Protein AF-A0A0G1V1X2-F1 (afdb_monomer)

Mean predicted aligned error: 19.27 Å

Secondary structure (DSSP, 8-state):
-------------------------PPPBPPPTTEEEEEE----SSHHHHHHHHHHHHTT-SEEEEES---TTS-HHHHHHHHHHHH-TTS-EEEE--TT--TTTTSHHHHHHHHHHHTTPPPPSSSPPSSEEEEETTEEEEEPPTT--HHHHHHHHTT--BSEEEEE-S---GGGSSS---S-S-HHHHHHHHHTT-EEEE-SSSSEEEE--EEETTTTEE-TTTS-EETTEE--TTEEEEBTTBB-EEEE--SSS------SS--SSSSP--STT-TT-EEEEESGGGT---EEEEEEESGGG-TTEEEEEEEETTS-EEEEEEEEE---PPPPS-----PPPP-PPP----PPPPPPPPPPPPPPPPPPPPPPPPPTT--TT-SS-SSB-SHHHHHHHHHHTTSB-SSGGGGT-SS-SSB-SHHHHHHHHHHTT-BPPP---------PPP-------------PPPPPPPPPPPPPP-PPPPTTPEEEE--SEEPPPPSSSBS-EEEEEEEPPSS-GGG-EEEEEETTS-EEEEETTS-EEEEE-TT--EEEEEEEEEEEEEEE-TTS-EEEEEEEEEEEEGGGTEEEEEEE-TTT--EEEEEEEE-SSSS---EEEEE-TTT--EEEEEE-TTSEEEEEEEEE-SSSSEEEEEEEEEE-SS-EEEEEEETTTTEEEEEETTTEEEEEE-STT--S--EEEEEBSTTSSB-S-EEEEEEEE-TTS-EEEEEEEGGGTEEEEEEE--TTSSP--EEEEEEE--BTTB----S---EEEE-S-BTTTBBTBEEEEEETT-TTSSB-EEEEEEHHHHHHHHTPPP-----GGGTT-

pLDDT: mean 84.96, std 21.95, range [26.56, 98.94]

Solvent-accessible surface area (backbone atoms only — not comparable to full-atom values): 44961 Å² total; per-residue (Å²): 134,86,89,85,79,91,83,86,89,75,90,81,82,82,81,74,79,78,74,76,71,75,76,71,81,71,75,69,36,52,34,44,65,54,44,29,35,32,34,28,7,24,18,32,56,48,74,50,18,54,42,30,52,51,44,46,56,72,73,58,46,67,32,38,46,32,15,13,25,56,23,64,84,62,39,51,64,55,32,55,47,53,47,32,72,69,67,37,85,66,50,47,49,45,68,18,40,23,98,56,47,56,46,67,88,58,39,49,21,55,52,42,36,51,30,35,47,63,67,73,40,89,62,66,87,76,67,45,60,55,55,45,72,51,73,56,68,38,35,38,37,39,26,31,28,65,63,43,41,44,67,58,54,46,67,72,49,66,90,59,46,47,58,43,35,36,37,32,22,7,54,43,41,37,85,74,53,44,48,82,57,56,78,48,21,52,62,59,38,55,45,52,36,20,48,70,18,17,39,37,42,27,9,71,47,30,26,37,34,31,40,33,30,22,61,31,67,83,76,44,33,59,34,49,85,68,16,48,68,55,96,87,39,59,37,59,56,43,52,36,49,31,18,41,43,20,14,38,46,34,32,29,2,22,18,35,41,70,69,36,52,65,74,37,36,38,50,87,50,88,73,27,11,73,29,91,88,30,63,37,30,40,47,44,79,37,19,48,74,62,66,50,66,42,23,41,38,36,38,26,33,8,43,93,67,36,58,46,30,30,41,37,35,31,36,29,67,87,71,48,74,80,44,67,35,41,37,37,46,45,90,67,59,72,78,70,77,84,76,78,82,78,80,80,84,73,95,75,82,87,78,84,91,76,90,81,81,87,82,82,90,77,90,82,81,84,85,79,88,78,84,86,79,79,85,80,84,80,67,95,89,66,63,68,29,29,25,80,69,81,45,44,13,52,76,68,22,50,50,41,25,63,76,28,55,82,36,78,40,94,62,28,35,63,38,22,14,54,79,59,80,42,50,16,49,74,68,21,51,51,44,27,61,78,29,54,76,43,68,67,75,88,82,78,79,87,78,88,77,84,85,89,80,83,89,87,86,90,87,88,89,86,90,89,86,91,80,89,79,81,85,78,83,77,86,73,85,79,78,78,76,87,72,74,84,61,92,87,57,69,32,72,25,52,43,81,37,48,40,59,59,38,96,50,73,39,72,18,36,39,21,32,30,79,48,76,37,95,86,49,36,64,68,18,33,42,34,33,24,20,42,75,14,22,43,37,31,23,40,75,77,16,51,77,78,47,76,46,62,65,84,39,32,30,37,25,36,26,64,47,45,52,40,64,39,56,46,58,45,94,91,68,54,73,38,60,47,34,39,38,36,43,28,23,24,26,87,72,15,23,38,40,32,28,33,54,34,86,87,82,70,43,79,42,83,27,50,60,41,79,50,91,84,46,55,43,36,14,28,25,43,40,50,40,79,86,77,74,47,40,32,37,38,40,24,16,71,74,9,42,33,36,36,28,42,51,40,58,60,85,76,55,30,52,38,65,47,78,64,39,74,54,71,76,79,39,37,26,38,18,29,35,50,39,48,85,56,42,30,30,38,38,16,26,22,79,58,22,34,38,37,32,53,52,51,70,87,47,69,88,67,67,45,75,57,46,27,31,50,91,94,38,81,30,38,47,39,25,25,14,29,28,58,37,51,29,75,88,69,39,41,30,35,40,34,25,15,21,62,68,36,33,34,32,34,23,42,34,73,56,79,93,57,78,72,47,48,79,66,51,37,33,28,50,34,60,43,91,90,46,66,45,48,34,55,23,42,18,31,28,47,43,22,38,50,40,35,86,84,17,63,51,1,38,34,39,35,24,16,41,64,36,82,95,54,69,16,3,25,38,38,34,23,36,32,59,44,49,27,63,60,64,68,48,88,84,40,52,81,36,60,74,72,58,49,74,110

Sequence (837 aa):
MNKTVFAVLITLTLIASCLFSAQGTSAATSTDPNFKVAFIGDSGAGSNFQSVLNLIKSEGAQLVMHQGDFDYSDGPQKWMDMINATLGPNFPYLGSDGNHDNWDSDGYAAFFKDRLVKMGLPPPAGNLPASYTATYKGLKMVFSKERGDPAFITSALAGDNHVWKVCSWHENQNYMQLGSKGNEQGWPDYETCRQYGSIIATGHEHTYERTKTLLSTQNLTVDTVQHPVVGGVPGNPDSLLVAPGKTFVFVSGNGGNGIRNQDRCLPTTYPYGGGVGCNYIWAKAYTTDQGAKYGSLFITFNVDGNPNKARGYFKNISGETIDQFEVTASSTPISPPPTTPTRTPTPGSSPTPTPIRTPTPTPIRTPTPTPLRTPTPTPAGELPGDANRDGRVDGVDYVVWFNHYGTNVNNGPAGGDFDRSGFVDGVDYVIWFNHYGQTIGPTSTPTISPTPGPSATPTRTPTPPAVTPTRTPTPGPQSPTPTSVPPGQVVPVLPTVETGPAHNSGDTADDSAIWIHPTNLGLSTVIGDDKNGGMMVWNLDGTELQYLDPTKRLNNVDLRYNFPLVGQYTGGTPHSSVTLVGVGYENAGSIAFYKVNPTTRRLEPVGNITLSAGSPYGGCMYHSPVSGKYYYFINWKSGLWQQIEVRDNGSGGVTGSMVRSHDAGGQTEGCVTDDIHKLYYIGEEAAGVWRYGAEPGDGTARVQVDRTGSGGHLTADVEGISLYYKSDGNGYLIVSSQGNSTFSVYERRPAGSTPNTFLGQFRVVANGSIDATSGTDGLDVTNFPLGSAFPQGLLVVHDASNTGASASNHKLVPWQNLATGLRLSTDTSWDPRQIGR

Radius of gyration: 34.58 Å; Cα contacts (8 Å, |Δi|>4): 2080; chains: 1; bounding box: 122×84×87 Å

Structure (mmCIF, N/CA/C/O backbone):
data_AF-A0A0G1V1X2-F1
#
_entry.id   AF-A0A0G1V1X2-F1
#
loop_
_atom_site.group_PDB
_atom_site.id
_atom_site.type_symbol
_atom_site.label_atom_id
_atom_site.label_alt_id
_atom_site.label_comp_id
_atom_site.label_asym_id
_atom_site.label_entity_id
_atom_site.label_seq_id
_atom_site.pdbx_PDB_ins_code
_atom_site.Cartn_x
_atom_site.Cartn_y
_atom_site.Cartn_z
_atom_site.occupancy
_atom_site.B_iso_or_equiv
_atom_site.auth_seq_id
_atom_site.auth_comp_id
_atom_site.auth_asym_id
_atom_site.auth_atom_id
_atom_site.pdbx_PDB_model_num
ATOM 1 N N . MET A 1 1 ? 60.435 3.833 53.673 1.00 35.84 1 MET A N 1
ATOM 2 C CA . MET A 1 1 ? 60.561 3.525 52.235 1.00 35.84 1 MET A CA 1
ATOM 3 C C . MET A 1 1 ? 59.837 2.210 51.976 1.00 35.84 1 MET A C 1
ATOM 5 O O . MET A 1 1 ? 60.110 1.251 52.677 1.00 35.84 1 MET A O 1
ATOM 9 N N . ASN A 1 2 ? 58.851 2.260 51.076 1.00 32.91 2 ASN A N 1
ATOM 10 C CA . ASN A 1 2 ? 58.045 1.206 50.437 1.00 32.91 2 ASN A CA 1
ATOM 11 C C . ASN A 1 2 ? 57.501 0.021 51.261 1.00 32.91 2 ASN A C 1
ATOM 13 O O . ASN A 1 2 ? 58.192 -0.947 51.556 1.00 32.91 2 ASN A O 1
ATOM 17 N N . LYS A 1 3 ? 56.183 0.089 51.508 1.00 35.88 3 LYS A N 1
ATOM 18 C CA . LYS A 1 3 ? 55.286 -1.037 51.793 1.00 35.88 3 LYS A CA 1
ATOM 19 C C . LYS A 1 3 ? 54.781 -1.606 50.461 1.00 35.88 3 LYS A C 1
ATOM 21 O O . LYS A 1 3 ? 54.217 -0.838 49.688 1.00 35.88 3 LYS A O 1
ATOM 26 N N . THR A 1 4 ? 54.867 -2.919 50.256 1.00 39.75 4 THR A N 1
ATOM 27 C CA . THR A 1 4 ? 54.046 -3.617 49.253 1.00 39.75 4 THR A CA 1
ATOM 28 C C . THR A 1 4 ? 53.607 -4.963 49.819 1.00 39.75 4 THR A C 1
ATOM 30 O O . THR A 1 4 ? 54.419 -5.736 50.319 1.00 39.75 4 THR A O 1
ATOM 33 N N . VAL A 1 5 ? 52.293 -5.169 49.808 1.00 36.09 5 VAL A N 1
ATOM 34 C CA . VAL A 1 5 ? 51.549 -6.278 50.409 1.00 36.09 5 VAL A CA 1
ATOM 35 C C . VAL A 1 5 ? 51.304 -7.372 49.364 1.00 36.09 5 VAL A C 1
ATOM 37 O O . VAL A 1 5 ? 51.161 -7.087 48.179 1.00 36.09 5 VAL A O 1
ATOM 40 N N . PHE A 1 6 ? 51.268 -8.613 49.852 1.00 35.62 6 PHE A N 1
ATOM 41 C CA . PHE A 1 6 ? 50.903 -9.864 49.186 1.00 35.62 6 PHE A CA 1
ATOM 42 C C . PHE A 1 6 ? 49.667 -9.780 48.270 1.00 35.62 6 PHE A C 1
ATOM 44 O O . PHE A 1 6 ? 48.628 -9.267 48.679 1.00 35.62 6 PHE A O 1
ATOM 51 N N . ALA A 1 7 ? 49.735 -10.433 47.106 1.00 30.77 7 ALA A N 1
ATOM 52 C CA . ALA A 1 7 ? 48.561 -10.924 46.386 1.00 30.77 7 ALA A CA 1
ATOM 53 C C . ALA A 1 7 ? 48.862 -12.304 45.777 1.00 30.77 7 ALA A C 1
ATOM 55 O O . ALA A 1 7 ? 49.830 -12.491 45.043 1.00 30.77 7 ALA A O 1
ATOM 56 N N . VAL A 1 8 ? 48.036 -13.269 46.170 1.00 31.33 8 VAL A N 1
ATOM 57 C CA . VAL A 1 8 ? 48.068 -14.692 45.826 1.00 31.33 8 VAL A CA 1
ATOM 58 C C . VAL A 1 8 ? 47.491 -14.895 44.421 1.00 31.33 8 VAL A C 1
ATOM 60 O O . VAL A 1 8 ? 46.408 -14.397 44.122 1.00 31.33 8 VAL A O 1
ATOM 63 N N . LEU A 1 9 ? 48.197 -15.647 43.571 1.00 31.17 9 LEU A N 1
ATOM 64 C CA . LEU A 1 9 ? 47.709 -16.111 42.270 1.00 31.17 9 LEU A CA 1
ATOM 65 C C . LEU A 1 9 ? 46.863 -17.383 42.472 1.00 31.17 9 LEU A C 1
ATOM 67 O O . LEU A 1 9 ? 47.404 -18.433 42.815 1.00 31.17 9 LEU A O 1
ATOM 71 N N . ILE A 1 10 ? 45.552 -17.299 42.239 1.00 33.19 10 ILE A N 1
ATOM 72 C CA . ILE A 1 10 ? 44.675 -18.457 42.010 1.00 33.19 10 ILE A CA 1
ATOM 73 C C . ILE A 1 10 ? 44.094 -18.308 40.605 1.00 33.19 10 ILE A C 1
ATOM 75 O O . ILE A 1 10 ? 43.366 -17.364 40.305 1.00 33.19 10 ILE A O 1
ATOM 79 N N . THR A 1 11 ? 44.451 -19.251 39.740 1.00 34.53 11 THR A N 1
ATOM 80 C CA . THR A 1 11 ? 43.848 -19.498 38.431 1.00 34.53 11 THR A CA 1
ATOM 81 C C . THR A 1 11 ? 42.386 -19.905 38.602 1.00 34.53 11 THR A C 1
ATOM 83 O O . THR A 1 11 ? 42.106 -20.958 39.174 1.00 34.53 11 THR A O 1
ATOM 86 N N . LEU A 1 12 ? 41.455 -19.093 38.093 1.00 30.17 12 LEU A N 1
ATOM 87 C CA . LEU A 1 12 ? 40.032 -19.421 38.049 1.00 30.17 12 LEU A CA 1
ATOM 88 C C . LEU A 1 12 ? 39.682 -20.026 36.680 1.00 30.17 12 LEU A C 1
ATOM 90 O O . LEU A 1 12 ? 39.612 -19.326 35.671 1.00 30.17 12 LEU A O 1
ATOM 94 N N . THR A 1 13 ? 39.455 -21.336 36.653 1.00 33.41 13 THR A N 1
ATOM 95 C CA . THR A 1 13 ? 38.749 -22.034 35.573 1.00 33.41 13 THR A CA 1
ATOM 96 C C . THR A 1 13 ? 37.255 -21.948 35.893 1.00 33.41 13 THR A C 1
ATOM 98 O O . THR A 1 13 ? 36.762 -22.668 36.757 1.00 33.41 13 THR A O 1
ATOM 101 N N . LEU A 1 14 ? 36.525 -21.032 35.254 1.00 30.56 14 LEU A N 1
ATOM 102 C CA . LEU A 1 14 ? 35.065 -20.954 35.370 1.00 30.56 14 LEU A CA 1
ATOM 103 C C . LEU A 1 14 ? 34.433 -21.932 34.370 1.00 30.56 14 LEU A C 1
ATOM 105 O O . LEU A 1 14 ? 34.172 -21.591 33.220 1.00 30.56 14 LEU A O 1
ATOM 109 N N . ILE A 1 15 ? 34.192 -23.161 34.828 1.00 36.44 15 ILE A N 1
ATOM 110 C CA . ILE A 1 15 ? 33.158 -24.033 34.264 1.00 36.44 15 ILE A CA 1
ATOM 111 C C . ILE A 1 15 ? 31.843 -23.574 34.899 1.00 36.44 15 ILE A C 1
ATOM 113 O O . ILE A 1 15 ? 31.505 -23.978 36.008 1.00 36.44 15 ILE A O 1
ATOM 117 N N . ALA A 1 16 ? 31.122 -22.685 34.220 1.00 32.53 16 ALA A N 1
ATOM 118 C CA . ALA A 1 16 ? 29.716 -22.448 34.512 1.00 32.53 16 ALA A CA 1
ATOM 119 C C . ALA A 1 16 ? 28.899 -23.405 33.643 1.00 32.53 16 ALA A C 1
ATOM 121 O O . ALA A 1 16 ? 28.637 -23.154 32.467 1.00 32.53 16 ALA A O 1
ATOM 122 N N . SER A 1 17 ? 28.534 -24.535 34.237 1.00 33.06 17 SER A N 1
ATO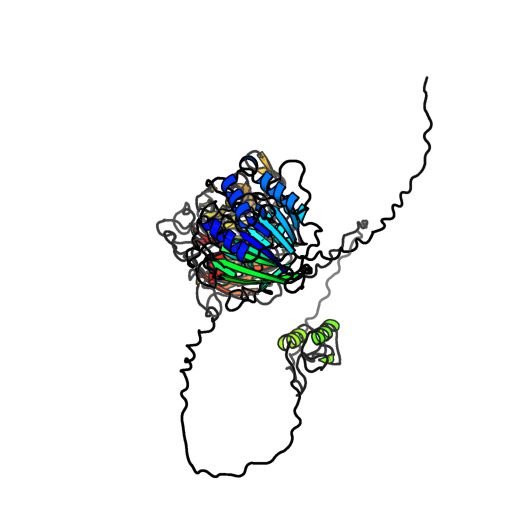M 123 C CA . SER A 1 17 ? 27.504 -25.433 33.739 1.00 33.06 17 SER A CA 1
ATOM 124 C C . SER A 1 17 ? 26.209 -24.634 33.577 1.00 33.06 17 SER A C 1
ATOM 126 O O . SER A 1 17 ? 25.526 -24.351 34.561 1.00 33.06 17 SER A O 1
ATOM 128 N N . CYS A 1 18 ? 25.860 -24.252 32.348 1.00 29.69 18 CYS A N 1
ATOM 129 C CA . CYS A 1 18 ? 24.497 -23.845 32.029 1.00 29.69 18 CYS A CA 1
ATOM 130 C C . CYS A 1 18 ? 23.615 -25.091 32.134 1.00 29.69 18 CYS A C 1
ATOM 132 O O . CYS A 1 18 ? 23.404 -25.817 31.165 1.00 29.69 18 CYS A O 1
ATOM 134 N N . LEU A 1 19 ? 23.125 -25.358 33.345 1.00 32.94 19 LEU A N 1
ATOM 135 C CA . LEU A 1 19 ? 21.875 -26.074 33.530 1.00 32.94 19 LEU A CA 1
ATOM 136 C C . LEU A 1 19 ? 20.810 -25.231 32.828 1.00 32.94 19 LEU A C 1
ATOM 138 O O . LEU A 1 19 ? 20.322 -24.243 33.374 1.00 32.94 19 LEU A O 1
ATOM 142 N N . PHE A 1 20 ? 20.484 -25.602 31.592 1.00 32.88 20 PHE A N 1
ATOM 143 C CA . PHE A 1 20 ? 19.195 -25.261 31.019 1.00 32.88 20 PHE A CA 1
ATOM 144 C C . PHE A 1 20 ? 18.148 -25.918 31.915 1.00 32.88 20 PHE A C 1
ATOM 146 O O . PHE A 1 20 ? 17.804 -27.088 31.752 1.00 32.88 20 PHE A O 1
ATOM 153 N N . SER A 1 21 ? 17.665 -25.170 32.902 1.00 33.06 21 SER A N 1
ATOM 154 C CA . SER A 1 21 ? 16.340 -25.407 33.445 1.00 33.06 21 SER A CA 1
ATOM 155 C C . SER A 1 21 ? 15.407 -25.336 32.247 1.00 33.06 21 SER A C 1
ATOM 157 O O . SER A 1 21 ? 15.230 -24.263 31.670 1.00 33.06 21 SER A O 1
ATOM 159 N N . ALA A 1 22 ? 14.866 -26.478 31.826 1.00 34.62 22 ALA A N 1
ATOM 160 C CA . ALA A 1 22 ? 13.697 -26.490 30.972 1.00 34.62 22 ALA A CA 1
ATOM 161 C C . ALA A 1 22 ? 12.668 -25.590 31.664 1.00 34.62 22 ALA A C 1
ATOM 163 O O . ALA A 1 22 ? 12.159 -25.939 32.731 1.00 34.62 22 ALA A O 1
ATOM 164 N N . GLN A 1 23 ? 12.441 -24.387 31.128 1.00 38.00 23 GLN A N 1
ATOM 165 C CA . GLN A 1 23 ? 11.278 -23.600 31.500 1.00 38.00 23 GLN A CA 1
ATOM 166 C C . GLN A 1 23 ? 10.094 -24.490 31.151 1.00 38.00 23 GLN A C 1
ATOM 168 O O . GLN A 1 23 ? 9.796 -24.708 29.978 1.00 38.00 23 GLN A O 1
ATOM 173 N N . GLY A 1 24 ? 9.494 -25.096 32.177 1.00 34.34 24 GLY A N 1
ATOM 174 C CA . GLY A 1 24 ? 8.249 -25.818 32.019 1.00 34.34 24 GLY A CA 1
ATOM 175 C C . GLY A 1 24 ? 7.281 -24.875 31.326 1.00 34.34 24 GLY A C 1
ATOM 176 O O . GLY A 1 24 ? 7.068 -23.759 31.796 1.00 34.34 24 GLY A O 1
ATOM 177 N N . THR A 1 25 ? 6.751 -25.296 30.182 1.00 44.25 25 THR A N 1
ATOM 178 C CA . THR A 1 25 ? 5.657 -24.600 29.514 1.00 44.25 25 THR A CA 1
ATOM 179 C C . THR A 1 25 ? 4.537 -24.460 30.536 1.00 44.25 25 THR A C 1
ATOM 181 O O . THR A 1 25 ? 3.934 -25.461 30.931 1.00 44.25 25 THR A O 1
ATOM 184 N N . SER A 1 26 ? 4.315 -23.249 31.044 1.00 59.06 26 SER A N 1
ATOM 185 C CA . SER A 1 26 ? 3.234 -22.989 31.984 1.00 59.06 26 SER A CA 1
ATOM 186 C C . SER A 1 26 ? 1.916 -23.328 31.290 1.00 59.06 26 SER A C 1
ATOM 188 O O . SER A 1 26 ? 1.651 -22.862 30.182 1.00 59.06 26 SER A O 1
ATOM 190 N N . ALA A 1 27 ? 1.104 -24.186 31.914 1.00 73.00 27 ALA A N 1
ATOM 191 C CA . ALA A 1 27 ? -0.191 -24.579 31.367 1.00 73.00 27 ALA A CA 1
ATOM 192 C C . ALA A 1 27 ? -1.039 -23.333 31.067 1.00 73.00 27 ALA A C 1
ATOM 194 O O . ALA A 1 27 ? -1.012 -22.378 31.844 1.00 73.00 27 ALA A O 1
ATOM 195 N N . ALA A 1 28 ? -1.761 -23.335 29.942 1.00 81.62 28 ALA A N 1
ATOM 196 C CA . ALA A 1 28 ? -2.563 -22.188 29.527 1.00 81.62 28 ALA A CA 1
ATOM 197 C C . ALA A 1 28 ? -3.580 -21.795 30.612 1.00 81.62 28 ALA A C 1
ATOM 199 O O . ALA A 1 28 ? -4.265 -22.653 31.175 1.00 81.62 28 ALA A O 1
ATOM 200 N N . THR A 1 29 ? -3.690 -20.497 30.891 1.00 92.12 29 THR A N 1
ATOM 201 C CA . THR A 1 29 ? -4.620 -19.974 31.897 1.00 92.12 29 THR A CA 1
ATOM 202 C C . THR A 1 29 ? -5.987 -19.758 31.250 1.00 92.12 29 THR A C 1
ATOM 204 O O . THR A 1 29 ? -6.151 -18.885 30.398 1.00 92.12 29 THR A O 1
ATOM 207 N N . SER A 1 30 ? -6.970 -20.578 31.627 1.00 92.75 30 SER A N 1
ATOM 208 C CA . SER A 1 30 ? -8.345 -20.469 31.126 1.00 92.75 30 SER A CA 1
ATOM 209 C C . SER A 1 30 ? -9.120 -19.365 31.840 1.00 92.75 30 SER A C 1
ATOM 211 O O . SER A 1 30 ? -8.950 -19.147 33.037 1.00 92.75 30 SER A O 1
ATOM 213 N N . THR A 1 31 ? -10.045 -18.743 31.116 1.00 96.94 31 THR A N 1
ATOM 214 C CA . THR A 1 31 ? -11.089 -17.881 31.681 1.00 96.94 31 THR A CA 1
ATOM 215 C C . THR A 1 31 ? -12.138 -18.720 32.421 1.00 96.94 31 THR A C 1
ATOM 217 O O . THR A 1 31 ? -12.315 -19.894 32.082 1.00 96.94 31 THR A O 1
ATOM 220 N N . ASP A 1 32 ? -12.836 -18.161 33.411 1.00 97.75 32 ASP A N 1
ATOM 221 C CA . ASP A 1 32 ? -13.945 -18.836 34.102 1.00 97.75 32 ASP A CA 1
ATOM 222 C C . ASP A 1 32 ? -15.053 -19.236 33.104 1.00 97.75 32 ASP A C 1
ATOM 224 O O . ASP A 1 32 ? -15.333 -18.474 32.172 1.00 97.75 32 ASP A O 1
ATOM 228 N N . PRO A 1 33 ? -15.724 -20.392 33.290 1.00 97.62 33 PRO A N 1
ATOM 229 C CA . PRO A 1 33 ? -16.818 -20.819 32.423 1.00 97.62 33 PRO A CA 1
ATOM 230 C C . PRO A 1 33 ? -17.935 -19.782 32.305 1.00 97.62 33 PRO A C 1
ATOM 232 O O . PRO A 1 33 ? -18.435 -19.268 33.308 1.00 97.62 33 PRO A O 1
ATOM 235 N N . ASN A 1 34 ? -18.370 -19.540 31.069 1.00 97.88 34 ASN A N 1
ATOM 236 C CA . ASN A 1 34 ? -19.443 -18.614 30.711 1.00 97.88 34 ASN A CA 1
ATOM 237 C C . ASN A 1 34 ? -19.232 -17.178 31.223 1.00 97.88 34 ASN A C 1
ATOM 239 O O . ASN A 1 34 ? -20.200 -16.494 31.565 1.00 97.88 34 ASN A O 1
ATOM 243 N N . PHE A 1 35 ? -17.981 -16.710 31.276 1.00 98.75 35 PHE A N 1
ATOM 244 C CA . PHE A 1 35 ? -17.678 -15.346 31.698 1.00 98.75 35 PHE A CA 1
ATOM 245 C C . PHE A 1 35 ? -18.119 -14.332 30.632 1.00 98.75 35 PHE A C 1
ATOM 247 O O . PHE A 1 35 ? -17.511 -14.246 29.565 1.00 98.75 35 PHE A O 1
ATOM 254 N N . LYS A 1 36 ? -19.189 -13.575 30.905 1.00 98.88 36 LYS A N 1
ATOM 255 C CA . LYS A 1 36 ? -19.783 -12.611 29.964 1.00 98.88 36 LYS A CA 1
ATOM 256 C C . LYS A 1 36 ? -19.261 -11.193 30.188 1.00 98.88 36 LYS A C 1
ATOM 258 O O . LYS A 1 36 ? -19.458 -10.622 31.261 1.00 98.88 36 LYS A O 1
ATOM 263 N N . VAL A 1 37 ? -18.687 -10.602 29.146 1.00 98.94 37 VAL A N 1
ATOM 264 C CA . VAL A 1 37 ? -18.163 -9.230 29.128 1.00 98.94 37 VAL A CA 1
ATOM 265 C C . VAL A 1 37 ? -18.979 -8.377 28.162 1.00 98.94 37 VAL A C 1
ATOM 267 O O . VAL A 1 37 ? -19.279 -8.825 27.056 1.00 98.94 37 VAL A O 1
ATOM 270 N N . ALA A 1 38 ? -19.336 -7.168 28.585 1.00 98.94 38 ALA A N 1
ATOM 271 C CA . ALA A 1 38 ? -19.923 -6.135 27.739 1.00 98.94 38 ALA A CA 1
ATOM 272 C C . ALA A 1 38 ? -18.846 -5.134 27.289 1.00 98.94 38 ALA A C 1
ATOM 274 O O . ALA A 1 38 ? -18.013 -4.713 28.093 1.00 98.94 38 ALA A O 1
ATOM 275 N N . PHE A 1 39 ? -18.896 -4.742 26.022 1.00 98.94 39 PHE A N 1
ATOM 276 C CA . PHE A 1 39 ? -18.027 -3.750 25.392 1.00 98.94 39 PHE A CA 1
ATOM 277 C C . PHE A 1 39 ? -18.880 -2.583 24.903 1.00 98.94 39 PHE A C 1
ATOM 279 O O . PHE A 1 39 ? -19.953 -2.799 24.323 1.00 98.94 39 PHE A O 1
ATOM 286 N N . ILE A 1 40 ? -18.427 -1.369 25.201 1.00 98.62 40 ILE A N 1
ATOM 287 C CA . ILE A 1 40 ? -19.069 -0.099 24.852 1.00 98.62 40 ILE A CA 1
ATOM 288 C C . ILE A 1 40 ? -18.007 1.001 24.772 1.00 98.62 40 ILE A C 1
ATOM 290 O O . ILE A 1 40 ? -17.004 0.928 25.465 1.00 98.62 40 ILE A O 1
ATOM 294 N N . GLY A 1 41 ? -18.249 2.047 24.000 1.00 98.25 41 GLY A N 1
ATOM 295 C CA . GLY A 1 41 ? -17.513 3.311 24.033 1.00 98.25 41 GLY A CA 1
ATOM 296 C C . GLY A 1 41 ? -18.467 4.457 23.717 1.00 98.25 41 GLY A C 1
ATOM 297 O O . GLY A 1 41 ? -19.625 4.202 23.362 1.00 98.25 41 GLY A O 1
ATOM 298 N N . ASP A 1 42 ? -17.997 5.696 23.842 1.00 98.62 42 ASP A N 1
ATOM 299 C CA . ASP A 1 42 ? -18.715 6.868 23.326 1.00 98.62 42 ASP A CA 1
ATOM 300 C C . ASP A 1 42 ? -20.106 7.022 23.982 1.00 98.62 42 ASP A C 1
ATOM 302 O O . ASP A 1 42 ? -21.162 7.069 23.333 1.00 98.62 42 ASP A O 1
ATOM 306 N N . SER A 1 43 ? -20.136 7.023 25.319 1.00 98.31 43 SER A N 1
ATOM 307 C CA . SER A 1 43 ? -21.388 6.914 26.076 1.00 98.31 43 SER A CA 1
ATOM 308 C C . SER A 1 43 ? -22.118 8.238 26.287 1.00 98.31 43 SER A C 1
ATOM 310 O O . SER A 1 43 ? -23.344 8.295 26.144 1.00 98.31 43 SER A O 1
ATOM 312 N N . GLY A 1 44 ? -21.397 9.294 26.666 1.00 97.38 44 GLY A N 1
ATOM 313 C CA . GLY A 1 44 ? -22.000 10.444 27.350 1.00 97.38 44 GLY A CA 1
ATOM 314 C C . GLY A 1 44 ? -22.669 10.050 28.675 1.00 97.38 44 GLY A C 1
ATOM 315 O O . GLY A 1 44 ? -22.587 8.907 29.125 1.00 97.38 44 GLY A O 1
ATOM 316 N N . ALA A 1 45 ? -23.394 10.974 29.308 1.00 97.19 45 ALA A N 1
ATOM 317 C CA . ALA A 1 45 ? -24.153 10.707 30.540 1.00 97.19 45 ALA A CA 1
ATOM 318 C C . ALA A 1 45 ? -25.644 11.063 30.387 1.00 97.19 45 ALA A C 1
ATOM 320 O O . ALA A 1 45 ? -26.268 11.671 31.266 1.00 97.19 45 ALA A O 1
ATOM 321 N N . GLY A 1 46 ? -26.222 10.705 29.236 1.00 96.56 46 GLY A N 1
ATOM 322 C CA . GLY A 1 46 ? -27.622 10.940 28.871 1.00 96.56 46 GLY A CA 1
ATOM 323 C C . GLY A 1 46 ? -28.552 9.726 29.033 1.00 96.56 46 GLY A C 1
ATOM 324 O O . GLY A 1 46 ? -28.163 8.642 29.466 1.00 96.56 46 GLY A O 1
ATOM 325 N N . SER A 1 47 ? -29.817 9.885 28.631 1.00 97.94 47 SER A N 1
ATOM 326 C CA . SER A 1 47 ? -30.837 8.818 28.681 1.00 97.94 47 SER A CA 1
ATOM 327 C C . SER A 1 47 ? -30.527 7.620 27.770 1.00 97.94 47 SER A C 1
ATOM 329 O O . SER A 1 47 ? -30.924 6.492 28.077 1.00 97.94 47 SER A O 1
ATOM 331 N N . ASN A 1 48 ? -29.799 7.840 26.673 1.00 98.25 48 ASN A N 1
ATOM 332 C CA . ASN A 1 48 ? -29.333 6.769 25.791 1.00 98.25 48 ASN A CA 1
ATOM 333 C C . ASN A 1 48 ? -28.335 5.861 26.518 1.00 98.25 48 ASN A C 1
ATOM 335 O O . ASN A 1 48 ? -28.549 4.651 26.569 1.00 98.25 48 ASN A O 1
ATOM 339 N N . PHE A 1 49 ? -27.327 6.444 27.178 1.00 98.69 49 PHE A N 1
ATOM 340 C CA . PHE A 1 49 ? -26.390 5.691 28.011 1.00 98.69 49 PHE A CA 1
ATOM 341 C C . PHE A 1 49 ? -27.098 4.960 29.154 1.00 98.69 49 PHE A C 1
ATOM 343 O O . PHE A 1 49 ? -26.849 3.779 29.383 1.00 98.69 49 PHE A O 1
ATOM 350 N N . GLN A 1 50 ? -28.067 5.602 29.817 1.00 98.75 50 GLN A N 1
ATOM 351 C CA . GLN A 1 50 ? -28.889 4.933 30.833 1.00 98.75 50 GLN A CA 1
ATOM 352 C C . GLN A 1 50 ? -29.592 3.681 30.279 1.00 98.75 50 GLN A C 1
ATOM 354 O O . GLN A 1 50 ? -29.691 2.661 30.966 1.00 98.75 50 GLN A O 1
ATOM 359 N N . SER A 1 51 ? -30.075 3.746 29.037 1.00 98.81 51 SER A N 1
ATOM 360 C CA . SER A 1 51 ? -30.718 2.618 28.355 1.00 98.81 51 SER A CA 1
ATOM 361 C C . SER A 1 51 ? -29.714 1.511 28.018 1.00 98.81 51 SER A C 1
ATOM 363 O O . SER A 1 51 ? -30.029 0.336 28.202 1.00 98.81 51 SER A O 1
ATOM 365 N N . VAL A 1 52 ? -28.490 1.866 27.612 1.00 98.88 52 VAL A N 1
ATOM 366 C CA . VAL A 1 52 ? -27.393 0.909 27.391 1.00 98.88 52 VAL A CA 1
ATOM 367 C C . VAL A 1 52 ? -26.956 0.244 28.704 1.00 98.88 52 VAL A C 1
ATOM 369 O O . VAL A 1 52 ? -26.820 -0.976 28.744 1.00 98.88 52 VAL A O 1
ATOM 372 N N . LEU A 1 53 ? -26.843 0.980 29.815 1.00 98.94 53 LEU A N 1
ATOM 373 C CA . LEU A 1 53 ? -26.563 0.398 31.137 1.00 98.94 53 LEU A CA 1
ATOM 374 C C . LEU A 1 53 ? -27.661 -0.580 31.582 1.00 98.94 53 LEU A C 1
ATOM 376 O O . LEU A 1 53 ? -27.365 -1.656 32.107 1.00 98.94 53 LEU A O 1
ATOM 380 N N . ASN A 1 54 ? -28.931 -0.236 31.351 1.00 98.88 54 ASN A N 1
ATOM 381 C CA . ASN A 1 54 ? -30.056 -1.129 31.633 1.00 98.88 54 ASN A CA 1
ATOM 382 C C . ASN A 1 54 ? -29.995 -2.400 30.775 1.00 98.88 54 ASN A C 1
ATOM 384 O O . ASN A 1 54 ? -30.231 -3.493 31.293 1.00 98.88 54 ASN A O 1
ATOM 388 N N . LEU A 1 55 ? -29.628 -2.270 29.495 1.00 98.88 55 LEU A N 1
ATOM 389 C CA . LEU A 1 55 ? -29.399 -3.404 28.604 1.00 98.88 55 LEU A CA 1
ATOM 390 C C . LEU A 1 55 ? -28.282 -4.307 29.148 1.00 98.88 55 LEU A C 1
ATOM 392 O O . LEU A 1 55 ? -28.519 -5.496 29.348 1.00 98.88 55 LEU A O 1
ATOM 396 N N . ILE A 1 56 ? -27.115 -3.746 29.479 1.00 98.88 56 ILE A N 1
ATOM 397 C CA . ILE A 1 56 ? -25.969 -4.477 30.051 1.00 98.88 56 ILE A CA 1
ATOM 398 C C . ILE A 1 56 ? -26.373 -5.250 31.312 1.00 98.88 56 ILE A C 1
ATOM 400 O O . ILE A 1 56 ? -26.053 -6.435 31.446 1.00 98.88 56 ILE A O 1
ATOM 404 N N . LYS A 1 57 ? -27.125 -4.603 32.212 1.00 98.75 57 LYS A N 1
ATOM 405 C CA . LYS A 1 57 ? -27.666 -5.237 33.420 1.00 98.75 57 LYS A CA 1
ATOM 406 C C . LYS A 1 57 ? -28.593 -6.403 33.080 1.00 98.75 57 LYS A C 1
ATOM 408 O O . LYS A 1 57 ? -28.474 -7.470 33.676 1.00 98.75 57 LYS A O 1
ATOM 413 N N . SER A 1 58 ? -29.515 -6.199 32.138 1.00 98.56 58 SER A N 1
ATOM 414 C CA . SER A 1 58 ? -30.517 -7.200 31.753 1.00 98.56 58 SER A CA 1
ATOM 415 C C . SER A 1 58 ? -29.912 -8.418 31.051 1.00 98.56 58 SER A C 1
ATOM 417 O O . SER A 1 58 ? -30.373 -9.536 31.261 1.00 98.56 58 SER A O 1
ATOM 419 N N . GLU A 1 59 ? -28.835 -8.225 30.286 1.00 98.62 59 GLU A N 1
ATOM 420 C CA . GLU A 1 59 ? -28.106 -9.304 29.613 1.00 98.62 59 GLU A CA 1
ATOM 421 C C . GLU A 1 59 ? -27.169 -10.063 30.569 1.00 98.62 59 GLU A C 1
ATOM 423 O O . GLU A 1 59 ? -26.575 -11.075 30.180 1.00 98.62 59 GLU A O 1
ATOM 428 N N . GLY A 1 60 ? -27.045 -9.613 31.824 1.00 98.44 60 GLY A N 1
ATOM 429 C CA . GLY A 1 60 ? -26.277 -10.289 32.866 1.00 98.44 60 GLY A CA 1
ATOM 430 C C . GLY A 1 60 ? -24.771 -10.278 32.612 1.00 98.44 60 GLY A C 1
ATOM 431 O O . GLY A 1 60 ? -24.097 -11.266 32.906 1.00 98.44 60 GLY A O 1
ATOM 432 N N . ALA A 1 61 ? -24.240 -9.197 32.030 1.00 98.69 61 ALA A N 1
ATOM 433 C CA . ALA A 1 61 ? -22.795 -9.025 31.919 1.00 98.69 61 ALA A CA 1
ATOM 434 C C . ALA A 1 61 ? -22.149 -9.039 33.313 1.00 98.69 61 ALA A C 1
ATOM 436 O O . ALA A 1 61 ? -22.724 -8.561 34.289 1.00 98.69 61 ALA A O 1
ATOM 437 N N . GLN A 1 62 ? -20.946 -9.594 33.405 1.00 98.75 62 GLN A N 1
ATOM 438 C CA . GLN A 1 62 ? -20.188 -9.726 34.653 1.00 98.75 62 GLN A CA 1
ATOM 439 C C . GLN A 1 62 ? -19.013 -8.745 34.728 1.00 98.75 62 GLN A C 1
ATOM 441 O O . GLN A 1 62 ? -18.390 -8.618 35.780 1.00 98.75 62 GLN A O 1
ATOM 446 N N . LEU A 1 63 ? -18.705 -8.087 33.611 1.00 98.88 63 LEU A N 1
ATOM 447 C CA . LEU A 1 63 ? -17.688 -7.057 33.460 1.00 98.88 63 LEU A CA 1
ATOM 448 C C . LEU A 1 63 ? -18.092 -6.136 32.308 1.00 98.88 63 LEU A C 1
ATOM 450 O O . LEU A 1 63 ? -18.633 -6.609 31.307 1.00 98.88 63 LEU A O 1
ATOM 454 N N . VAL A 1 64 ? -17.787 -4.848 32.438 1.00 98.94 64 VAL A N 1
ATOM 455 C CA . VAL A 1 64 ? -17.780 -3.897 31.320 1.00 98.94 64 VAL A CA 1
ATOM 456 C C . VAL A 1 64 ? -16.346 -3.470 31.018 1.00 98.94 64 VAL A C 1
ATOM 458 O O . VAL A 1 64 ? -15.599 -3.123 31.937 1.00 98.94 64 VAL A O 1
ATOM 461 N N . MET A 1 65 ? -15.986 -3.471 29.735 1.00 98.88 65 MET A N 1
ATOM 462 C CA . MET A 1 65 ? -14.804 -2.797 29.199 1.00 98.88 65 MET A CA 1
ATOM 463 C C . MET A 1 65 ? -15.257 -1.603 28.353 1.00 98.88 65 MET A C 1
ATOM 465 O O . MET A 1 65 ? -15.893 -1.806 27.321 1.00 98.88 65 MET A O 1
ATOM 469 N N . HIS A 1 66 ? -14.927 -0.384 28.783 1.00 98.88 66 HIS A N 1
ATOM 470 C CA . HIS A 1 66 ? -15.313 0.863 28.121 1.00 98.88 66 HIS A CA 1
ATOM 471 C C . HIS A 1 66 ? -14.177 1.437 27.254 1.00 98.88 66 HIS A C 1
ATOM 473 O O . HIS A 1 66 ? -13.107 1.758 27.770 1.00 98.88 66 HIS A O 1
ATOM 479 N N . GLN A 1 67 ? -14.371 1.586 25.948 1.00 98.50 67 GLN A N 1
ATOM 480 C CA . GLN A 1 67 ? -13.359 2.049 24.990 1.00 98.50 67 GLN A CA 1
ATOM 481 C C . GLN A 1 67 ? -13.319 3.590 24.887 1.00 98.50 67 GLN A C 1
ATOM 483 O O . GLN A 1 67 ? -13.452 4.120 23.793 1.00 98.50 67 GLN A O 1
ATOM 488 N N . GLY A 1 68 ? -13.145 4.299 26.011 1.00 97.81 68 GLY A N 1
ATOM 489 C CA . GLY A 1 68 ? -12.987 5.768 26.055 1.00 97.81 68 GLY A CA 1
ATOM 490 C C . GLY A 1 68 ? -14.239 6.585 25.734 1.00 97.81 68 GLY A C 1
ATOM 491 O O . GLY A 1 68 ? -15.294 6.020 25.428 1.00 97.81 68 GLY A O 1
ATOM 492 N N . ASP A 1 69 ? -14.108 7.904 25.860 1.00 98.38 69 ASP A N 1
ATOM 493 C CA . ASP A 1 69 ? -15.162 8.909 25.693 1.00 98.38 69 ASP A CA 1
ATOM 494 C C . ASP A 1 69 ? -16.355 8.662 26.628 1.00 98.38 69 ASP A C 1
ATOM 496 O O . ASP A 1 69 ? -17.442 8.203 26.244 1.00 98.38 69 ASP A O 1
ATOM 500 N N . PHE A 1 70 ? -16.127 8.942 27.911 1.00 98.44 70 PHE A N 1
ATOM 501 C CA . PHE A 1 70 ? -17.051 8.607 28.989 1.00 98.44 70 PHE A CA 1
ATOM 502 C C . PHE A 1 70 ? -18.250 9.556 29.037 1.00 98.44 70 PHE A C 1
ATOM 504 O O . PHE A 1 70 ? -19.363 9.179 28.663 1.00 98.44 70 PHE A O 1
ATOM 511 N N . ASP A 1 71 ? -18.057 10.787 29.507 1.00 97.62 71 ASP A N 1
ATOM 512 C CA . ASP A 1 71 ? -19.146 11.740 29.740 1.00 97.62 71 ASP A CA 1
ATOM 513 C C . ASP A 1 71 ? -19.252 12.825 28.661 1.00 97.62 71 ASP A C 1
ATOM 515 O O . ASP A 1 71 ? -20.288 13.488 28.580 1.00 97.62 71 ASP A O 1
ATOM 519 N N . TYR A 1 72 ? -18.207 13.000 27.846 1.00 94.19 72 TYR A N 1
ATOM 520 C CA . TYR A 1 72 ? -17.983 14.149 26.963 1.00 94.19 72 TYR A CA 1
ATOM 521 C C . TYR A 1 72 ? -17.946 15.491 27.706 1.00 94.19 72 TYR A C 1
ATOM 523 O O . TYR A 1 72 ? -16.900 16.100 27.897 1.00 94.19 72 TYR A O 1
ATOM 531 N N . SER A 1 73 ? -19.112 16.032 28.037 1.00 89.69 73 SER A N 1
ATOM 532 C CA . SER A 1 73 ? -19.263 17.282 28.794 1.00 89.69 73 SER A CA 1
ATOM 533 C C . SER A 1 73 ? -20.503 17.245 29.692 1.00 89.69 73 SER A C 1
ATOM 535 O O . SER A 1 73 ? -20.965 18.284 30.168 1.00 89.69 73 SER A O 1
ATOM 537 N N . ASP A 1 74 ? -21.068 16.053 29.914 1.00 89.69 74 ASP A N 1
ATOM 538 C CA . ASP A 1 74 ? -22.286 15.853 30.699 1.00 89.69 74 ASP A CA 1
ATOM 539 C C . ASP A 1 74 ? -22.023 15.773 32.216 1.00 89.69 74 ASP A C 1
ATOM 541 O O . ASP A 1 74 ? -22.978 15.764 33.006 1.00 89.69 74 ASP A O 1
ATOM 545 N N . GLY A 1 75 ? -20.756 15.722 32.633 1.00 95.44 75 GLY A N 1
ATOM 546 C CA . GLY A 1 75 ? -20.299 15.696 34.016 1.00 95.44 75 GLY A CA 1
ATOM 547 C C . GLY A 1 75 ? -19.712 14.332 34.412 1.00 95.44 75 GLY A C 1
ATOM 548 O O . GLY A 1 75 ? -20.484 13.387 34.608 1.00 95.44 75 GLY A O 1
ATOM 549 N N . PRO A 1 76 ? -18.395 14.227 34.682 1.00 97.50 76 PRO A N 1
ATOM 550 C CA . PRO A 1 76 ? -17.742 12.962 35.039 1.00 97.50 76 PRO A CA 1
ATOM 551 C C . PRO A 1 76 ? -18.376 12.255 36.243 1.00 97.50 76 PRO A C 1
ATOM 553 O O . PRO A 1 76 ? -18.653 11.055 36.210 1.00 97.50 76 PRO A O 1
ATOM 556 N N . GLN A 1 77 ? -18.711 13.006 37.299 1.00 98.06 77 GLN A N 1
ATOM 557 C CA . GLN A 1 77 ? -19.355 12.435 38.487 1.00 98.06 77 GLN A CA 1
ATOM 558 C C . GLN A 1 77 ? -20.748 11.871 38.175 1.00 98.06 77 GLN A C 1
ATOM 560 O O . GLN A 1 77 ? -21.104 10.799 38.660 1.00 98.06 77 GLN A O 1
ATOM 565 N N . LYS A 1 78 ? -21.525 12.555 37.325 1.00 98.31 78 LYS A N 1
ATOM 566 C CA . LYS A 1 78 ? -22.849 12.087 36.894 1.00 98.31 78 LYS A CA 1
ATOM 567 C C . LYS A 1 78 ? -22.727 10.755 36.153 1.00 98.31 78 LYS A C 1
ATOM 569 O O . LYS A 1 78 ? -23.495 9.837 36.434 1.00 98.31 78 LYS A O 1
ATOM 574 N N . TRP A 1 79 ? -21.749 10.632 35.255 1.00 98.62 79 TRP A N 1
ATOM 575 C CA . TRP A 1 79 ? -21.463 9.387 34.541 1.00 98.62 79 TRP A CA 1
ATOM 576 C C . TRP A 1 79 ? -21.129 8.232 35.504 1.00 98.62 79 TRP A C 1
ATOM 578 O O . TRP A 1 79 ? -21.744 7.162 35.437 1.00 98.62 79 TRP A O 1
ATOM 588 N N . MET A 1 80 ? -20.237 8.467 36.474 1.00 98.50 80 MET A N 1
ATOM 589 C CA . MET A 1 80 ? -19.869 7.473 37.496 1.00 98.50 80 MET A CA 1
ATOM 590 C C . MET A 1 80 ? -21.066 7.066 38.373 1.00 98.50 80 MET A C 1
ATOM 592 O O . MET A 1 80 ? -21.248 5.882 38.681 1.00 98.50 80 MET A O 1
ATOM 596 N N . ASP A 1 81 ? -21.906 8.029 38.757 1.00 98.56 81 ASP A N 1
ATOM 597 C CA . ASP A 1 81 ? -23.104 7.801 39.567 1.00 98.56 81 ASP A CA 1
ATOM 598 C C . ASP A 1 81 ? -24.149 6.971 38.817 1.00 98.56 81 ASP A C 1
ATOM 600 O O . ASP A 1 81 ? -24.744 6.068 39.409 1.00 98.56 81 ASP A O 1
ATOM 604 N N . MET A 1 82 ? -24.330 7.194 37.511 1.00 98.69 82 MET A N 1
ATOM 605 C CA . MET A 1 82 ? -25.226 6.384 36.674 1.00 98.69 82 MET A CA 1
ATOM 606 C C . MET A 1 82 ? -24.801 4.912 36.638 1.00 98.69 82 MET A C 1
ATOM 608 O O . MET A 1 82 ? -25.644 4.017 36.779 1.00 98.69 82 MET A O 1
ATOM 612 N N . ILE A 1 83 ? -23.497 4.643 36.522 1.00 98.81 83 ILE A N 1
ATOM 613 C CA . ILE A 1 83 ? -22.946 3.281 36.581 1.00 98.81 83 ILE A CA 1
ATOM 614 C C . ILE A 1 83 ? -23.207 2.666 37.957 1.00 98.81 83 ILE A C 1
ATOM 616 O O . ILE A 1 83 ? -23.747 1.560 38.048 1.00 98.81 83 ILE A O 1
ATOM 620 N N . ASN A 1 84 ? -22.858 3.382 39.031 1.00 98.50 84 ASN A N 1
ATOM 621 C CA . ASN A 1 84 ? -23.043 2.916 40.407 1.00 98.50 84 ASN A CA 1
ATOM 622 C C . ASN A 1 84 ? -24.513 2.614 40.721 1.00 98.50 84 ASN A C 1
ATOM 624 O O . ASN A 1 84 ? -24.807 1.584 41.327 1.00 98.50 84 ASN A O 1
ATOM 628 N N . ALA A 1 85 ? -25.430 3.485 40.300 1.00 98.69 85 ALA A N 1
ATOM 629 C CA . ALA A 1 85 ? -26.861 3.331 40.526 1.00 98.69 85 ALA A CA 1
ATOM 630 C C . ALA A 1 85 ? -27.449 2.156 39.729 1.00 98.69 85 ALA A C 1
ATOM 632 O O . ALA A 1 85 ? -28.316 1.437 40.229 1.00 98.69 85 ALA A O 1
ATOM 633 N N . THR A 1 86 ? -26.972 1.935 38.500 1.00 98.75 86 THR A N 1
ATOM 634 C CA . THR A 1 86 ? -27.549 0.923 37.606 1.00 98.75 86 THR A CA 1
ATOM 635 C C . THR A 1 86 ? -26.947 -0.459 37.834 1.00 98.75 86 THR A C 1
ATOM 637 O O . THR A 1 86 ? -27.684 -1.415 38.095 1.00 98.75 86 THR A O 1
ATOM 640 N N . LEU A 1 87 ? -25.621 -0.575 37.748 1.00 98.69 87 LEU A N 1
ATOM 641 C CA . LEU A 1 87 ? -24.892 -1.847 37.812 1.00 98.69 87 LEU A CA 1
ATOM 642 C C . LEU A 1 87 ? -24.462 -2.205 39.240 1.00 98.69 87 LEU A C 1
ATOM 644 O O . LEU A 1 87 ? -24.287 -3.379 39.559 1.00 98.69 87 LEU A O 1
ATOM 648 N N . GLY A 1 88 ? -24.359 -1.205 40.115 1.00 98.25 88 GLY A N 1
ATOM 649 C CA . GLY A 1 88 ? -23.939 -1.354 41.503 1.00 98.25 88 GLY A CA 1
ATOM 650 C C . GLY A 1 88 ? -22.514 -0.836 41.739 1.00 98.25 88 GLY A C 1
ATOM 651 O O . GLY A 1 88 ? -21.653 -0.932 40.862 1.00 98.25 88 GLY A O 1
ATOM 652 N N . PRO A 1 89 ? -22.209 -0.336 42.949 1.00 96.75 89 PRO A N 1
ATOM 653 C CA . PRO A 1 89 ? -20.936 0.320 43.251 1.00 96.75 89 PRO A CA 1
ATOM 654 C C . PRO A 1 89 ? -19.720 -0.611 43.307 1.00 96.75 89 PRO A C 1
ATOM 656 O O . PRO A 1 89 ? -18.603 -0.110 43.439 1.00 96.75 89 PRO A O 1
ATOM 659 N N . ASN A 1 90 ? -19.932 -1.927 43.215 1.00 96.50 90 ASN A N 1
ATOM 660 C CA . ASN A 1 90 ? -18.896 -2.965 43.202 1.00 96.50 90 ASN A CA 1
ATOM 661 C C . ASN A 1 90 ? -18.867 -3.751 41.882 1.00 96.50 90 ASN A C 1
ATOM 663 O O . ASN A 1 90 ? -18.155 -4.748 41.782 1.00 96.50 90 ASN A O 1
ATOM 667 N N . PHE A 1 91 ? -19.667 -3.355 40.889 1.00 98.50 91 PHE A N 1
ATOM 668 C CA . PHE A 1 91 ? -19.694 -4.040 39.604 1.00 98.50 91 PHE A CA 1
ATOM 669 C C . PHE A 1 91 ? -18.347 -3.861 38.875 1.00 98.50 91 PHE A C 1
ATOM 671 O O . PHE A 1 91 ? -17.867 -2.725 38.792 1.00 98.50 91 PHE A O 1
ATOM 678 N N . PRO A 1 92 ? -17.728 -4.935 38.343 1.00 98.50 92 PRO A N 1
ATOM 679 C CA . PRO A 1 92 ? -16.495 -4.832 37.566 1.00 98.50 92 PRO A CA 1
ATOM 680 C C . PRO A 1 92 ? -16.678 -3.954 36.321 1.00 98.50 92 PRO A C 1
ATOM 682 O O . PRO A 1 92 ? -17.443 -4.285 35.416 1.00 98.50 92 PRO A O 1
ATOM 685 N N . TYR A 1 93 ? -15.977 -2.824 36.273 1.00 98.75 93 TYR A N 1
ATOM 686 C CA . TYR A 1 93 ? -16.087 -1.843 35.193 1.00 98.75 93 TYR A CA 1
ATOM 687 C C . TYR A 1 93 ? -14.718 -1.196 34.979 1.00 98.75 93 TYR A C 1
ATOM 689 O O . TYR A 1 93 ? -14.206 -0.544 35.888 1.00 98.75 93 TYR A O 1
ATOM 697 N N . LEU A 1 94 ? -14.126 -1.394 33.804 1.00 98.62 94 LEU A N 1
ATOM 698 C CA . LEU A 1 94 ? -12.796 -0.901 33.433 1.00 98.62 94 LEU A CA 1
ATOM 699 C C . LEU A 1 94 ? -12.880 -0.111 32.124 1.00 98.62 94 LEU A C 1
ATOM 701 O O . LEU A 1 94 ? -13.817 -0.320 31.355 1.00 98.62 94 LEU A O 1
ATOM 705 N N . GLY A 1 95 ? -11.928 0.785 31.862 1.00 98.00 95 GLY A N 1
ATOM 706 C CA . GLY A 1 95 ? -11.976 1.650 30.681 1.00 98.00 95 GLY A CA 1
ATOM 707 C C . GLY A 1 95 ? -10.615 2.090 30.146 1.00 98.00 95 GLY A C 1
ATOM 708 O O . GLY A 1 95 ? -9.622 2.035 30.867 1.00 98.00 95 GLY A O 1
ATOM 709 N N . SER A 1 96 ? -10.599 2.491 28.877 1.00 98.31 96 SER A N 1
ATOM 710 C CA . SER A 1 96 ? -9.471 3.140 28.182 1.00 98.31 96 SER A CA 1
ATOM 711 C C . SER A 1 96 ? -9.702 4.651 28.181 1.00 98.31 96 SER A C 1
ATOM 713 O O . SER A 1 96 ? -10.862 5.051 28.198 1.00 98.31 96 SER A O 1
ATOM 715 N N . ASP A 1 97 ? -8.657 5.467 28.163 1.00 95.94 97 ASP A N 1
ATOM 716 C CA . ASP A 1 97 ? -8.773 6.909 27.920 1.00 95.94 97 ASP A CA 1
ATOM 717 C C . ASP A 1 97 ? -9.177 7.191 26.466 1.00 95.94 97 ASP A C 1
ATOM 719 O O . ASP A 1 97 ? -8.739 6.491 25.550 1.00 95.94 97 ASP A O 1
ATOM 723 N N . GLY A 1 98 ? -10.051 8.179 26.277 1.00 97.00 98 GLY A N 1
ATOM 724 C CA . GLY A 1 98 ? -10.454 8.719 24.982 1.00 97.00 98 GLY A CA 1
ATOM 725 C C . GLY A 1 98 ? -10.283 10.232 24.897 1.00 97.00 98 GLY A C 1
ATOM 726 O O . GLY A 1 98 ? -9.947 10.902 25.879 1.00 97.00 98 GLY A O 1
ATOM 727 N N . ASN A 1 99 ? -10.516 10.787 23.707 1.00 96.19 99 ASN A N 1
ATOM 728 C CA . ASN A 1 99 ? -9.995 12.111 23.365 1.00 96.19 99 ASN A CA 1
ATOM 729 C C . ASN A 1 99 ? -10.854 13.230 23.963 1.00 96.19 99 ASN A C 1
ATOM 731 O O . ASN A 1 99 ? -10.521 14.414 23.844 1.00 96.19 99 ASN A O 1
ATOM 735 N N . HIS A 1 100 ? -11.986 12.864 24.563 1.00 96.56 100 HIS A N 1
ATOM 736 C CA . HIS A 1 100 ? -12.822 13.729 25.382 1.00 96.56 100 HIS A CA 1
ATOM 737 C C . HIS A 1 100 ? -12.572 13.582 26.888 1.00 96.56 100 HIS A C 1
ATOM 739 O O . HIS A 1 100 ? -13.190 14.311 27.663 1.00 96.56 100 HIS A O 1
ATOM 745 N N . ASP A 1 101 ? -11.670 12.699 27.317 1.00 96.38 101 ASP A N 1
ATOM 746 C CA . ASP A 1 101 ? -11.460 12.388 28.726 1.00 96.38 101 ASP A CA 1
ATOM 747 C C . ASP A 1 101 ? -10.211 13.093 29.268 1.00 96.38 101 ASP A C 1
ATOM 749 O O . ASP A 1 101 ? -9.080 12.808 28.868 1.00 96.38 101 ASP A O 1
ATOM 753 N N . ASN A 1 102 ? -10.361 13.948 30.283 1.00 95.25 102 ASN A N 1
ATOM 754 C CA . ASN A 1 102 ? -9.199 14.394 31.050 1.00 95.25 102 ASN A CA 1
ATOM 755 C C . ASN A 1 102 ? -8.922 13.378 32.166 1.00 95.25 102 ASN A C 1
ATOM 757 O O . ASN A 1 102 ? -9.307 13.574 33.320 1.00 95.25 102 ASN A O 1
ATOM 761 N N . TRP A 1 103 ? -8.251 12.281 31.802 1.00 95.56 103 TRP A N 1
ATOM 762 C CA . TRP A 1 103 ? -8.065 11.060 32.603 1.00 95.56 103 TRP A CA 1
ATOM 763 C C . TRP A 1 103 ? -7.872 11.267 34.119 1.00 95.56 103 TRP A C 1
ATOM 765 O O . TRP A 1 103 ? -8.551 10.631 34.931 1.00 95.56 103 TRP A O 1
ATOM 775 N N . ASP A 1 104 ? -6.970 12.166 34.522 1.00 94.56 104 ASP A N 1
ATOM 776 C CA . ASP A 1 104 ? -6.719 12.471 35.934 1.00 94.56 104 ASP A CA 1
ATOM 777 C C . ASP A 1 104 ? -7.660 13.542 36.505 1.00 94.56 104 ASP A C 1
ATOM 779 O O . ASP A 1 104 ? -8.215 13.347 37.589 1.00 94.56 104 ASP A O 1
ATOM 783 N N . SER A 1 105 ? -7.837 14.680 35.821 1.00 95.19 105 SER A N 1
ATOM 784 C CA . SER A 1 105 ? -8.571 15.827 36.382 1.00 95.19 105 SER A CA 1
ATOM 785 C C . SER A 1 105 ? -10.076 15.597 36.477 1.00 95.19 105 SER A C 1
ATOM 787 O O . SER A 1 105 ? -10.707 16.147 37.378 1.00 95.19 105 SER A O 1
ATOM 789 N N . ASP A 1 106 ? -10.627 14.747 35.613 1.00 95.75 106 ASP A N 1
ATOM 790 C CA . ASP A 1 106 ? -12.037 14.349 35.639 1.00 95.75 106 ASP A CA 1
ATOM 791 C C . ASP A 1 106 ? -12.293 13.193 36.628 1.00 95.75 106 ASP A C 1
ATOM 793 O O . ASP A 1 106 ? -13.436 12.820 36.891 1.00 95.75 106 ASP A O 1
ATOM 797 N N . GLY A 1 107 ? -11.232 12.639 37.232 1.00 96.75 107 GLY A N 1
ATOM 798 C CA . GLY A 1 107 ? -11.309 11.597 38.257 1.00 96.75 107 GLY A CA 1
ATOM 799 C C . GLY A 1 107 ? -11.421 10.166 37.719 1.00 96.75 107 GLY A C 1
ATOM 800 O O . GLY A 1 107 ? -11.559 9.233 38.516 1.00 96.75 107 GLY A O 1
ATOM 801 N N . TYR A 1 108 ? -11.321 9.955 36.404 1.00 97.81 108 TYR A N 1
ATOM 802 C CA . TYR A 1 108 ? -11.412 8.629 35.781 1.00 97.81 108 TYR A CA 1
ATOM 803 C C . TYR A 1 108 ? -10.312 7.678 36.257 1.00 97.81 108 TYR A C 1
ATOM 805 O O . TYR A 1 108 ? -10.608 6.550 36.661 1.00 97.81 108 TYR A O 1
ATOM 813 N N . ALA A 1 109 ? -9.067 8.152 36.343 1.00 97.50 109 ALA A N 1
ATOM 814 C CA . ALA A 1 109 ? -7.947 7.386 36.885 1.00 97.50 109 ALA A CA 1
ATOM 815 C C . ALA A 1 109 ? -8.238 6.855 38.303 1.00 97.50 109 ALA A C 1
ATOM 817 O O . ALA A 1 109 ? -7.934 5.704 38.631 1.00 97.50 109 ALA A O 1
ATOM 818 N N . ALA A 1 110 ? -8.855 7.684 39.152 1.00 96.69 110 ALA A N 1
ATOM 819 C CA . ALA A 1 110 ? -9.225 7.314 40.516 1.00 96.69 110 ALA A CA 1
ATOM 820 C C . ALA A 1 110 ? -10.403 6.328 40.543 1.00 96.69 110 ALA A C 1
ATOM 822 O O . ALA A 1 110 ? -10.365 5.351 41.295 1.00 96.69 110 ALA A O 1
ATOM 823 N N . PHE A 1 111 ? -11.414 6.541 39.698 1.00 97.25 111 PHE A N 1
ATOM 824 C CA . PHE A 1 111 ? -12.567 5.652 39.564 1.00 97.25 111 PHE A CA 1
ATOM 825 C C . PHE A 1 111 ? -12.155 4.243 39.119 1.00 97.25 111 PHE A C 1
ATOM 827 O O . PHE A 1 111 ? -12.515 3.259 39.768 1.00 97.25 111 PHE A O 1
ATOM 834 N N . PHE A 1 112 ? -11.347 4.116 38.065 1.00 97.75 112 PHE A N 1
ATOM 835 C CA . PHE A 1 112 ? -10.900 2.807 37.583 1.00 97.75 112 PHE A CA 1
ATOM 836 C C . PHE A 1 112 ? -9.916 2.133 38.541 1.00 97.75 112 PHE A C 1
ATOM 838 O O . PHE A 1 112 ? -9.968 0.915 38.718 1.00 97.75 112 PHE A O 1
ATOM 845 N N . LYS A 1 113 ? -9.083 2.902 39.251 1.00 97.06 113 LYS A N 1
ATOM 846 C CA . LYS A 1 113 ? -8.273 2.365 40.351 1.00 97.06 113 LYS A CA 1
ATOM 847 C C . LYS A 1 113 ? -9.147 1.764 41.457 1.00 97.06 113 LYS A C 1
ATOM 849 O O . LYS A 1 113 ? -8.872 0.654 41.910 1.00 97.06 113 LYS A O 1
ATOM 854 N N . ASP A 1 114 ? -10.192 2.471 41.887 1.00 96.31 114 ASP A N 1
ATOM 855 C CA . ASP A 1 114 ? -11.153 1.973 42.880 1.00 96.31 114 ASP A CA 1
ATOM 856 C C . ASP A 1 114 ? -11.871 0.706 42.386 1.00 96.31 114 ASP A C 1
ATOM 858 O O . ASP A 1 114 ? -12.032 -0.256 43.140 1.00 96.31 114 ASP A O 1
ATOM 862 N N . ARG A 1 115 ? -12.214 0.641 41.094 1.00 97.38 115 ARG A N 1
ATOM 863 C CA . ARG A 1 115 ? -12.777 -0.564 40.467 1.00 97.38 115 ARG A CA 1
ATOM 864 C C . ARG A 1 115 ? -11.830 -1.756 40.533 1.00 97.38 115 ARG A C 1
ATOM 866 O O . ARG A 1 115 ? -12.270 -2.826 40.948 1.00 97.38 115 ARG A O 1
ATOM 873 N N . LEU A 1 116 ? -10.546 -1.579 40.216 1.00 97.25 116 LEU A N 1
ATOM 874 C CA . LEU A 1 116 ? -9.544 -2.643 40.357 1.00 97.25 116 LEU A CA 1
ATOM 875 C C . LEU A 1 116 ? -9.485 -3.167 41.799 1.00 97.25 116 LEU A C 1
ATOM 877 O O . LEU A 1 116 ? -9.547 -4.378 42.011 1.00 97.25 116 LEU A O 1
ATOM 881 N N . VAL A 1 117 ? -9.467 -2.272 42.793 1.00 96.06 117 VAL A N 1
ATOM 882 C CA . VAL A 1 117 ? -9.469 -2.653 44.218 1.00 96.06 117 VAL A CA 1
ATOM 883 C C . VAL A 1 117 ? -10.722 -3.451 44.580 1.00 96.06 117 VAL A C 1
ATOM 885 O O . VAL A 1 117 ? -10.621 -4.504 45.209 1.00 96.06 117 VAL A O 1
ATOM 888 N N . LYS A 1 118 ? -11.904 -2.997 44.155 1.00 94.94 118 LYS A N 1
ATOM 889 C CA . LYS A 1 118 ? -13.183 -3.684 44.409 1.00 94.94 118 LYS A CA 1
ATOM 890 C C . LYS A 1 118 ? -13.295 -5.032 43.700 1.00 94.94 118 LYS A C 1
ATOM 892 O O . LYS A 1 118 ? -13.984 -5.921 44.191 1.00 94.94 118 LYS A O 1
ATOM 897 N N . MET A 1 119 ? -12.589 -5.203 42.586 1.00 95.81 119 MET A N 1
ATOM 898 C CA . MET A 1 119 ? -12.427 -6.487 41.899 1.00 95.81 119 MET A CA 1
ATOM 899 C C . MET A 1 119 ? -11.416 -7.416 42.595 1.00 95.81 119 MET A C 1
ATOM 901 O O . MET A 1 119 ? -11.263 -8.560 42.170 1.00 95.81 119 MET A O 1
ATOM 905 N N . GLY A 1 120 ? -10.738 -6.953 43.653 1.00 95.31 120 GLY A N 1
ATOM 906 C CA . GLY A 1 120 ? -9.691 -7.695 44.359 1.00 95.31 120 GLY A CA 1
ATOM 907 C C . GLY A 1 120 ? -8.345 -7.703 43.630 1.00 95.31 120 GLY A C 1
ATOM 908 O O . GLY A 1 120 ? -7.514 -8.568 43.900 1.00 95.31 120 GLY A O 1
ATOM 909 N N . LEU A 1 121 ? -8.130 -6.775 42.694 1.00 95.00 121 LEU A N 1
ATOM 910 C CA . LEU A 1 121 ? -6.908 -6.665 41.902 1.00 95.00 121 LEU A CA 1
ATOM 911 C C . LEU A 1 121 ? -5.944 -5.642 42.523 1.00 95.00 121 LEU A C 1
ATOM 913 O O . LEU A 1 121 ? -6.389 -4.630 43.072 1.00 95.00 121 LEU A O 1
ATOM 917 N N . PRO A 1 122 ? -4.622 -5.881 42.447 1.00 89.50 122 PRO A N 1
ATOM 918 C CA . PRO A 1 122 ? -3.636 -4.982 43.033 1.00 89.50 122 PRO A CA 1
ATOM 919 C C . PRO A 1 122 ? -3.606 -3.650 42.263 1.00 89.50 122 PRO A C 1
ATOM 921 O O . PRO A 1 122 ? -3.318 -3.653 41.064 1.00 89.50 122 PRO A O 1
ATOM 924 N N . PRO A 1 123 ? -3.879 -2.504 42.912 1.00 88.31 123 PRO A N 1
ATOM 925 C CA . PRO A 1 123 ? -3.775 -1.210 42.252 1.00 88.31 123 PRO A CA 1
ATOM 926 C C . PRO A 1 123 ? -2.303 -0.774 42.126 1.00 88.31 123 PRO A C 1
ATOM 928 O O . PRO A 1 123 ? -1.475 -1.155 42.961 1.00 88.31 123 PRO A O 1
ATOM 931 N N . PRO A 1 124 ? -1.956 0.080 41.147 1.00 86.69 124 PRO A N 1
ATOM 932 C CA . PRO A 1 124 ? -0.630 0.688 41.081 1.00 86.69 124 PRO A CA 1
ATOM 933 C C . PRO A 1 124 ? -0.389 1.668 42.241 1.00 86.69 124 PRO A C 1
ATOM 935 O O . PRO A 1 124 ? -1.322 2.173 42.881 1.00 86.69 124 PRO A O 1
ATOM 938 N N . ALA A 1 125 ? 0.885 1.978 42.492 1.00 80.94 125 ALA A N 1
ATOM 939 C CA . ALA A 1 125 ? 1.262 3.099 43.347 1.00 80.94 125 ALA A CA 1
ATOM 940 C C . ALA A 1 125 ? 0.919 4.424 42.635 1.00 80.94 125 ALA A C 1
ATOM 942 O O . ALA A 1 125 ? 1.338 4.630 41.501 1.00 80.94 125 ALA A O 1
ATOM 943 N N . GLY A 1 126 ? 0.170 5.319 43.291 1.00 85.88 126 GLY A N 1
ATOM 944 C CA . GLY A 1 126 ? -0.322 6.565 42.675 1.00 85.88 126 GLY A CA 1
ATOM 945 C C . GLY A 1 126 ? -1.642 6.404 41.907 1.00 85.88 126 GLY A C 1
ATOM 946 O O . GLY A 1 126 ? -2.412 5.487 42.201 1.00 85.88 126 GLY A O 1
ATOM 947 N N . ASN A 1 127 ? -1.945 7.321 40.986 1.00 88.44 127 ASN A N 1
ATOM 948 C CA . ASN A 1 127 ? -3.113 7.215 40.100 1.00 88.44 127 ASN A CA 1
ATOM 949 C C . ASN A 1 127 ? -2.929 6.078 39.082 1.00 88.44 127 ASN A C 1
ATOM 951 O O . ASN A 1 127 ? -1.805 5.645 38.824 1.00 88.44 127 ASN A O 1
ATOM 955 N N . LEU A 1 128 ? -4.034 5.565 38.532 1.00 96.56 128 LEU A N 1
ATOM 956 C CA . LEU A 1 128 ? -3.970 4.567 37.464 1.00 96.56 128 LEU A CA 1
ATOM 957 C C . LEU A 1 128 ? -3.433 5.240 36.189 1.00 96.56 128 LEU A C 1
ATOM 959 O O . LEU A 1 128 ? -4.043 6.213 35.752 1.00 96.56 128 LEU A O 1
ATOM 963 N N . PRO A 1 129 ? -2.326 4.774 35.588 1.00 96.56 129 PRO A N 1
ATOM 964 C CA . PRO A 1 129 ? -1.895 5.276 34.285 1.00 96.56 129 PRO A CA 1
ATOM 965 C C . PRO A 1 129 ? -2.917 4.932 33.194 1.00 96.56 129 PRO A C 1
ATOM 967 O O . PRO A 1 129 ? -3.620 3.930 33.308 1.00 96.56 129 PRO A O 1
ATOM 970 N N . ALA A 1 130 ? -2.952 5.731 32.126 1.00 95.31 130 ALA A N 1
ATOM 971 C CA . ALA A 1 130 ? -3.783 5.472 30.947 1.00 95.31 130 ALA A CA 1
ATOM 972 C C . ALA A 1 130 ? -3.470 4.109 30.291 1.00 95.31 130 ALA A C 1
ATOM 974 O O . ALA A 1 130 ? -4.375 3.339 29.985 1.00 95.31 130 ALA A O 1
ATOM 975 N N . SER A 1 131 ? -2.182 3.749 30.198 1.00 97.88 131 SER A N 1
ATOM 976 C CA . SER A 1 131 ? -1.754 2.389 29.843 1.00 97.88 131 SER A CA 1
ATOM 977 C C . SER A 1 131 ? -1.692 1.497 31.089 1.00 97.88 131 SER A C 1
ATOM 979 O O . SER A 1 131 ? -0.835 1.701 31.954 1.00 97.88 131 SER A O 1
ATOM 981 N N . TYR A 1 132 ? -2.552 0.481 31.196 1.00 98.00 132 TYR A N 1
ATOM 982 C CA . TYR A 1 132 ? -2.555 -0.466 32.321 1.00 98.00 132 TYR A CA 1
ATOM 983 C C . TYR A 1 132 ? -3.054 -1.862 31.921 1.00 98.00 132 TYR A C 1
ATOM 985 O O . TYR A 1 132 ? -3.574 -2.086 30.831 1.00 98.00 132 TYR A O 1
ATOM 993 N N . THR A 1 133 ? -2.853 -2.852 32.796 1.00 97.69 133 THR A N 1
ATOM 994 C CA . THR A 1 133 ? -3.367 -4.214 32.581 1.00 97.69 133 THR A CA 1
ATOM 995 C C . THR A 1 133 ? -4.233 -4.655 33.744 1.00 97.69 133 THR A C 1
ATOM 997 O O . THR A 1 133 ? -4.031 -4.228 34.881 1.00 97.69 133 THR A O 1
ATOM 1000 N N . ALA A 1 134 ? -5.167 -5.554 33.461 1.00 97.56 134 ALA A N 1
ATOM 1001 C CA . ALA A 1 134 ? -5.941 -6.253 34.470 1.00 97.56 134 ALA A CA 1
ATOM 1002 C C . ALA A 1 134 ? -6.130 -7.707 34.040 1.00 97.56 134 ALA A C 1
ATOM 1004 O O . ALA A 1 134 ? -6.363 -7.992 32.867 1.00 97.56 134 ALA A O 1
ATOM 1005 N N . THR A 1 135 ? -6.063 -8.629 34.995 1.00 97.44 135 THR A N 1
ATOM 1006 C CA . THR A 1 135 ? -6.462 -10.019 34.775 1.00 97.44 135 THR A CA 1
ATOM 1007 C C . THR A 1 135 ? -7.594 -10.330 35.731 1.00 97.44 135 THR A C 1
ATOM 1009 O O . THR A 1 135 ? -7.415 -10.248 36.942 1.00 97.44 135 THR A O 1
ATOM 1012 N N . TYR A 1 136 ? -8.758 -10.687 35.201 1.00 97.94 136 TYR A N 1
ATOM 1013 C CA . TYR A 1 136 ? -9.931 -10.992 36.014 1.00 97.94 136 TYR A CA 1
ATOM 1014 C C . TYR A 1 136 ? -10.601 -12.254 35.496 1.00 97.94 136 TYR A C 1
ATOM 1016 O O . TYR A 1 136 ? -10.854 -12.368 34.298 1.00 97.94 136 TYR A O 1
ATOM 1024 N N . LYS A 1 137 ? -10.849 -13.216 36.396 1.00 97.56 137 LYS A N 1
ATOM 1025 C CA . LYS A 1 137 ? -11.454 -14.516 36.060 1.00 97.56 137 LYS A CA 1
ATOM 1026 C C . LYS A 1 137 ? -10.775 -15.215 34.876 1.00 97.56 137 LYS A C 1
ATOM 1028 O O . LYS A 1 137 ? -11.444 -15.781 34.023 1.00 97.56 137 LYS A O 1
ATOM 1033 N N . GLY A 1 138 ? -9.447 -15.108 34.787 1.00 96.81 138 GLY A N 1
ATOM 1034 C CA . GLY A 1 138 ? -8.638 -15.701 33.716 1.00 96.81 138 GLY A CA 1
ATOM 1035 C C . GLY A 1 138 ? -8.753 -15.032 32.337 1.00 96.81 138 GLY A C 1
ATOM 1036 O O . GLY A 1 138 ? -8.290 -15.607 31.356 1.00 96.81 138 GLY A O 1
ATOM 1037 N N . LEU A 1 139 ? -9.355 -13.841 32.228 1.00 98.44 139 LEU A N 1
ATOM 1038 C CA . LEU A 1 139 ? -9.273 -12.986 31.038 1.00 98.44 139 LEU A CA 1
ATOM 1039 C C . LEU A 1 139 ? -8.142 -11.969 31.222 1.00 98.44 139 LEU A C 1
ATOM 1041 O O . LEU A 1 139 ? -8.168 -11.207 32.192 1.00 98.44 139 LEU A O 1
ATOM 1045 N N . LYS A 1 140 ? -7.180 -11.928 30.294 1.00 98.44 140 LYS A N 1
ATOM 1046 C CA . LYS A 1 140 ? -6.129 -10.901 30.260 1.00 98.44 140 LYS A CA 1
ATOM 1047 C C . LYS A 1 140 ? -6.623 -9.679 29.487 1.00 98.44 140 LYS A C 1
ATOM 1049 O O . LYS A 1 140 ? -7.013 -9.794 28.329 1.00 98.44 140 LYS A O 1
ATOM 1054 N N . MET A 1 141 ? -6.569 -8.508 30.107 1.00 98.62 141 MET A N 1
ATOM 1055 C CA . MET A 1 141 ? -6.952 -7.233 29.500 1.00 98.62 141 MET A CA 1
ATOM 1056 C C . MET A 1 141 ? -5.760 -6.280 29.496 1.00 98.62 141 MET A C 1
ATOM 1058 O O . MET A 1 141 ? -5.065 -6.136 30.509 1.00 98.62 141 MET A O 1
ATOM 1062 N N . VAL A 1 142 ? -5.531 -5.639 28.355 1.00 98.75 142 VAL A N 1
ATOM 1063 C CA . VAL A 1 142 ? -4.464 -4.661 28.130 1.00 98.75 142 VAL A CA 1
ATOM 1064 C C . VAL A 1 142 ? -5.107 -3.385 27.606 1.00 98.75 142 VAL A C 1
ATOM 1066 O O . VAL A 1 142 ? -5.669 -3.386 26.516 1.00 98.75 142 VAL A O 1
ATOM 1069 N N . PHE A 1 143 ? -5.042 -2.320 28.395 1.00 98.62 143 PHE A N 1
ATOM 1070 C CA . PHE A 1 143 ? -5.541 -0.998 28.037 1.00 98.62 143 PHE A CA 1
ATOM 1071 C C . PHE A 1 143 ? -4.348 -0.170 27.571 1.00 98.62 143 PHE A C 1
ATOM 1073 O O . PHE A 1 143 ? -3.402 0.008 28.339 1.00 98.62 143 PHE A O 1
ATOM 1080 N N . SER A 1 144 ? -4.353 0.238 26.304 1.00 98.12 144 SER A N 1
ATOM 1081 C CA . SER A 1 144 ? -3.327 1.102 25.714 1.00 98.12 144 SER A CA 1
ATOM 1082 C C . SER A 1 144 ? -3.846 2.531 25.692 1.00 98.12 144 SER A C 1
ATOM 1084 O O . SER A 1 144 ? -5.014 2.742 25.365 1.00 98.12 144 SER A O 1
ATOM 1086 N N . LYS A 1 145 ? -2.979 3.484 26.034 1.00 96.69 145 LYS A N 1
ATOM 1087 C CA . LYS A 1 145 ? -3.310 4.907 25.977 1.00 96.69 145 LYS A CA 1
ATOM 1088 C C . LYS A 1 145 ? -3.560 5.391 24.547 1.00 96.69 145 LYS A C 1
ATOM 1090 O O . LYS A 1 145 ? -3.130 4.746 23.582 1.00 96.69 145 LYS A O 1
ATOM 1095 N N . GLU A 1 146 ? -4.147 6.574 24.426 1.00 94.06 146 GLU A N 1
ATOM 1096 C CA . GLU A 1 146 ? -4.247 7.293 23.152 1.00 94.06 146 GLU A CA 1
ATOM 1097 C C . GLU A 1 146 ? -2.892 7.463 22.457 1.00 94.06 146 GLU A C 1
ATOM 1099 O O . GLU A 1 146 ? -1.844 7.611 23.100 1.00 94.06 146 GLU A O 1
ATOM 1104 N N . ARG A 1 147 ? -2.905 7.499 21.121 1.00 90.44 147 ARG A N 1
ATOM 1105 C CA . ARG A 1 147 ? -1.707 7.637 20.273 1.00 90.44 147 ARG A CA 1
ATOM 1106 C C . ARG A 1 147 ? -0.679 6.509 20.384 1.00 90.44 147 ARG A C 1
ATOM 1108 O O . ARG A 1 147 ? 0.449 6.658 19.902 1.00 90.44 147 ARG A O 1
ATOM 1115 N N . GLY A 1 148 ? -1.063 5.386 20.979 1.00 90.19 148 GLY A N 1
ATOM 1116 C CA . GLY A 1 148 ? -0.305 4.144 20.925 1.00 90.19 148 GLY A CA 1
ATOM 1117 C C . GLY A 1 148 ? 0.692 3.930 22.059 1.00 90.19 148 GLY A C 1
ATOM 1118 O O . GLY A 1 148 ? 1.345 4.850 22.565 1.00 90.19 148 GLY A O 1
ATOM 1119 N N . ASP A 1 149 ? 0.866 2.661 22.425 1.00 96.69 149 ASP A N 1
ATOM 1120 C CA . ASP A 1 149 ? 1.890 2.206 23.368 1.00 96.69 149 ASP A CA 1
ATOM 1121 C C . ASP A 1 149 ? 2.344 0.761 23.061 1.00 96.69 149 ASP A C 1
ATOM 1123 O O . ASP A 1 149 ? 2.178 -0.162 23.869 1.00 96.69 149 ASP A O 1
ATOM 1127 N N . PRO A 1 150 ? 2.956 0.516 21.887 1.00 87.38 150 PRO A N 1
ATOM 1128 C CA . PRO A 1 150 ? 3.242 -0.846 21.428 1.00 87.38 150 PRO A CA 1
ATOM 1129 C C . PRO A 1 150 ? 4.300 -1.539 22.299 1.00 87.38 150 PRO A C 1
ATOM 1131 O O . PRO A 1 150 ? 4.300 -2.765 22.457 1.00 87.38 150 PRO A O 1
ATOM 1134 N N . ALA A 1 151 ? 5.193 -0.755 22.913 1.00 92.31 151 ALA A N 1
ATOM 1135 C CA . ALA A 1 151 ? 6.178 -1.247 23.870 1.00 92.31 151 ALA A CA 1
ATOM 1136 C C . ALA A 1 151 ? 5.505 -1.747 25.157 1.00 92.31 151 ALA A C 1
ATOM 1138 O O . ALA A 1 151 ? 5.847 -2.826 25.650 1.00 92.31 151 ALA A O 1
ATOM 1139 N N . PHE A 1 152 ? 4.514 -1.010 25.669 1.00 98.12 152 PHE A N 1
ATOM 1140 C CA . PHE A 1 152 ? 3.709 -1.453 26.800 1.00 98.12 152 PHE A CA 1
ATOM 1141 C C . PHE A 1 152 ? 2.928 -2.729 26.472 1.00 98.12 152 PHE A C 1
ATOM 1143 O O . PHE A 1 152 ? 3.023 -3.696 27.230 1.00 98.12 152 PHE A O 1
ATOM 1150 N N . ILE A 1 153 ? 2.243 -2.786 25.325 1.00 97.94 153 ILE A N 1
ATOM 1151 C CA . ILE A 1 153 ? 1.508 -3.984 24.881 1.00 97.94 153 ILE A CA 1
ATOM 1152 C C . ILE A 1 153 ? 2.443 -5.196 24.813 1.00 97.94 153 ILE A C 1
ATOM 1154 O O . ILE A 1 153 ? 2.121 -6.263 25.341 1.00 97.94 153 ILE A O 1
ATOM 1158 N N . THR A 1 154 ? 3.627 -5.025 24.222 1.00 95.50 154 THR A N 1
ATOM 1159 C CA . THR A 1 154 ? 4.651 -6.075 24.164 1.00 95.50 154 THR A CA 1
ATOM 1160 C C . THR A 1 154 ? 5.022 -6.546 25.567 1.00 95.50 154 THR A C 1
ATOM 1162 O O . THR A 1 154 ? 4.992 -7.744 25.838 1.00 95.50 154 THR A O 1
ATOM 1165 N N . SER A 1 155 ? 5.309 -5.620 26.487 1.00 96.56 155 SER A N 1
ATOM 1166 C CA . SER A 1 155 ? 5.653 -5.960 27.873 1.00 96.56 155 SER A CA 1
ATOM 1167 C C . SER A 1 155 ? 4.521 -6.684 28.613 1.00 96.56 155 SER A C 1
ATOM 1169 O O . SER A 1 155 ? 4.780 -7.549 29.445 1.00 96.56 155 SER A O 1
ATOM 1171 N N . ALA A 1 156 ? 3.266 -6.366 28.286 1.00 97.19 156 ALA A N 1
ATOM 1172 C CA . ALA A 1 156 ? 2.081 -6.924 28.922 1.00 97.19 156 ALA A CA 1
ATOM 1173 C C . ALA A 1 156 ? 1.735 -8.343 28.447 1.00 97.19 156 ALA A C 1
ATOM 1175 O O . ALA A 1 156 ? 1.077 -9.077 29.194 1.00 97.19 156 ALA A O 1
ATOM 1176 N N . LEU A 1 157 ? 2.124 -8.700 27.217 1.00 96.62 157 LEU A N 1
ATOM 1177 C CA . LEU A 1 157 ? 1.726 -9.939 26.539 1.00 96.62 157 LEU A CA 1
ATOM 1178 C C . LEU A 1 157 ? 2.881 -10.915 26.283 1.00 96.62 157 LEU A C 1
ATOM 1180 O O . LEU A 1 157 ? 2.627 -12.108 26.086 1.00 96.62 157 LEU A O 1
ATOM 1184 N N . ALA A 1 158 ? 4.133 -10.454 26.302 1.00 92.88 158 ALA A N 1
ATOM 1185 C CA . ALA A 1 158 ? 5.299 -11.315 26.150 1.00 92.88 158 ALA A CA 1
ATOM 1186 C C . ALA A 1 158 ? 5.341 -12.371 27.268 1.00 92.88 158 ALA A C 1
ATOM 1188 O O . ALA A 1 158 ? 5.409 -12.051 28.453 1.00 92.88 158 ALA A O 1
ATOM 1189 N N . GLY A 1 159 ? 5.288 -13.648 26.881 1.00 88.25 159 GLY A N 1
ATOM 1190 C CA . GLY A 1 159 ? 5.253 -14.774 27.821 1.00 88.25 159 GLY A CA 1
ATOM 1191 C C . GLY A 1 159 ? 3.910 -14.987 28.534 1.00 88.25 159 GLY A C 1
ATOM 1192 O O . GLY A 1 159 ? 3.815 -15.890 29.363 1.00 88.25 159 GLY A O 1
ATOM 1193 N N . ASP A 1 160 ? 2.869 -14.207 28.220 1.00 92.94 160 ASP A N 1
ATOM 1194 C CA . ASP A 1 160 ? 1.534 -14.393 28.793 1.00 92.94 160 ASP A CA 1
ATOM 1195 C C . ASP A 1 160 ? 0.845 -15.624 28.181 1.00 92.94 160 ASP A C 1
ATOM 1197 O O . ASP A 1 160 ? 0.750 -15.772 26.955 1.00 92.94 160 ASP A O 1
ATOM 1201 N N . ASN A 1 161 ? 0.345 -16.503 29.048 1.00 92.75 161 ASN A N 1
ATOM 1202 C CA . ASN A 1 161 ? -0.218 -17.800 28.688 1.00 92.75 161 ASN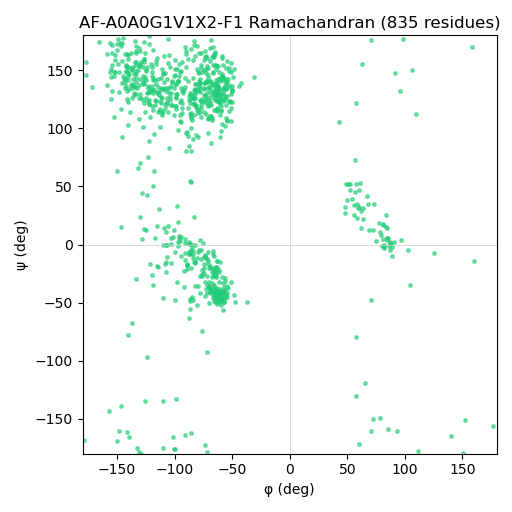 A CA 1
ATOM 1203 C C . ASN A 1 161 ? -1.749 -17.877 28.846 1.00 92.75 161 ASN A C 1
ATOM 1205 O O . ASN A 1 161 ? -2.296 -18.982 28.859 1.00 92.75 161 ASN A O 1
ATOM 1209 N N . HIS A 1 162 ? -2.452 -16.749 28.998 1.00 96.56 162 HIS A N 1
ATOM 1210 C CA . HIS A 1 162 ? -3.915 -16.750 29.032 1.00 96.56 162 HIS A CA 1
ATOM 1211 C C . HIS A 1 162 ? -4.484 -17.144 27.670 1.00 96.56 162 HIS A C 1
ATOM 1213 O O . HIS A 1 162 ? -3.989 -16.701 26.633 1.00 96.56 162 HIS A O 1
ATOM 1219 N N . VAL A 1 163 ? -5.540 -17.962 27.671 1.00 95.88 163 VAL A N 1
ATOM 1220 C CA . VAL A 1 163 ? -6.227 -18.370 26.433 1.00 95.88 163 VAL A CA 1
ATOM 1221 C C . VAL A 1 163 ? -6.870 -17.163 25.753 1.00 95.88 163 VAL A C 1
ATOM 1223 O O . VAL A 1 163 ? -6.759 -17.001 24.541 1.00 95.88 163 VAL A O 1
ATOM 1226 N N . TRP A 1 164 ? -7.511 -16.302 26.545 1.00 98.19 164 TRP A N 1
ATOM 1227 C CA . TRP A 1 164 ? -8.194 -15.112 26.058 1.00 98.19 164 TRP A CA 1
ATOM 1228 C C . TRP A 1 164 ? -7.479 -13.849 26.516 1.00 98.19 164 TRP A C 1
ATOM 1230 O O . TRP A 1 164 ? -7.233 -13.638 27.709 1.00 98.19 164 TRP A O 1
ATOM 1240 N N . LYS A 1 165 ? -7.181 -13.000 25.535 1.00 98.44 165 LYS A N 1
ATOM 1241 C CA . LYS A 1 165 ? -6.530 -11.704 25.695 1.00 98.44 165 LYS A CA 1
ATOM 1242 C C . LYS A 1 165 ? -7.340 -10.663 24.932 1.00 98.44 165 LYS A C 1
ATOM 1244 O O . LYS A 1 165 ? -7.758 -10.924 23.803 1.00 98.44 165 LYS A O 1
ATOM 1249 N N . VAL A 1 166 ? -7.548 -9.498 25.531 1.00 98.88 166 VAL A N 1
ATOM 1250 C CA . VAL A 1 166 ? -8.197 -8.356 24.880 1.00 98.88 166 VAL A CA 1
ATOM 1251 C C . VAL A 1 166 ? -7.296 -7.140 25.012 1.00 98.88 166 VAL A C 1
ATOM 1253 O O . VAL A 1 166 ? -6.964 -6.732 26.126 1.00 98.88 166 VAL A O 1
ATOM 1256 N N . CYS A 1 167 ? -6.915 -6.567 23.879 1.00 98.88 167 CYS A N 1
ATOM 1257 C CA . CYS A 1 167 ? -6.360 -5.228 23.819 1.00 98.88 167 CYS A CA 1
ATOM 1258 C C . CYS A 1 167 ? -7.488 -4.216 23.610 1.00 98.88 167 CYS A C 1
ATOM 1260 O O . CYS A 1 167 ? -8.373 -4.450 22.787 1.00 98.88 167 CYS A O 1
ATOM 1262 N N . SER A 1 168 ? -7.451 -3.112 24.348 1.00 98.75 168 SER A N 1
ATOM 1263 C CA . SER A 1 168 ? -8.470 -2.065 24.333 1.00 98.75 168 SER A CA 1
ATOM 1264 C C . SER A 1 168 ? -7.809 -0.693 24.271 1.00 98.75 168 SER A C 1
ATOM 1266 O O . SER A 1 168 ? -6.857 -0.443 25.008 1.00 98.75 168 SER A O 1
ATOM 1268 N N . TRP A 1 169 ? -8.330 0.180 23.418 1.00 98.56 169 TRP A N 1
ATOM 1269 C CA . TRP A 1 169 ? -7.999 1.607 23.342 1.00 98.56 169 TRP A CA 1
ATOM 1270 C C . TRP A 1 169 ? -9.172 2.360 22.704 1.00 98.56 169 TRP A C 1
ATOM 1272 O O . TRP A 1 169 ? -10.135 1.735 22.255 1.00 98.56 169 TRP A O 1
ATOM 1282 N N . HIS A 1 170 ? -9.119 3.688 22.678 1.00 98.50 170 HIS A N 1
ATOM 1283 C CA . HIS A 1 170 ? -10.188 4.503 22.105 1.00 98.50 170 HIS A CA 1
ATOM 1284 C C . HIS A 1 170 ? -10.014 4.727 20.592 1.00 98.50 170 HIS A C 1
ATOM 1286 O O . HIS A 1 170 ? -10.822 4.236 19.800 1.00 98.50 170 HIS A O 1
ATOM 1292 N N . GLU A 1 171 ? -8.932 5.403 20.191 1.00 97.56 171 GLU A N 1
ATOM 1293 C CA . GLU A 1 171 ? -8.713 5.952 18.844 1.00 97.56 171 GLU A CA 1
ATOM 1294 C C . GLU A 1 171 ? -8.613 4.897 17.717 1.00 97.56 171 GLU A C 1
ATOM 1296 O O . GLU A 1 171 ? -8.224 3.737 17.904 1.00 97.56 171 GLU A O 1
ATOM 1301 N N . ASN A 1 172 ? -8.950 5.289 16.483 1.00 95.94 172 ASN A N 1
ATOM 1302 C CA . ASN A 1 172 ? -8.955 4.377 15.333 1.00 95.94 172 ASN A CA 1
ATOM 1303 C C . ASN A 1 172 ? -7.771 4.598 14.374 1.00 95.94 172 ASN A C 1
ATOM 1305 O O . ASN A 1 172 ? -6.917 5.467 14.554 1.00 95.94 172 ASN A O 1
ATOM 1309 N N . GLN A 1 173 ? -7.705 3.746 13.349 1.00 89.31 173 GLN A N 1
ATOM 1310 C CA . GLN A 1 173 ? -6.959 3.997 12.120 1.00 89.31 173 GLN A CA 1
ATOM 1311 C C . GLN A 1 173 ? -7.957 4.288 11.014 1.00 89.31 173 GLN A C 1
ATOM 1313 O O . GLN A 1 173 ? -8.763 3.409 10.718 1.00 89.31 173 GLN A O 1
ATOM 1318 N N . ASN A 1 174 ? -7.877 5.450 10.355 1.00 85.12 174 ASN A N 1
ATOM 1319 C CA . ASN A 1 174 ? -8.800 5.830 9.283 1.00 85.12 174 ASN A CA 1
ATOM 1320 C C . ASN A 1 174 ? -8.960 4.699 8.269 1.00 85.12 174 ASN A C 1
ATOM 1322 O O . ASN A 1 174 ? -10.072 4.385 7.854 1.00 85.12 174 ASN A O 1
ATOM 1326 N N . TYR A 1 175 ? -7.855 4.059 7.878 1.00 80.75 175 TYR A N 1
ATOM 1327 C CA . TYR A 1 175 ? -7.858 2.983 6.888 1.00 80.75 175 TYR A CA 1
ATOM 1328 C C . TYR A 1 175 ? -8.622 1.719 7.335 1.00 80.75 175 TYR A C 1
ATOM 1330 O O . TYR A 1 175 ? -9.117 1.000 6.473 1.00 80.75 175 TYR A O 1
ATOM 1338 N N . MET A 1 176 ? -8.776 1.485 8.643 1.00 86.19 176 MET A N 1
ATOM 1339 C CA . MET A 1 176 ? -9.428 0.318 9.255 1.00 86.19 176 MET A CA 1
ATOM 1340 C C . MET A 1 176 ? -10.645 0.708 10.101 1.00 86.19 176 MET A C 1
ATOM 1342 O O . MET A 1 176 ? -10.773 0.298 11.249 1.00 86.19 176 MET A O 1
ATOM 1346 N N . GLN A 1 177 ? -11.539 1.510 9.535 1.00 90.25 177 GLN A N 1
ATOM 1347 C CA . GLN A 1 177 ? -12.854 1.792 10.115 1.00 90.25 177 GLN A CA 1
ATOM 1348 C C . GLN A 1 177 ? -13.846 2.180 9.007 1.00 90.25 177 GLN A C 1
ATOM 1350 O O . GLN A 1 177 ? -13.427 2.436 7.869 1.00 90.25 177 GLN A O 1
ATOM 1355 N N . LEU A 1 178 ? -15.148 2.169 9.294 1.00 93.00 178 LEU A N 1
ATOM 1356 C CA . LEU A 1 178 ? -16.187 2.461 8.294 1.00 93.00 178 LEU A CA 1
ATOM 1357 C C . LEU A 1 178 ? -16.518 3.945 8.111 1.00 93.00 178 LEU A C 1
ATOM 1359 O O . LEU A 1 178 ? -17.103 4.288 7.085 1.00 93.00 178 LEU A O 1
ATOM 1363 N N . GLY A 1 179 ? -16.199 4.806 9.069 1.00 89.62 179 GLY A N 1
ATOM 1364 C CA . GLY A 1 179 ? -16.481 6.240 9.030 1.00 89.62 179 GLY A CA 1
ATOM 1365 C C . GLY A 1 179 ? -15.279 7.084 8.595 1.00 89.62 179 GLY A C 1
ATOM 1366 O O . GLY A 1 179 ? -14.595 6.776 7.606 1.00 89.62 179 GLY A O 1
ATOM 1367 N N . SER A 1 180 ? -15.002 8.160 9.333 1.00 85.19 180 SER A N 1
ATOM 1368 C CA . SER A 1 180 ? -14.093 9.232 8.906 1.00 85.19 180 SER A CA 1
ATOM 1369 C C . SER A 1 180 ? -12.999 9.599 9.913 1.00 85.19 180 SER A C 1
ATOM 1371 O O . SER A 1 180 ? -12.280 10.572 9.668 1.00 85.19 180 SER A O 1
ATOM 1373 N N . LYS A 1 181 ? -12.872 8.892 11.045 1.00 88.44 181 LYS A N 1
ATOM 1374 C CA . LYS A 1 181 ? -11.864 9.214 12.078 1.00 88.44 181 LYS A CA 1
ATOM 1375 C C . LYS A 1 181 ? -10.426 9.061 11.584 1.00 88.44 181 LYS A C 1
ATOM 1377 O O . LYS A 1 181 ? -10.183 8.348 10.612 1.00 88.44 181 LYS A O 1
ATOM 1382 N N . GLY A 1 182 ? -9.490 9.790 12.194 1.00 80.44 182 GLY A N 1
ATOM 1383 C CA . GLY A 1 182 ? -8.112 9.928 11.723 1.00 80.44 182 GLY A CA 1
ATOM 1384 C C . GLY A 1 182 ? -7.252 8.674 11.913 1.00 80.44 182 GLY A C 1
ATOM 1385 O O . GLY A 1 182 ? -7.703 7.629 12.371 1.00 80.44 182 GLY A O 1
ATOM 1386 N N . ASN A 1 183 ? -5.979 8.763 11.522 1.00 82.94 183 ASN A N 1
ATOM 1387 C CA . ASN A 1 183 ? -4.969 7.755 11.863 1.00 82.94 183 ASN A CA 1
ATOM 1388 C C . ASN A 1 183 ? -4.346 8.122 13.215 1.00 82.94 183 ASN A C 1
ATOM 1390 O O . ASN A 1 183 ? -3.316 8.795 13.244 1.00 82.94 183 ASN A O 1
ATOM 1394 N N . GLU A 1 184 ? -4.981 7.723 14.313 1.00 89.81 184 GLU A N 1
ATOM 1395 C CA . GLU A 1 184 ? -4.715 8.329 15.625 1.00 89.81 184 GLU A CA 1
ATOM 1396 C C . GLU A 1 184 ? -3.988 7.370 16.585 1.00 89.81 184 GLU A C 1
ATOM 1398 O O . GLU A 1 184 ? -2.921 7.729 17.075 1.00 89.81 184 GLU A O 1
ATOM 1403 N N . GLN A 1 185 ? -4.411 6.104 16.715 1.00 93.31 185 GLN A N 1
ATOM 1404 C CA . GLN A 1 185 ? -3.759 5.164 17.653 1.00 93.31 185 GLN A CA 1
ATOM 1405 C C . GLN A 1 185 ? -2.358 4.677 17.215 1.00 93.31 185 GLN A C 1
ATOM 1407 O O . GLN A 1 185 ? -1.486 4.408 18.031 1.00 93.31 185 GLN A O 1
ATOM 1412 N N . GLY A 1 186 ? -2.131 4.500 15.913 1.00 81.81 186 GLY A N 1
ATOM 1413 C CA . GLY A 1 186 ? -0.930 3.847 15.343 1.00 81.81 186 GLY A CA 1
ATOM 1414 C C . GLY A 1 186 ? -1.082 2.344 15.015 1.00 81.81 186 GLY A C 1
ATOM 1415 O O . GLY A 1 186 ? -1.538 1.554 15.833 1.00 81.81 186 GLY A O 1
ATOM 1416 N N . TRP A 1 187 ? -0.663 1.920 13.814 1.00 87.25 187 TRP A N 1
ATOM 1417 C CA . TRP A 1 187 ? -0.642 0.501 13.404 1.00 87.25 187 TRP A CA 1
ATOM 1418 C C . TRP A 1 187 ? 0.183 -0.447 14.286 1.00 87.25 187 TRP A C 1
ATOM 1420 O O . TRP A 1 187 ? -0.219 -1.607 14.410 1.00 87.25 187 TRP A O 1
ATOM 1430 N N . PRO A 1 188 ? 1.306 -0.018 14.904 1.00 87.50 188 PRO A N 1
ATOM 1431 C CA . PRO A 1 188 ? 2.074 -0.893 15.780 1.00 87.50 188 PRO A CA 1
ATOM 1432 C C . PRO A 1 188 ? 1.256 -1.530 16.911 1.00 87.50 188 PRO A C 1
ATOM 1434 O O . PRO A 1 188 ? 1.493 -2.697 17.210 1.00 87.50 188 PRO A O 1
ATOM 1437 N N . ASP A 1 189 ? 0.273 -0.838 17.497 1.00 96.62 189 ASP A N 1
ATOM 1438 C CA . ASP A 1 189 ? -0.589 -1.401 18.550 1.00 96.62 189 ASP A CA 1
ATOM 1439 C C . ASP A 1 189 ? -1.468 -2.538 18.010 1.00 96.62 189 ASP A C 1
ATOM 1441 O O . ASP A 1 189 ? -1.473 -3.642 18.565 1.00 96.62 189 ASP A O 1
ATOM 1445 N N . TYR A 1 190 ? -2.142 -2.300 16.877 1.00 97.69 190 TYR A N 1
ATOM 1446 C CA . TYR A 1 190 ? -2.974 -3.300 16.198 1.00 97.69 190 TYR A CA 1
ATOM 1447 C C . TYR A 1 190 ? -2.163 -4.554 15.849 1.00 97.69 190 TYR A C 1
ATOM 1449 O O . TYR A 1 190 ? -2.550 -5.676 16.187 1.00 97.69 190 TYR A O 1
ATOM 1457 N N . GLU A 1 191 ? -1.000 -4.370 15.220 1.00 94.31 191 GLU A N 1
ATOM 1458 C CA . GLU A 1 191 ? -0.151 -5.481 14.794 1.00 94.31 191 GLU A CA 1
ATOM 1459 C C . GLU A 1 191 ? 0.470 -6.225 15.980 1.00 94.31 191 GLU A C 1
ATOM 1461 O O . GLU A 1 191 ? 0.509 -7.457 15.967 1.00 94.31 191 GLU A O 1
ATOM 1466 N N . THR A 1 192 ? 0.891 -5.520 17.034 1.00 89.56 192 THR A N 1
ATOM 1467 C CA . THR A 1 192 ? 1.441 -6.154 18.243 1.00 89.56 192 THR A CA 1
ATOM 1468 C C . THR A 1 192 ? 0.378 -7.021 18.921 1.00 89.56 192 THR A C 1
ATOM 1470 O O . THR A 1 192 ? 0.628 -8.188 19.225 1.00 89.56 192 THR A O 1
ATOM 1473 N N . CYS A 1 193 ? -0.843 -6.513 19.096 1.00 98.06 193 CYS A N 1
ATOM 1474 C CA . CYS A 1 193 ? -1.941 -7.293 19.673 1.00 98.06 193 CYS A CA 1
ATOM 1475 C C . CYS A 1 193 ? -2.310 -8.513 18.820 1.00 98.06 193 CYS A C 1
ATOM 1477 O O . CYS A 1 193 ? -2.493 -9.605 19.367 1.00 98.06 193 CYS A O 1
ATOM 1479 N N . ARG A 1 194 ? -2.340 -8.375 17.487 1.00 97.69 194 ARG A N 1
ATOM 1480 C CA . ARG A 1 194 ? -2.538 -9.512 16.576 1.00 97.69 194 ARG A CA 1
ATOM 1481 C C . ARG A 1 194 ? -1.444 -10.566 16.734 1.00 97.69 194 ARG A C 1
ATOM 1483 O O . ARG A 1 194 ? -1.753 -11.756 16.799 1.00 97.69 194 ARG A O 1
ATOM 1490 N N . GLN A 1 195 ? -0.174 -10.162 16.789 1.00 93.56 195 GLN A N 1
ATOM 1491 C CA . GLN A 1 195 ? 0.957 -11.088 16.928 1.00 93.56 195 GLN A CA 1
ATOM 1492 C C . GLN A 1 195 ? 0.833 -11.963 18.183 1.00 93.56 195 GLN A C 1
ATOM 1494 O O . GLN A 1 195 ? 1.136 -13.153 18.124 1.00 93.56 195 GLN A O 1
ATOM 1499 N N . TYR A 1 196 ? 0.308 -11.412 19.280 1.00 95.69 196 TYR A N 1
ATOM 1500 C CA . TYR A 1 196 ? 0.081 -12.147 20.528 1.00 95.69 196 TYR A CA 1
ATOM 1501 C C . TYR A 1 196 ? -1.271 -12.872 20.618 1.00 95.69 196 TYR A C 1
ATOM 1503 O O . TYR A 1 196 ? -1.538 -13.510 21.642 1.00 95.69 196 TYR A O 1
ATOM 1511 N N . GLY A 1 197 ? -2.099 -12.816 19.569 1.00 95.56 197 GLY A N 1
ATOM 1512 C CA . GLY A 1 197 ? -3.412 -13.460 19.538 1.00 95.56 197 GLY A CA 1
ATOM 1513 C C . GLY A 1 197 ? -4.404 -12.827 20.510 1.00 95.56 197 GLY A C 1
ATOM 1514 O O . GLY A 1 197 ? -5.117 -13.539 21.211 1.00 95.56 197 GLY A O 1
ATOM 1515 N N . SER A 1 198 ? -4.424 -11.498 20.594 1.00 98.06 198 SER A N 1
ATOM 1516 C CA . SER A 1 198 ? -5.409 -10.749 21.381 1.00 98.06 198 SER A CA 1
ATOM 1517 C C . SER A 1 198 ? -6.553 -10.268 20.500 1.00 98.06 198 SER A C 1
ATOM 1519 O O . SER A 1 198 ? -6.302 -9.785 19.399 1.00 98.06 198 SER A O 1
ATOM 1521 N N . ILE A 1 199 ? -7.787 -10.325 21.005 1.00 98.88 199 ILE A N 1
ATOM 1522 C CA . ILE A 1 199 ? -8.933 -9.598 20.434 1.00 98.88 199 ILE A CA 1
ATOM 1523 C C . ILE A 1 199 ? -8.659 -8.098 20.563 1.00 98.88 199 ILE A C 1
ATOM 1525 O O . ILE A 1 199 ? -8.119 -7.668 21.584 1.00 98.88 199 ILE A O 1
ATOM 1529 N N . ILE A 1 200 ? -9.028 -7.306 19.560 1.00 98.88 200 ILE A N 1
ATOM 1530 C CA . ILE A 1 200 ? -8.815 -5.855 19.567 1.00 98.88 200 ILE A CA 1
ATOM 1531 C C . ILE A 1 200 ? -10.168 -5.140 19.652 1.00 98.88 200 ILE A C 1
ATOM 1533 O O . ILE A 1 200 ? -11.029 -5.339 18.793 1.00 98.88 200 ILE A O 1
ATOM 1537 N N . ALA A 1 201 ? -10.331 -4.318 20.687 1.00 98.81 201 ALA A N 1
ATOM 1538 C CA . ALA A 1 201 ? -11.544 -3.571 21.006 1.00 98.81 201 ALA A CA 1
ATOM 1539 C C . ALA A 1 201 ? -11.291 -2.061 20.910 1.00 98.81 201 ALA A C 1
ATOM 1541 O O . ALA A 1 201 ? -10.415 -1.551 21.612 1.00 98.81 201 ALA A O 1
ATOM 1542 N N . THR A 1 202 ? -12.068 -1.351 20.089 1.00 98.56 202 THR A N 1
ATOM 1543 C CA . THR A 1 202 ? -11.945 0.108 19.921 1.00 98.56 202 THR A CA 1
ATOM 1544 C C . THR A 1 202 ? -13.287 0.841 20.047 1.00 98.56 202 THR A C 1
ATOM 1546 O O . THR A 1 202 ? -14.354 0.216 20.051 1.00 98.56 202 THR A O 1
ATOM 1549 N N . GLY A 1 203 ? -13.232 2.168 20.193 1.00 97.00 203 GLY A N 1
ATOM 1550 C CA . GLY A 1 203 ? -14.383 3.084 20.203 1.00 97.00 203 GLY A CA 1
ATOM 1551 C C . GLY A 1 203 ? -14.175 4.185 19.164 1.00 97.00 203 GLY A C 1
ATOM 1552 O O . GLY A 1 203 ? -13.705 3.882 18.066 1.00 97.00 203 GLY A O 1
ATOM 1553 N N . HIS A 1 204 ? -14.435 5.439 19.535 1.00 97.94 204 HIS A N 1
ATOM 1554 C CA . HIS A 1 204 ? -14.094 6.670 18.811 1.00 97.94 204 HIS A CA 1
ATOM 1555 C C . HIS A 1 204 ? -14.883 6.922 17.525 1.00 97.94 204 HIS A C 1
ATOM 1557 O O . HIS A 1 204 ? -15.374 8.033 17.308 1.00 97.94 204 HIS A O 1
ATOM 1563 N N . GLU A 1 205 ? -15.012 5.937 16.641 1.00 97.69 205 GLU A N 1
ATOM 1564 C CA . GLU A 1 205 ? -15.998 5.969 15.566 1.00 97.69 205 GLU A CA 1
ATOM 1565 C C . GLU A 1 205 ? -17.351 5.512 16.127 1.00 97.69 205 GLU A C 1
ATOM 1567 O O . GLU A 1 205 ? -17.456 4.489 16.805 1.00 97.69 205 GLU A O 1
ATOM 1572 N N . HIS A 1 206 ? -18.403 6.296 15.875 1.00 97.94 206 HIS A N 1
ATOM 1573 C CA . HIS A 1 206 ? -19.708 6.122 16.529 1.00 97.94 206 HIS A CA 1
ATOM 1574 C C . HIS A 1 206 ? -20.553 5.091 15.770 1.00 97.94 206 HIS A C 1
ATOM 1576 O O . HIS A 1 206 ? -21.686 5.352 15.336 1.00 97.94 206 HIS A O 1
ATOM 1582 N N . THR A 1 207 ? -19.965 3.920 15.566 1.00 97.44 207 THR A N 1
ATOM 1583 C CA . THR A 1 207 ? -20.500 2.790 14.815 1.00 97.44 207 THR A CA 1
ATOM 1584 C C . THR A 1 207 ? -20.305 1.498 15.596 1.00 97.44 207 THR A C 1
ATOM 1586 O O . THR A 1 207 ? -19.527 1.409 16.553 1.00 97.44 207 THR A O 1
ATOM 1589 N N . TYR A 1 208 ? -21.032 0.474 15.160 1.00 98.62 208 TYR A N 1
ATOM 1590 C CA . TYR A 1 208 ? -20.721 -0.892 15.503 1.00 98.62 208 TYR A CA 1
ATOM 1591 C C . TYR A 1 208 ? -20.283 -1.595 14.235 1.00 98.62 208 TYR A C 1
ATOM 1593 O O . TYR A 1 208 ? -21.008 -1.658 13.239 1.00 98.62 208 TYR A O 1
ATOM 1601 N N . GLU A 1 209 ? -19.089 -2.152 14.283 1.00 97.94 209 GLU A N 1
ATOM 1602 C CA . GLU A 1 209 ? -18.507 -2.879 13.173 1.00 97.94 209 GLU A CA 1
ATOM 1603 C C . GLU A 1 209 ? -17.539 -3.923 13.691 1.00 97.94 209 GLU A C 1
ATOM 1605 O O . GLU A 1 209 ? -16.901 -3.773 14.734 1.00 97.94 209 GLU A O 1
ATOM 1610 N N . ARG A 1 210 ? -17.449 -5.020 12.951 1.00 98.19 210 ARG A N 1
ATOM 1611 C CA . ARG A 1 210 ? -16.596 -6.143 13.310 1.00 98.19 210 ARG A CA 1
ATOM 1612 C C . ARG A 1 210 ? -15.990 -6.735 12.063 1.00 98.19 210 ARG A C 1
ATOM 1614 O O . ARG A 1 210 ? -16.679 -6.983 11.071 1.00 98.19 210 ARG A O 1
ATOM 1621 N N . THR A 1 211 ? -14.699 -7.005 12.133 1.00 98.62 211 THR A N 1
ATOM 1622 C CA . THR A 1 211 ? -13.962 -7.680 11.068 1.00 98.62 211 THR A CA 1
ATOM 1623 C C . THR A 1 211 ? -14.116 -9.203 11.132 1.00 98.62 211 THR A C 1
ATOM 1625 O O . THR A 1 211 ? -14.529 -9.799 12.130 1.00 98.62 211 THR A O 1
ATOM 1628 N N . LYS A 1 212 ? -13.793 -9.846 10.017 1.00 98.25 212 LYS A N 1
ATOM 1629 C CA . LYS A 1 212 ? -13.433 -11.258 9.929 1.00 98.25 212 LYS A CA 1
ATOM 1630 C C . LYS A 1 212 ? -12.081 -11.483 10.615 1.00 98.25 212 LYS A C 1
ATOM 1632 O O . LYS A 1 212 ? -11.421 -10.538 11.032 1.00 98.25 212 LYS A O 1
ATOM 1637 N N . THR A 1 213 ? -11.645 -12.731 10.703 1.00 98.62 213 THR A N 1
ATOM 1638 C CA . THR A 1 213 ? -10.290 -13.066 11.151 1.00 98.62 213 THR A CA 1
ATOM 1639 C C . THR A 1 213 ? -9.270 -12.501 10.172 1.00 98.62 213 THR A C 1
ATOM 1641 O O . THR A 1 213 ? -9.368 -12.729 8.966 1.00 98.62 213 THR A O 1
ATOM 1644 N N . LEU A 1 214 ? -8.278 -11.789 10.693 1.00 96.62 214 LEU A N 1
ATOM 1645 C CA . LEU A 1 214 ? -7.235 -11.106 9.949 1.00 96.62 214 LEU A CA 1
ATOM 1646 C C . LEU A 1 214 ? -5.858 -11.692 10.252 1.00 96.62 214 LEU A C 1
ATOM 1648 O O . LEU A 1 214 ? -5.502 -11.932 11.408 1.00 96.62 214 LEU A O 1
ATOM 1652 N N . LEU A 1 215 ? -5.065 -11.840 9.191 1.00 85.88 215 LEU A N 1
ATOM 1653 C CA . LEU A 1 215 ? -3.633 -12.143 9.226 1.00 85.88 215 LEU A CA 1
ATOM 1654 C C . LEU A 1 215 ? -2.775 -10.875 9.293 1.00 85.88 215 LEU A C 1
ATOM 1656 O O . LEU A 1 215 ? -1.631 -10.937 9.727 1.00 85.88 215 LEU A O 1
ATOM 1660 N N . SER A 1 216 ? -3.326 -9.728 8.894 1.00 86.69 216 SER A N 1
ATOM 1661 C CA . SER A 1 216 ? -2.747 -8.403 9.123 1.00 86.69 216 SER A CA 1
ATOM 1662 C C . SER A 1 216 ? -3.867 -7.385 9.275 1.00 86.69 216 SER A C 1
ATOM 1664 O O . SER A 1 216 ? -4.793 -7.332 8.464 1.00 86.69 216 SER A O 1
ATOM 1666 N N . THR A 1 217 ? -3.756 -6.578 10.320 1.00 86.38 217 THR A N 1
ATOM 1667 C CA . THR A 1 217 ? -4.616 -5.423 10.571 1.00 86.38 217 THR A CA 1
ATOM 1668 C C . THR A 1 217 ? -4.208 -4.235 9.698 1.00 86.38 217 THR A C 1
ATOM 1670 O O . THR A 1 217 ? -5.066 -3.629 9.077 1.00 86.38 217 THR A O 1
ATOM 1673 N N . GLN A 1 218 ? -2.908 -3.967 9.541 1.00 85.94 218 GLN A N 1
ATOM 1674 C CA . GLN A 1 218 ? -2.380 -2.856 8.743 1.00 85.94 218 GLN A CA 1
ATOM 1675 C C . GLN A 1 218 ? -2.669 -3.010 7.249 1.00 85.94 218 GLN A C 1
ATOM 1677 O O . GLN A 1 218 ? -3.058 -2.052 6.584 1.00 85.94 218 GLN A O 1
ATOM 1682 N N . ASN A 1 219 ? -2.526 -4.230 6.733 1.00 72.19 219 ASN A N 1
ATOM 1683 C CA . ASN A 1 219 ? -2.756 -4.537 5.323 1.00 72.19 219 ASN A CA 1
ATOM 1684 C C . ASN A 1 219 ? -4.173 -5.062 5.050 1.00 72.19 219 ASN A C 1
ATOM 1686 O O . ASN A 1 219 ? -4.479 -5.432 3.916 1.00 72.19 219 ASN A O 1
ATOM 1690 N N . LEU A 1 220 ? -5.038 -5.119 6.074 1.00 82.38 220 LEU A N 1
ATOM 1691 C CA . LEU A 1 220 ? -6.428 -5.574 5.963 1.00 82.38 220 LEU A CA 1
ATOM 1692 C C . LEU A 1 220 ? -6.536 -6.950 5.281 1.00 82.38 220 LEU A C 1
ATOM 1694 O O . LEU A 1 220 ? -7.312 -7.152 4.347 1.00 82.38 220 LEU A O 1
ATOM 1698 N N . THR A 1 221 ? -5.696 -7.892 5.710 1.00 82.31 221 THR A N 1
ATOM 1699 C CA . THR A 1 221 ? -5.586 -9.226 5.106 1.00 82.31 221 THR A CA 1
ATOM 1700 C C . THR A 1 221 ? -6.479 -10.209 5.845 1.00 82.31 221 THR A C 1
ATOM 1702 O O . THR A 1 221 ? -6.201 -10.534 6.998 1.00 82.31 221 THR A O 1
ATOM 1705 N N . VAL A 1 222 ? -7.520 -10.716 5.183 1.00 87.06 222 VAL A N 1
ATOM 1706 C CA . VAL A 1 222 ? -8.409 -11.748 5.740 1.00 87.06 222 VAL A CA 1
ATOM 1707 C C . VAL A 1 222 ? -7.713 -13.110 5.753 1.00 87.06 222 VAL A C 1
ATOM 1709 O O . VAL A 1 222 ? -7.051 -13.490 4.791 1.00 87.06 222 VAL A O 1
ATOM 1712 N N . ASP A 1 223 ? -7.890 -13.870 6.831 1.00 92.69 223 ASP A N 1
ATOM 1713 C CA . ASP A 1 223 ? -7.523 -15.283 6.886 1.00 92.69 223 ASP A CA 1
ATOM 1714 C C . ASP A 1 223 ? -8.481 -16.098 6.010 1.00 92.69 223 ASP A C 1
ATOM 1716 O O . ASP A 1 223 ? -9.573 -16.474 6.435 1.00 92.69 223 ASP A O 1
ATOM 1720 N N . THR A 1 224 ? -8.078 -16.365 4.770 1.00 88.50 224 THR A N 1
ATOM 1721 C CA . THR A 1 224 ? -8.898 -17.089 3.788 1.00 88.50 224 THR A CA 1
ATOM 1722 C C . THR A 1 224 ? -9.027 -18.581 4.082 1.00 88.50 224 THR A C 1
ATOM 1724 O O . THR A 1 224 ? -9.885 -19.237 3.494 1.00 88.50 224 THR A O 1
ATOM 1727 N N . VAL A 1 225 ? -8.233 -19.122 5.013 1.00 88.81 225 VAL A N 1
ATOM 1728 C CA . VAL A 1 225 ? -8.434 -20.484 5.527 1.00 88.81 225 VAL A CA 1
ATOM 1729 C C . VAL A 1 225 ? -9.643 -20.500 6.459 1.00 88.81 225 VAL A C 1
ATOM 1731 O O . VAL A 1 225 ? -10.502 -21.371 6.343 1.00 88.81 225 VAL A O 1
ATOM 1734 N N . GLN A 1 226 ? -9.743 -19.510 7.349 1.00 93.81 226 GLN A N 1
ATOM 1735 C CA . GLN A 1 226 ? -10.890 -19.347 8.249 1.00 93.81 226 GLN A CA 1
ATOM 1736 C C . GLN A 1 226 ? -12.141 -18.825 7.517 1.00 93.81 226 GLN A C 1
ATOM 1738 O O . GLN A 1 226 ? -13.274 -19.189 7.849 1.00 93.81 226 GLN A O 1
ATOM 1743 N N . HIS A 1 227 ? -11.931 -17.999 6.491 1.00 93.12 227 HIS A N 1
ATOM 1744 C CA . HIS A 1 227 ? -12.962 -17.363 5.675 1.00 93.12 227 HIS A CA 1
ATOM 1745 C C . HIS A 1 227 ? -12.778 -17.714 4.191 1.00 93.12 227 HIS A C 1
ATOM 1747 O O . HIS A 1 227 ? -12.323 -16.863 3.418 1.00 93.12 227 HIS A O 1
ATOM 1753 N N . PRO A 1 228 ? -13.128 -18.947 3.772 1.00 87.50 228 PRO A N 1
ATOM 1754 C CA . PRO A 1 228 ? -12.980 -19.385 2.388 1.00 87.50 228 PRO A CA 1
ATOM 1755 C C . PRO A 1 228 ? -13.582 -18.388 1.401 1.00 87.50 228 PRO A C 1
ATOM 1757 O O . PRO A 1 228 ? -14.704 -17.912 1.586 1.00 87.50 228 PRO A O 1
ATOM 1760 N N . VAL A 1 229 ? -12.826 -18.062 0.355 1.00 78.88 229 VAL A N 1
ATOM 1761 C CA . VAL A 1 229 ? -13.238 -17.070 -0.641 1.00 78.88 229 VAL A CA 1
ATOM 1762 C C . VAL A 1 229 ? -14.177 -17.719 -1.649 1.00 78.88 229 VAL A C 1
ATOM 1764 O O . VAL A 1 229 ? -13.797 -18.651 -2.356 1.00 78.88 229 VAL A O 1
ATOM 1767 N N . VAL A 1 230 ? -15.397 -17.195 -1.745 1.00 76.62 230 VAL A N 1
ATOM 1768 C CA . VAL A 1 230 ? -16.405 -17.628 -2.718 1.00 76.62 230 VAL A CA 1
ATOM 1769 C C . VAL A 1 230 ? -16.810 -16.417 -3.546 1.00 76.62 230 VAL A C 1
ATOM 1771 O O . VAL A 1 230 ? -17.245 -15.403 -3.010 1.00 76.62 230 VAL A O 1
ATOM 1774 N N . GLY A 1 231 ? -16.623 -16.490 -4.866 1.00 68.75 231 GLY A N 1
ATOM 1775 C CA . GLY A 1 231 ? -16.946 -15.370 -5.760 1.00 68.75 231 GLY A CA 1
ATOM 1776 C C . GLY A 1 231 ? -16.139 -14.093 -5.484 1.00 68.75 231 GLY A C 1
ATOM 1777 O O . GLY A 1 231 ? -16.641 -13.000 -5.713 1.00 68.75 231 GLY A O 1
ATOM 1778 N N . GLY A 1 232 ? -14.911 -14.220 -4.964 1.00 69.94 232 GLY A N 1
ATOM 1779 C CA . GLY A 1 232 ? -14.044 -13.082 -4.625 1.00 69.94 232 GLY A CA 1
ATOM 1780 C C . GLY A 1 232 ? -14.333 -12.431 -3.268 1.00 69.94 232 GLY A C 1
ATOM 1781 O O . GLY A 1 232 ? -13.618 -11.513 -2.879 1.00 69.94 232 GLY A O 1
ATOM 1782 N N . VAL A 1 233 ? -15.330 -12.922 -2.526 1.00 78.19 233 VAL A N 1
ATOM 1783 C CA . VAL A 1 233 ? -15.679 -12.426 -1.192 1.00 78.19 233 VAL A CA 1
ATOM 1784 C C . VAL A 1 233 ? -15.322 -13.492 -0.151 1.00 78.19 233 VAL A C 1
ATOM 1786 O O . VAL A 1 233 ? -15.769 -14.637 -0.276 1.00 78.19 233 VAL A O 1
ATOM 1789 N N . PRO A 1 234 ? -14.530 -13.165 0.885 1.00 82.00 234 PRO A N 1
ATOM 1790 C CA . PRO A 1 234 ? -14.314 -14.062 2.014 1.00 82.00 234 PRO A CA 1
ATOM 1791 C C . PRO A 1 234 ? -15.646 -14.392 2.699 1.00 82.00 234 PRO A C 1
ATOM 1793 O O . PRO A 1 234 ? -16.399 -13.493 3.079 1.00 82.00 234 PRO A O 1
ATOM 1796 N N . GLY A 1 235 ? -15.956 -15.678 2.834 1.00 88.62 235 GLY A N 1
ATOM 1797 C CA . GLY A 1 235 ? -17.193 -16.165 3.440 1.00 88.62 235 GLY A CA 1
ATOM 1798 C C . GLY A 1 235 ? -17.120 -16.299 4.964 1.00 88.62 235 GLY A C 1
ATOM 1799 O O . GLY A 1 235 ? -16.238 -15.752 5.625 1.00 88.62 235 GLY A O 1
ATOM 1800 N N . ASN A 1 236 ? -18.060 -17.064 5.526 1.00 92.38 236 ASN A N 1
ATOM 1801 C CA . ASN A 1 236 ? -18.069 -17.472 6.937 1.00 92.38 236 ASN A CA 1
ATOM 1802 C C . ASN A 1 236 ? -17.919 -16.303 7.950 1.00 92.38 236 ASN A C 1
ATOM 1804 O O . ASN A 1 236 ? -17.015 -16.335 8.785 1.00 92.38 236 ASN A O 1
ATOM 1808 N N . PRO A 1 237 ? -18.739 -15.234 7.873 1.00 94.69 237 PRO A N 1
ATOM 1809 C CA . PRO A 1 237 ? -18.539 -14.011 8.669 1.00 94.69 237 PRO A CA 1
ATOM 1810 C C . PRO A 1 237 ? -18.688 -14.208 10.191 1.00 94.69 237 PRO A C 1
ATOM 1812 O O . PRO A 1 237 ? -18.171 -13.399 10.969 1.00 94.69 237 PRO A O 1
ATOM 1815 N N . ASP A 1 238 ? -19.349 -15.288 10.608 1.00 97.62 238 ASP A N 1
ATOM 1816 C CA . ASP A 1 238 ? -19.758 -15.523 11.998 1.00 97.62 238 ASP A CA 1
ATOM 1817 C C . ASP A 1 238 ? -18.870 -16.541 12.728 1.00 97.62 238 ASP A C 1
ATOM 1819 O O . ASP A 1 238 ? -19.148 -16.902 13.869 1.00 97.62 238 ASP A O 1
ATOM 1823 N N . SER A 1 239 ? -17.792 -17.011 12.093 1.00 97.00 239 SER A N 1
ATOM 1824 C CA . SER A 1 239 ? -16.828 -17.935 12.695 1.00 97.00 239 SER A CA 1
ATOM 1825 C C . SER A 1 239 ? -15.436 -17.317 12.685 1.00 97.00 239 SER A C 1
ATOM 1827 O O . SER A 1 239 ? -14.818 -17.169 11.631 1.00 97.00 239 SER A O 1
ATOM 1829 N N . LEU A 1 240 ? -14.940 -16.954 13.863 1.00 98.50 240 LEU A N 1
ATOM 1830 C CA . LEU A 1 240 ? -13.671 -16.255 14.044 1.00 98.50 240 LEU A CA 1
ATOM 1831 C C . LEU A 1 240 ? -12.629 -17.148 14.718 1.00 98.50 240 LEU A C 1
ATOM 1833 O O . LEU A 1 240 ? -12.956 -18.014 15.534 1.00 98.50 240 LEU A O 1
ATOM 1837 N N . LEU A 1 241 ? -11.361 -16.882 14.413 1.00 97.75 241 LEU A N 1
ATOM 1838 C CA . LEU A 1 241 ? -10.208 -17.527 15.027 1.00 97.75 241 LEU A CA 1
ATOM 1839 C C . LEU A 1 241 ? -9.284 -16.468 15.632 1.00 97.75 241 LEU A C 1
ATOM 1841 O O . LEU A 1 241 ? -8.887 -15.514 14.970 1.00 97.75 241 LEU A O 1
ATOM 1845 N N . VAL A 1 242 ? -8.901 -16.673 16.887 1.00 97.44 242 VAL A N 1
ATOM 1846 C CA . VAL A 1 242 ? -7.874 -15.883 17.568 1.00 97.44 242 VAL A CA 1
ATOM 1847 C C . VAL A 1 242 ? -6.713 -16.809 17.918 1.00 97.44 242 VAL A C 1
ATOM 1849 O O . VAL A 1 242 ? -6.896 -17.854 18.543 1.00 97.44 242 VAL A O 1
ATOM 1852 N N . ALA A 1 243 ? -5.517 -16.456 17.464 1.00 96.00 243 ALA A N 1
ATOM 1853 C CA . ALA A 1 243 ? -4.289 -17.222 17.673 1.00 96.00 243 ALA A CA 1
ATOM 1854 C C . ALA A 1 243 ? -3.083 -16.288 17.503 1.00 96.00 243 ALA A C 1
ATOM 1856 O O . ALA A 1 243 ? -3.243 -15.221 16.914 1.00 96.00 243 ALA A O 1
ATOM 1857 N N . PRO A 1 244 ? -1.866 -16.640 17.948 1.00 92.69 244 PRO A N 1
ATOM 1858 C CA . PRO A 1 244 ? -0.683 -15.847 17.624 1.00 92.69 244 PRO A CA 1
ATOM 1859 C C . PRO A 1 244 ? -0.580 -15.574 16.113 1.00 92.69 244 PRO A C 1
ATOM 1861 O O . PRO A 1 244 ? -0.503 -16.498 15.302 1.00 92.69 244 PRO A O 1
ATOM 1864 N N . GLY A 1 245 ? -0.633 -14.295 15.733 1.00 89.62 245 GLY A N 1
ATOM 1865 C CA . GLY A 1 245 ? -0.655 -13.842 14.342 1.00 89.62 245 GLY A CA 1
ATOM 1866 C C . GLY A 1 245 ? -2.044 -13.752 13.688 1.00 89.62 245 GLY A C 1
ATOM 1867 O O . GLY A 1 245 ? -2.130 -13.369 12.520 1.00 89.62 245 GLY A O 1
ATOM 1868 N N . LYS A 1 246 ? -3.127 -14.055 14.408 1.00 97.06 246 LYS A N 1
ATOM 1869 C CA . LYS A 1 246 ? -4.516 -14.010 13.927 1.00 97.06 246 LYS A CA 1
ATOM 1870 C C . LYS A 1 246 ? -5.416 -13.303 14.932 1.00 97.06 246 LYS A C 1
ATOM 1872 O O . LYS A 1 246 ? -5.433 -13.649 16.112 1.00 97.06 246 LYS A O 1
ATOM 1877 N N . THR A 1 247 ? -6.198 -12.336 14.472 1.00 98.56 247 THR A N 1
ATOM 1878 C CA . THR A 1 247 ? -7.153 -11.629 15.338 1.00 98.56 247 THR A CA 1
ATOM 1879 C C . THR A 1 247 ? -8.372 -11.151 14.568 1.00 98.56 247 THR A C 1
ATOM 1881 O O . THR A 1 247 ? -8.390 -11.203 13.346 1.00 98.56 247 THR A O 1
ATOM 1884 N N . PHE A 1 248 ? -9.366 -10.634 15.275 1.00 98.81 248 PHE A N 1
ATOM 1885 C CA . PHE A 1 248 ? -10.365 -9.741 14.714 1.00 98.81 248 PHE A CA 1
ATOM 1886 C C . PHE A 1 248 ? -10.409 -8.448 15.538 1.00 98.81 248 PHE A C 1
ATOM 1888 O O . PHE A 1 248 ? -10.134 -8.429 16.740 1.00 98.81 248 PHE A O 1
ATOM 1895 N N . VAL A 1 249 ? -10.767 -7.371 14.854 1.00 98.75 249 VAL A N 1
ATOM 1896 C CA . VAL A 1 249 ? -11.003 -6.031 15.398 1.00 98.75 249 VAL A CA 1
ATOM 1897 C C . VAL A 1 249 ? -12.500 -5.742 15.399 1.00 98.75 249 VAL A C 1
ATOM 1899 O O . VAL A 1 249 ? -13.196 -6.115 14.442 1.00 98.75 249 VAL A O 1
ATOM 1902 N N . PHE A 1 250 ? -12.985 -5.059 16.434 1.00 98.81 250 PHE A N 1
ATOM 1903 C CA . PHE A 1 250 ? -14.308 -4.439 16.444 1.00 98.81 250 PHE A CA 1
ATOM 1904 C C . PHE A 1 250 ? -14.263 -3.005 16.977 1.00 98.81 250 PHE A C 1
ATOM 1906 O O . PHE A 1 250 ? -13.470 -2.705 17.870 1.00 98.81 250 PHE A O 1
ATOM 1913 N N . VAL A 1 251 ? -15.175 -2.173 16.470 1.00 98.62 251 VAL A N 1
ATOM 1914 C CA . VAL A 1 251 ? -15.514 -0.862 17.038 1.00 98.62 251 VAL A CA 1
ATOM 1915 C C . VAL A 1 251 ? -16.867 -0.986 17.735 1.00 98.62 251 VAL A C 1
ATOM 1917 O O . VAL A 1 251 ? -17.792 -1.598 17.193 1.00 98.62 251 VAL A O 1
ATOM 1920 N N . SER A 1 252 ? -16.985 -0.446 18.948 1.00 97.50 252 SER A N 1
ATOM 1921 C CA . SER A 1 252 ? -18.219 -0.484 19.745 1.00 97.50 252 SER A CA 1
ATOM 1922 C C . SER A 1 252 ? -18.639 0.902 20.260 1.00 97.50 252 SER A C 1
ATOM 1924 O O . SER A 1 252 ? -19.055 1.028 21.414 1.00 97.50 252 SER A O 1
ATOM 1926 N N . GLY A 1 253 ? -18.591 1.928 19.404 1.00 98.06 253 GLY A N 1
ATOM 1927 C CA . GLY A 1 253 ? -18.867 3.333 19.744 1.00 98.06 253 GLY A CA 1
ATOM 1928 C C . GLY A 1 253 ? -20.348 3.739 19.744 1.00 98.06 253 GLY A C 1
ATOM 1929 O O . GLY A 1 253 ? -20.696 4.900 19.560 1.00 98.06 253 GLY A O 1
ATOM 1930 N N . ASN A 1 254 ? -21.273 2.791 19.920 1.00 97.69 254 ASN A N 1
ATOM 1931 C CA . ASN A 1 254 ? -22.713 3.068 20.042 1.00 97.69 254 ASN A CA 1
ATOM 1932 C C . ASN A 1 254 ? -23.196 3.101 21.505 1.00 97.69 254 ASN A C 1
ATOM 1934 O O . ASN A 1 254 ? -24.333 2.703 21.785 1.00 97.69 254 ASN A O 1
ATOM 1938 N N . GLY A 1 255 ? -22.358 3.547 22.444 1.00 97.94 255 GLY A N 1
ATOM 1939 C CA . GLY A 1 255 ? -22.642 3.491 23.883 1.00 97.94 255 GLY A CA 1
ATOM 1940 C C . GLY A 1 255 ? -23.663 4.511 24.387 1.00 97.94 255 GLY A C 1
ATOM 1941 O O . GLY A 1 255 ? -24.270 4.291 25.436 1.00 97.94 255 GLY A O 1
ATOM 1942 N N . GLY A 1 256 ? -23.912 5.599 23.654 1.00 97.50 256 GLY A N 1
ATOM 1943 C CA . GLY A 1 256 ? -24.980 6.539 24.013 1.00 97.50 256 GLY A CA 1
ATOM 1944 C C . GLY A 1 256 ? -24.881 7.944 23.424 1.00 97.50 256 GLY A C 1
ATOM 1945 O O . GLY A 1 256 ? -25.890 8.658 23.430 1.00 97.50 256 GLY A O 1
ATOM 1946 N N . ASN A 1 257 ? -23.731 8.332 22.873 1.00 97.06 257 ASN A N 1
ATOM 1947 C CA . ASN A 1 257 ? -23.516 9.651 22.296 1.00 97.06 257 ASN A CA 1
ATOM 1948 C C . ASN A 1 257 ? -23.306 9.557 20.784 1.00 97.06 257 ASN A C 1
ATOM 1950 O O . ASN A 1 257 ? -22.310 9.011 20.348 1.00 97.06 257 ASN A O 1
ATOM 1954 N N . GLY A 1 258 ? -24.221 10.107 19.976 1.00 95.88 258 GLY A N 1
ATOM 1955 C CA . GLY A 1 258 ? -24.117 10.118 18.505 1.00 95.88 258 GLY A CA 1
ATOM 1956 C C . GLY A 1 258 ? -24.110 8.734 17.825 1.00 95.88 258 GLY A C 1
ATOM 1957 O O . GLY A 1 258 ? -23.783 7.720 18.422 1.00 95.88 258 GLY A O 1
ATOM 1958 N N . ILE A 1 259 ? -24.514 8.678 16.558 1.00 97.62 259 ILE A N 1
ATOM 1959 C CA . ILE A 1 259 ? -24.321 7.510 15.687 1.00 97.62 259 ILE A CA 1
ATOM 1960 C C . ILE A 1 259 ? -23.973 8.062 14.311 1.00 97.62 259 ILE A C 1
ATOM 1962 O O . ILE A 1 259 ? -24.637 8.992 13.844 1.00 97.62 259 ILE A O 1
ATOM 1966 N N . ARG A 1 260 ? -22.927 7.530 13.685 1.00 96.50 260 ARG A N 1
ATOM 1967 C CA . ARG A 1 260 ? -22.428 7.998 12.385 1.00 96.50 260 ARG A CA 1
ATOM 1968 C C . ARG A 1 260 ? -22.805 7.038 11.266 1.00 96.50 260 ARG A C 1
ATOM 1970 O O . ARG A 1 260 ? -23.255 5.922 11.524 1.00 96.50 260 ARG A O 1
ATOM 1977 N N . ASN A 1 261 ? -22.715 7.527 10.036 1.00 95.75 261 ASN A N 1
ATOM 1978 C CA . ASN A 1 261 ? -22.949 6.769 8.812 1.00 95.75 261 ASN A CA 1
ATOM 1979 C C . ASN A 1 261 ? -21.691 5.988 8.402 1.00 95.75 261 ASN A C 1
ATOM 1981 O O . ASN A 1 261 ? -20.623 6.133 8.990 1.00 95.75 261 ASN A O 1
ATOM 1985 N N . GLN A 1 262 ? -21.836 5.122 7.406 1.00 93.81 262 GLN A N 1
ATOM 1986 C CA . GLN A 1 262 ? -20.739 4.403 6.779 1.00 93.81 262 GLN A CA 1
ATOM 1987 C C . GLN A 1 262 ? -20.193 5.247 5.617 1.00 93.81 262 GLN A C 1
ATOM 1989 O O . GLN A 1 262 ? -20.712 5.216 4.501 1.00 93.81 262 GLN A O 1
ATOM 1994 N N . ASP A 1 263 ? -19.122 5.992 5.873 1.00 87.81 263 ASP A N 1
ATOM 1995 C CA . ASP A 1 263 ? -18.466 6.836 4.867 1.00 87.81 263 ASP A CA 1
ATOM 1996 C C . ASP A 1 263 ? -17.603 6.032 3.884 1.00 87.81 263 ASP A C 1
ATOM 1998 O O . ASP A 1 263 ? -17.347 6.456 2.754 1.00 87.81 263 ASP A O 1
ATOM 2002 N N . ARG A 1 264 ? -17.118 4.862 4.309 1.00 86.06 264 ARG A N 1
ATOM 2003 C CA . ARG A 1 264 ? -16.150 4.042 3.578 1.00 86.06 264 ARG A CA 1
ATOM 2004 C C . ARG A 1 264 ? -16.555 2.576 3.546 1.00 86.06 264 ARG A C 1
ATOM 2006 O O . ARG A 1 264 ? -17.494 2.123 4.193 1.00 86.06 264 ARG A O 1
ATOM 2013 N N . CYS A 1 265 ? -15.832 1.799 2.738 1.00 82.19 265 CYS A N 1
ATOM 2014 C CA . CYS A 1 265 ? -16.032 0.353 2.648 1.00 82.19 265 CYS A CA 1
ATOM 2015 C C . CYS A 1 265 ? -17.454 -0.053 2.232 1.00 82.19 265 CYS A C 1
ATOM 2017 O O . CYS A 1 265 ? -17.965 -1.079 2.674 1.00 82.19 265 CYS A O 1
ATOM 2019 N N . LEU A 1 266 ? -18.075 0.746 1.361 1.00 85.69 266 LEU A N 1
ATOM 2020 C CA . LEU A 1 266 ? -19.366 0.451 0.736 1.00 85.69 266 LEU A CA 1
ATOM 2021 C C . LEU A 1 266 ? -19.357 -0.925 0.033 1.00 85.69 266 LEU A C 1
ATOM 2023 O O . LEU A 1 266 ? -18.281 -1.415 -0.321 1.00 85.69 266 LEU A O 1
ATOM 2027 N N . PRO A 1 267 ? -20.516 -1.564 -0.201 1.00 89.25 267 PRO A N 1
ATOM 2028 C CA . PRO A 1 267 ? -21.881 -1.089 0.066 1.00 89.25 267 PRO A CA 1
ATOM 2029 C C . PRO A 1 267 ? -22.277 -1.088 1.553 1.00 89.25 267 PRO A C 1
ATOM 2031 O O . PRO A 1 267 ? -21.625 -1.709 2.390 1.00 89.25 267 PRO A O 1
ATOM 2034 N N . THR A 1 268 ? -23.389 -0.412 1.868 1.00 90.88 268 THR A N 1
ATOM 2035 C CA . THR A 1 268 ? -24.026 -0.399 3.203 1.00 90.88 268 THR A CA 1
ATOM 2036 C C . THR A 1 268 ? -24.841 -1.665 3.492 1.00 90.88 268 THR A C 1
ATOM 2038 O O . THR A 1 268 ? -25.470 -1.794 4.540 1.00 90.88 268 THR A O 1
ATOM 2041 N N . THR A 1 269 ? -24.822 -2.633 2.578 1.00 90.81 269 THR A N 1
ATOM 2042 C CA . THR A 1 269 ? -25.429 -3.957 2.731 1.00 90.81 269 THR A CA 1
ATOM 2043 C C . THR A 1 269 ? -24.348 -5.021 2.622 1.00 90.81 269 THR A C 1
ATOM 2045 O O . THR A 1 269 ? -23.320 -4.808 1.988 1.00 90.81 269 THR A O 1
ATOM 2048 N N . TYR A 1 270 ? -24.553 -6.174 3.258 1.00 90.12 270 TYR A N 1
ATOM 2049 C CA . TYR A 1 270 ? -23.597 -7.270 3.142 1.00 90.12 270 TYR A CA 1
ATOM 2050 C C . TYR A 1 270 ? -23.559 -7.803 1.689 1.00 90.12 270 TYR A C 1
ATOM 2052 O O . TYR A 1 270 ? -24.630 -8.005 1.111 1.00 90.12 270 TYR A O 1
ATOM 2060 N N . PRO A 1 271 ? -22.377 -8.097 1.106 1.00 89.44 271 PRO A N 1
ATOM 2061 C CA . PRO A 1 271 ? -21.049 -8.058 1.722 1.00 89.44 271 PRO A CA 1
ATOM 2062 C C . PRO A 1 271 ? -20.474 -6.641 1.846 1.00 89.44 271 PRO A C 1
ATOM 2064 O O . PRO A 1 271 ? -20.310 -5.926 0.862 1.00 89.44 271 PRO A O 1
ATOM 2067 N N . TYR A 1 272 ? -20.114 -6.273 3.076 1.00 88.38 272 TYR A N 1
ATOM 2068 C CA . TYR A 1 272 ? -19.474 -4.998 3.390 1.00 88.38 272 TYR A CA 1
ATOM 2069 C C . TYR A 1 272 ? -18.013 -4.991 2.915 1.00 88.38 272 TYR A C 1
ATOM 2071 O O . TYR A 1 272 ? -17.348 -6.029 2.914 1.00 88.38 272 TYR A O 1
ATOM 2079 N N . GLY A 1 273 ? -17.475 -3.819 2.580 1.00 70.62 273 GLY A N 1
ATOM 2080 C CA . GLY A 1 273 ? -16.059 -3.657 2.241 1.00 70.62 273 GLY A CA 1
ATOM 2081 C C . GLY A 1 273 ? -15.683 -3.986 0.800 1.00 70.62 273 GLY A C 1
ATOM 2082 O O . GLY A 1 273 ? -14.522 -4.309 0.560 1.00 70.62 273 GLY A O 1
ATOM 2083 N N . GLY A 1 274 ? -16.630 -3.878 -0.138 1.00 60.41 274 GLY A N 1
ATOM 2084 C CA . GLY A 1 274 ? -16.359 -3.961 -1.580 1.00 60.41 274 GLY A CA 1
ATOM 2085 C C . GLY A 1 274 ? -15.738 -2.698 -2.182 1.00 60.41 274 GLY A C 1
ATOM 2086 O O . GLY A 1 274 ? -15.244 -2.727 -3.306 1.00 60.41 274 GLY A O 1
ATOM 2087 N N . GLY A 1 275 ? -15.734 -1.595 -1.432 1.00 53.34 275 GLY A N 1
ATOM 2088 C CA . GLY A 1 275 ? -15.006 -0.377 -1.762 1.00 53.34 275 GLY A CA 1
ATOM 2089 C C . GLY A 1 275 ? -13.490 -0.586 -1.772 1.00 53.34 275 GLY A C 1
ATOM 2090 O O . GLY A 1 275 ? -12.946 -1.427 -1.051 1.00 53.34 275 GLY A O 1
ATOM 2091 N N . VAL A 1 276 ? -12.809 0.215 -2.590 1.00 45.62 276 VAL A N 1
ATOM 2092 C CA . VAL A 1 276 ? -11.356 0.167 -2.792 1.00 45.62 276 VAL A CA 1
ATOM 2093 C C . VAL A 1 276 ? -10.610 0.196 -1.453 1.00 45.62 276 VAL A C 1
ATOM 2095 O O . VAL A 1 276 ? -10.859 1.050 -0.604 1.00 45.62 276 VAL A O 1
ATOM 2098 N N . GLY A 1 277 ? -9.687 -0.751 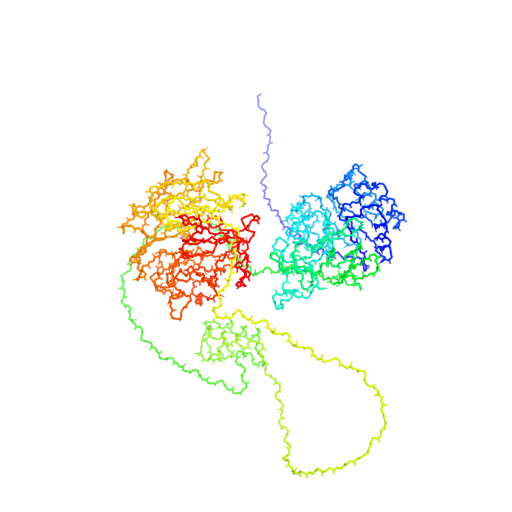-1.274 1.00 52.78 277 GLY A N 1
ATOM 2099 C CA . GLY A 1 277 ? -8.826 -0.838 -0.094 1.00 52.78 277 GLY A CA 1
ATOM 2100 C C . GLY A 1 277 ? -9.460 -1.473 1.144 1.00 52.78 277 GLY A C 1
ATOM 2101 O O . GLY A 1 277 ? -8.758 -1.632 2.128 1.00 52.78 277 GLY A O 1
ATOM 2102 N N . CYS A 1 278 ? -10.734 -1.878 1.119 1.00 72.38 278 CYS A N 1
ATOM 2103 C CA . CYS A 1 278 ? -11.402 -2.456 2.294 1.00 72.38 278 CYS A CA 1
ATOM 2104 C C . CYS A 1 278 ? -11.373 -3.990 2.358 1.00 72.38 278 CYS A C 1
ATOM 2106 O O . CYS A 1 278 ? -11.750 -4.561 3.381 1.00 72.38 278 CYS A O 1
ATOM 2108 N N . ASN A 1 279 ? -10.936 -4.655 1.281 1.00 76.50 279 ASN A N 1
ATOM 2109 C CA . ASN A 1 279 ? -10.642 -6.094 1.201 1.00 76.50 279 ASN A CA 1
ATOM 2110 C C . ASN A 1 279 ? -11.728 -7.024 1.771 1.00 76.50 279 ASN A C 1
ATOM 2112 O O . ASN A 1 279 ? -11.424 -8.121 2.243 1.00 76.50 279 ASN A O 1
ATOM 2116 N N . TYR A 1 280 ? -12.994 -6.591 1.765 1.00 88.44 280 TYR A N 1
ATOM 2117 C CA . TYR A 1 280 ? -14.107 -7.303 2.394 1.00 88.44 280 TYR A CA 1
ATOM 2118 C C . TYR A 1 280 ? -13.812 -7.768 3.833 1.00 88.44 280 TYR A C 1
ATOM 2120 O O . TYR A 1 280 ? -14.313 -8.813 4.265 1.00 88.44 280 TYR A O 1
ATOM 2128 N N . ILE A 1 281 ? -13.007 -7.019 4.597 1.00 93.69 281 ILE A N 1
ATOM 2129 C CA . ILE A 1 281 ? -12.636 -7.417 5.964 1.00 93.69 281 ILE A CA 1
ATOM 2130 C C . ILE A 1 281 ? -13.827 -7.425 6.909 1.00 93.69 281 ILE A C 1
ATOM 2132 O O . ILE A 1 281 ? -13.824 -8.165 7.882 1.00 93.69 281 ILE A O 1
ATOM 2136 N N . TRP A 1 282 ? -14.855 -6.625 6.642 1.00 96.75 282 TRP A N 1
ATOM 2137 C CA . TRP A 1 282 ? -15.973 -6.439 7.555 1.00 96.75 282 TRP A CA 1
ATOM 2138 C C . TRP A 1 282 ? -16.917 -7.641 7.507 1.00 96.75 282 TRP A C 1
ATOM 2140 O O . TRP A 1 282 ? -17.414 -8.047 6.453 1.00 96.75 282 TRP A O 1
ATOM 2150 N N . ALA A 1 283 ? -17.127 -8.264 8.659 1.00 97.12 283 ALA A N 1
ATOM 2151 C CA . ALA A 1 283 ? -18.156 -9.273 8.868 1.00 97.12 283 ALA A CA 1
ATOM 2152 C C . ALA A 1 283 ? -19.509 -8.607 9.150 1.00 97.12 283 ALA A C 1
ATOM 2154 O O . ALA A 1 283 ? -20.533 -9.074 8.651 1.00 97.12 283 ALA A O 1
ATOM 2155 N N . LYS A 1 284 ? -19.498 -7.476 9.868 1.00 98.12 284 LYS A N 1
ATOM 2156 C CA . LYS A 1 284 ? -20.691 -6.695 10.183 1.00 98.12 284 LYS A CA 1
ATOM 2157 C C . LYS A 1 284 ? -20.421 -5.192 10.174 1.00 98.12 284 LYS A C 1
ATOM 2159 O O . LYS A 1 284 ? -19.372 -4.764 10.646 1.00 98.12 284 LYS A O 1
ATOM 2164 N N . ALA A 1 285 ? -21.408 -4.438 9.692 1.00 97.50 285 ALA A N 1
ATOM 2165 C CA . ALA A 1 285 ? -21.546 -2.995 9.851 1.00 97.50 285 ALA A CA 1
ATOM 2166 C C . ALA A 1 285 ? -22.941 -2.664 10.405 1.00 97.50 285 ALA A C 1
ATOM 2168 O O . ALA A 1 285 ? -23.940 -3.259 9.977 1.00 97.50 285 ALA A O 1
ATOM 2169 N N . TYR A 1 286 ? -23.005 -1.731 11.349 1.00 98.31 286 TYR A N 1
ATOM 2170 C CA . TYR A 1 286 ? -24.229 -1.165 11.903 1.00 98.31 286 TYR A CA 1
ATOM 2171 C C . TYR A 1 286 ? -23.997 0.312 12.240 1.00 98.31 286 TYR A C 1
ATOM 2173 O O . TYR A 1 286 ? -23.526 0.685 13.314 1.00 98.31 286 TYR A O 1
ATOM 2181 N N . THR A 1 287 ? -24.326 1.144 11.263 1.00 97.94 287 THR A N 1
ATOM 2182 C CA . THR A 1 287 ? -24.203 2.602 11.232 1.00 97.94 287 THR A CA 1
ATOM 2183 C C . THR A 1 287 ? -25.589 3.207 10.974 1.00 97.94 287 THR A C 1
ATOM 2185 O O . THR A 1 287 ? -26.581 2.478 10.821 1.00 97.94 287 THR A O 1
ATOM 2188 N N . THR A 1 288 ? -25.719 4.535 10.919 1.00 97.56 288 THR A N 1
ATOM 2189 C CA . THR A 1 288 ? -27.006 5.164 10.562 1.00 97.56 288 THR A CA 1
ATOM 2190 C C . THR A 1 288 ? -27.548 4.682 9.212 1.00 97.56 288 THR A C 1
ATOM 2192 O O . THR A 1 288 ? -28.767 4.574 9.071 1.00 97.56 288 THR A O 1
ATOM 2195 N N . ASP A 1 289 ? -26.687 4.278 8.270 1.00 96.50 289 ASP A N 1
ATOM 2196 C CA . ASP A 1 289 ? -27.102 3.737 6.968 1.00 96.50 289 ASP A CA 1
ATOM 2197 C C . ASP A 1 289 ? -27.796 2.372 7.070 1.00 96.50 289 ASP A C 1
ATOM 2199 O O . ASP A 1 289 ? -28.582 2.007 6.195 1.00 96.50 289 ASP A O 1
ATOM 2203 N N . GLN A 1 290 ? -27.542 1.616 8.143 1.00 97.00 290 GLN A N 1
ATOM 2204 C CA . GLN A 1 290 ? -28.252 0.372 8.464 1.00 97.00 290 GLN A CA 1
ATOM 2205 C C . GLN A 1 290 ? -29.339 0.567 9.533 1.00 97.00 290 GLN A C 1
ATOM 2207 O O . GLN A 1 290 ? -29.862 -0.413 10.066 1.00 97.00 290 GLN A O 1
ATOM 2212 N N . GLY A 1 291 ? -29.695 1.816 9.852 1.00 96.81 291 GLY A N 1
ATOM 2213 C CA . GLY A 1 291 ? -30.700 2.138 10.864 1.00 96.81 291 GLY A CA 1
ATOM 2214 C C . GLY A 1 291 ? -30.211 1.909 12.293 1.00 96.81 291 GLY A C 1
ATOM 2215 O O . GLY A 1 291 ? -30.990 1.469 13.143 1.00 96.81 291 GLY A O 1
ATOM 2216 N N . ALA A 1 292 ? -28.925 2.167 12.552 1.00 98.00 292 ALA A N 1
ATOM 2217 C CA . ALA A 1 292 ? -28.328 1.868 13.840 1.00 98.00 292 ALA A CA 1
ATOM 2218 C C . ALA A 1 292 ? -29.002 2.563 15.026 1.00 98.00 292 ALA A C 1
ATOM 2220 O O . ALA A 1 292 ? -29.500 3.686 14.956 1.00 98.00 292 ALA A O 1
ATOM 2221 N N . LYS A 1 293 ? -28.982 1.847 16.151 1.00 98.38 293 LYS A N 1
ATOM 2222 C CA . LYS A 1 293 ? -29.437 2.291 17.470 1.00 98.38 293 LYS A CA 1
ATOM 2223 C C . LYS A 1 293 ? -28.332 1.996 18.475 1.00 98.38 293 LYS A C 1
ATOM 2225 O O . LYS A 1 293 ? -27.553 1.067 18.264 1.00 98.38 293 LYS A O 1
ATOM 2230 N N . TYR A 1 294 ? -28.331 2.724 19.588 1.00 98.81 294 TYR A N 1
ATOM 2231 C CA . TYR A 1 294 ? -27.407 2.483 20.696 1.00 98.81 294 TYR A CA 1
ATOM 2232 C C . TYR A 1 294 ? -27.491 1.045 21.211 1.00 98.81 294 TYR A C 1
ATOM 2234 O O . TYR A 1 294 ? -28.542 0.402 21.119 1.00 98.81 294 TYR A O 1
ATOM 2242 N N . GLY A 1 295 ? -26.396 0.528 21.756 1.00 98.62 295 GLY A N 1
ATOM 2243 C CA . GLY A 1 295 ? -26.308 -0.870 22.158 1.00 98.62 295 GLY A CA 1
ATOM 2244 C C . GLY A 1 295 ? -24.972 -1.231 22.785 1.00 98.62 295 GLY A C 1
ATOM 2245 O O . GLY A 1 295 ? -24.175 -0.363 23.131 1.00 98.62 295 GLY A O 1
ATOM 2246 N N . SER A 1 296 ? -24.746 -2.530 22.943 1.00 98.81 296 SER A N 1
ATOM 2247 C CA . SER A 1 296 ? -23.482 -3.069 23.441 1.00 98.81 296 SER A CA 1
ATOM 2248 C C . SER A 1 296 ? -23.161 -4.394 22.759 1.00 98.81 296 SER A C 1
ATOM 2250 O O . SER A 1 296 ? -24.058 -5.192 22.452 1.00 98.81 296 SER A O 1
ATOM 2252 N N . LEU A 1 297 ? -21.867 -4.622 22.533 1.00 98.94 297 LEU A N 1
ATOM 2253 C CA . LEU A 1 297 ? -21.330 -5.926 22.172 1.00 98.94 297 LEU A CA 1
ATOM 2254 C C . LEU A 1 297 ? -21.127 -6.757 23.442 1.00 98.94 297 LEU A C 1
ATOM 2256 O O . LEU A 1 297 ? -20.490 -6.313 24.391 1.00 98.94 297 LEU A O 1
ATOM 2260 N N . PHE A 1 298 ? -21.600 -7.997 23.437 1.00 98.94 298 PHE A N 1
ATOM 2261 C CA . PHE A 1 298 ? -21.381 -8.965 24.506 1.00 98.94 298 PHE A CA 1
ATOM 2262 C C . PHE A 1 298 ? -20.540 -10.121 23.984 1.00 98.94 298 PHE A C 1
ATOM 2264 O O . PHE A 1 298 ? -20.885 -10.703 22.959 1.00 98.94 298 PHE A O 1
ATOM 2271 N N . ILE A 1 299 ? -19.483 -10.502 24.702 1.00 98.94 299 ILE A N 1
ATOM 2272 C CA . ILE A 1 299 ? -18.724 -11.731 24.434 1.00 98.94 299 ILE A CA 1
ATOM 2273 C C . ILE A 1 299 ? -18.730 -12.587 25.694 1.00 98.94 299 ILE A C 1
ATOM 2275 O O . ILE A 1 299 ? -18.339 -12.145 26.772 1.00 98.94 299 ILE A O 1
ATOM 2279 N N . THR A 1 300 ? -19.204 -13.822 25.560 1.00 98.88 300 THR A N 1
ATOM 2280 C CA . THR A 1 300 ? -19.142 -14.840 26.611 1.00 98.88 300 THR A CA 1
ATOM 2281 C C . THR A 1 300 ? -17.965 -15.755 26.326 1.00 98.88 300 THR A C 1
ATOM 2283 O O . THR A 1 300 ? -17.944 -16.394 25.279 1.00 98.88 300 THR A O 1
ATOM 2286 N N . PHE A 1 301 ? -16.999 -15.812 27.236 1.00 98.69 301 PHE A N 1
ATOM 2287 C CA . PHE A 1 301 ? -15.811 -16.659 27.145 1.00 98.69 301 PHE A CA 1
ATOM 2288 C C . PHE A 1 301 ? -16.019 -17.990 27.862 1.00 98.69 301 PHE A C 1
ATOM 2290 O O . PHE A 1 301 ? -16.851 -18.100 28.765 1.00 98.69 301 PHE A O 1
ATOM 2297 N N . ASN A 1 302 ? -15.235 -18.993 27.463 1.00 97.56 302 ASN A N 1
ATOM 2298 C CA . ASN A 1 302 ? -15.298 -20.348 28.001 1.00 97.56 302 ASN A CA 1
ATOM 2299 C C . ASN A 1 302 ? -16.738 -20.906 27.990 1.00 97.56 302 ASN A C 1
ATOM 2301 O O . ASN A 1 302 ? -17.298 -21.308 29.017 1.00 97.56 302 ASN A O 1
ATOM 2305 N N . VAL A 1 303 ? -17.371 -20.826 26.815 1.00 96.44 303 VAL A N 1
ATOM 2306 C CA . VAL A 1 303 ? -18.776 -21.203 26.611 1.00 96.44 303 VAL A CA 1
ATOM 2307 C C . VAL A 1 303 ? -18.948 -22.693 26.866 1.00 96.44 303 VAL A C 1
ATOM 2309 O O . VAL A 1 303 ? -18.211 -23.512 26.315 1.00 96.44 303 VAL A O 1
ATOM 2312 N N . ASP A 1 304 ? -19.926 -23.036 27.704 1.00 93.50 304 ASP A N 1
ATOM 2313 C CA . ASP A 1 304 ? -20.255 -24.416 28.085 1.00 93.50 304 ASP A CA 1
ATOM 2314 C C . ASP A 1 304 ? -19.056 -25.191 28.676 1.00 93.50 304 ASP A C 1
ATOM 2316 O O . ASP A 1 304 ? -18.995 -26.418 28.611 1.00 93.50 304 ASP A O 1
ATOM 2320 N N . GLY A 1 305 ? -18.085 -24.474 29.260 1.00 93.06 305 GLY A N 1
ATOM 2321 C CA . GLY A 1 305 ? -16.873 -25.060 29.838 1.00 93.06 305 GLY A CA 1
ATOM 2322 C C . GLY A 1 305 ? -15.785 -25.427 28.821 1.00 93.06 305 GLY A C 1
ATOM 2323 O O . GLY A 1 305 ? -14.801 -26.062 29.203 1.00 93.06 305 GLY A O 1
ATOM 2324 N N . ASN A 1 306 ? -15.929 -25.043 27.545 1.00 96.19 306 ASN A N 1
ATOM 2325 C CA . ASN A 1 306 ? -14.854 -25.160 26.564 1.00 96.19 306 ASN A CA 1
ATOM 2326 C C . ASN A 1 306 ? -13.921 -23.934 26.629 1.00 96.19 306 ASN A C 1
ATOM 2328 O O . ASN A 1 306 ? -14.291 -22.874 26.113 1.00 96.19 306 ASN A O 1
ATOM 2332 N N . PRO A 1 307 ? -12.686 -24.070 27.157 1.00 95.69 307 PRO A N 1
ATOM 2333 C CA . PRO A 1 307 ? -11.787 -22.939 27.392 1.00 95.69 307 PRO A CA 1
ATOM 2334 C C . PRO A 1 307 ? -11.405 -22.199 26.107 1.00 95.69 307 PRO A C 1
ATOM 2336 O O . PRO A 1 307 ? -11.096 -21.013 26.161 1.00 95.69 307 PRO A O 1
ATOM 2339 N N . ASN A 1 308 ? -11.482 -22.866 24.953 1.00 96.94 308 ASN A N 1
ATOM 2340 C CA . ASN A 1 308 ? -11.108 -22.323 23.650 1.00 96.94 308 ASN A CA 1
ATOM 2341 C C . ASN A 1 308 ? -12.297 -21.763 22.863 1.00 96.94 308 ASN A C 1
ATOM 2343 O O . ASN A 1 308 ? -12.129 -21.425 21.696 1.00 96.94 308 ASN A O 1
ATOM 2347 N N . LYS A 1 309 ? -13.495 -21.679 23.453 1.00 98.12 309 LYS A N 1
ATOM 2348 C CA . LYS A 1 309 ? -14.698 -21.195 22.766 1.00 98.12 309 LYS A CA 1
ATOM 2349 C C . LYS A 1 309 ? -15.269 -19.948 23.431 1.00 98.12 309 LYS A C 1
ATOM 2351 O O . LYS A 1 309 ? -15.471 -19.920 24.645 1.00 98.12 309 LYS A O 1
ATOM 2356 N N . ALA A 1 310 ? -15.588 -18.949 22.618 1.00 98.75 310 ALA A N 1
ATOM 2357 C CA . ALA A 1 310 ? -16.352 -17.779 23.018 1.00 98.75 310 ALA A CA 1
ATOM 2358 C C . ALA A 1 310 ? -17.494 -17.505 22.030 1.00 98.75 310 ALA A C 1
ATOM 2360 O O . ALA A 1 310 ? -17.413 -17.866 20.859 1.00 98.75 310 ALA A O 1
ATOM 2361 N N . ARG A 1 311 ? -18.558 -16.853 22.499 1.00 98.81 311 ARG A N 1
ATOM 2362 C CA . ARG A 1 311 ? -19.709 -16.444 21.681 1.00 98.81 311 ARG A CA 1
ATOM 2363 C C . ARG A 1 311 ? -19.939 -14.952 21.831 1.00 98.81 311 ARG A C 1
ATOM 2365 O O . ARG A 1 311 ? -20.095 -14.474 22.955 1.00 98.81 311 ARG A O 1
ATOM 2372 N N . GLY A 1 312 ? -19.983 -14.246 20.709 1.00 98.81 312 GLY A N 1
ATOM 2373 C CA . GLY A 1 312 ? -20.239 -12.816 20.636 1.00 98.81 312 GLY A CA 1
ATOM 2374 C C . GLY A 1 312 ? -21.617 -12.492 20.065 1.00 98.81 312 GLY A C 1
ATOM 2375 O O . GLY A 1 312 ? -22.126 -13.226 19.220 1.00 98.81 312 GLY A O 1
ATOM 2376 N N . TYR A 1 313 ? -22.227 -11.399 20.514 1.00 98.88 313 TYR A N 1
ATOM 2377 C CA . TYR A 1 313 ? -23.391 -10.794 19.866 1.00 98.88 313 TYR A CA 1
ATOM 2378 C C . TYR A 1 313 ? -23.501 -9.306 20.197 1.00 98.88 313 TYR A C 1
ATOM 2380 O O . TYR A 1 313 ? -23.227 -8.901 21.326 1.00 98.88 313 TYR A O 1
ATOM 2388 N N . PHE A 1 314 ? -23.944 -8.494 19.240 1.00 98.88 314 PHE A N 1
ATOM 2389 C CA . PHE A 1 314 ? -24.322 -7.104 19.500 1.00 98.88 314 PHE A CA 1
ATOM 2390 C C . PHE A 1 314 ? -25.834 -7.004 19.634 1.00 98.88 314 PHE A C 1
ATOM 2392 O O . PHE A 1 314 ? -26.570 -7.470 18.759 1.00 98.88 314 PHE A O 1
ATOM 2399 N N . LYS A 1 315 ? -26.302 -6.372 20.710 1.00 98.88 315 LYS A N 1
ATOM 2400 C CA . LYS A 1 315 ? -27.725 -6.109 2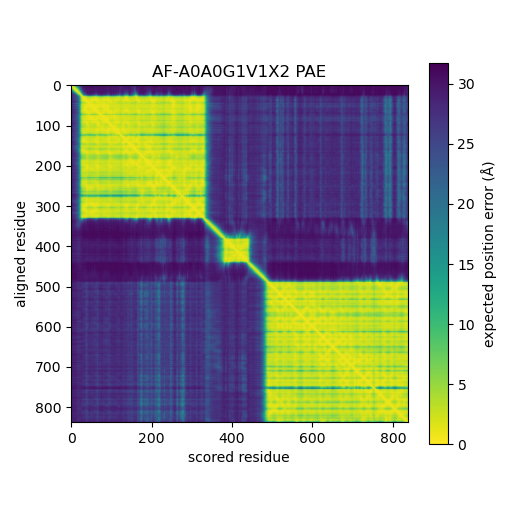0.936 1.00 98.88 315 LYS A CA 1
ATOM 2401 C C . LYS A 1 315 ? -27.956 -4.617 21.117 1.00 98.88 315 LYS A C 1
ATOM 2403 O O . LYS A 1 315 ? -27.205 -3.945 21.823 1.00 98.88 315 LYS A O 1
ATOM 2408 N N . ASN A 1 316 ? -29.003 -4.109 20.477 1.00 98.69 316 ASN A N 1
ATOM 2409 C CA . ASN A 1 316 ? -29.393 -2.711 20.599 1.00 98.69 316 ASN A CA 1
ATOM 2410 C C . ASN A 1 316 ? -30.382 -2.487 21.762 1.00 98.69 316 ASN A C 1
ATOM 2412 O O . ASN A 1 316 ? -30.982 -3.424 22.291 1.00 98.69 316 ASN A O 1
ATOM 2416 N N . ILE A 1 317 ? -30.599 -1.230 22.145 1.00 98.25 317 ILE A N 1
ATOM 2417 C CA . ILE A 1 317 ? -31.510 -0.839 23.237 1.00 98.25 317 ILE A CA 1
ATOM 2418 C C . ILE A 1 317 ? -32.999 -1.106 22.951 1.00 98.25 317 ILE A C 1
ATOM 2420 O O . ILE A 1 317 ? -33.826 -0.964 23.845 1.00 98.25 317 ILE A O 1
ATOM 2424 N N . SER A 1 318 ? -33.366 -1.504 21.727 1.00 97.75 318 SER A N 1
ATOM 2425 C CA . SER A 1 318 ? -34.707 -2.021 21.402 1.00 97.75 318 SER A CA 1
ATOM 2426 C C . SER A 1 318 ? -34.837 -3.534 21.627 1.00 97.75 318 SER A C 1
ATOM 2428 O O . SER A 1 318 ? -35.908 -4.088 21.398 1.00 97.75 318 SER A O 1
ATOM 2430 N N . GLY A 1 319 ? -33.772 -4.203 22.081 1.00 97.00 319 GLY A N 1
ATOM 2431 C CA . GLY A 1 319 ? -33.736 -5.645 22.326 1.00 97.00 319 GLY A CA 1
ATOM 2432 C C . GLY A 1 319 ? -33.407 -6.486 21.090 1.00 97.00 319 GLY A C 1
ATOM 2433 O O . GLY A 1 319 ? -33.441 -7.713 21.173 1.00 97.00 319 GLY A O 1
ATOM 2434 N N . GLU A 1 320 ? -33.072 -5.860 19.960 1.00 98.38 320 GLU A N 1
ATOM 2435 C CA . GLU A 1 320 ? -32.769 -6.554 18.706 1.00 98.38 320 GLU A CA 1
ATOM 2436 C C . GLU A 1 320 ? -31.307 -7.020 18.707 1.00 98.38 320 GLU A C 1
ATOM 2438 O O . GLU A 1 320 ? -30.393 -6.216 18.911 1.00 98.38 320 GLU A O 1
ATOM 2443 N N . THR A 1 321 ? -31.077 -8.313 18.465 1.00 98.62 321 THR A N 1
ATOM 2444 C CA . THR A 1 321 ? -29.733 -8.851 18.213 1.00 98.62 321 THR A CA 1
ATOM 2445 C C . THR A 1 321 ? -29.350 -8.561 16.766 1.00 98.62 321 THR A C 1
ATOM 2447 O O . THR A 1 321 ? -29.964 -9.087 15.839 1.00 98.62 321 THR A O 1
ATOM 2450 N N . ILE A 1 322 ? -28.345 -7.712 16.578 1.00 98.44 322 ILE A N 1
ATOM 2451 C CA . ILE A 1 322 ? -27.927 -7.195 15.271 1.00 98.44 322 ILE A CA 1
ATOM 2452 C C . ILE A 1 322 ? -26.835 -8.058 14.642 1.00 98.44 322 ILE A C 1
ATOM 2454 O O . ILE A 1 322 ? -26.820 -8.237 13.423 1.00 98.44 322 ILE A O 1
ATOM 2458 N N . ASP A 1 323 ? -25.932 -8.583 15.466 1.00 98.69 323 ASP A N 1
ATOM 2459 C CA . ASP A 1 323 ? -24.837 -9.471 15.070 1.00 98.69 323 ASP A CA 1
ATOM 2460 C C . ASP A 1 323 ? -24.713 -10.617 16.063 1.00 98.69 323 ASP A C 1
ATOM 2462 O O . ASP A 1 323 ? -25.014 -10.435 17.245 1.00 98.69 323 ASP A O 1
ATOM 2466 N N . GLN A 1 324 ? -24.248 -11.772 15.597 1.00 98.62 324 GLN A N 1
ATOM 2467 C CA . GLN A 1 324 ? -23.975 -12.935 16.432 1.00 98.62 324 GLN A CA 1
ATOM 2468 C C . GLN A 1 324 ? -22.905 -13.813 15.779 1.00 98.62 324 GLN A C 1
ATOM 2470 O O . GLN A 1 324 ? -23.012 -14.154 14.608 1.00 98.62 324 GLN A O 1
ATOM 2475 N N . PHE A 1 325 ? -21.897 -14.215 16.551 1.00 98.75 325 PHE A N 1
ATOM 2476 C CA . PHE A 1 325 ? -20.741 -14.955 16.052 1.00 98.75 325 PHE A CA 1
ATOM 2477 C C . PHE A 1 325 ? -20.124 -15.865 17.121 1.00 98.75 325 PHE A C 1
ATOM 2479 O O . PHE A 1 325 ? -20.355 -15.718 18.323 1.00 98.75 325 PHE A O 1
ATOM 2486 N N . GLU A 1 326 ? -19.312 -16.815 16.678 1.00 98.62 326 GLU A N 1
ATOM 2487 C CA . GLU A 1 326 ? -18.520 -17.721 17.508 1.00 98.62 326 GLU A CA 1
ATOM 2488 C C . GLU A 1 326 ? -17.030 -17.433 17.290 1.00 98.62 326 GLU A C 1
ATOM 2490 O O . GLU A 1 326 ? -16.591 -17.158 16.172 1.00 98.62 326 GLU A O 1
ATOM 2495 N N . VAL A 1 327 ? -16.239 -17.520 18.356 1.00 98.69 327 VAL A N 1
ATOM 2496 C CA . VAL A 1 327 ? -14.787 -17.328 18.335 1.00 98.69 327 VAL A CA 1
ATOM 2497 C C . VAL A 1 327 ? -14.122 -18.572 18.899 1.00 98.69 327 VAL A C 1
ATOM 2499 O O . VAL A 1 327 ? -14.480 -19.042 19.981 1.00 98.69 327 VAL A O 1
ATOM 2502 N N . THR A 1 328 ? -13.128 -19.088 18.185 1.00 98.12 328 THR A N 1
ATOM 2503 C CA . THR A 1 328 ? -12.255 -20.158 18.674 1.00 98.12 328 THR A CA 1
ATOM 2504 C C . THR A 1 328 ? -10.871 -19.595 18.977 1.00 98.12 328 THR A C 1
ATOM 2506 O O . THR A 1 328 ? -10.329 -18.841 18.173 1.00 98.12 328 THR A O 1
ATOM 2509 N N . ALA A 1 329 ? -10.291 -19.960 20.119 1.00 96.50 329 ALA A N 1
ATOM 2510 C CA . ALA A 1 329 ? -8.904 -19.663 20.459 1.00 96.50 329 ALA A CA 1
ATOM 2511 C C . ALA A 1 329 ? -7.995 -20.859 20.133 1.00 96.50 329 ALA A C 1
ATOM 2513 O O . ALA A 1 329 ? -8.365 -22.011 20.367 1.00 96.50 329 ALA A O 1
ATOM 2514 N N . SER A 1 330 ? -6.792 -20.596 19.622 1.00 90.12 330 SER A N 1
ATOM 2515 C CA . SER A 1 330 ? -5.753 -21.614 19.426 1.00 90.12 330 SER A CA 1
ATOM 2516 C C . SER A 1 330 ? -4.404 -21.131 19.945 1.00 90.12 330 SER A C 1
ATOM 2518 O O . SER A 1 330 ? -3.969 -20.019 19.656 1.00 90.12 330 SER A O 1
ATOM 2520 N N . SER A 1 331 ? -3.714 -22.002 20.682 1.00 74.56 331 SER A N 1
ATOM 2521 C CA . SER A 1 331 ? -2.344 -21.782 21.154 1.00 74.56 331 SER A CA 1
ATOM 2522 C C . SER A 1 331 ? -1.281 -22.184 20.131 1.00 74.56 331 SER A C 1
ATOM 2524 O O . SER A 1 331 ? -0.099 -21.976 20.387 1.00 74.56 331 SER A O 1
ATOM 2526 N N . THR A 1 332 ? -1.674 -22.771 18.993 1.00 58.78 332 THR A N 1
ATOM 2527 C CA . THR A 1 332 ? -0.729 -23.214 17.959 1.00 58.78 332 THR A CA 1
ATOM 2528 C C . THR A 1 332 ? -0.215 -21.983 17.211 1.00 58.78 332 THR A C 1
ATOM 2530 O O . THR A 1 332 ? -1.010 -21.333 16.525 1.00 58.78 332 THR A O 1
ATOM 2533 N N . PRO A 1 333 ? 1.082 -21.633 17.313 1.00 47.97 333 PRO A N 1
ATOM 2534 C CA . PRO A 1 333 ? 1.663 -20.612 16.454 1.00 47.97 333 PRO A CA 1
ATOM 2535 C C . PRO A 1 333 ? 1.552 -21.075 15.001 1.00 47.97 333 PRO A C 1
ATOM 2537 O O . PRO A 1 333 ? 1.629 -22.273 14.723 1.00 47.97 333 PRO A O 1
ATOM 2540 N N . ILE A 1 334 ? 1.405 -20.142 14.062 1.00 39.00 334 ILE A N 1
ATOM 2541 C CA . ILE A 1 334 ? 1.564 -20.465 12.643 1.00 39.00 334 ILE A CA 1
ATOM 2542 C C . ILE A 1 334 ? 2.953 -21.097 12.490 1.00 39.00 334 ILE A C 1
ATOM 2544 O O . ILE A 1 334 ? 3.955 -20.468 12.827 1.00 39.00 334 ILE A O 1
ATOM 2548 N N . SER A 1 335 ? 3.018 -22.343 12.015 1.00 28.72 335 SER A N 1
ATOM 2549 C CA . SER A 1 335 ? 4.285 -22.904 11.561 1.00 28.72 335 SER A CA 1
ATOM 2550 C C . SER A 1 335 ? 4.712 -22.047 10.366 1.00 28.72 335 SER A C 1
ATOM 2552 O O . SER A 1 335 ? 3.957 -21.994 9.390 1.00 28.72 335 SER A O 1
ATOM 2554 N N . PRO A 1 336 ? 5.848 -21.328 10.416 1.00 32.28 336 PRO A N 1
ATOM 2555 C CA . PRO A 1 336 ? 6.338 -20.655 9.223 1.00 32.28 336 PRO A CA 1
ATOM 2556 C C . PRO A 1 336 ? 6.539 -21.709 8.119 1.00 32.28 336 PRO A C 1
ATOM 2558 O O . PRO A 1 336 ? 6.760 -22.887 8.441 1.00 32.28 336 PRO A O 1
ATOM 2561 N N . PRO A 1 337 ? 6.478 -21.337 6.826 1.00 29.81 337 PRO A N 1
ATOM 2562 C CA . PRO A 1 337 ? 7.008 -22.213 5.785 1.00 29.81 337 PRO A CA 1
ATOM 2563 C C . PRO A 1 337 ? 8.430 -22.648 6.191 1.00 29.81 337 PRO A C 1
ATOM 2565 O O . PRO A 1 337 ? 9.125 -21.855 6.836 1.00 29.81 337 PRO A O 1
ATOM 2568 N N . PRO A 1 338 ? 8.859 -23.891 5.891 1.00 26.56 338 PRO A N 1
ATOM 2569 C CA . PRO A 1 338 ? 10.099 -24.439 6.426 1.00 26.56 338 PRO A CA 1
ATOM 2570 C C . PRO A 1 338 ? 11.254 -23.482 6.142 1.00 26.56 338 PRO A C 1
ATOM 2572 O O . PRO A 1 338 ? 11.602 -23.235 4.988 1.00 26.56 338 PRO A O 1
ATOM 2575 N N . THR A 1 339 ? 11.842 -22.922 7.195 1.00 28.52 339 THR A N 1
ATOM 2576 C CA . THR A 1 339 ? 13.083 -22.173 7.072 1.00 28.52 339 THR A CA 1
ATOM 2577 C C . THR A 1 339 ? 14.194 -23.182 6.820 1.00 28.52 339 THR A C 1
ATOM 2579 O O . THR A 1 339 ? 14.531 -24.003 7.672 1.00 28.52 339 THR A O 1
ATOM 2582 N N . THR A 1 340 ? 14.761 -23.154 5.617 1.00 30.16 340 THR A N 1
ATOM 2583 C CA . THR A 1 340 ? 16.010 -23.857 5.318 1.00 30.16 340 THR A CA 1
ATOM 2584 C C . THR A 1 340 ? 17.077 -23.374 6.309 1.00 30.16 340 THR A C 1
ATOM 2586 O O . THR A 1 340 ? 17.297 -22.165 6.402 1.00 30.16 340 THR A O 1
ATOM 2589 N N . PRO A 1 341 ? 17.746 -24.256 7.075 1.00 27.33 341 PRO A N 1
ATOM 2590 C CA . PRO A 1 341 ? 18.726 -23.818 8.057 1.00 27.33 341 PRO A CA 1
ATOM 2591 C C . PRO A 1 341 ? 19.971 -23.288 7.343 1.00 27.33 341 PRO A C 1
ATOM 2593 O O . PRO A 1 341 ? 20.758 -24.046 6.769 1.00 27.33 341 PRO A O 1
ATOM 2596 N N . THR A 1 342 ? 20.166 -21.973 7.395 1.00 28.17 342 THR A N 1
ATOM 2597 C CA . THR A 1 342 ? 21.414 -21.326 6.990 1.00 28.17 342 THR A CA 1
ATOM 2598 C C . THR A 1 342 ? 22.519 -21.758 7.951 1.00 28.17 342 THR A C 1
ATOM 2600 O O . THR A 1 342 ? 22.470 -21.480 9.149 1.00 28.17 342 THR A O 1
ATOM 2603 N N . ARG A 1 343 ? 23.524 -22.474 7.434 1.00 30.89 343 ARG A N 1
ATOM 2604 C CA . ARG A 1 343 ? 24.725 -22.839 8.195 1.00 30.89 343 ARG A CA 1
ATOM 2605 C C . ARG A 1 343 ? 25.522 -21.581 8.538 1.00 30.89 343 ARG A C 1
ATOM 2607 O O . ARG A 1 343 ? 25.929 -20.846 7.644 1.00 30.89 343 ARG A O 1
ATOM 2614 N N . THR A 1 344 ? 25.813 -21.392 9.818 1.00 28.36 344 THR A N 1
ATOM 2615 C CA . THR A 1 344 ? 26.827 -20.451 10.305 1.00 28.36 344 THR A CA 1
ATOM 2616 C C . THR A 1 344 ? 28.210 -20.850 9.767 1.00 28.36 344 THR A C 1
ATOM 2618 O O . THR A 1 344 ? 28.642 -21.978 10.028 1.00 28.36 344 THR A O 1
ATOM 2621 N N . PRO A 1 345 ? 28.950 -19.981 9.052 1.00 31.27 345 PRO A N 1
ATOM 2622 C CA . PRO A 1 345 ? 30.331 -20.270 8.688 1.00 31.27 345 PRO A CA 1
ATOM 2623 C C . PRO A 1 345 ? 31.224 -20.161 9.928 1.00 31.27 345 PRO A C 1
ATOM 2625 O O . PRO A 1 345 ? 31.296 -19.120 10.577 1.00 31.27 345 PRO A O 1
ATOM 2628 N N . THR A 1 346 ? 31.914 -21.248 10.265 1.00 32.03 346 THR A N 1
ATOM 2629 C CA . THR A 1 346 ? 33.046 -21.224 11.203 1.00 32.03 346 THR A CA 1
ATOM 2630 C C . THR A 1 346 ? 34.289 -20.689 10.467 1.00 32.03 346 THR A C 1
ATOM 2632 O O . THR A 1 346 ? 34.462 -21.034 9.296 1.00 32.03 346 THR A O 1
ATOM 2635 N N . PRO A 1 347 ? 35.173 -19.884 11.091 1.00 33.62 347 PRO A N 1
ATOM 2636 C CA . PRO A 1 347 ? 36.364 -19.359 10.421 1.00 33.62 347 PRO A CA 1
ATOM 2637 C C . PRO A 1 347 ? 37.359 -20.488 10.109 1.00 33.62 347 PRO A C 1
ATOM 2639 O O . PRO A 1 347 ? 37.978 -21.047 11.013 1.00 33.62 347 PRO A O 1
ATOM 2642 N N . GLY A 1 348 ? 37.496 -20.841 8.830 1.00 31.11 348 GLY A N 1
ATOM 2643 C CA . GLY A 1 348 ? 38.481 -21.802 8.333 1.00 31.11 348 GLY A CA 1
ATOM 2644 C C . GLY A 1 348 ? 39.714 -21.091 7.777 1.00 31.11 348 GLY A C 1
ATOM 2645 O O . GLY A 1 348 ? 39.597 -20.166 6.977 1.00 31.11 348 GLY A O 1
ATOM 2646 N N . SER A 1 349 ? 40.894 -21.516 8.217 1.00 31.58 349 SER A N 1
ATOM 2647 C CA . SER A 1 349 ? 42.202 -20.987 7.833 1.00 31.58 349 SER A CA 1
ATOM 2648 C C . SER A 1 349 ? 42.510 -21.116 6.335 1.00 31.58 349 SER A C 1
ATOM 2650 O O . SER A 1 349 ? 42.253 -22.138 5.704 1.00 31.58 349 SER A O 1
ATOM 2652 N N . SER A 1 350 ? 43.133 -20.058 5.817 1.00 36.91 350 SER A N 1
ATOM 2653 C CA . SER A 1 350 ? 43.712 -19.904 4.477 1.00 36.91 350 SER A CA 1
ATOM 2654 C C . SER A 1 350 ? 44.655 -21.050 4.069 1.00 36.91 350 SER A C 1
ATOM 2656 O O . SER A 1 350 ? 45.539 -21.405 4.855 1.00 36.91 350 SER A O 1
ATOM 2658 N N . PRO A 1 351 ? 44.557 -21.557 2.823 1.00 31.81 351 PRO A N 1
ATOM 2659 C CA . PRO A 1 351 ? 45.677 -22.186 2.140 1.00 31.81 351 PRO A CA 1
ATOM 2660 C C . PRO A 1 351 ? 46.171 -21.357 0.938 1.00 31.81 351 PRO A C 1
ATOM 2662 O O . PRO A 1 351 ? 45.411 -20.876 0.099 1.00 31.81 351 PRO A O 1
ATOM 2665 N N . THR A 1 352 ? 47.494 -21.239 0.868 1.00 31.41 352 THR A N 1
ATOM 2666 C CA . THR A 1 352 ? 48.324 -20.646 -0.192 1.00 31.41 352 THR A CA 1
ATOM 2667 C C . THR A 1 352 ? 48.043 -21.237 -1.589 1.00 31.41 352 THR A C 1
ATOM 2669 O O . THR A 1 352 ? 47.870 -22.452 -1.707 1.00 31.41 352 THR A O 1
ATOM 2672 N N . PRO A 1 353 ? 48.057 -20.433 -2.675 1.00 33.25 353 PRO A N 1
ATOM 2673 C CA . PRO A 1 353 ? 47.761 -20.915 -4.024 1.00 33.25 353 PRO A CA 1
ATOM 2674 C C . PRO A 1 353 ? 48.911 -21.736 -4.632 1.00 33.25 353 PRO A C 1
ATOM 2676 O O . PRO A 1 353 ? 50.080 -21.366 -4.540 1.00 33.25 353 PRO A O 1
ATOM 2679 N N . THR A 1 354 ? 48.559 -22.827 -5.319 1.00 32.53 354 THR A N 1
ATOM 2680 C CA . THR A 1 354 ? 49.450 -23.605 -6.206 1.00 32.53 354 THR A CA 1
ATOM 2681 C C . THR A 1 354 ? 49.018 -23.368 -7.665 1.00 32.53 354 THR A C 1
ATOM 2683 O O . THR A 1 354 ? 47.813 -23.297 -7.915 1.00 32.53 354 THR A O 1
ATOM 2686 N N . PRO A 1 355 ? 49.936 -23.223 -8.643 1.00 33.84 355 PRO A N 1
ATOM 2687 C CA . PRO A 1 355 ? 49.580 -22.816 -10.005 1.00 33.84 355 PRO A CA 1
ATOM 2688 C C . PRO A 1 355 ? 48.900 -23.941 -10.803 1.00 33.84 355 PRO A C 1
ATOM 2690 O O . PRO A 1 355 ? 49.425 -25.049 -10.915 1.00 33.84 355 PRO A O 1
ATOM 2693 N N . ILE A 1 356 ? 47.747 -23.633 -11.405 1.00 31.12 356 ILE A N 1
ATOM 2694 C CA . ILE A 1 356 ? 46.992 -24.531 -12.290 1.00 31.12 356 ILE A CA 1
ATOM 2695 C C . ILE A 1 356 ? 47.542 -24.436 -13.721 1.00 31.12 356 ILE A C 1
ATOM 2697 O O . ILE A 1 356 ? 47.670 -23.349 -14.283 1.00 31.12 356 ILE A O 1
ATOM 2701 N N . ARG A 1 357 ? 47.852 -25.595 -14.317 1.00 33.38 357 ARG A N 1
ATOM 2702 C CA . ARG A 1 357 ? 48.166 -25.752 -15.745 1.00 33.38 357 ARG A CA 1
ATOM 2703 C C . ARG A 1 357 ? 46.887 -25.729 -16.585 1.00 33.38 357 ARG A C 1
ATOM 2705 O O . ARG A 1 357 ? 45.899 -26.366 -16.237 1.00 33.38 357 ARG A O 1
ATOM 2712 N N . THR A 1 358 ? 46.958 -25.047 -17.721 1.00 36.97 358 THR A N 1
ATOM 2713 C CA . THR A 1 358 ? 45.946 -24.988 -18.785 1.00 36.97 358 THR A CA 1
ATOM 2714 C C . THR A 1 358 ? 45.702 -26.365 -19.424 1.00 36.97 358 THR A C 1
ATOM 2716 O O . THR A 1 358 ? 46.676 -26.983 -19.863 1.00 36.97 358 THR A O 1
ATOM 2719 N N . PRO A 1 359 ? 44.449 -26.847 -19.556 1.00 33.91 359 PRO A N 1
ATOM 2720 C CA . PRO A 1 359 ? 44.136 -27.975 -20.425 1.00 33.91 359 PRO A CA 1
ATOM 2721 C C . PRO A 1 359 ? 43.732 -27.517 -21.838 1.00 33.91 359 PRO A C 1
ATOM 2723 O O . PRO A 1 359 ? 42.924 -26.609 -22.026 1.00 33.91 359 PRO A O 1
ATOM 2726 N N . THR A 1 360 ? 44.320 -28.179 -22.834 1.00 33.00 360 THR A N 1
ATOM 2727 C CA . THR A 1 360 ? 44.013 -28.095 -24.270 1.00 33.00 360 THR A CA 1
ATOM 2728 C C . THR A 1 360 ? 42.675 -28.792 -24.585 1.00 33.00 360 THR A C 1
ATOM 2730 O O . THR A 1 360 ? 42.409 -29.854 -24.018 1.00 33.00 360 THR A O 1
ATOM 2733 N N . PRO A 1 361 ? 41.827 -28.254 -25.485 1.00 34.22 361 PRO A N 1
ATOM 2734 C CA . PRO A 1 361 ? 40.511 -28.825 -25.776 1.00 34.22 361 PRO A CA 1
ATOM 2735 C C . PRO A 1 361 ? 40.584 -30.130 -26.588 1.00 34.22 361 PRO A C 1
ATOM 2737 O O . PRO A 1 361 ? 41.360 -30.252 -27.534 1.00 34.22 361 PRO A O 1
ATOM 2740 N N . THR A 1 362 ? 39.723 -31.090 -26.234 1.00 34.28 362 THR A N 1
ATOM 2741 C CA . THR A 1 362 ? 39.456 -32.333 -26.988 1.00 34.28 362 THR A CA 1
ATOM 2742 C C . THR A 1 362 ? 38.124 -32.183 -27.742 1.00 34.28 362 THR A C 1
ATOM 2744 O O . THR A 1 362 ? 37.191 -31.617 -27.169 1.00 34.28 362 THR A O 1
ATOM 2747 N N . PRO A 1 363 ? 37.979 -32.658 -28.996 1.00 33.16 363 PRO A N 1
ATOM 2748 C CA . PRO A 1 363 ? 36.748 -32.473 -29.765 1.00 33.16 363 PRO A CA 1
ATOM 2749 C C . PRO A 1 363 ? 35.629 -33.416 -29.290 1.00 33.16 363 PRO A C 1
ATOM 2751 O O . PRO A 1 363 ? 35.792 -34.636 -29.277 1.00 33.16 363 PRO A O 1
ATOM 2754 N N . ILE A 1 364 ? 34.475 -32.845 -28.935 1.00 33.62 364 ILE A N 1
ATOM 2755 C CA . ILE A 1 364 ? 33.251 -33.572 -28.567 1.00 33.62 364 ILE A CA 1
ATOM 2756 C C . ILE A 1 364 ? 32.435 -33.859 -29.836 1.00 33.62 364 ILE A C 1
ATOM 2758 O O . ILE A 1 364 ? 32.154 -32.958 -30.625 1.00 33.62 364 ILE A O 1
ATOM 2762 N N . ARG A 1 365 ? 32.057 -35.129 -30.032 1.00 33.19 365 ARG A N 1
ATOM 2763 C CA . ARG A 1 365 ? 31.131 -35.571 -31.086 1.00 33.19 365 ARG A CA 1
ATOM 2764 C C . ARG A 1 365 ? 29.682 -35.270 -30.693 1.00 33.19 365 ARG A C 1
ATOM 2766 O O . ARG A 1 365 ? 29.280 -35.503 -29.559 1.00 33.19 365 ARG A O 1
ATOM 2773 N N . THR A 1 366 ? 28.913 -34.807 -31.670 1.00 31.03 366 THR A N 1
ATOM 2774 C CA . THR A 1 366 ? 27.470 -34.540 -31.619 1.00 31.03 366 THR A CA 1
ATOM 2775 C C . THR A 1 366 ? 26.653 -35.822 -31.377 1.00 31.03 366 THR A C 1
ATOM 2777 O O . THR A 1 366 ? 26.876 -36.797 -32.099 1.00 31.03 366 THR A O 1
ATOM 2780 N N . PRO A 1 367 ? 25.687 -35.852 -30.436 1.00 33.53 367 PRO A N 1
ATOM 2781 C CA . PRO A 1 367 ? 24.716 -36.937 -30.348 1.00 33.53 367 PRO A CA 1
ATOM 2782 C C . PRO A 1 367 ? 23.552 -36.723 -31.331 1.00 33.53 367 PRO A C 1
ATOM 2784 O O . PRO A 1 367 ? 22.986 -35.637 -31.436 1.00 33.53 367 PRO A O 1
ATOM 2787 N N . THR A 1 368 ? 23.201 -37.782 -32.060 1.00 30.16 368 THR A N 1
ATOM 2788 C CA . THR A 1 368 ? 22.019 -37.867 -32.932 1.00 30.16 368 THR A CA 1
ATOM 2789 C C . THR A 1 368 ? 20.762 -38.128 -32.083 1.00 30.16 368 THR A C 1
ATOM 2791 O O . THR A 1 368 ? 20.810 -39.001 -31.215 1.00 30.16 368 THR A O 1
ATOM 2794 N N . PRO A 1 369 ? 19.634 -37.424 -32.303 1.00 32.72 369 PRO A N 1
ATOM 2795 C CA . PRO A 1 369 ? 18.411 -37.632 -31.528 1.00 32.72 369 PRO A CA 1
ATOM 2796 C C . PRO A 1 369 ? 17.760 -38.993 -31.825 1.00 32.72 369 PRO A C 1
ATOM 2798 O O . PRO A 1 369 ? 17.635 -39.408 -32.977 1.00 32.72 369 PRO A O 1
ATOM 2801 N N . THR A 1 370 ? 17.337 -39.677 -30.759 1.00 31.70 370 THR A N 1
ATOM 2802 C CA . THR A 1 370 ? 16.573 -40.939 -30.784 1.00 31.70 370 THR A CA 1
ATOM 2803 C C . THR A 1 370 ? 15.069 -40.617 -30.840 1.00 31.70 370 THR A C 1
ATOM 2805 O O . THR A 1 370 ? 14.652 -39.662 -30.184 1.00 31.70 370 THR A O 1
ATOM 2808 N N . PRO A 1 371 ? 14.237 -41.352 -31.604 1.00 31.91 371 PRO A N 1
ATOM 2809 C CA . PRO A 1 371 ? 12.819 -41.026 -31.762 1.00 31.91 371 PRO A CA 1
ATOM 2810 C C . PRO A 1 371 ? 11.997 -41.296 -30.491 1.00 31.91 371 PRO A C 1
ATOM 2812 O O . PRO A 1 371 ? 12.169 -42.314 -29.820 1.00 31.91 371 PRO A O 1
ATOM 2815 N N . LEU A 1 372 ? 11.070 -40.375 -30.217 1.00 33.53 372 LEU A N 1
ATOM 2816 C CA . LEU A 1 372 ? 10.094 -40.390 -29.127 1.00 33.53 372 LEU A CA 1
ATOM 2817 C C . LEU A 1 372 ? 9.167 -41.618 -29.241 1.00 33.53 372 LEU A C 1
ATOM 2819 O O . LEU A 1 372 ? 8.482 -41.786 -30.253 1.00 33.53 372 LEU A O 1
ATOM 2823 N N . ARG A 1 373 ? 9.141 -42.483 -28.217 1.00 34.66 373 ARG A N 1
ATOM 2824 C CA . ARG A 1 373 ? 8.178 -43.593 -28.124 1.00 34.66 373 ARG A CA 1
ATOM 2825 C C . ARG A 1 373 ? 6.832 -43.078 -27.617 1.00 34.66 373 ARG A C 1
ATOM 2827 O O . ARG A 1 373 ? 6.764 -42.338 -26.646 1.00 34.66 373 ARG A O 1
ATOM 2834 N N . THR A 1 374 ? 5.767 -43.495 -28.291 1.00 34.62 374 THR A N 1
ATOM 2835 C CA . THR A 1 374 ? 4.368 -43.253 -27.917 1.00 34.62 374 THR A CA 1
ATOM 2836 C C . THR A 1 374 ? 4.016 -44.006 -26.621 1.00 34.62 374 THR A C 1
ATOM 2838 O O . THR A 1 374 ? 4.419 -45.168 -26.498 1.00 34.62 374 THR A O 1
ATOM 2841 N N . PRO A 1 375 ? 3.273 -43.401 -25.669 1.00 36.62 375 PRO A N 1
ATOM 2842 C CA . PRO A 1 375 ? 2.925 -44.048 -24.404 1.00 36.62 375 PRO A CA 1
ATOM 2843 C C . PRO A 1 375 ? 2.035 -45.281 -24.615 1.00 36.62 375 PRO A C 1
ATOM 2845 O O . PRO A 1 375 ? 1.124 -45.290 -25.446 1.00 36.62 375 PRO A O 1
ATOM 2848 N N . THR A 1 376 ? 2.330 -46.335 -23.854 1.00 42.09 376 THR A N 1
ATOM 2849 C CA . THR A 1 376 ? 1.573 -47.596 -23.843 1.00 42.09 376 THR A CA 1
ATOM 2850 C C . THR A 1 376 ? 0.356 -47.441 -22.919 1.00 42.09 376 THR A C 1
ATOM 2852 O O . THR A 1 376 ? 0.525 -46.950 -21.807 1.00 42.09 376 THR A O 1
ATOM 2855 N N . PRO A 1 377 ? -0.863 -47.841 -23.328 1.00 41.53 377 PRO A N 1
ATOM 2856 C CA . PRO A 1 377 ? -2.070 -47.665 -22.517 1.00 41.53 377 PRO A CA 1
ATOM 2857 C C . PRO A 1 377 ? -2.047 -48.487 -21.214 1.00 41.53 377 PRO A C 1
ATOM 2859 O O . PRO A 1 377 ? -1.683 -49.665 -21.217 1.00 41.53 377 PRO A O 1
ATOM 2862 N N . THR A 1 378 ? -2.475 -47.866 -20.111 1.00 51.91 378 THR A N 1
ATOM 2863 C CA . THR A 1 378 ? -2.587 -48.4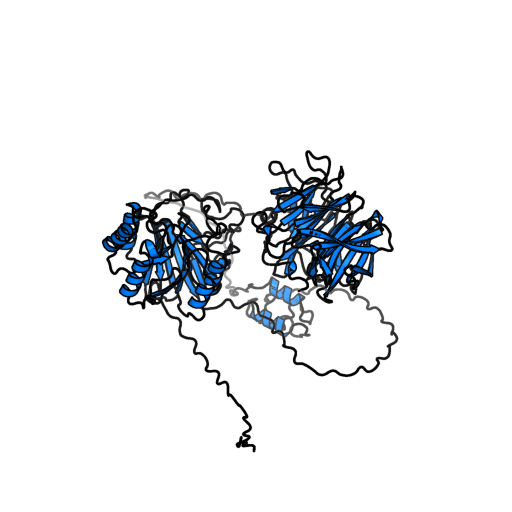61 -18.767 1.00 51.91 378 THR A CA 1
ATOM 2864 C C . THR A 1 378 ? -3.629 -49.598 -18.732 1.00 51.91 378 THR A C 1
ATOM 2866 O O . THR A 1 378 ? -4.731 -49.419 -19.258 1.00 51.91 378 THR A O 1
ATOM 2869 N N . PRO A 1 379 ? -3.336 -50.769 -18.126 1.00 48.81 379 PRO A N 1
ATOM 2870 C CA . PRO A 1 379 ? -4.303 -51.860 -17.971 1.00 48.81 379 PRO A CA 1
ATOM 2871 C C . PRO A 1 379 ? -5.537 -51.458 -17.144 1.00 48.81 379 PRO A C 1
ATOM 2873 O O . PRO A 1 379 ? -5.429 -50.732 -16.157 1.00 48.81 379 PRO A O 1
ATOM 2876 N N . ALA A 1 380 ? -6.714 -51.973 -17.513 1.00 47.53 380 ALA A N 1
ATOM 2877 C CA . ALA A 1 380 ? -7.965 -51.714 -16.802 1.00 47.53 380 ALA A CA 1
ATOM 2878 C C . ALA A 1 380 ? -7.915 -52.259 -15.359 1.00 47.53 380 ALA A C 1
ATOM 2880 O O . ALA A 1 380 ? -7.839 -53.471 -15.159 1.00 47.53 380 ALA A O 1
ATOM 2881 N N . GLY A 1 381 ? -7.972 -51.356 -14.374 1.00 58.56 381 GLY A N 1
ATOM 2882 C CA . GLY A 1 381 ? -7.953 -51.672 -12.940 1.00 58.56 381 GLY A CA 1
ATOM 2883 C C . GLY A 1 381 ? -6.868 -50.956 -12.126 1.00 58.56 381 GLY A C 1
ATOM 2884 O O . GLY A 1 381 ? -6.906 -51.045 -10.905 1.00 58.56 381 GLY A O 1
ATOM 2885 N N . GLU A 1 382 ? -5.938 -50.238 -12.766 1.00 68.88 382 GLU A N 1
ATOM 2886 C CA . GLU A 1 382 ? -4.945 -49.386 -12.090 1.00 68.88 382 GLU A CA 1
ATOM 2887 C C . GLU A 1 382 ? -5.323 -47.902 -12.231 1.00 68.88 382 GLU A C 1
ATOM 2889 O O . GLU A 1 382 ? -5.603 -47.436 -13.339 1.00 68.88 382 GLU A O 1
ATOM 2894 N N . LEU A 1 383 ? -5.327 -47.158 -11.121 1.00 83.31 383 LEU A N 1
ATOM 2895 C CA . LEU A 1 383 ? -5.386 -45.694 -11.137 1.00 83.31 383 LEU A CA 1
ATOM 2896 C C . LEU A 1 383 ? -3.996 -45.147 -11.490 1.00 83.31 383 LEU A C 1
ATOM 2898 O O . LEU A 1 383 ? -3.032 -45.463 -10.792 1.00 83.31 383 LEU A O 1
ATOM 2902 N N . PRO A 1 384 ? -3.848 -44.321 -12.540 1.00 87.50 384 PRO A N 1
ATOM 2903 C CA . PRO A 1 384 ? -2.610 -43.578 -12.750 1.00 87.50 384 PRO A CA 1
ATOM 2904 C C . PRO A 1 384 ? -2.299 -42.724 -11.514 1.00 87.50 384 PRO A C 1
ATOM 2906 O O . PRO A 1 384 ? -3.192 -42.064 -10.993 1.00 87.50 384 PRO A O 1
ATOM 2909 N N . GLY A 1 385 ? -1.055 -42.758 -11.035 1.00 87.19 385 GLY A N 1
ATOM 2910 C CA . GLY A 1 385 ? -0.647 -42.063 -9.809 1.00 87.19 385 GLY A CA 1
ATOM 2911 C C . GLY A 1 385 ? -0.804 -42.863 -8.508 1.00 87.19 385 GLY A C 1
ATOM 2912 O O . GLY A 1 385 ? -0.270 -42.423 -7.500 1.00 87.19 385 GLY A O 1
ATOM 2913 N N . ASP A 1 386 ? -1.467 -44.025 -8.508 1.00 93.25 386 ASP A N 1
ATOM 2914 C CA . ASP A 1 386 ? -1.623 -44.890 -7.321 1.00 93.25 386 ASP A CA 1
ATOM 2915 C C . ASP A 1 386 ? -0.432 -45.866 -7.224 1.00 93.25 386 ASP A C 1
ATOM 2917 O O . ASP A 1 386 ? -0.389 -46.917 -7.877 1.00 93.25 386 ASP A O 1
ATOM 2921 N N . ALA A 1 387 ? 0.595 -45.470 -6.471 1.00 92.88 387 ALA A N 1
ATOM 2922 C CA . ALA A 1 387 ? 1.842 -46.216 -6.337 1.00 92.88 387 ALA A CA 1
ATOM 2923 C C . ALA A 1 387 ? 1.710 -47.374 -5.344 1.00 92.88 387 ALA A C 1
ATOM 2925 O O . ALA A 1 387 ? 2.319 -48.431 -5.539 1.00 92.88 387 ALA A O 1
ATOM 2926 N N . ASN A 1 388 ? 0.941 -47.194 -4.270 1.00 89.19 388 ASN A N 1
ATOM 2927 C CA . ASN A 1 388 ? 0.779 -48.212 -3.233 1.00 89.19 388 ASN A CA 1
ATOM 2928 C C . ASN A 1 388 ? -0.355 -49.219 -3.550 1.00 89.19 388 ASN A C 1
ATOM 2930 O O . ASN A 1 388 ? -0.444 -50.262 -2.893 1.00 89.19 388 ASN A O 1
ATOM 2934 N N . ARG A 1 389 ? -1.146 -48.953 -4.600 1.00 88.44 389 ARG A N 1
ATOM 2935 C CA . ARG A 1 389 ? -2.293 -49.730 -5.096 1.00 88.44 389 ARG A CA 1
ATOM 2936 C C . ARG A 1 389 ? -3.416 -49.893 -4.078 1.00 88.44 389 ARG A C 1
ATOM 2938 O O . ARG A 1 389 ? -4.098 -50.924 -4.072 1.00 88.44 389 ARG A O 1
ATOM 2945 N N . ASP A 1 390 ? -3.614 -48.907 -3.214 1.00 84.81 390 ASP A N 1
ATOM 2946 C CA . ASP A 1 390 ? -4.710 -48.903 -2.244 1.00 84.81 390 ASP A CA 1
ATOM 2947 C C . ASP A 1 390 ? -6.044 -48.414 -2.841 1.00 84.81 390 ASP A C 1
ATOM 2949 O O . ASP A 1 390 ? -7.084 -48.438 -2.170 1.00 84.81 390 ASP A O 1
ATOM 2953 N N . GLY A 1 391 ? -6.039 -48.057 -4.129 1.00 83.44 391 GLY A N 1
ATOM 2954 C CA . GLY A 1 391 ? -7.200 -47.580 -4.863 1.00 83.44 391 GLY A CA 1
ATOM 2955 C C . GLY A 1 391 ? -7.459 -46.090 -4.664 1.00 83.44 391 GLY A C 1
ATOM 2956 O O . GLY A 1 391 ? -8.566 -45.641 -4.984 1.00 83.44 391 GLY A O 1
ATOM 2957 N N . ARG A 1 392 ? -6.493 -45.335 -4.131 1.00 86.00 392 ARG A N 1
ATOM 2958 C CA . ARG A 1 392 ? -6.504 -43.877 -3.978 1.00 86.00 392 ARG A CA 1
ATOM 2959 C C . ARG A 1 392 ? -5.207 -43.300 -4.535 1.00 86.00 392 ARG A C 1
ATOM 2961 O O . ARG A 1 392 ? -4.195 -43.971 -4.588 1.00 86.00 392 ARG A O 1
ATOM 2968 N N . VAL A 1 393 ? -5.264 -42.046 -4.970 1.00 92.25 393 VAL A N 1
ATOM 2969 C CA . VAL A 1 393 ? -4.066 -41.279 -5.330 1.00 92.25 393 VAL A CA 1
ATOM 2970 C C . VAL A 1 393 ? -3.918 -40.166 -4.306 1.00 92.25 393 VAL A C 1
ATOM 2972 O O . VAL A 1 393 ? -4.648 -39.171 -4.359 1.00 92.25 393 VAL A O 1
ATOM 2975 N N . ASP A 1 394 ? -3.032 -40.343 -3.334 1.00 87.44 394 ASP A N 1
ATOM 2976 C CA . ASP A 1 394 ? -2.889 -39.423 -2.210 1.00 87.44 394 ASP A CA 1
ATOM 2977 C C . ASP A 1 394 ? -1.424 -39.165 -1.809 1.00 87.44 394 ASP A C 1
ATOM 2979 O O . ASP A 1 394 ? -0.479 -39.374 -2.576 1.00 87.44 394 ASP A O 1
ATOM 2983 N N . GLY A 1 395 ? -1.229 -38.578 -0.625 1.00 76.19 395 GLY A N 1
ATOM 2984 C CA . GLY A 1 395 ? 0.096 -38.220 -0.127 1.00 76.19 395 GLY A CA 1
ATOM 2985 C C . GLY A 1 395 ? 1.016 -39.422 0.105 1.00 76.19 395 GLY A C 1
ATOM 2986 O O . GLY A 1 395 ? 2.231 -39.239 0.152 1.00 76.19 395 GLY A O 1
ATOM 2987 N N . VAL A 1 396 ? 0.482 -40.639 0.233 1.00 85.69 396 VAL A N 1
ATOM 2988 C CA . VAL A 1 396 ? 1.279 -41.861 0.385 1.00 85.69 396 VAL A CA 1
ATOM 2989 C C . VAL A 1 396 ? 1.942 -42.235 -0.942 1.00 85.69 396 VAL A C 1
ATOM 2991 O O . VAL A 1 396 ? 3.120 -42.595 -0.943 1.00 85.69 396 VAL A O 1
ATOM 2994 N N . ASP A 1 397 ? 1.260 -42.052 -2.072 1.00 88.38 397 ASP A N 1
ATOM 2995 C CA . ASP A 1 397 ? 1.823 -42.310 -3.406 1.00 88.38 397 ASP A CA 1
ATOM 2996 C C . ASP A 1 397 ? 2.895 -41.292 -3.794 1.00 88.38 397 ASP A C 1
ATOM 2998 O O . ASP A 1 397 ? 3.928 -41.647 -4.368 1.00 88.38 397 ASP A O 1
ATOM 3002 N N . TYR A 1 398 ? 2.705 -40.035 -3.382 1.00 87.12 398 TYR A N 1
ATOM 3003 C CA . TYR A 1 398 ? 3.728 -38.996 -3.503 1.00 87.12 398 TYR A CA 1
ATOM 3004 C C . TYR A 1 398 ? 5.020 -39.383 -2.789 1.00 87.12 398 TYR A C 1
ATOM 3006 O O . TYR A 1 398 ? 6.106 -39.151 -3.311 1.00 87.12 398 TYR A O 1
ATOM 3014 N N . VAL A 1 399 ? 4.922 -39.987 -1.601 1.00 85.62 399 VAL A N 1
ATOM 3015 C CA . VAL A 1 399 ? 6.100 -40.432 -0.845 1.00 85.62 399 VAL A CA 1
ATOM 3016 C C . VAL A 1 399 ? 6.832 -41.554 -1.587 1.00 85.62 399 VAL A C 1
ATOM 3018 O O . VAL A 1 399 ? 8.063 -41.593 -1.557 1.00 85.62 399 VAL A O 1
ATOM 3021 N N . VAL A 1 400 ? 6.116 -42.436 -2.293 1.00 86.19 400 VAL A N 1
ATOM 3022 C CA . VAL A 1 400 ? 6.740 -43.478 -3.126 1.00 86.19 400 VAL A CA 1
ATOM 3023 C C . VAL A 1 400 ? 7.498 -42.862 -4.304 1.00 86.19 400 VAL A C 1
ATOM 3025 O O . VAL A 1 400 ? 8.649 -43.239 -4.523 1.00 86.19 400 VAL A O 1
ATOM 3028 N N . TRP A 1 401 ? 6.912 -41.887 -5.005 1.00 93.44 401 TRP A N 1
ATOM 3029 C CA . TRP A 1 401 ? 7.595 -41.136 -6.066 1.00 93.44 401 TRP A CA 1
ATOM 3030 C C . TRP A 1 401 ? 8.802 -40.348 -5.538 1.00 93.44 401 TRP A C 1
ATOM 3032 O O . TRP A 1 401 ? 9.914 -40.492 -6.044 1.00 93.44 401 TRP A O 1
ATOM 3042 N N . PHE A 1 402 ? 8.621 -39.580 -4.463 1.00 85.38 402 PHE A N 1
ATOM 3043 C CA . PHE A 1 402 ? 9.661 -38.736 -3.874 1.00 85.38 402 PHE A CA 1
ATOM 3044 C C . PHE A 1 402 ? 10.894 -39.545 -3.450 1.00 85.38 402 PHE A C 1
ATOM 3046 O O . PHE A 1 402 ? 12.025 -39.118 -3.675 1.00 85.38 402 PHE A O 1
ATOM 3053 N N . ASN A 1 403 ? 10.689 -40.734 -2.877 1.00 87.12 403 ASN A N 1
ATOM 3054 C CA . ASN A 1 403 ? 11.785 -41.595 -2.432 1.00 87.12 403 ASN A CA 1
ATOM 3055 C C . ASN A 1 403 ? 12.593 -42.214 -3.581 1.00 87.12 403 ASN A C 1
ATOM 3057 O O . ASN A 1 403 ? 13.730 -42.629 -3.356 1.00 87.12 403 ASN A O 1
ATOM 3061 N N . HIS A 1 404 ? 12.030 -42.281 -4.788 1.00 88.94 404 HIS A N 1
ATOM 3062 C CA . HIS A 1 404 ? 12.695 -42.854 -5.957 1.00 88.94 404 HIS A CA 1
ATOM 3063 C C . HIS A 1 404 ? 13.076 -41.806 -7.011 1.00 88.94 404 HIS A C 1
ATOM 3065 O O . HIS A 1 404 ? 13.712 -42.167 -8.000 1.00 88.94 404 HIS A O 1
ATOM 3071 N N . TYR A 1 405 ? 12.771 -40.522 -6.794 1.00 84.88 405 TYR A N 1
ATOM 3072 C CA . TYR A 1 405 ? 13.075 -39.440 -7.732 1.00 84.88 405 TYR A CA 1
ATOM 3073 C C . TYR A 1 405 ? 14.561 -39.395 -8.121 1.00 84.88 405 TYR A C 1
ATOM 3075 O O . TYR A 1 405 ? 15.457 -39.361 -7.272 1.00 84.88 405 TYR A O 1
ATOM 3083 N N . GLY A 1 406 ? 14.824 -39.379 -9.428 1.00 78.19 406 GLY A N 1
ATOM 3084 C CA . GLY A 1 406 ? 16.162 -39.402 -10.013 1.00 78.19 406 GLY A CA 1
ATOM 3085 C C . GLY A 1 406 ? 16.821 -40.785 -10.043 1.00 78.19 406 GLY A C 1
ATOM 3086 O O . GLY A 1 406 ? 18.024 -40.874 -10.305 1.00 78.19 406 GLY A O 1
ATOM 3087 N N . THR A 1 407 ? 16.079 -41.862 -9.765 1.00 90.50 407 THR A N 1
ATOM 3088 C CA . THR A 1 407 ? 16.588 -43.242 -9.789 1.00 90.50 407 THR A CA 1
ATOM 3089 C C . THR A 1 407 ? 15.909 -44.086 -10.867 1.00 90.50 407 THR A C 1
ATOM 3091 O O . THR A 1 407 ? 14.789 -43.808 -11.290 1.00 90.50 407 THR A O 1
ATOM 3094 N N . ASN A 1 408 ? 16.604 -45.134 -11.325 1.00 93.31 408 ASN A N 1
ATOM 3095 C CA . ASN A 1 408 ? 16.005 -46.137 -12.204 1.00 93.31 408 ASN A CA 1
ATOM 3096 C C . ASN A 1 408 ? 15.240 -47.158 -11.358 1.00 93.31 408 ASN A C 1
ATOM 3098 O O . ASN A 1 408 ? 15.794 -47.688 -10.389 1.00 93.31 408 ASN A O 1
ATOM 3102 N N . VAL A 1 409 ? 14.017 -47.488 -11.762 1.00 90.56 409 VAL A N 1
ATOM 3103 C CA . VAL A 1 409 ? 13.162 -48.465 -11.078 1.00 90.56 409 VAL A CA 1
ATOM 3104 C C . VAL A 1 409 ? 12.664 -49.520 -12.064 1.00 90.56 409 VAL A C 1
ATOM 3106 O O . VAL A 1 409 ? 12.407 -49.239 -13.228 1.00 90.56 409 VAL A O 1
ATOM 3109 N N . ASN A 1 410 ? 12.520 -50.766 -11.602 1.00 90.44 410 ASN A N 1
ATOM 3110 C CA . ASN A 1 410 ? 12.082 -51.893 -12.444 1.00 90.44 410 ASN A CA 1
ATOM 3111 C C . ASN A 1 410 ? 10.637 -52.334 -12.150 1.00 90.44 410 ASN A C 1
ATOM 3113 O O . ASN A 1 410 ? 10.144 -53.290 -12.748 1.00 90.44 410 ASN A O 1
ATOM 3117 N N . ASN A 1 411 ? 9.970 -51.682 -11.195 1.00 87.00 411 ASN A N 1
ATOM 3118 C CA . ASN A 1 411 ? 8.614 -51.993 -10.737 1.00 87.00 411 ASN A CA 1
ATOM 3119 C C . ASN A 1 411 ? 7.562 -50.957 -11.186 1.00 87.00 411 ASN A C 1
ATOM 3121 O O . ASN A 1 411 ? 6.419 -51.037 -10.732 1.00 87.00 411 ASN A O 1
ATOM 3125 N N . GLY A 1 412 ? 7.915 -50.039 -12.098 1.00 88.94 412 GLY A N 1
ATOM 3126 C CA . GLY A 1 412 ? 6.985 -49.095 -12.731 1.00 88.94 412 GLY A CA 1
ATOM 3127 C C . GLY A 1 412 ? 6.242 -48.224 -11.706 1.00 88.94 412 GLY A C 1
ATOM 3128 O O . GLY A 1 412 ? 6.886 -47.719 -10.784 1.00 88.94 412 GLY A O 1
ATOM 3129 N N . PRO A 1 413 ? 4.897 -48.109 -11.777 1.00 89.69 413 PRO A N 1
ATOM 3130 C CA . PRO A 1 413 ? 4.125 -47.225 -10.898 1.00 89.69 413 PRO A CA 1
ATOM 3131 C C . PRO A 1 413 ? 4.338 -47.493 -9.404 1.00 89.69 413 PRO A C 1
ATOM 3133 O O . PRO A 1 413 ? 4.348 -46.564 -8.607 1.00 89.69 413 PRO A O 1
ATOM 3136 N N . ALA A 1 414 ? 4.600 -48.750 -9.020 1.00 91.12 414 ALA A N 1
ATOM 3137 C CA . ALA A 1 414 ? 4.875 -49.117 -7.628 1.00 91.12 414 ALA A CA 1
ATOM 3138 C C . ALA A 1 414 ? 6.238 -48.619 -7.108 1.00 91.12 414 ALA A C 1
ATOM 3140 O O . ALA A 1 414 ? 6.508 -48.673 -5.910 1.00 91.12 414 ALA A O 1
ATOM 3141 N N . GLY A 1 415 ? 7.121 -48.181 -8.005 1.00 90.69 415 GLY A N 1
ATOM 3142 C CA . GLY A 1 415 ? 8.359 -47.467 -7.700 1.00 90.69 415 GLY A CA 1
ATOM 3143 C C . GLY A 1 415 ? 8.246 -45.960 -7.919 1.00 90.69 415 GLY A C 1
ATOM 3144 O O . GLY A 1 415 ? 9.258 -45.282 -7.830 1.00 90.69 415 GLY A O 1
ATOM 3145 N N . GLY A 1 416 ? 7.053 -45.436 -8.216 1.00 89.44 416 GLY A N 1
ATOM 3146 C CA . GLY A 1 416 ? 6.849 -44.034 -8.573 1.00 89.44 416 GLY A CA 1
ATOM 3147 C C . GLY A 1 416 ? 7.090 -43.704 -10.048 1.00 89.44 416 GLY A C 1
ATOM 3148 O O . GLY A 1 416 ? 6.995 -42.539 -10.393 1.00 89.44 416 GLY A O 1
ATOM 3149 N N . ASP A 1 417 ? 7.377 -44.690 -10.906 1.00 95.44 417 ASP A N 1
ATOM 3150 C CA . ASP A 1 417 ? 7.503 -44.534 -12.368 1.00 95.44 417 ASP A CA 1
ATOM 3151 C C . ASP A 1 417 ? 6.129 -44.765 -13.024 1.00 95.44 417 ASP A C 1
ATOM 3153 O O . ASP A 1 417 ? 5.767 -45.872 -13.445 1.00 95.44 417 ASP A O 1
ATOM 3157 N N . PHE A 1 418 ? 5.300 -43.727 -12.991 1.00 92.62 418 PHE A N 1
ATOM 3158 C CA . PHE A 1 418 ? 3.915 -43.749 -13.443 1.00 92.62 418 PHE A CA 1
ATOM 3159 C C . PHE A 1 418 ? 3.781 -43.729 -14.970 1.00 92.62 418 PHE A C 1
ATOM 3161 O O . PHE A 1 418 ? 2.752 -44.189 -15.477 1.00 92.62 418 PHE A O 1
ATOM 3168 N N . ASP A 1 419 ? 4.791 -43.253 -15.703 1.00 89.81 419 ASP A N 1
ATOM 3169 C CA . ASP A 1 419 ? 4.820 -43.281 -17.172 1.00 89.81 419 ASP A CA 1
ATOM 3170 C C . ASP A 1 419 ? 5.479 -44.548 -17.760 1.00 89.81 419 ASP A C 1
ATOM 3172 O O . ASP A 1 419 ? 5.340 -44.825 -18.959 1.00 89.81 419 ASP A O 1
ATOM 3176 N N . ARG A 1 420 ? 6.079 -45.380 -16.896 1.00 91.19 420 ARG A N 1
ATOM 3177 C CA . ARG A 1 420 ? 6.748 -46.655 -17.205 1.00 91.19 420 ARG A CA 1
ATOM 3178 C C . ARG A 1 420 ? 7.977 -46.488 -18.096 1.00 91.19 420 ARG A C 1
ATOM 3180 O O . ARG A 1 420 ? 8.286 -47.381 -18.897 1.00 91.19 420 ARG A O 1
ATOM 3187 N N . SER A 1 421 ? 8.674 -45.367 -17.976 1.00 87.50 421 SER A N 1
ATOM 3188 C CA . SER A 1 421 ? 9.930 -45.094 -18.678 1.00 87.50 421 SER A CA 1
ATOM 3189 C C . SER A 1 421 ? 11.123 -45.868 -18.099 1.00 87.50 421 SER A C 1
ATOM 3191 O O . SER A 1 421 ? 12.140 -46.026 -18.783 1.00 87.50 421 SER A O 1
ATOM 3193 N N . GLY A 1 422 ? 10.997 -46.401 -16.879 1.00 87.69 422 GLY A N 1
ATOM 3194 C CA . GLY A 1 422 ? 12.066 -47.033 -16.108 1.00 87.69 422 GLY A CA 1
ATOM 3195 C C . GLY A 1 422 ? 12.885 -46.049 -15.265 1.00 87.69 422 GLY A C 1
ATOM 3196 O O . GLY A 1 422 ? 13.834 -46.477 -14.601 1.00 87.69 422 GLY A O 1
ATOM 3197 N N . PHE A 1 423 ? 12.544 -44.756 -15.276 1.00 84.12 423 PHE A N 1
ATOM 3198 C CA . PHE A 1 423 ? 13.242 -43.695 -14.552 1.00 84.12 423 PHE A CA 1
ATOM 3199 C C . PHE A 1 423 ? 12.239 -42.748 -13.893 1.00 84.12 423 PHE A C 1
ATOM 3201 O O . PHE A 1 423 ? 11.376 -42.218 -14.572 1.00 84.12 423 PHE A O 1
ATOM 3208 N N . VAL A 1 424 ? 12.372 -42.523 -12.584 1.00 91.81 424 VAL A N 1
ATOM 3209 C CA . VAL A 1 424 ? 11.412 -41.701 -11.832 1.00 91.81 424 VAL A CA 1
ATOM 3210 C C . VAL A 1 424 ? 11.803 -40.230 -11.912 1.00 91.81 424 VAL A C 1
ATOM 3212 O O . VAL A 1 424 ? 12.821 -39.830 -11.335 1.00 91.81 424 VAL A O 1
ATOM 3215 N N . ASP A 1 425 ? 11.008 -39.405 -12.586 1.00 80.00 425 ASP A N 1
ATOM 3216 C CA . ASP A 1 425 ? 11.304 -37.986 -12.785 1.00 80.00 425 ASP A CA 1
ATOM 3217 C C . ASP A 1 425 ? 10.072 -37.062 -12.688 1.00 80.00 425 ASP A C 1
ATOM 3219 O O . ASP A 1 425 ? 9.074 -37.360 -12.027 1.00 80.00 425 ASP A O 1
ATOM 3223 N N . GLY A 1 426 ? 10.184 -35.848 -13.230 1.00 67.25 426 GLY A N 1
ATOM 3224 C CA . GLY A 1 426 ? 9.121 -34.847 -13.170 1.00 67.25 426 GLY A CA 1
ATOM 3225 C C . GLY A 1 426 ? 7.879 -35.208 -13.990 1.00 67.25 426 GLY A C 1
ATOM 3226 O O . GLY A 1 426 ? 6.808 -34.671 -13.710 1.00 67.25 426 GLY A O 1
ATOM 3227 N N . VAL A 1 427 ? 7.983 -36.105 -14.974 1.00 78.56 427 VAL A N 1
ATOM 3228 C CA . VAL A 1 427 ? 6.839 -36.588 -15.761 1.00 78.56 427 VAL A CA 1
ATOM 3229 C C . VAL A 1 427 ? 5.931 -37.448 -14.886 1.00 78.56 427 VAL A C 1
ATOM 3231 O O . VAL A 1 427 ? 4.711 -37.266 -14.894 1.00 78.56 427 VAL A O 1
ATOM 3234 N N . ASP A 1 428 ? 6.518 -38.288 -14.040 1.00 89.62 428 ASP A N 1
ATOM 3235 C CA . ASP A 1 428 ? 5.785 -39.107 -13.079 1.00 89.62 428 ASP A CA 1
ATOM 3236 C C . ASP A 1 428 ? 5.049 -38.258 -12.039 1.00 89.62 428 ASP A C 1
ATOM 3238 O O . ASP A 1 428 ? 3.877 -38.500 -11.742 1.00 89.62 428 ASP A O 1
ATOM 3242 N N . TYR A 1 429 ? 5.687 -37.191 -11.547 1.00 80.94 429 TYR A N 1
ATOM 3243 C CA . TYR A 1 429 ? 5.042 -36.241 -10.636 1.00 80.94 429 TYR A CA 1
ATOM 3244 C C . TYR A 1 429 ? 3.770 -35.646 -11.234 1.00 80.94 429 TYR A C 1
ATOM 3246 O O . TYR A 1 429 ? 2.758 -35.520 -10.547 1.00 80.94 429 TYR A O 1
ATOM 3254 N N . VAL A 1 430 ? 3.809 -35.291 -12.519 1.00 77.56 430 VAL A N 1
ATOM 3255 C CA . VAL A 1 430 ? 2.658 -34.724 -13.227 1.00 77.56 430 VAL A CA 1
ATOM 3256 C C . VAL A 1 430 ? 1.533 -35.753 -13.344 1.00 77.56 430 VAL A C 1
ATOM 3258 O O . VAL A 1 430 ? 0.364 -35.386 -13.213 1.00 77.56 430 VAL A O 1
ATOM 3261 N N . ILE A 1 431 ? 1.855 -37.035 -13.533 1.00 79.81 431 ILE A N 1
ATOM 3262 C CA . ILE A 1 431 ? 0.852 -38.107 -13.549 1.00 79.81 431 ILE A CA 1
ATOM 3263 C C . ILE A 1 431 ? 0.222 -38.274 -12.162 1.00 79.81 431 ILE A C 1
ATOM 3265 O O . ILE A 1 431 ? -1.000 -38.298 -12.065 1.00 79.81 431 ILE A O 1
ATOM 3269 N N . TRP A 1 432 ? 1.001 -38.299 -11.081 1.00 92.88 432 TRP A N 1
ATOM 3270 C CA . TRP A 1 432 ? 0.431 -38.316 -9.730 1.00 92.88 432 TRP A CA 1
ATOM 3271 C C . TRP A 1 432 ? -0.423 -37.068 -9.443 1.00 92.88 432 TRP A C 1
ATOM 3273 O O . TRP A 1 432 ? -1.568 -37.184 -9.009 1.00 92.88 432 TRP A O 1
ATOM 3283 N N . PHE A 1 433 ? 0.084 -35.871 -9.753 1.00 83.69 433 PHE A N 1
ATOM 3284 C CA . PHE A 1 433 ? -0.583 -34.595 -9.477 1.00 83.69 433 PHE A CA 1
ATOM 3285 C C . PHE A 1 433 ? -1.934 -34.474 -10.189 1.00 83.69 433 PHE A C 1
ATOM 3287 O O . PHE A 1 433 ? -2.926 -34.078 -9.579 1.00 83.69 433 PHE A O 1
ATOM 3294 N N . ASN A 1 434 ? -2.000 -34.863 -11.465 1.00 81.94 434 ASN A N 1
ATOM 3295 C CA . ASN A 1 434 ? -3.238 -34.814 -12.246 1.00 81.94 434 ASN A CA 1
ATOM 3296 C C . ASN A 1 434 ? -4.307 -35.792 -11.743 1.00 81.94 434 ASN A C 1
ATOM 3298 O O . ASN A 1 434 ? -5.493 -35.619 -12.039 1.00 81.94 434 ASN A O 1
ATOM 3302 N N . HIS A 1 435 ? -3.896 -36.818 -11.002 1.00 86.19 435 HIS A N 1
ATOM 3303 C CA . HIS A 1 435 ? -4.784 -37.837 -10.467 1.00 86.19 435 HIS A CA 1
ATOM 3304 C C . HIS A 1 435 ? -5.000 -37.722 -8.949 1.00 86.19 435 HIS A C 1
ATOM 3306 O O . HIS A 1 435 ? -5.817 -38.463 -8.408 1.00 86.19 435 HIS A O 1
ATOM 3312 N N . TYR A 1 436 ? -4.372 -36.751 -8.271 1.00 85.31 436 TYR A N 1
ATOM 3313 C CA . TYR A 1 436 ? -4.487 -36.542 -6.826 1.00 85.31 436 TYR A CA 1
ATOM 3314 C C . TYR A 1 436 ? -5.942 -36.360 -6.369 1.00 85.31 436 TYR A C 1
ATOM 3316 O O . TYR A 1 436 ? -6.690 -35.525 -6.884 1.00 85.31 436 TYR A O 1
ATOM 3324 N N . GLY A 1 437 ? -6.342 -37.152 -5.374 1.00 79.56 437 GLY A N 1
ATOM 3325 C CA . GLY A 1 437 ? -7.699 -37.197 -4.829 1.00 79.56 437 GLY A CA 1
ATOM 3326 C C . GLY A 1 437 ? -8.663 -38.137 -5.564 1.00 79.56 437 GLY A C 1
ATOM 3327 O O . GLY A 1 437 ? -9.817 -38.255 -5.145 1.00 79.56 437 GLY A O 1
ATOM 3328 N N . GLN A 1 438 ? -8.236 -38.821 -6.632 1.00 89.75 438 GLN A N 1
ATOM 3329 C CA . GLN A 1 438 ? -9.052 -39.841 -7.302 1.00 89.75 438 GLN A CA 1
AT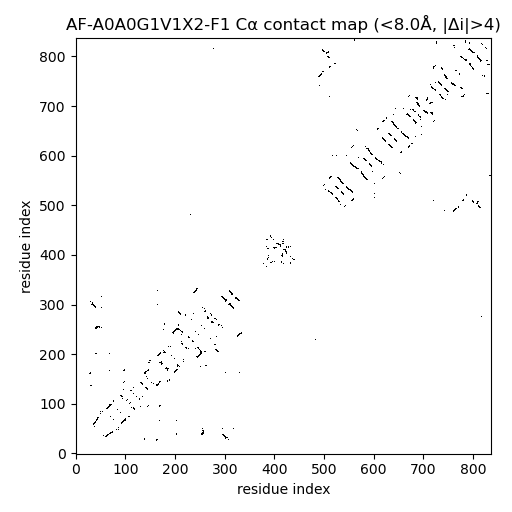OM 3330 C C . GLN A 1 438 ? -9.088 -41.150 -6.498 1.00 89.75 438 GLN A C 1
ATOM 3332 O O . GLN A 1 438 ? -8.131 -41.498 -5.810 1.00 89.75 438 GLN A O 1
ATOM 3337 N N . THR A 1 439 ? -10.206 -41.884 -6.584 1.00 86.19 439 THR A N 1
ATOM 3338 C CA . THR A 1 439 ? -10.395 -43.188 -5.919 1.00 86.19 439 THR A CA 1
ATOM 3339 C C . THR A 1 439 ? -11.159 -44.171 -6.819 1.00 86.19 439 THR A C 1
ATOM 3341 O O . THR A 1 439 ? -12.053 -43.753 -7.559 1.00 86.19 439 THR A O 1
ATOM 3344 N N . ILE A 1 440 ? -10.845 -45.475 -6.770 1.00 78.06 440 ILE A N 1
ATOM 3345 C CA . ILE A 1 440 ? -11.651 -46.531 -7.416 1.00 78.06 440 ILE A CA 1
ATOM 3346 C C . ILE A 1 440 ? -12.730 -46.980 -6.420 1.00 78.06 440 ILE A C 1
ATOM 3348 O O . ILE A 1 440 ? -12.432 -47.498 -5.346 1.00 78.06 440 ILE A O 1
ATOM 3352 N N . GLY A 1 441 ? -14.006 -46.785 -6.773 1.00 61.25 441 GLY A N 1
ATOM 3353 C CA . GLY A 1 441 ? -15.138 -47.277 -5.978 1.00 61.25 441 GLY A CA 1
ATOM 3354 C C . GLY A 1 441 ? -15.227 -48.814 -5.961 1.00 61.25 441 GLY A C 1
ATOM 3355 O O . GLY A 1 441 ? -14.763 -49.461 -6.902 1.00 61.25 441 GLY A O 1
ATOM 3356 N N . PRO A 1 442 ? -15.836 -49.433 -4.929 1.00 46.50 442 PRO A N 1
ATOM 3357 C CA . PRO A 1 442 ? -15.891 -50.887 -4.820 1.00 46.50 442 PRO A CA 1
ATOM 3358 C C . PRO A 1 442 ? -16.683 -51.508 -5.979 1.00 46.50 442 PRO A C 1
ATOM 3360 O O . PRO A 1 442 ? -17.844 -51.175 -6.226 1.00 46.50 442 PRO A O 1
ATOM 3363 N N . THR A 1 443 ? -16.044 -52.447 -6.673 1.00 36.97 443 THR A N 1
ATOM 3364 C CA . THR A 1 443 ? -16.643 -53.308 -7.691 1.00 36.97 443 THR A CA 1
ATOM 3365 C C . THR A 1 443 ? -17.760 -54.149 -7.074 1.00 36.97 443 THR A C 1
ATOM 3367 O O . THR A 1 443 ? -17.523 -55.050 -6.271 1.00 36.97 443 THR A O 1
ATOM 3370 N N . SER A 1 444 ? -19.006 -53.873 -7.466 1.00 30.95 444 SER A N 1
ATOM 3371 C CA . SER A 1 444 ? -20.122 -54.786 -7.221 1.00 30.95 444 SER A CA 1
ATOM 3372 C C . SER A 1 444 ? -19.994 -55.993 -8.152 1.00 30.95 444 SER A C 1
ATOM 3374 O O . SER A 1 444 ? -19.852 -55.871 -9.368 1.00 30.95 444 SER A O 1
ATOM 3376 N N . THR A 1 445 ? -19.995 -57.185 -7.564 1.00 29.50 445 THR A N 1
ATOM 3377 C CA . THR A 1 445 ? -20.015 -58.462 -8.281 1.00 29.50 445 THR A CA 1
ATOM 3378 C C . THR A 1 445 ? -21.347 -58.591 -9.040 1.00 29.50 445 THR A C 1
ATOM 3380 O O . THR A 1 445 ? -22.396 -58.337 -8.444 1.00 29.50 445 THR A O 1
ATOM 3383 N N . PRO A 1 446 ? -21.364 -58.970 -10.333 1.00 30.88 446 PRO A N 1
ATOM 3384 C CA . PRO A 1 446 ? -22.598 -59.004 -11.108 1.00 30.88 446 PRO A CA 1
ATOM 3385 C C . PRO A 1 446 ? -23.427 -60.242 -10.747 1.00 30.88 446 PRO A C 1
ATOM 3387 O O . PRO A 1 446 ? -23.082 -61.368 -11.107 1.00 30.88 446 PRO A O 1
ATOM 3390 N N . THR A 1 447 ? -24.555 -60.036 -10.069 1.00 27.20 447 THR A N 1
ATOM 3391 C CA . THR A 1 447 ? -25.615 -61.047 -9.978 1.00 27.20 447 THR A CA 1
ATOM 3392 C C . THR A 1 447 ? -26.439 -60.996 -11.262 1.00 27.20 447 THR A C 1
ATOM 3394 O O . THR A 1 447 ? -27.086 -59.997 -11.568 1.00 27.20 447 THR A O 1
ATOM 3397 N N . ILE A 1 448 ? -26.395 -62.084 -12.027 1.00 34.38 448 ILE A N 1
ATOM 3398 C CA . ILE A 1 448 ? -27.174 -62.292 -13.250 1.00 34.38 448 ILE A CA 1
ATOM 3399 C C . ILE A 1 448 ? -28.669 -62.343 -12.890 1.00 34.38 448 ILE A C 1
ATOM 3401 O O . ILE A 1 448 ? -29.071 -63.127 -12.030 1.00 34.38 448 ILE A O 1
ATOM 3405 N N . SER A 1 449 ? -29.507 -61.559 -13.574 1.00 28.02 449 SER A N 1
ATOM 3406 C CA . SER A 1 449 ? -30.964 -61.762 -13.597 1.00 28.02 449 SER A CA 1
ATOM 3407 C C . SER A 1 449 ? -31.535 -61.425 -14.986 1.00 28.02 449 SER A C 1
ATOM 3409 O O . SER A 1 449 ? -30.998 -60.533 -15.645 1.00 28.02 449 SER A O 1
ATOM 3411 N N . PRO A 1 450 ? -32.543 -62.168 -15.488 1.00 32.03 450 PRO A N 1
ATOM 3412 C CA . PRO A 1 450 ? -32.784 -62.313 -16.921 1.00 32.03 450 PRO A CA 1
ATOM 3413 C C . PRO A 1 450 ? -33.726 -61.263 -17.539 1.00 32.03 450 PRO A C 1
ATOM 3415 O O . PRO A 1 450 ? -34.483 -60.568 -16.871 1.00 32.03 450 PRO A O 1
ATOM 3418 N N . THR A 1 451 ? -33.638 -61.225 -18.868 1.00 30.58 451 THR A N 1
ATOM 3419 C CA . THR A 1 451 ? -34.362 -60.499 -19.926 1.00 30.58 451 THR A CA 1
ATOM 3420 C C . THR A 1 451 ? -35.852 -60.170 -19.673 1.00 30.58 451 THR A C 1
ATOM 3422 O O . THR A 1 451 ? -36.582 -61.015 -19.154 1.00 30.58 451 THR A O 1
ATOM 3425 N N . PRO A 1 452 ? -36.358 -59.004 -20.136 1.00 31.22 452 PRO A N 1
ATOM 3426 C CA . PRO A 1 452 ? -37.766 -58.618 -20.007 1.00 31.22 452 PRO A CA 1
ATOM 3427 C C . PRO A 1 452 ? -38.679 -59.248 -21.076 1.00 31.22 452 PRO A C 1
ATOM 3429 O O . PRO A 1 452 ? -38.354 -59.264 -22.264 1.00 31.22 452 PRO A O 1
ATOM 3432 N N . GLY A 1 453 ? -39.860 -59.708 -20.647 1.00 29.36 453 GLY A N 1
ATOM 3433 C CA . GLY A 1 453 ? -41.021 -60.008 -21.499 1.00 29.36 453 GLY A CA 1
ATOM 3434 C C . GLY A 1 453 ? -42.064 -58.870 -21.474 1.00 29.36 453 GLY A C 1
ATOM 3435 O O . GLY A 1 453 ? -42.046 -58.061 -20.544 1.00 29.36 453 GLY A O 1
ATOM 3436 N N . PRO A 1 454 ? -42.951 -58.758 -22.483 1.00 39.97 454 PRO A N 1
ATOM 3437 C CA . PRO A 1 454 ? -43.631 -57.503 -22.807 1.00 39.97 454 PRO A CA 1
ATOM 3438 C C . PRO A 1 454 ? -45.038 -57.331 -22.195 1.00 39.97 454 PRO A C 1
ATOM 3440 O O . PRO A 1 454 ? -45.764 -58.297 -22.005 1.00 39.97 454 PRO A O 1
ATOM 3443 N N . SER A 1 455 ? -45.417 -56.052 -22.043 1.00 31.52 455 SER A N 1
ATOM 3444 C CA . SER A 1 455 ? -46.753 -55.434 -22.205 1.00 31.52 455 SER A CA 1
ATOM 3445 C C . SER A 1 455 ? -47.966 -55.926 -21.389 1.00 31.52 455 SER A C 1
ATOM 3447 O O . SER A 1 455 ? -48.440 -57.038 -21.586 1.00 31.52 455 SER A O 1
ATOM 3449 N N . ALA A 1 456 ? -48.582 -55.011 -20.618 1.00 29.33 456 ALA A N 1
ATOM 3450 C CA . ALA A 1 456 ? -50.024 -54.705 -20.690 1.00 29.33 456 ALA A CA 1
ATOM 3451 C C . ALA A 1 456 ? -50.408 -53.476 -19.829 1.00 29.33 456 ALA A C 1
ATOM 3453 O O . ALA A 1 456 ? -50.002 -53.328 -18.681 1.00 29.33 456 ALA A O 1
ATOM 3454 N N . THR A 1 457 ? -51.233 -52.604 -20.406 1.00 29.94 457 THR A N 1
ATOM 3455 C CA . THR A 1 457 ? -51.981 -51.479 -19.798 1.00 29.94 457 THR A CA 1
ATOM 3456 C C . THR A 1 457 ? -53.446 -51.933 -19.564 1.00 29.94 457 THR A C 1
ATOM 3458 O O . THR A 1 457 ? -53.802 -52.993 -20.080 1.00 29.94 457 THR A O 1
ATOM 3461 N N . PRO A 1 458 ? -54.397 -51.096 -19.089 1.00 58.00 458 PRO A N 1
ATOM 3462 C CA . PRO A 1 458 ? -54.622 -50.378 -17.812 1.00 58.00 458 PRO A CA 1
ATOM 3463 C C . PRO A 1 458 ? -55.832 -50.962 -17.017 1.00 58.00 458 PRO A C 1
ATOM 3465 O O . PRO A 1 458 ? -56.441 -51.911 -17.490 1.00 58.00 458 PRO A O 1
ATOM 3468 N N . THR A 1 459 ? -56.256 -50.369 -15.876 1.00 28.03 459 THR A N 1
ATOM 3469 C CA . THR A 1 459 ? -57.667 -49.956 -15.561 1.00 28.03 459 THR A CA 1
ATOM 3470 C C . THR A 1 459 ? -57.775 -49.227 -14.192 1.00 28.03 459 THR A C 1
ATOM 3472 O O . THR A 1 459 ? -57.028 -49.510 -13.263 1.00 28.03 459 THR A O 1
ATOM 3475 N N . ARG A 1 460 ? -58.697 -48.247 -14.123 1.00 34.81 460 ARG A N 1
ATOM 3476 C CA . ARG A 1 460 ? -59.043 -47.254 -13.066 1.00 34.81 460 ARG A CA 1
ATOM 3477 C C . ARG A 1 460 ? -59.785 -47.853 -11.845 1.00 34.81 460 ARG A C 1
ATOM 3479 O O . ARG A 1 460 ? -60.402 -48.903 -11.994 1.00 34.81 460 ARG A O 1
ATOM 3486 N N . THR A 1 461 ? -59.862 -47.196 -10.667 1.00 28.22 461 THR A N 1
ATOM 3487 C CA . THR A 1 461 ? -60.940 -46.265 -10.152 1.00 28.22 461 THR A CA 1
ATOM 3488 C C . THR A 1 461 ? -60.837 -46.215 -8.584 1.00 28.22 461 THR A C 1
ATOM 3490 O O . THR A 1 461 ? -60.244 -47.163 -8.072 1.00 28.22 461 THR A O 1
ATOM 3493 N N . PRO A 1 462 ? -61.494 -45.352 -7.750 1.00 38.47 462 PRO A N 1
ATOM 3494 C CA . PRO A 1 462 ? -61.721 -43.884 -7.674 1.00 38.47 462 PRO A CA 1
ATOM 3495 C C . PRO A 1 462 ? -61.234 -43.183 -6.347 1.00 38.47 462 PRO A C 1
ATOM 3497 O O . PRO A 1 462 ? -60.873 -43.826 -5.369 1.00 38.47 462 PRO A O 1
ATOM 3500 N N . THR A 1 463 ? -61.299 -41.839 -6.326 1.00 35.66 463 THR A N 1
ATOM 3501 C CA . THR A 1 463 ? -61.177 -40.808 -5.231 1.00 35.66 463 THR A CA 1
ATOM 3502 C C . THR A 1 463 ? -62.397 -40.842 -4.250 1.00 35.66 463 THR A C 1
ATOM 3504 O O . THR A 1 463 ? -63.366 -41.469 -4.687 1.00 35.66 463 THR A O 1
ATOM 3507 N N . PRO A 1 464 ? -62.510 -40.195 -3.033 1.00 40.50 464 PRO A N 1
ATOM 3508 C CA . PRO A 1 464 ? -61.927 -38.918 -2.499 1.00 40.50 464 PRO A CA 1
ATOM 3509 C C . PRO A 1 464 ? -61.650 -38.901 -0.941 1.00 40.50 464 PRO A C 1
ATOM 3511 O O . PRO A 1 464 ? -61.617 -39.992 -0.378 1.00 40.50 464 PRO A O 1
ATOM 3514 N N . PRO A 1 465 ? -61.490 -37.770 -0.179 1.00 41.38 465 PRO A N 1
ATOM 3515 C CA . PRO A 1 465 ? -61.458 -36.331 -0.502 1.00 41.38 465 PRO A CA 1
ATOM 3516 C C . PRO A 1 465 ? -60.273 -35.511 0.087 1.00 41.38 465 PRO A C 1
ATOM 3518 O O . PRO A 1 465 ? -59.365 -36.017 0.735 1.00 41.38 465 PRO A O 1
ATOM 3521 N N . ALA A 1 466 ? -60.313 -34.210 -0.218 1.00 35.44 466 ALA A N 1
ATOM 3522 C CA . ALA A 1 466 ? -59.274 -33.190 -0.119 1.00 35.44 466 ALA A CA 1
ATOM 3523 C C . ALA A 1 466 ? -58.902 -32.696 1.293 1.00 35.44 466 ALA A C 1
ATOM 3525 O O . ALA A 1 466 ? -59.772 -32.481 2.134 1.00 35.44 466 ALA A O 1
ATOM 3526 N N . VAL A 1 467 ? -57.619 -32.344 1.457 1.00 33.03 467 VAL A N 1
ATOM 3527 C CA . VAL A 1 467 ? -57.148 -31.284 2.362 1.00 33.03 467 VAL A CA 1
ATOM 3528 C C . VAL A 1 467 ? -56.115 -30.431 1.613 1.00 33.03 467 VAL A C 1
ATOM 3530 O O . VAL A 1 467 ? -55.215 -30.939 0.948 1.00 33.03 467 VAL A O 1
ATOM 3533 N N . THR A 1 468 ? -56.322 -29.124 1.686 1.00 38.09 468 THR A N 1
ATOM 3534 C CA . THR A 1 468 ? -55.593 -28.008 1.074 1.00 38.09 468 THR A CA 1
ATOM 3535 C C . THR A 1 468 ? -54.069 -28.055 1.278 1.00 38.09 468 THR A C 1
ATOM 3537 O O . THR A 1 468 ? -53.639 -28.147 2.427 1.00 38.09 468 THR A O 1
ATOM 3540 N N . PRO A 1 469 ? -53.237 -27.857 0.232 1.00 33.62 469 PRO A N 1
ATOM 3541 C CA . PRO A 1 469 ? -51.844 -27.481 0.415 1.00 33.62 469 PRO A CA 1
ATOM 3542 C C . PRO A 1 469 ? -51.615 -25.993 0.118 1.00 33.62 469 PRO A C 1
ATOM 3544 O O . PRO A 1 469 ? -51.959 -25.454 -0.936 1.00 33.62 469 PRO A O 1
ATOM 3547 N N . THR A 1 470 ? -51.001 -25.345 1.097 1.00 31.41 470 THR A N 1
ATOM 3548 C CA . THR A 1 470 ? -50.384 -24.022 1.050 1.00 31.41 470 THR A CA 1
ATOM 3549 C C . THR A 1 470 ? -49.351 -23.947 -0.081 1.00 31.41 470 THR A C 1
ATOM 3551 O O . THR A 1 470 ? -48.573 -24.875 -0.288 1.00 31.41 470 THR A O 1
ATOM 3554 N N . ARG A 1 471 ? -49.348 -22.825 -0.812 1.00 32.38 471 ARG A N 1
ATOM 3555 C CA . ARG A 1 471 ? -48.422 -22.506 -1.912 1.00 32.38 471 ARG A CA 1
ATOM 3556 C C . ARG A 1 471 ? -46.953 -22.720 -1.523 1.00 32.38 471 ARG A C 1
ATOM 3558 O O . ARG A 1 471 ? -46.446 -22.049 -0.630 1.00 32.38 471 ARG A O 1
ATOM 3565 N N . THR A 1 472 ? -46.262 -23.565 -2.279 1.00 29.91 472 THR A N 1
ATOM 3566 C CA . THR A 1 472 ? -44.796 -23.601 -2.374 1.00 29.91 472 THR A CA 1
ATOM 3567 C C . THR A 1 472 ? -44.328 -22.470 -3.307 1.00 29.91 472 THR A C 1
ATOM 3569 O O . THR A 1 472 ? -44.905 -22.327 -4.389 1.00 29.91 472 THR A O 1
ATOM 3572 N N . PRO A 1 473 ? -43.325 -21.650 -2.944 1.00 31.77 473 PRO A N 1
ATOM 3573 C CA . PRO A 1 473 ? -42.747 -20.667 -3.856 1.00 31.77 473 PRO A CA 1
ATOM 3574 C C . PRO A 1 473 ? -41.898 -21.354 -4.932 1.00 31.77 473 PRO A C 1
ATOM 3576 O O . PRO A 1 473 ? -41.094 -22.236 -4.639 1.00 31.77 473 PRO A O 1
ATOM 3579 N N . THR A 1 474 ? -42.079 -20.925 -6.177 1.00 31.61 474 THR A N 1
ATOM 3580 C CA . THR A 1 474 ? -41.254 -21.266 -7.342 1.00 31.61 474 THR A CA 1
ATOM 3581 C C . THR A 1 474 ? -39.775 -20.919 -7.091 1.00 31.61 474 THR A C 1
ATOM 3583 O O . THR A 1 474 ? -39.514 -19.849 -6.536 1.00 31.61 474 THR A O 1
ATOM 3586 N N . PRO A 1 475 ? -38.795 -21.741 -7.522 1.00 31.89 475 PRO A N 1
ATOM 3587 C CA . PRO A 1 475 ? -37.388 -21.349 -7.503 1.00 31.89 475 PRO A CA 1
ATOM 3588 C C . PRO A 1 475 ? -37.182 -20.106 -8.378 1.00 31.89 475 PRO A C 1
ATOM 3590 O O . PRO A 1 475 ? -37.559 -20.100 -9.551 1.00 31.89 475 PRO A O 1
ATOM 3593 N N . GLY A 1 476 ? -36.616 -19.048 -7.797 1.00 35.00 476 GLY A N 1
ATOM 3594 C CA . GLY A 1 476 ? -36.193 -17.859 -8.534 1.00 35.00 476 GLY A CA 1
ATOM 3595 C C . GLY A 1 476 ? -35.046 -18.168 -9.508 1.00 35.00 476 GLY A C 1
ATOM 3596 O O . GLY A 1 476 ? -34.384 -19.201 -9.369 1.00 35.00 476 GLY A O 1
ATOM 3597 N N . PRO A 1 477 ? -34.812 -17.297 -10.506 1.00 29.72 477 PRO A N 1
ATOM 3598 C CA . PRO A 1 477 ? -33.787 -17.507 -11.521 1.00 29.72 477 PRO A CA 1
ATOM 3599 C C . PRO A 1 477 ? -32.410 -17.613 -10.857 1.00 29.72 477 PRO A C 1
ATOM 3601 O O . PRO A 1 477 ? -32.039 -16.769 -10.043 1.00 29.72 477 PRO A O 1
ATOM 3604 N N . GLN A 1 478 ? -31.665 -18.668 -11.191 1.00 27.50 478 GLN A N 1
ATOM 3605 C CA . GLN A 1 478 ? -30.276 -18.824 -10.771 1.00 27.50 478 GLN A CA 1
ATOM 3606 C C . GLN A 1 478 ? -29.466 -17.619 -11.266 1.00 27.50 478 GLN A C 1
ATOM 3608 O O . GLN A 1 478 ? -29.440 -17.340 -12.465 1.00 27.50 478 GLN A O 1
ATOM 3613 N N . SER A 1 479 ? -28.813 -16.910 -10.340 1.00 29.58 479 SER A N 1
ATOM 3614 C CA . SER A 1 479 ? -27.790 -15.922 -10.685 1.00 29.58 479 SER A CA 1
ATOM 3615 C C . SER A 1 479 ? -26.695 -16.596 -11.514 1.00 29.58 479 SER A C 1
ATOM 3617 O O . SER A 1 479 ? -26.241 -17.680 -11.136 1.00 29.58 479 SER A O 1
ATOM 3619 N N . PRO A 1 480 ? -26.247 -15.980 -12.620 1.00 28.25 480 PRO A N 1
ATOM 3620 C CA . PRO A 1 480 ? -25.165 -16.533 -13.412 1.00 28.25 480 PRO A CA 1
ATOM 3621 C C . PRO A 1 480 ? -23.882 -16.573 -12.578 1.00 28.25 480 PRO A C 1
ATOM 3623 O O . PRO A 1 480 ? -23.544 -15.636 -11.854 1.00 28.25 480 PRO A O 1
ATOM 3626 N N . THR A 1 481 ? -23.180 -17.693 -12.680 1.00 28.28 481 THR A N 1
ATOM 3627 C CA . THR A 1 481 ? -21.828 -17.905 -12.162 1.00 28.28 481 THR A CA 1
ATOM 3628 C C . THR A 1 481 ? -20.907 -16.776 -12.654 1.00 28.28 481 THR A C 1
ATOM 3630 O O . THR A 1 481 ? -20.988 -16.429 -13.834 1.00 28.28 481 THR A O 1
ATOM 3633 N N . PRO A 1 482 ? -20.033 -16.185 -11.815 1.00 34.66 482 PRO A N 1
ATOM 3634 C CA . PRO A 1 482 ? -19.132 -15.134 -12.271 1.00 34.66 482 PRO A CA 1
ATOM 3635 C C . PRO A 1 482 ? -18.121 -15.732 -13.252 1.00 34.66 482 PRO A C 1
ATOM 3637 O O . PRO A 1 482 ? -17.217 -16.474 -12.872 1.00 34.66 482 PRO A O 1
ATOM 3640 N N . THR A 1 483 ? -18.293 -15.424 -14.533 1.00 32.88 483 THR A N 1
ATOM 3641 C CA . THR A 1 483 ? -17.344 -15.776 -15.585 1.00 32.88 483 THR A CA 1
ATOM 3642 C C . THR A 1 483 ? -16.024 -15.022 -15.393 1.00 32.88 483 THR A C 1
ATOM 3644 O O . THR A 1 483 ? -15.979 -13.889 -14.895 1.00 32.88 483 THR A O 1
ATOM 3647 N N . SER A 1 484 ? -14.927 -15.671 -15.787 1.00 41.03 484 SER A N 1
ATOM 3648 C CA . SER A 1 484 ? -13.634 -15.035 -16.051 1.00 41.03 484 SER A CA 1
ATOM 3649 C C . SER A 1 484 ? -13.814 -13.802 -16.945 1.00 41.03 484 SER A C 1
ATOM 3651 O O . SER A 1 484 ? -14.745 -13.765 -17.753 1.00 41.03 484 SER A O 1
ATOM 3653 N N . VAL A 1 485 ? -12.928 -12.806 -16.822 1.00 43.22 485 VAL A N 1
ATOM 3654 C CA . VAL A 1 485 ? -12.837 -11.735 -17.828 1.00 43.22 485 VAL A CA 1
ATOM 3655 C C . VAL A 1 485 ? -12.684 -12.419 -19.195 1.00 43.22 485 VAL A C 1
ATOM 3657 O O . VAL A 1 485 ? -11.814 -13.285 -19.326 1.00 43.22 485 VAL A O 1
ATOM 3660 N N . PRO A 1 486 ? -13.559 -12.149 -20.179 1.00 40.44 486 PRO A N 1
ATOM 3661 C CA . PRO A 1 486 ? -13.447 -12.756 -21.496 1.00 40.44 486 PRO A CA 1
ATOM 3662 C C . PRO A 1 486 ? -12.061 -12.470 -22.096 1.00 40.44 486 PRO A C 1
ATOM 3664 O O . PRO A 1 486 ? -11.591 -11.332 -21.995 1.00 40.44 486 PRO A O 1
ATOM 3667 N N . PRO A 1 487 ? -11.405 -13.456 -22.734 1.00 46.28 487 PRO A N 1
ATOM 3668 C CA . PRO A 1 487 ? -10.162 -13.218 -23.459 1.00 46.28 487 PRO A CA 1
ATOM 3669 C C . PRO A 1 487 ? -10.335 -12.056 -24.450 1.00 46.28 487 PRO A C 1
ATOM 3671 O O . PRO A 1 487 ? -11.239 -12.089 -25.285 1.00 46.28 487 PRO A O 1
ATOM 3674 N N . GLY A 1 488 ? -9.496 -11.022 -24.333 1.00 58.28 488 GLY A N 1
ATOM 3675 C CA . GLY A 1 488 ? -9.506 -9.846 -25.215 1.00 58.28 488 GLY A CA 1
ATOM 3676 C C . GLY A 1 488 ? -10.269 -8.613 -24.710 1.00 58.28 488 GLY A C 1
ATOM 3677 O O . GLY A 1 488 ? -10.352 -7.627 -25.439 1.00 58.28 488 GLY A O 1
ATOM 3678 N N . GLN A 1 489 ? -10.817 -8.615 -23.488 1.00 76.69 489 GLN A N 1
ATOM 3679 C CA . GLN A 1 489 ? -11.383 -7.394 -22.900 1.00 76.69 489 GLN A CA 1
ATOM 3680 C C . GLN A 1 489 ? -10.270 -6.460 -22.388 1.00 76.69 489 GLN A C 1
ATOM 3682 O O . GLN A 1 489 ? -9.518 -6.827 -21.487 1.00 76.69 489 GLN A O 1
ATOM 3687 N N . VAL A 1 490 ? -10.210 -5.236 -22.925 1.00 92.00 490 VAL A N 1
ATOM 3688 C CA . VAL A 1 490 ? -9.341 -4.158 -22.422 1.00 92.00 490 VAL A CA 1
ATOM 3689 C C . VAL A 1 490 ? -10.039 -3.454 -21.261 1.00 92.00 490 VAL A C 1
ATOM 3691 O O . VAL A 1 490 ? -11.144 -2.927 -21.414 1.00 92.00 490 VAL A O 1
ATOM 3694 N N . VAL A 1 491 ? -9.404 -3.447 -20.094 1.00 92.12 491 VAL A N 1
ATOM 3695 C CA . VAL A 1 491 ? -9.958 -2.862 -18.871 1.00 92.12 491 VAL A CA 1
ATOM 3696 C C . VAL A 1 491 ? -9.665 -1.358 -18.793 1.00 92.12 491 VAL A C 1
ATOM 3698 O O . VAL A 1 491 ? -8.509 -0.965 -18.919 1.00 92.12 491 VAL A O 1
ATOM 3701 N N . PRO A 1 492 ? -10.664 -0.488 -18.562 1.00 89.00 492 PRO A N 1
ATOM 3702 C CA . PRO A 1 492 ? -10.409 0.924 -18.303 1.00 89.00 492 PRO A CA 1
ATOM 3703 C C . PRO A 1 492 ? -9.849 1.122 -16.888 1.00 89.00 492 PRO A C 1
ATOM 3705 O O . PRO A 1 492 ? -10.389 0.586 -15.920 1.00 89.00 492 PRO A O 1
ATOM 3708 N N . VAL A 1 493 ? -8.794 1.922 -16.764 1.00 93.12 493 VAL A N 1
ATOM 3709 C CA . VAL A 1 493 ? -8.141 2.262 -15.494 1.00 93.12 493 VAL A CA 1
ATOM 3710 C C . VAL A 1 493 ? -8.058 3.778 -15.365 1.00 93.12 493 VAL A C 1
ATOM 3712 O O . VAL A 1 493 ? -7.781 4.475 -16.336 1.00 93.12 493 VAL A O 1
ATOM 3715 N N . LEU A 1 494 ? -8.335 4.293 -14.167 1.00 89.88 494 LEU A N 1
ATOM 3716 C CA . LEU A 1 494 ? -8.425 5.731 -13.922 1.00 89.88 494 LEU A CA 1
ATOM 3717 C C . LEU A 1 494 ? -7.121 6.266 -13.310 1.00 89.88 494 LEU A C 1
ATOM 3719 O O . LEU A 1 494 ? -6.705 5.746 -12.264 1.00 89.88 494 LEU A O 1
ATOM 3723 N N . PRO A 1 495 ? -6.506 7.309 -13.896 1.00 96.12 495 PRO A N 1
ATOM 3724 C CA . PRO A 1 495 ? -5.464 8.078 -13.235 1.00 96.12 495 PRO A CA 1
ATOM 3725 C C . PRO A 1 495 ? -6.087 8.981 -12.167 1.00 96.12 495 PRO A C 1
ATOM 3727 O O . PRO A 1 495 ? -7.282 9.289 -12.204 1.00 96.12 495 PRO A O 1
ATOM 3730 N N . THR A 1 496 ? -5.287 9.407 -11.195 1.00 94.38 496 THR A N 1
ATOM 3731 C CA . THR A 1 496 ? -5.730 10.361 -10.158 1.00 94.38 496 THR A CA 1
ATOM 3732 C C . THR A 1 496 ? -4.906 11.633 -10.121 1.00 94.38 496 THR A C 1
ATOM 3734 O O . THR A 1 496 ? -5.339 12.608 -9.517 1.00 94.38 496 THR A O 1
ATOM 3737 N N . VAL A 1 497 ? -3.728 11.616 -10.738 1.00 98.00 497 VAL A N 1
ATOM 3738 C CA . VAL A 1 497 ? -2.831 12.762 -10.873 1.00 98.00 497 VAL A CA 1
ATOM 3739 C C . VAL A 1 497 ? -2.231 12.725 -12.278 1.00 98.00 497 VAL A C 1
ATOM 3741 O O . VAL A 1 497 ? -2.095 11.655 -12.871 1.00 98.00 497 VAL A O 1
ATOM 3744 N N . GLU A 1 498 ? -1.859 13.882 -12.802 1.00 97.94 498 GLU A N 1
ATOM 3745 C CA . GLU A 1 498 ? -0.998 14.010 -13.972 1.00 97.94 498 GLU A CA 1
ATOM 3746 C C . GLU A 1 498 ? 0.113 15.015 -13.680 1.00 97.94 498 GLU A C 1
ATOM 3748 O O . GLU A 1 498 ? -0.068 15.922 -12.864 1.00 97.94 498 GLU A O 1
ATOM 3753 N N . THR A 1 499 ? 1.276 14.846 -14.300 1.00 98.31 499 THR A N 1
ATOM 3754 C CA . THR A 1 499 ? 2.370 15.808 -14.161 1.00 98.31 499 THR A CA 1
ATOM 3755 C C . THR A 1 499 ? 2.074 17.077 -14.951 1.00 98.31 499 THR A C 1
ATOM 3757 O O . THR A 1 499 ? 1.283 17.079 -15.899 1.00 98.31 499 THR A O 1
ATOM 3760 N N . GLY A 1 500 ? 2.782 18.158 -14.618 1.00 94.00 500 GLY A N 1
ATOM 3761 C CA . GLY A 1 500 ? 2.928 19.270 -15.555 1.00 94.00 500 GLY A CA 1
ATOM 3762 C C . GLY A 1 500 ? 3.442 18.790 -16.927 1.00 94.00 500 GLY A C 1
ATOM 3763 O O . GLY A 1 500 ? 4.123 17.758 -16.990 1.00 94.00 500 GLY A O 1
ATOM 3764 N N . PRO A 1 501 ? 3.103 19.503 -18.017 1.00 95.88 501 PRO A N 1
ATOM 3765 C CA . PRO A 1 501 ? 3.609 19.189 -19.350 1.00 95.88 501 PRO A CA 1
ATOM 3766 C C . PRO A 1 501 ? 5.132 19.324 -19.419 1.00 95.88 501 PRO A C 1
ATOM 3768 O O . PRO A 1 501 ? 5.715 20.123 -18.681 1.00 95.88 501 PRO A O 1
ATOM 3771 N N . ALA A 1 502 ? 5.757 18.581 -20.333 1.00 96.81 502 ALA A N 1
ATOM 3772 C CA . ALA A 1 502 ? 7.167 18.759 -20.659 1.00 96.81 502 ALA A CA 1
ATOM 3773 C C . ALA A 1 502 ? 7.463 20.187 -21.154 1.00 96.81 502 ALA A C 1
ATOM 3775 O O . ALA A 1 502 ? 6.573 20.938 -21.571 1.00 96.81 502 ALA A O 1
ATOM 3776 N N . HIS A 1 503 ? 8.740 20.575 -21.100 1.00 96.50 503 HIS A N 1
ATOM 3777 C CA . HIS A 1 503 ? 9.172 21.933 -21.450 1.00 96.50 503 HIS A CA 1
ATOM 3778 C C . HIS A 1 503 ? 9.204 22.168 -22.959 1.00 96.50 503 HIS A C 1
ATOM 3780 O O . HIS A 1 503 ? 9.034 23.307 -23.403 1.00 96.50 503 HIS A O 1
ATOM 3786 N N . ASN A 1 504 ? 9.409 21.118 -23.753 1.00 96.12 504 ASN A N 1
ATOM 3787 C CA . ASN A 1 504 ? 9.394 21.194 -25.207 1.00 96.12 504 ASN A CA 1
ATOM 3788 C C . ASN A 1 504 ? 8.057 20.724 -25.789 1.00 96.12 504 ASN A C 1
ATOM 3790 O O . ASN A 1 504 ? 7.398 19.837 -25.266 1.00 96.12 504 ASN A O 1
ATOM 3794 N N . SER A 1 505 ? 7.636 21.349 -26.889 1.00 94.44 505 SER A N 1
ATOM 3795 C CA . SER A 1 505 ? 6.367 21.023 -27.539 1.00 94.44 505 SER A CA 1
ATOM 3796 C C . SER A 1 505 ? 6.419 19.705 -28.306 1.00 94.44 505 SER A C 1
ATOM 3798 O O . SER A 1 505 ? 7.423 19.406 -28.953 1.00 94.44 505 SER A O 1
ATOM 3800 N N . GLY A 1 506 ? 5.272 19.043 -28.386 1.00 95.38 506 GLY A N 1
ATOM 3801 C CA . GLY A 1 506 ? 5.088 17.763 -29.045 1.00 95.38 506 GLY A CA 1
ATOM 3802 C C . GLY A 1 506 ? 5.241 16.607 -28.070 1.00 95.38 506 GLY A C 1
ATOM 3803 O O . GLY A 1 506 ? 5.128 16.773 -26.858 1.00 95.38 506 GLY A O 1
ATOM 3804 N N . ASP A 1 507 ? 5.485 15.444 -28.647 1.00 95.06 507 ASP A N 1
ATOM 3805 C CA . ASP A 1 507 ? 5.775 14.222 -27.922 1.00 95.06 507 ASP A CA 1
ATOM 3806 C C . ASP A 1 507 ? 7.245 14.229 -27.479 1.00 95.06 507 ASP A C 1
ATOM 3808 O O . ASP A 1 507 ? 8.151 13.960 -28.277 1.00 95.06 507 ASP A O 1
ATOM 3812 N N . THR A 1 508 ? 7.493 14.719 -26.262 1.00 94.38 508 THR A N 1
ATOM 3813 C CA . THR A 1 508 ? 8.853 14.887 -25.740 1.00 94.38 508 THR A CA 1
ATOM 3814 C C . THR A 1 508 ? 9.062 14.385 -24.320 1.00 94.38 508 THR A C 1
ATOM 3816 O O . THR A 1 508 ? 10.168 13.944 -24.045 1.00 94.38 508 THR A O 1
ATOM 3819 N N . ALA A 1 509 ? 8.065 14.391 -23.427 1.00 96.44 509 ALA A N 1
ATOM 3820 C CA . ALA A 1 509 ? 8.105 13.460 -22.298 1.00 96.44 509 ALA A CA 1
ATOM 3821 C C . ALA A 1 509 ? 8.193 12.032 -22.854 1.00 96.44 509 ALA A C 1
ATOM 3823 O O . ALA A 1 509 ? 7.588 11.763 -23.885 1.00 96.44 509 ALA A O 1
ATOM 3824 N N . ASP A 1 510 ? 8.943 11.148 -22.205 1.00 95.19 510 ASP A N 1
ATOM 3825 C CA . ASP A 1 510 ? 9.160 9.801 -22.735 1.00 95.19 510 ASP A CA 1
ATOM 3826 C C . ASP A 1 510 ? 9.054 8.732 -21.663 1.00 95.19 510 ASP A C 1
ATOM 3828 O O . ASP A 1 510 ? 8.106 7.947 -21.660 1.00 95.19 510 ASP A O 1
ATOM 3832 N N . ASP A 1 511 ? 10.003 8.725 -20.732 1.00 97.88 511 ASP A N 1
ATOM 3833 C CA . ASP A 1 511 ? 10.120 7.685 -19.731 1.00 97.88 511 ASP A CA 1
ATOM 3834 C C . ASP A 1 511 ? 10.137 8.242 -18.315 1.00 97.88 511 ASP A C 1
ATOM 3836 O O . ASP A 1 511 ? 10.300 9.443 -18.057 1.00 97.88 511 ASP A O 1
ATOM 3840 N N . SER A 1 512 ? 9.927 7.340 -17.362 1.00 98.12 512 SER A N 1
ATOM 3841 C CA . SER A 1 512 ? 9.837 7.696 -15.958 1.00 98.12 512 SER A CA 1
ATOM 3842 C C . SER A 1 512 ? 10.478 6.657 -15.051 1.00 98.12 512 SER A C 1
ATOM 3844 O O . SER A 1 512 ? 10.530 5.479 -15.362 1.00 98.12 512 SER A O 1
ATOM 3846 N N . ALA A 1 513 ? 10.925 7.107 -13.883 1.00 98.75 513 ALA A N 1
ATOM 3847 C CA . ALA A 1 513 ? 11.421 6.279 -12.798 1.00 98.75 513 ALA A CA 1
ATOM 3848 C C . ALA A 1 513 ? 10.883 6.798 -11.457 1.00 98.75 513 ALA A C 1
ATOM 3850 O O . ALA A 1 513 ? 10.877 8.005 -11.179 1.00 98.75 513 ALA A O 1
ATOM 3851 N N . ILE A 1 514 ? 10.448 5.888 -10.588 1.00 98.88 514 ILE A N 1
ATOM 3852 C CA . ILE A 1 514 ? 9.855 6.227 -9.290 1.00 98.88 514 ILE A CA 1
ATOM 3853 C C . ILE A 1 514 ? 10.919 6.177 -8.187 1.00 98.88 514 ILE A C 1
ATOM 3855 O O . ILE A 1 514 ? 11.378 5.110 -7.766 1.00 98.88 514 ILE A O 1
ATOM 3859 N N . TRP A 1 515 ? 11.274 7.342 -7.636 1.00 98.81 515 TRP A N 1
ATOM 3860 C CA . TRP A 1 515 ? 12.169 7.424 -6.481 1.00 98.81 515 TRP A CA 1
ATOM 3861 C C . TRP A 1 515 ? 11.396 7.469 -5.165 1.00 98.81 515 TRP A C 1
ATOM 3863 O O . TRP A 1 515 ? 10.623 8.394 -4.907 1.00 98.81 515 TRP A O 1
ATOM 3873 N N . ILE A 1 516 ? 11.672 6.505 -4.287 1.00 98.62 516 ILE A N 1
ATOM 3874 C CA . ILE A 1 516 ? 11.037 6.388 -2.975 1.00 98.62 516 ILE A CA 1
ATOM 3875 C C . ILE A 1 516 ? 11.886 7.088 -1.924 1.00 98.62 516 ILE A C 1
ATOM 3877 O O . ILE A 1 516 ? 13.003 6.667 -1.599 1.00 98.62 516 ILE A O 1
ATOM 3881 N N . HIS A 1 517 ? 11.315 8.120 -1.314 1.00 97.62 517 HIS A N 1
ATOM 3882 C CA . HIS A 1 517 ? 11.999 8.875 -0.278 1.00 97.62 517 HIS A CA 1
ATOM 3883 C C . HIS A 1 517 ? 12.323 7.974 0.936 1.00 97.62 517 HIS A C 1
ATOM 3885 O O . HIS A 1 517 ? 11.473 7.202 1.389 1.00 97.62 517 HIS A O 1
ATOM 3891 N N . PRO A 1 518 ? 13.534 8.055 1.526 1.00 87.94 518 PRO A N 1
ATOM 3892 C CA . PRO A 1 518 ? 14.000 7.089 2.527 1.00 87.94 518 PRO A CA 1
ATOM 3893 C C . PRO A 1 518 ? 13.165 7.062 3.817 1.00 87.94 518 PRO A C 1
ATOM 3895 O O . PRO A 1 518 ? 12.943 5.988 4.371 1.00 87.94 518 PRO A O 1
ATOM 3898 N N . THR A 1 519 ? 12.693 8.220 4.290 1.00 86.00 519 THR A N 1
ATOM 3899 C CA . THR A 1 519 ? 12.010 8.341 5.594 1.00 86.00 519 THR A CA 1
ATOM 3900 C C . THR A 1 519 ? 10.565 8.848 5.545 1.00 86.00 519 THR A C 1
ATOM 3902 O O . THR A 1 519 ? 9.792 8.517 6.436 1.00 86.00 519 THR A O 1
ATOM 3905 N N . ASN A 1 520 ? 10.171 9.625 4.531 1.00 88.81 520 ASN A N 1
ATOM 3906 C CA . ASN A 1 520 ? 8.818 10.155 4.376 1.00 88.81 520 ASN A CA 1
ATOM 3907 C C . ASN A 1 520 ? 8.261 9.816 2.988 1.00 88.81 520 ASN A C 1
ATOM 3909 O O . ASN A 1 520 ? 8.578 10.486 2.012 1.00 88.81 520 ASN A O 1
ATOM 3913 N N . LEU A 1 521 ? 7.408 8.795 2.908 1.00 90.62 521 LEU A N 1
ATOM 3914 C CA . LEU A 1 521 ? 6.935 8.225 1.639 1.00 90.62 521 LEU A CA 1
ATOM 3915 C C . LEU A 1 521 ? 6.109 9.202 0.790 1.00 90.62 521 LEU A C 1
ATOM 3917 O O . LEU A 1 521 ? 6.127 9.093 -0.433 1.00 90.62 521 LEU A O 1
ATOM 3921 N N . GLY A 1 522 ? 5.442 10.181 1.414 1.00 90.75 522 GLY A N 1
ATOM 3922 C CA . GLY A 1 522 ? 4.709 11.232 0.698 1.00 90.75 522 GLY A CA 1
ATOM 3923 C C . GLY A 1 522 ? 5.616 12.258 0.011 1.00 90.75 522 GLY A C 1
ATOM 3924 O O . GLY A 1 522 ? 5.145 13.031 -0.815 1.00 90.75 522 GLY A O 1
ATOM 3925 N N . LEU A 1 523 ? 6.915 12.260 0.328 1.00 95.12 523 LEU A N 1
ATOM 3926 C CA . LEU A 1 523 ? 7.924 13.091 -0.327 1.00 95.12 523 LEU A CA 1
ATOM 3927 C C . LEU A 1 523 ? 8.647 12.372 -1.474 1.00 95.12 523 LEU A C 1
ATOM 3929 O O . LEU A 1 523 ? 9.609 12.924 -2.004 1.00 95.12 523 LEU A O 1
ATOM 3933 N N . SER A 1 524 ? 8.217 11.165 -1.848 1.00 98.56 524 SER A N 1
ATOM 3934 C CA . SER A 1 524 ? 8.721 10.462 -3.036 1.00 98.56 524 SER A CA 1
ATOM 3935 C C . SER A 1 524 ? 8.490 11.294 -4.305 1.00 98.56 524 SER A C 1
ATOM 3937 O O . SER A 1 524 ? 7.700 12.243 -4.302 1.00 98.56 524 SER A O 1
ATOM 3939 N N . THR A 1 525 ? 9.201 10.975 -5.380 1.00 98.75 525 THR A N 1
ATOM 3940 C CA . THR A 1 525 ? 9.154 11.755 -6.624 1.00 98.75 525 THR A CA 1
ATOM 3941 C C . THR A 1 525 ? 9.080 10.850 -7.839 1.00 98.75 525 THR A C 1
ATOM 3943 O O . THR A 1 525 ? 9.623 9.746 -7.830 1.00 98.75 525 THR A O 1
ATOM 3946 N N . VAL A 1 526 ? 8.463 11.362 -8.898 1.00 98.81 526 VAL A N 1
ATOM 3947 C CA . VAL A 1 526 ? 8.600 10.813 -10.249 1.00 98.81 526 VAL A CA 1
ATOM 3948 C C . VAL A 1 526 ? 9.733 11.572 -10.929 1.00 98.81 526 VAL A C 1
ATOM 3950 O O . VAL A 1 526 ? 9.775 12.801 -10.869 1.00 98.81 526 VAL A O 1
ATOM 3953 N N . ILE A 1 527 ? 10.671 10.848 -11.521 1.00 98.88 527 ILE A N 1
ATOM 3954 C CA . ILE A 1 527 ? 11.769 11.389 -12.323 1.00 98.88 527 ILE A CA 1
ATOM 3955 C C . ILE A 1 527 ? 11.477 10.996 -13.765 1.00 98.88 527 ILE A C 1
ATOM 3957 O O . ILE A 1 527 ? 11.145 9.843 -13.989 1.00 98.88 527 ILE A O 1
ATOM 3961 N N . GLY A 1 528 ? 11.597 11.906 -14.719 1.00 97.88 528 GLY A N 1
ATOM 3962 C CA . GLY A 1 528 ? 11.430 11.590 -16.138 1.00 97.88 528 GLY A CA 1
ATOM 3963 C C . GLY A 1 528 ? 12.364 12.406 -17.010 1.00 97.88 528 GLY A C 1
ATOM 3964 O O . GLY A 1 528 ? 13.106 13.260 -16.508 1.00 97.88 528 GLY A O 1
ATOM 3965 N N . ASP A 1 529 ? 12.326 12.156 -18.306 1.00 96.12 529 ASP A N 1
ATOM 3966 C CA . ASP A 1 529 ? 13.119 12.865 -19.302 1.00 96.12 529 ASP A CA 1
ATOM 3967 C C . ASP A 1 529 ? 12.245 13.656 -20.290 1.00 96.12 529 ASP A C 1
ATOM 3969 O O . ASP A 1 529 ? 11.044 13.429 -20.434 1.00 96.12 529 ASP A O 1
ATOM 3973 N N . ASP A 1 530 ? 12.867 14.659 -20.909 1.00 95.81 530 ASP A N 1
ATOM 3974 C CA . ASP A 1 530 ? 12.382 15.360 -22.092 1.00 95.81 530 ASP A CA 1
ATOM 3975 C C . ASP A 1 530 ? 13.326 14.984 -23.248 1.00 95.81 530 ASP A C 1
ATOM 3977 O O . ASP A 1 530 ? 14.486 15.406 -23.254 1.00 95.81 530 ASP A O 1
ATOM 3981 N N . LYS A 1 531 ? 12.858 14.222 -24.242 1.00 91.69 531 LYS A N 1
ATOM 3982 C CA . LYS A 1 531 ? 13.617 13.768 -25.425 1.00 91.69 531 LYS A CA 1
ATOM 3983 C C . LYS A 1 531 ? 14.335 14.899 -26.159 1.00 91.69 531 LYS A C 1
ATOM 3985 O O . LYS A 1 531 ? 15.407 14.722 -26.746 1.00 91.69 531 LYS A O 1
ATOM 3990 N N . ASN A 1 532 ? 13.746 16.093 -26.131 1.00 92.38 532 ASN A N 1
ATOM 3991 C CA . ASN A 1 532 ? 14.299 17.302 -26.740 1.00 92.38 532 ASN A CA 1
ATOM 3992 C C . ASN A 1 532 ? 14.856 18.283 -25.698 1.00 92.38 532 ASN A C 1
ATOM 3994 O O . ASN A 1 532 ? 15.103 19.451 -26.010 1.00 92.38 532 ASN A O 1
ATOM 3998 N N . GLY A 1 533 ? 15.064 17.810 -24.474 1.00 91.44 533 GLY A N 1
ATOM 3999 C CA . GLY A 1 533 ? 15.528 18.591 -23.349 1.00 91.44 533 GLY A CA 1
ATOM 4000 C C . GLY A 1 533 ? 16.190 17.757 -22.253 1.00 91.44 533 GLY A C 1
ATOM 4001 O O . GLY A 1 533 ? 17.014 16.867 -22.475 1.00 91.44 533 GLY A O 1
ATOM 4002 N N . GLY A 1 534 ? 15.927 18.183 -21.027 1.00 95.19 534 GLY A N 1
ATOM 4003 C CA . GLY A 1 534 ? 16.619 17.720 -19.838 1.00 95.19 534 GLY A CA 1
ATOM 4004 C C . GLY A 1 534 ? 15.865 16.686 -19.010 1.00 95.19 534 GLY A C 1
ATOM 4005 O O . GLY A 1 534 ? 14.865 16.117 -19.424 1.00 95.19 534 GLY A O 1
ATOM 4006 N N . MET A 1 535 ? 16.348 16.482 -17.788 1.00 98.19 535 MET A N 1
ATOM 4007 C CA . MET A 1 535 ? 15.665 15.677 -16.777 1.00 98.19 535 MET A CA 1
ATOM 4008 C C . MET A 1 535 ? 14.623 16.526 -16.047 1.00 98.19 535 MET A C 1
ATOM 4010 O O . MET A 1 535 ? 14.880 17.690 -15.722 1.00 98.19 535 MET A O 1
ATOM 4014 N N . MET A 1 536 ? 13.491 15.922 -15.709 1.00 98.50 536 MET A N 1
ATOM 4015 C CA . MET A 1 536 ? 12.409 16.513 -14.927 1.00 98.50 536 MET A CA 1
ATOM 4016 C C . MET A 1 536 ? 12.181 15.706 -13.645 1.00 98.50 536 MET A C 1
ATOM 4018 O O . MET A 1 536 ? 12.337 14.486 -13.614 1.00 98.50 536 MET A O 1
ATOM 4022 N N . VAL A 1 537 ? 11.831 16.393 -12.560 1.00 98.81 537 VAL A N 1
ATOM 4023 C CA . VAL A 1 537 ? 11.474 15.772 -11.278 1.00 98.81 537 VAL A CA 1
ATOM 4024 C C . VAL A 1 537 ? 10.167 16.375 -10.799 1.00 98.81 537 VAL A C 1
ATOM 4026 O O . VAL A 1 537 ? 10.088 17.591 -10.629 1.00 98.81 537 VAL A O 1
ATOM 4029 N N . TRP A 1 538 ? 9.177 15.539 -10.504 1.00 98.69 538 TRP A N 1
ATOM 4030 C CA . TRP A 1 538 ? 7.871 15.956 -10.001 1.00 98.69 538 TRP A CA 1
ATOM 4031 C C . TRP A 1 538 ? 7.573 15.373 -8.622 1.00 98.69 538 TRP A C 1
ATOM 4033 O O . TRP A 1 538 ? 7.978 14.261 -8.273 1.00 98.69 538 TRP A O 1
ATOM 4043 N N . ASN A 1 539 ? 6.821 16.134 -7.832 1.00 98.12 539 ASN A N 1
ATOM 4044 C CA . ASN A 1 539 ? 6.118 15.615 -6.666 1.00 98.12 539 ASN A CA 1
ATOM 4045 C C . ASN A 1 539 ? 5.030 14.612 -7.092 1.00 98.12 539 ASN A C 1
ATOM 4047 O O . ASN A 1 539 ? 4.564 14.606 -8.230 1.00 98.12 539 ASN A O 1
ATOM 4051 N N . LEU A 1 540 ? 4.552 13.822 -6.129 1.00 97.62 540 LEU A N 1
ATOM 4052 C CA . LEU A 1 540 ? 3.427 12.894 -6.308 1.00 97.62 540 LEU A CA 1
ATOM 4053 C C . LEU A 1 540 ? 2.087 13.573 -6.644 1.00 97.62 540 LEU A C 1
ATOM 4055 O O . LEU A 1 540 ? 1.153 12.887 -7.045 1.00 97.62 540 LEU A O 1
ATOM 4059 N N . ASP A 1 541 ? 1.978 14.891 -6.470 1.00 95.38 541 ASP A N 1
ATOM 4060 C CA . ASP A 1 541 ? 0.822 15.695 -6.890 1.00 95.38 541 ASP A CA 1
ATOM 4061 C C . ASP A 1 541 ? 0.966 16.268 -8.314 1.00 95.38 541 ASP A C 1
ATOM 4063 O O . ASP A 1 541 ? 0.112 17.033 -8.755 1.00 95.38 541 ASP A O 1
ATOM 4067 N N . GLY A 1 542 ? 2.040 15.907 -9.026 1.00 95.94 542 GLY A N 1
ATOM 4068 C CA . GLY A 1 542 ? 2.308 16.326 -10.401 1.00 95.94 542 GLY A CA 1
ATOM 4069 C C . GLY A 1 542 ? 3.055 17.655 -10.536 1.00 95.94 542 GLY A C 1
ATOM 4070 O O . GLY A 1 542 ? 3.436 18.032 -11.646 1.00 95.94 542 GLY A O 1
ATOM 4071 N N . THR A 1 543 ? 3.313 18.369 -9.435 1.00 96.94 543 THR A N 1
ATOM 4072 C CA . THR A 1 543 ? 4.034 19.651 -9.480 1.00 96.94 543 THR A CA 1
ATOM 4073 C C . THR A 1 543 ? 5.536 19.457 -9.695 1.00 96.94 543 THR A C 1
ATOM 4075 O O . THR A 1 543 ? 6.173 18.626 -9.046 1.00 96.94 543 THR A O 1
ATOM 4078 N N . GLU A 1 544 ? 6.128 20.240 -10.601 1.00 98.19 544 GLU A N 1
ATOM 4079 C CA . GLU A 1 544 ? 7.558 20.155 -10.914 1.00 98.19 544 GLU A CA 1
ATOM 4080 C C . GLU A 1 544 ? 8.430 20.719 -9.778 1.00 98.19 544 GLU A C 1
ATOM 4082 O O . GLU A 1 544 ? 8.228 21.829 -9.282 1.00 98.19 544 GLU A O 1
ATOM 4087 N N . LEU A 1 545 ? 9.436 19.944 -9.380 1.00 98.06 545 LEU A N 1
ATOM 4088 C CA . LEU A 1 545 ? 10.465 20.297 -8.401 1.00 98.06 545 LEU A CA 1
ATOM 4089 C C . LEU A 1 545 ? 11.766 20.777 -9.040 1.00 98.06 545 LEU A C 1
ATOM 4091 O O . LEU A 1 545 ? 12.514 21.554 -8.420 1.00 98.06 545 LEU A O 1
ATOM 4095 N N . GLN A 1 546 ? 12.082 20.245 -10.218 1.00 98.50 546 GLN A N 1
ATOM 4096 C CA . GLN A 1 546 ? 13.329 20.498 -10.916 1.00 98.50 546 GLN A CA 1
ATOM 4097 C C . GLN A 1 546 ? 13.186 20.188 -12.403 1.00 98.50 546 GLN A C 1
ATOM 4099 O O . GLN A 1 546 ? 12.697 19.125 -12.767 1.00 98.50 546 GLN A O 1
ATOM 4104 N N . TYR A 1 547 ? 13.748 21.076 -13.213 1.00 98.31 547 TYR A N 1
ATOM 4105 C CA . TYR A 1 547 ? 14.154 20.809 -14.582 1.00 98.31 547 TYR A CA 1
ATOM 4106 C C . TYR A 1 547 ? 15.655 21.099 -14.690 1.00 98.31 547 TYR A C 1
ATOM 4108 O O . TYR A 1 547 ? 16.126 22.124 -14.180 1.00 98.31 547 TYR A O 1
ATOM 4116 N N . LEU A 1 548 ? 16.437 20.183 -15.260 1.00 96.75 548 LEU A N 1
ATOM 4117 C CA . LEU A 1 548 ? 17.891 20.329 -15.370 1.00 96.75 548 LEU A CA 1
ATOM 4118 C C . LEU A 1 548 ? 18.423 19.812 -16.700 1.00 96.75 548 LEU A C 1
ATOM 4120 O O . LEU A 1 548 ? 17.878 18.882 -17.270 1.00 96.75 548 LEU A O 1
ATOM 4124 N N . ASP A 1 549 ? 19.549 20.376 -17.134 1.00 93.75 549 ASP A N 1
ATOM 4125 C CA . ASP A 1 549 ? 20.218 20.043 -18.394 1.00 93.75 549 ASP A CA 1
ATOM 4126 C C . ASP A 1 549 ? 19.343 20.222 -19.658 1.00 93.75 549 ASP A C 1
ATOM 4128 O O . ASP A 1 549 ? 19.289 19.332 -20.504 1.00 93.75 549 ASP A O 1
ATOM 4132 N N . PRO A 1 550 ? 18.716 21.400 -19.852 1.00 94.56 550 PRO A N 1
ATOM 4133 C CA . PRO A 1 550 ? 17.678 21.630 -20.867 1.00 94.56 550 PRO A CA 1
ATOM 4134 C C . PRO A 1 550 ? 18.154 21.549 -22.326 1.00 94.56 550 PRO A C 1
ATOM 4136 O O . PRO A 1 550 ? 17.357 21.696 -23.243 1.00 94.56 550 PRO A O 1
ATOM 4139 N N . THR A 1 551 ? 19.460 21.398 -22.555 1.00 91.81 551 THR A N 1
ATOM 4140 C CA . THR A 1 551 ? 20.064 21.295 -23.892 1.00 91.81 551 THR A CA 1
ATOM 4141 C C . THR A 1 551 ? 20.450 19.864 -24.257 1.00 91.81 551 THR A C 1
ATOM 4143 O O . THR A 1 551 ? 21.088 19.652 -25.293 1.00 91.81 551 THR A O 1
ATOM 4146 N N . LYS A 1 552 ? 20.197 18.896 -23.370 1.00 93.62 552 LYS A N 1
ATOM 4147 C CA . LYS A 1 552 ? 20.465 17.489 -23.655 1.00 93.62 552 LYS A CA 1
ATOM 4148 C C . LYS A 1 552 ? 19.381 16.924 -24.577 1.00 93.62 552 LYS A C 1
ATOM 4150 O O . LYS A 1 552 ? 18.364 17.561 -24.816 1.00 93.62 552 LYS A O 1
ATOM 4155 N N . ARG A 1 553 ? 19.668 15.767 -25.170 1.00 94.75 553 ARG A N 1
ATOM 4156 C CA . ARG A 1 553 ? 18.660 14.894 -25.770 1.00 94.75 553 ARG A CA 1
ATOM 4157 C C . ARG A 1 553 ? 18.710 13.591 -25.013 1.00 94.75 553 ARG A C 1
ATOM 4159 O O . ARG A 1 553 ? 19.636 12.798 -25.216 1.00 94.75 553 ARG A O 1
ATOM 4166 N N . LEU A 1 554 ? 17.831 13.496 -24.034 1.00 95.38 554 LEU A N 1
ATOM 4167 C CA . LEU A 1 554 ? 17.715 12.332 -23.180 1.00 95.38 554 LEU A CA 1
ATOM 4168 C C . LEU A 1 554 ? 16.702 11.358 -23.790 1.00 95.38 554 LEU A C 1
ATOM 4170 O O . LEU A 1 554 ? 16.102 11.666 -24.811 1.00 95.38 554 LEU A O 1
ATOM 4174 N N . ASN A 1 555 ? 16.632 10.155 -23.249 1.00 94.81 555 ASN A N 1
ATOM 4175 C CA . ASN A 1 555 ? 15.649 9.143 -23.627 1.00 94.81 555 ASN A CA 1
ATOM 4176 C C . ASN A 1 555 ? 15.344 8.373 -22.328 1.00 94.81 555 ASN A C 1
ATOM 4178 O O . ASN A 1 555 ? 15.379 8.974 -21.260 1.00 94.81 555 ASN A O 1
ATOM 4182 N N . ASN A 1 556 ? 15.205 7.051 -22.341 1.00 97.38 556 ASN A N 1
ATOM 4183 C CA . ASN A 1 556 ? 14.836 6.301 -21.132 1.00 97.38 556 ASN A CA 1
ATOM 4184 C C . ASN A 1 556 ? 15.721 6.494 -19.881 1.00 97.38 556 ASN A C 1
ATOM 4186 O O . ASN A 1 556 ? 16.964 6.544 -19.944 1.00 97.38 556 ASN A O 1
ATOM 4190 N N . VAL A 1 557 ? 15.056 6.516 -18.723 1.00 98.50 557 VAL A N 1
ATOM 4191 C CA . VAL A 1 557 ? 15.623 6.739 -17.391 1.00 98.50 557 VAL A CA 1
ATOM 4192 C C . VAL A 1 557 ? 15.291 5.573 -16.461 1.00 98.50 557 VAL A C 1
ATOM 4194 O O . VAL A 1 557 ? 14.154 5.153 -16.334 1.00 98.50 557 VAL A O 1
ATOM 4197 N N . ASP A 1 558 ? 16.283 5.097 -15.711 1.00 98.81 558 ASP A N 1
ATOM 4198 C CA . ASP A 1 558 ? 16.061 4.121 -14.637 1.00 98.81 558 ASP A CA 1
ATOM 4199 C C . ASP A 1 558 ? 16.954 4.453 -13.432 1.00 98.81 558 ASP A C 1
ATOM 4201 O O . ASP A 1 558 ? 17.920 5.223 -13.524 1.00 98.81 558 ASP A O 1
ATOM 4205 N N . LEU A 1 559 ? 16.635 3.884 -12.272 1.00 98.75 559 LEU A N 1
ATOM 4206 C CA . LEU A 1 559 ? 17.370 4.079 -11.033 1.00 98.75 559 LEU A CA 1
ATOM 4207 C C . LEU A 1 559 ? 17.655 2.774 -10.298 1.00 98.75 559 LEU A C 1
ATOM 4209 O O . LEU A 1 559 ? 16.924 1.788 -10.379 1.00 98.75 559 LEU A O 1
ATOM 4213 N N . ARG A 1 560 ? 18.717 2.788 -9.491 1.00 98.56 560 ARG A N 1
ATOM 4214 C CA . ARG A 1 560 ? 18.965 1.768 -8.467 1.00 98.56 560 ARG A CA 1
ATOM 4215 C C . ARG A 1 560 ? 19.424 2.392 -7.160 1.00 98.56 560 ARG A C 1
ATOM 4217 O O . ARG A 1 560 ? 20.169 3.374 -7.121 1.00 98.56 560 ARG A O 1
ATOM 4224 N N . TYR A 1 561 ? 18.957 1.800 -6.067 1.00 98.25 561 TYR A N 1
ATOM 4225 C CA . TYR A 1 561 ? 19.314 2.200 -4.711 1.00 98.25 561 TYR A CA 1
ATOM 4226 C C . TYR A 1 561 ? 20.685 1.656 -4.312 1.00 98.25 561 TYR A C 1
ATOM 4228 O O . TYR A 1 561 ? 21.201 0.736 -4.931 1.00 98.25 561 TYR A O 1
ATOM 4236 N N . ASN A 1 562 ? 21.241 2.213 -3.234 1.00 96.88 562 ASN A N 1
ATOM 4237 C CA . ASN A 1 562 ? 22.427 1.706 -2.537 1.00 96.88 562 ASN A CA 1
ATOM 4238 C C . ASN A 1 562 ? 23.698 1.577 -3.399 1.00 96.88 562 ASN A C 1
ATOM 4240 O O . ASN A 1 562 ? 24.623 0.858 -3.021 1.00 96.88 562 ASN A O 1
ATOM 4244 N N . PHE A 1 563 ? 23.797 2.322 -4.504 1.00 98.44 563 PHE A N 1
ATOM 4245 C CA . PHE A 1 563 ? 25.002 2.353 -5.324 1.00 98.44 563 PHE A CA 1
ATOM 4246 C C . PHE A 1 563 ? 26.178 2.911 -4.505 1.00 98.44 563 PHE A C 1
ATOM 4248 O O . PHE A 1 563 ? 26.062 4.031 -3.990 1.00 98.44 563 PHE A O 1
ATOM 4255 N N . PRO A 1 564 ? 27.300 2.180 -4.364 1.00 96.69 564 PRO A N 1
ATOM 4256 C CA . PRO A 1 564 ? 28.466 2.664 -3.636 1.00 96.69 564 PRO A CA 1
ATOM 4257 C C . PRO A 1 564 ? 29.066 3.883 -4.338 1.00 96.69 564 PRO A C 1
ATOM 4259 O O . PRO A 1 564 ? 29.544 3.783 -5.464 1.00 96.69 564 PRO A O 1
ATOM 4262 N N . LEU A 1 565 ? 29.039 5.032 -3.669 1.00 96.81 565 LEU A N 1
ATOM 4263 C CA . LEU A 1 565 ? 29.621 6.274 -4.164 1.00 96.81 565 LEU A CA 1
ATOM 4264 C C . LEU A 1 565 ? 30.009 7.128 -2.967 1.00 96.81 565 LEU A C 1
ATOM 4266 O O . LEU A 1 565 ? 29.141 7.644 -2.252 1.00 96.81 565 LEU A O 1
ATOM 4270 N N . VAL A 1 566 ? 31.310 7.278 -2.741 1.00 93.44 566 VAL A N 1
ATOM 4271 C CA . VAL A 1 566 ? 31.813 8.106 -1.642 1.00 93.44 566 VAL A CA 1
ATOM 4272 C C . VAL A 1 566 ? 31.856 9.561 -2.090 1.00 93.44 566 VAL A C 1
ATOM 4274 O O . VAL A 1 566 ? 32.461 9.904 -3.102 1.00 93.44 566 VAL A O 1
ATOM 4277 N N . GLY A 1 567 ? 31.217 10.440 -1.326 1.00 94.38 567 GLY A N 1
ATOM 4278 C CA . GLY A 1 567 ? 31.197 11.861 -1.641 1.00 94.38 567 GLY A CA 1
ATOM 4279 C C . GLY A 1 567 ? 30.336 12.666 -0.682 1.00 94.38 567 GLY A C 1
ATOM 4280 O O . GLY A 1 567 ? 30.115 12.279 0.466 1.00 94.38 567 GLY A O 1
ATOM 4281 N N . GLN A 1 568 ? 29.869 13.817 -1.156 1.00 95.31 568 GLN A N 1
ATOM 4282 C CA . GLN A 1 568 ? 28.932 14.672 -0.436 1.00 95.31 568 GLN A CA 1
ATOM 4283 C C . GLN A 1 568 ? 27.834 15.147 -1.384 1.00 95.31 568 GLN A C 1
ATOM 4285 O O . GLN A 1 568 ? 28.081 15.369 -2.572 1.00 95.31 568 GLN A O 1
ATOM 4290 N N . TYR A 1 569 ? 26.625 15.310 -0.858 1.00 96.94 569 TYR A N 1
ATOM 4291 C CA . TYR A 1 569 ? 25.546 16.005 -1.550 1.00 96.94 569 TYR A CA 1
ATOM 4292 C C . TYR A 1 569 ? 25.815 17.512 -1.588 1.00 96.94 569 TYR A C 1
ATOM 4294 O O . TYR A 1 569 ? 26.558 18.050 -0.756 1.00 96.94 569 TYR A O 1
ATOM 4302 N N . THR A 1 570 ? 25.150 18.218 -2.500 1.00 93.94 570 THR A N 1
ATOM 4303 C CA . THR A 1 570 ? 25.074 19.682 -2.438 1.00 93.94 570 THR A CA 1
ATOM 4304 C C . THR A 1 570 ? 24.495 20.091 -1.082 1.00 93.94 570 THR A C 1
ATOM 4306 O O . THR A 1 570 ? 23.445 19.602 -0.666 1.00 93.94 570 THR A O 1
ATOM 4309 N N . GLY A 1 571 ? 25.208 20.962 -0.363 1.00 92.88 571 GLY A N 1
ATOM 4310 C CA . GLY A 1 571 ? 24.923 21.293 1.041 1.00 92.88 571 GLY A CA 1
ATOM 4311 C C . GLY A 1 571 ? 25.864 20.628 2.056 1.00 92.88 571 GLY A C 1
ATOM 4312 O O . GLY A 1 571 ? 25.796 20.950 3.238 1.00 92.88 571 GLY A O 1
ATOM 4313 N N . GLY A 1 572 ? 26.777 19.756 1.611 1.00 94.12 572 GLY A N 1
ATOM 4314 C CA . GLY A 1 572 ? 27.907 19.255 2.407 1.00 94.12 572 GLY A CA 1
ATOM 4315 C C . GLY A 1 572 ? 27.638 17.981 3.213 1.00 94.12 572 GLY A C 1
ATOM 4316 O O . GLY A 1 572 ? 28.524 17.514 3.925 1.00 94.12 572 GLY A O 1
ATOM 4317 N N . THR A 1 573 ? 26.444 17.388 3.113 1.00 95.00 573 THR A N 1
ATOM 4318 C CA . THR A 1 573 ? 26.134 16.116 3.785 1.00 95.00 573 THR A CA 1
ATOM 4319 C C . THR A 1 573 ? 26.905 14.965 3.127 1.00 95.00 573 THR A C 1
ATOM 4321 O O . THR A 1 573 ? 26.695 14.717 1.938 1.00 95.00 573 THR A O 1
ATOM 4324 N N . PRO A 1 574 ? 27.773 14.240 3.857 1.00 95.56 574 PRO A N 1
ATOM 4325 C CA . PRO A 1 574 ? 28.512 13.113 3.301 1.00 95.56 574 PRO A CA 1
ATOM 4326 C C . PRO A 1 574 ? 27.617 11.904 3.029 1.00 95.56 574 PRO A C 1
ATOM 4328 O O . PRO A 1 574 ? 26.625 11.677 3.720 1.00 95.56 574 PRO A O 1
ATOM 4331 N N . HIS A 1 575 ? 28.007 11.103 2.042 1.00 94.50 575 HIS A N 1
ATOM 4332 C CA . HIS A 1 575 ? 27.383 9.831 1.707 1.00 94.50 575 HIS A CA 1
ATOM 4333 C C . HIS A 1 575 ? 28.442 8.800 1.299 1.00 94.50 575 HIS A C 1
ATOM 4335 O O . HIS A 1 575 ? 29.478 9.140 0.726 1.00 94.50 575 HIS A O 1
ATOM 4341 N N . SER A 1 576 ? 28.170 7.530 1.591 1.00 94.19 576 SER A N 1
ATOM 4342 C CA . SER A 1 576 ? 28.946 6.376 1.114 1.00 94.19 576 SER A CA 1
ATOM 4343 C C . SER A 1 576 ? 28.195 5.557 0.062 1.00 94.19 576 SER A C 1
ATOM 4345 O O . SER A 1 576 ? 28.801 4.763 -0.652 1.00 94.19 576 SER A O 1
ATOM 4347 N N . SER A 1 577 ? 26.881 5.752 -0.041 1.00 96.25 577 SER A N 1
ATOM 4348 C CA . SER A 1 577 ? 26.036 5.206 -1.094 1.00 96.25 577 SER A CA 1
ATOM 4349 C C . SER A 1 577 ? 24.920 6.184 -1.445 1.00 96.25 577 SER A C 1
ATOM 4351 O O . SER A 1 577 ? 24.574 7.070 -0.655 1.00 96.25 577 SER A O 1
ATOM 4353 N N . VAL A 1 578 ? 24.377 6.040 -2.650 1.00 98.25 578 VAL A N 1
ATOM 4354 C CA . VAL A 1 578 ? 23.352 6.927 -3.208 1.00 98.25 578 VAL A CA 1
ATOM 4355 C C . VAL A 1 578 ? 22.274 6.123 -3.932 1.00 98.25 578 VAL A C 1
ATOM 4357 O O . VAL A 1 578 ? 22.470 4.956 -4.267 1.00 98.25 578 VAL A O 1
ATOM 4360 N N . THR A 1 579 ? 21.132 6.756 -4.208 1.00 98.75 579 THR A N 1
ATOM 4361 C CA . THR A 1 579 ? 20.310 6.321 -5.348 1.00 98.75 579 THR A CA 1
ATOM 4362 C C . THR A 1 579 ? 20.979 6.857 -6.605 1.00 98.75 579 THR A C 1
ATOM 4364 O O . THR A 1 579 ? 21.118 8.077 -6.729 1.00 98.75 579 THR A O 1
ATOM 4367 N N . LEU A 1 580 ? 21.421 5.966 -7.488 1.00 98.81 580 LEU A N 1
ATOM 4368 C CA . LEU A 1 580 ? 21.989 6.321 -8.783 1.00 98.81 580 LEU A CA 1
ATOM 4369 C C . LEU A 1 580 ? 20.875 6.281 -9.830 1.00 98.81 580 LEU A C 1
ATOM 4371 O O . LEU A 1 580 ? 20.120 5.314 -9.879 1.00 98.81 580 LEU A O 1
ATOM 4375 N N . VAL A 1 581 ? 20.793 7.326 -10.644 1.00 98.88 581 VAL A N 1
ATOM 4376 C CA . VAL A 1 581 ? 19.873 7.465 -11.776 1.00 98.88 581 VAL A CA 1
ATOM 4377 C C . VAL A 1 581 ? 20.718 7.480 -13.041 1.00 98.88 581 VAL A C 1
ATOM 4379 O O . VAL A 1 581 ? 21.690 8.238 -13.108 1.00 98.88 581 VAL A O 1
ATOM 4382 N N . GLY A 1 582 ? 20.383 6.644 -14.017 1.00 98.62 582 GLY A N 1
ATOM 4383 C CA . GLY A 1 582 ? 21.037 6.595 -15.321 1.00 98.62 582 GLY A CA 1
ATOM 4384 C C . GLY A 1 582 ? 20.044 6.900 -16.435 1.00 98.62 582 GLY A C 1
ATOM 4385 O O . GLY A 1 582 ? 18.902 6.456 -16.373 1.00 98.62 582 GLY A O 1
ATOM 4386 N N . VAL A 1 583 ? 20.489 7.630 -17.453 1.00 98.50 583 VAL A N 1
ATOM 4387 C CA . VAL A 1 583 ? 19.658 8.024 -18.597 1.00 98.50 583 VAL A CA 1
ATOM 4388 C C . VAL A 1 583 ? 20.476 8.008 -19.888 1.00 98.50 583 VAL A C 1
ATOM 4390 O O . VAL A 1 583 ? 21.647 8.418 -19.900 1.00 98.50 583 VAL A O 1
ATOM 4393 N N . GLY A 1 584 ? 19.882 7.526 -20.979 1.00 97.50 584 GLY A N 1
ATOM 4394 C CA . GLY A 1 584 ? 20.489 7.598 -22.310 1.00 97.50 584 GLY A CA 1
ATOM 4395 C C . GLY A 1 584 ? 20.694 9.054 -22.738 1.00 97.50 584 GLY A C 1
ATOM 4396 O O . GLY A 1 584 ? 19.812 9.881 -22.565 1.00 97.50 584 GLY A O 1
ATOM 4397 N N . TYR A 1 585 ? 21.870 9.401 -23.269 1.00 96.94 585 TYR A N 1
ATOM 4398 C CA . TYR A 1 585 ? 22.181 10.756 -23.738 1.00 96.94 585 TYR A CA 1
ATOM 4399 C C . TYR A 1 585 ? 22.575 10.716 -25.221 1.00 96.94 585 TYR A C 1
ATOM 4401 O O . TYR A 1 585 ? 23.753 10.561 -25.576 1.00 96.94 585 TYR A O 1
ATOM 4409 N N . GLU A 1 586 ? 21.562 10.839 -26.084 1.00 95.50 586 GLU A N 1
ATOM 4410 C CA . GLU A 1 586 ? 21.606 10.523 -27.516 1.00 95.50 586 GLU A CA 1
ATOM 4411 C C . GLU A 1 586 ? 22.679 11.321 -28.270 1.00 95.50 586 GLU A C 1
ATOM 4413 O O . GLU A 1 586 ? 23.567 10.761 -28.920 1.00 95.50 586 GLU A O 1
ATOM 4418 N N . ASN A 1 587 ? 22.620 12.652 -28.184 1.00 93.88 587 ASN A N 1
ATOM 4419 C CA . ASN A 1 587 ? 23.482 13.556 -28.953 1.00 93.88 587 ASN A CA 1
ATOM 4420 C C . ASN A 1 587 ? 24.922 13.615 -28.427 1.00 93.88 587 ASN A C 1
ATOM 4422 O O . ASN A 1 587 ? 25.793 14.152 -29.111 1.00 93.88 587 ASN A O 1
ATOM 4426 N N . ALA A 1 588 ? 25.193 13.050 -27.249 1.00 95.25 588 ALA A N 1
ATOM 4427 C CA . ALA A 1 588 ? 26.550 12.866 -26.741 1.00 95.25 588 ALA A CA 1
ATOM 4428 C C . ALA A 1 588 ? 27.090 11.442 -26.942 1.00 95.25 588 ALA A C 1
ATOM 4430 O O . ALA A 1 588 ? 28.259 11.203 -26.638 1.00 95.25 588 ALA A O 1
ATOM 4431 N N . GLY A 1 589 ? 26.269 10.496 -27.418 1.00 96.94 589 GLY A N 1
ATOM 4432 C CA . GLY A 1 589 ? 26.659 9.090 -27.544 1.00 96.94 589 GLY A CA 1
ATOM 4433 C C . GLY A 1 589 ? 27.123 8.509 -26.206 1.00 96.94 589 GLY A C 1
ATOM 4434 O O . GLY A 1 589 ? 28.198 7.917 -26.118 1.00 96.94 589 GLY A O 1
ATOM 4435 N N . SER A 1 590 ? 26.384 8.775 -25.127 1.00 97.88 590 SER A N 1
ATOM 4436 C CA . SER A 1 590 ? 26.794 8.417 -23.764 1.00 97.88 590 SER A CA 1
ATOM 4437 C C . SER A 1 590 ? 25.602 8.048 -22.885 1.00 97.88 590 SER A C 1
ATOM 4439 O O . SER A 1 590 ? 24.459 8.257 -23.274 1.00 97.88 590 SER A O 1
ATOM 4441 N N . ILE A 1 591 ? 25.874 7.526 -21.693 1.00 98.44 591 ILE A N 1
ATOM 4442 C CA . ILE A 1 591 ? 24.902 7.413 -20.598 1.00 98.44 591 ILE A CA 1
ATOM 4443 C C . ILE A 1 591 ? 25.236 8.517 -19.598 1.00 98.44 591 ILE A C 1
ATOM 4445 O O . ILE A 1 591 ? 26.386 8.597 -19.151 1.00 98.44 591 ILE A O 1
ATOM 4449 N N . ALA A 1 592 ? 24.277 9.376 -19.261 1.00 98.19 592 ALA A N 1
ATOM 4450 C CA . ALA A 1 592 ? 24.435 10.374 -18.207 1.00 98.19 592 ALA A CA 1
ATOM 4451 C C . ALA A 1 592 ? 23.961 9.803 -16.866 1.00 98.19 592 ALA A C 1
ATOM 4453 O O . ALA A 1 592 ? 22.987 9.055 -16.814 1.00 98.19 592 ALA A O 1
ATOM 4454 N N . PHE A 1 593 ? 24.647 10.165 -15.781 1.00 98.69 593 PHE A N 1
ATOM 4455 C CA . PHE A 1 593 ? 24.308 9.703 -14.440 1.00 98.69 593 PHE A CA 1
ATOM 4456 C C . PHE A 1 593 ? 24.120 10.852 -13.460 1.00 98.69 593 PHE A C 1
ATOM 4458 O O . PHE A 1 593 ? 24.860 11.844 -13.457 1.00 98.69 593 PHE A O 1
ATOM 4465 N N . TYR A 1 594 ? 23.165 10.652 -12.559 1.00 98.81 594 TYR A N 1
ATOM 4466 C CA . TYR A 1 594 ? 22.823 11.560 -11.475 1.00 98.81 594 TYR A CA 1
ATOM 4467 C C . TYR A 1 594 ? 22.686 10.783 -10.167 1.00 98.81 594 TYR A C 1
ATOM 4469 O O . TYR A 1 594 ? 22.396 9.588 -10.162 1.00 98.81 594 TYR A O 1
ATOM 4477 N N . LYS A 1 595 ? 22.852 11.468 -9.040 1.00 98.56 595 LYS A N 1
ATOM 4478 C CA . LYS A 1 595 ? 22.428 10.976 -7.726 1.00 98.56 595 LYS A CA 1
ATOM 4479 C C . LYS A 1 595 ? 21.237 11.783 -7.227 1.00 98.56 595 LYS A C 1
ATOM 4481 O O . LYS A 1 595 ? 21.165 12.988 -7.469 1.00 98.56 595 LYS A O 1
ATOM 4486 N N . VAL A 1 596 ? 20.338 11.137 -6.490 1.00 98.81 596 VAL A N 1
ATOM 4487 C CA . VAL A 1 596 ? 19.225 11.830 -5.826 1.00 98.81 596 VAL A CA 1
ATOM 4488 C C . VAL A 1 596 ? 19.682 12.341 -4.463 1.00 98.81 596 VAL A C 1
ATOM 4490 O O . VAL A 1 596 ? 20.100 11.555 -3.613 1.00 98.81 596 VAL A O 1
ATOM 4493 N N . ASN A 1 597 ? 19.587 13.649 -4.228 1.00 98.44 597 ASN A N 1
ATOM 4494 C CA . ASN A 1 597 ? 19.790 14.233 -2.905 1.00 98.44 597 ASN A CA 1
ATOM 4495 C C . ASN A 1 597 ? 18.531 14.000 -2.051 1.00 98.44 597 ASN A C 1
ATOM 4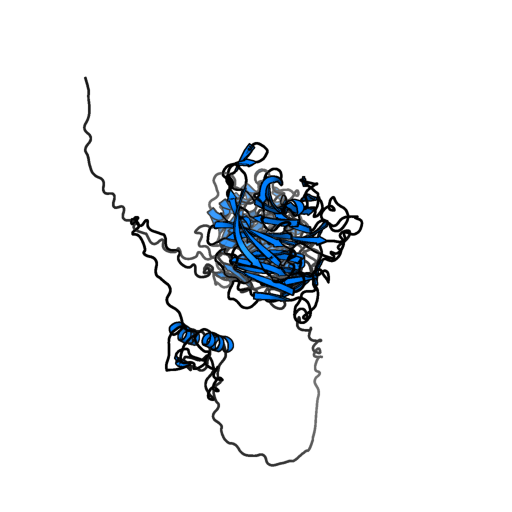497 O O . ASN A 1 597 ? 17.492 14.581 -2.355 1.00 98.44 597 ASN A O 1
ATOM 4501 N N . PRO A 1 598 ? 18.581 13.197 -0.973 1.00 95.81 598 PRO A N 1
ATOM 4502 C CA . PRO A 1 598 ? 17.381 12.815 -0.231 1.00 95.81 598 PRO A CA 1
ATOM 4503 C C . PRO A 1 598 ? 16.749 13.975 0.549 1.00 95.81 598 PRO A C 1
ATOM 4505 O O . PRO A 1 598 ? 15.584 13.886 0.913 1.00 95.81 598 PRO A O 1
ATOM 4508 N N . THR A 1 599 ? 17.492 15.055 0.805 1.00 95.38 599 THR A N 1
ATOM 4509 C CA . THR A 1 599 ? 16.988 16.231 1.529 1.00 95.38 599 THR A CA 1
ATOM 4510 C C . THR A 1 599 ? 16.247 17.177 0.592 1.00 95.38 599 THR A C 1
ATOM 4512 O O . THR A 1 599 ? 15.153 17.639 0.903 1.00 95.38 599 THR A O 1
ATOM 4515 N N . THR A 1 600 ? 16.847 17.493 -0.558 1.00 97.56 600 THR A N 1
ATOM 4516 C CA . THR A 1 600 ? 16.261 18.434 -1.528 1.00 97.56 600 THR A CA 1
ATOM 4517 C C . THR A 1 600 ? 15.354 17.746 -2.540 1.00 97.56 600 THR A C 1
ATOM 4519 O O . THR A 1 600 ? 14.534 18.416 -3.164 1.00 97.56 600 THR A O 1
ATOM 4522 N N . ARG A 1 601 ? 15.486 16.419 -2.675 1.00 98.25 601 ARG A N 1
ATOM 4523 C CA . ARG A 1 601 ? 14.804 15.551 -3.647 1.00 98.25 601 ARG A CA 1
ATOM 4524 C C . ARG A 1 601 ? 15.164 15.867 -5.096 1.00 98.25 601 ARG A C 1
ATOM 4526 O O . ARG A 1 601 ? 14.413 15.564 -6.012 1.00 98.25 601 ARG A O 1
ATOM 4533 N N . ARG A 1 602 ? 16.312 16.516 -5.288 1.00 98.50 602 ARG A N 1
ATOM 4534 C CA . ARG A 1 602 ? 16.819 16.961 -6.585 1.00 98.50 602 ARG A CA 1
ATOM 4535 C C . ARG A 1 602 ? 17.948 16.069 -7.079 1.00 98.50 602 ARG A C 1
ATOM 4537 O O . ARG A 1 602 ? 18.681 15.480 -6.282 1.00 98.50 602 ARG A O 1
ATOM 4544 N N . LEU A 1 603 ? 18.090 16.013 -8.396 1.00 98.81 603 LEU A N 1
ATOM 4545 C CA . LEU A 1 603 ? 19.170 15.340 -9.099 1.00 98.81 603 LEU A CA 1
ATOM 4546 C C . LEU A 1 603 ? 20.445 16.186 -9.087 1.00 98.81 603 LEU A C 1
ATOM 4548 O O . LEU A 1 603 ? 20.414 17.394 -9.345 1.00 98.81 603 LEU A O 1
ATOM 4552 N N . GLU A 1 604 ? 21.567 15.519 -8.823 1.00 98.25 604 GLU A N 1
ATOM 4553 C CA . GLU A 1 604 ? 22.922 16.069 -8.870 1.00 98.25 604 GLU A CA 1
ATOM 4554 C C . GLU A 1 604 ? 23.768 15.249 -9.863 1.00 98.25 604 GLU A C 1
ATOM 4556 O O . GLU A 1 604 ? 23.860 14.031 -9.691 1.00 98.25 604 GLU A O 1
ATOM 4561 N N . PRO A 1 605 ? 24.392 15.857 -10.891 1.00 97.75 605 PRO A N 1
ATOM 4562 C CA . PRO A 1 605 ? 25.183 15.117 -11.878 1.00 97.75 605 PRO A CA 1
ATOM 4563 C C . PRO A 1 605 ? 26.399 14.420 -11.254 1.00 97.75 605 PRO A C 1
ATOM 4565 O O . PRO A 1 605 ? 27.116 15.019 -10.452 1.00 97.75 605 PRO A O 1
ATOM 4568 N N . VAL A 1 606 ? 26.672 13.179 -11.667 1.00 97.94 606 VAL A N 1
ATOM 4569 C CA . VAL A 1 606 ? 27.845 12.390 -11.225 1.00 97.94 606 VAL A CA 1
ATOM 4570 C C . VAL A 1 606 ? 28.705 11.876 -12.387 1.00 97.94 606 VAL A C 1
ATOM 4572 O O . VAL A 1 606 ? 29.608 11.062 -12.192 1.00 97.94 606 VAL A O 1
ATOM 4575 N N . GLY A 1 607 ? 28.475 12.396 -13.593 1.00 96.50 607 GLY A N 1
ATOM 4576 C CA . GLY A 1 607 ? 29.295 12.152 -14.779 1.00 96.50 607 GLY A CA 1
ATOM 4577 C C . GLY A 1 607 ? 28.592 11.318 -15.845 1.00 96.50 607 GLY A C 1
ATOM 4578 O O . GLY A 1 607 ? 27.430 10.947 -15.702 1.00 96.50 607 GLY A O 1
ATOM 4579 N N . ASN A 1 608 ? 29.321 11.038 -16.926 1.00 97.44 608 ASN A N 1
ATOM 4580 C CA . ASN A 1 608 ? 28.818 10.295 -18.076 1.00 97.44 608 ASN A CA 1
ATOM 4581 C C . ASN A 1 608 ? 29.752 9.126 -18.408 1.00 97.44 608 ASN A C 1
ATOM 4583 O O . ASN A 1 608 ? 30.966 9.217 -18.209 1.00 97.44 608 ASN A O 1
ATOM 4587 N N . ILE A 1 609 ? 29.200 8.071 -19.004 1.00 98.25 609 ILE A N 1
ATOM 4588 C CA . ILE A 1 609 ? 29.965 6.978 -19.613 1.00 98.25 609 ILE A CA 1
ATOM 4589 C C . ILE A 1 609 ? 29.777 7.053 -21.128 1.00 98.25 609 ILE A C 1
ATOM 4591 O O . ILE A 1 609 ? 28.674 6.854 -21.631 1.00 98.25 609 ILE A O 1
ATOM 4595 N N . THR A 1 610 ? 30.849 7.353 -21.863 1.00 97.12 610 THR A N 1
ATOM 4596 C CA . THR A 1 610 ? 30.828 7.409 -23.333 1.00 97.12 610 THR A CA 1
ATOM 4597 C C . THR A 1 610 ? 30.678 6.016 -23.935 1.00 97.12 610 THR A C 1
ATOM 4599 O O . THR A 1 610 ? 31.358 5.072 -23.527 1.00 97.12 610 THR A O 1
ATOM 4602 N N . LEU A 1 611 ? 29.813 5.906 -24.939 1.00 96.56 611 LEU A N 1
ATOM 4603 C CA . LEU A 1 611 ? 29.545 4.683 -25.680 1.00 96.56 611 LEU A CA 1
ATOM 4604 C C . LEU A 1 611 ? 30.311 4.692 -27.004 1.00 96.56 611 LEU A C 1
ATOM 4606 O O . LEU A 1 611 ? 30.590 5.734 -27.592 1.00 96.56 611 LEU A O 1
ATOM 4610 N N . SER A 1 612 ? 30.650 3.501 -27.488 1.00 89.75 612 SER A N 1
ATOM 4611 C CA . SER A 1 612 ? 31.378 3.341 -28.754 1.00 89.75 612 SER A CA 1
ATOM 4612 C C . SER A 1 612 ? 30.460 3.226 -29.974 1.00 89.75 612 SER A C 1
ATOM 4614 O O . SER A 1 612 ? 30.919 3.420 -31.096 1.00 89.75 612 SER A O 1
ATOM 4616 N N . ALA A 1 613 ? 29.173 2.933 -29.769 1.00 88.94 613 ALA A N 1
ATOM 4617 C CA . ALA A 1 613 ? 28.216 2.618 -30.829 1.00 88.94 613 ALA A CA 1
ATOM 4618 C C . ALA A 1 613 ? 27.348 3.816 -31.277 1.00 88.94 613 ALA A C 1
ATOM 4620 O O . ALA A 1 613 ? 26.312 3.631 -31.905 1.00 88.94 613 ALA A O 1
ATOM 4621 N N . GLY A 1 614 ? 27.776 5.051 -30.995 1.00 90.94 614 GLY A N 1
ATOM 4622 C CA . GLY A 1 614 ? 27.050 6.263 -31.394 1.00 90.94 614 GLY A CA 1
ATOM 4623 C C . GLY A 1 614 ? 25.857 6.573 -30.488 1.00 90.94 614 GLY A C 1
ATOM 4624 O O . GLY A 1 614 ? 25.910 6.289 -29.292 1.00 90.94 614 GLY A O 1
ATOM 4625 N N . SER A 1 615 ? 24.813 7.192 -31.048 1.00 95.06 615 SER A N 1
ATOM 4626 C CA . SER A 1 615 ? 23.644 7.682 -30.303 1.00 95.06 615 SER A CA 1
ATOM 4627 C C . SER A 1 615 ? 22.801 6.533 -29.753 1.00 95.06 615 SER A C 1
ATOM 4629 O O . SER A 1 615 ? 22.207 5.821 -30.564 1.00 95.06 615 SER A O 1
ATOM 4631 N N . PRO A 1 616 ? 22.769 6.322 -28.424 1.00 96.38 616 PRO A N 1
ATOM 4632 C CA . PRO A 1 616 ? 21.889 5.326 -27.821 1.00 96.38 616 PRO A CA 1
ATOM 4633 C C . PRO A 1 616 ? 20.419 5.717 -27.972 1.00 96.38 616 PRO A C 1
ATOM 4635 O O . PRO A 1 616 ? 20.128 6.847 -28.353 1.00 96.38 616 PRO A O 1
ATOM 4638 N N . TYR A 1 617 ? 19.531 4.782 -27.648 1.00 95.88 617 TYR A N 1
ATOM 4639 C CA . TYR A 1 617 ? 18.091 4.980 -27.626 1.00 95.88 617 TYR A CA 1
ATOM 4640 C C . TYR A 1 617 ? 17.538 4.615 -26.241 1.00 95.88 617 TYR A C 1
ATOM 4642 O O . TYR A 1 617 ? 17.687 5.415 -25.320 1.00 95.88 617 TYR A O 1
ATOM 4650 N N . GLY A 1 618 ? 17.014 3.408 -26.029 1.00 96.38 618 GLY A N 1
ATOM 4651 C CA . GLY A 1 618 ? 16.486 2.995 -24.732 1.00 96.38 618 GLY A CA 1
ATOM 4652 C C . GLY A 1 618 ? 17.505 2.413 -23.755 1.00 96.38 618 GLY A C 1
ATOM 4653 O O . GLY A 1 618 ? 18.651 2.100 -24.108 1.00 96.38 618 GLY A O 1
ATOM 4654 N N . GLY A 1 619 ? 17.094 2.253 -22.495 1.00 97.81 619 GLY A N 1
ATOM 4655 C CA . GLY A 1 619 ? 17.975 1.744 -21.450 1.00 97.81 619 GLY A CA 1
ATOM 4656 C C . GLY A 1 619 ? 17.342 1.539 -20.075 1.00 97.81 619 GLY A C 1
ATOM 4657 O O . GLY A 1 619 ? 16.334 2.140 -19.738 1.00 97.81 619 GLY A O 1
ATOM 4658 N N . CYS A 1 620 ? 17.959 0.664 -19.279 1.00 98.75 620 CYS A N 1
ATOM 4659 C CA . CYS A 1 620 ? 17.501 0.281 -17.943 1.00 98.75 620 CYS A CA 1
ATOM 4660 C C . CYS A 1 620 ? 18.676 -0.212 -17.082 1.00 98.75 620 CYS A C 1
ATOM 4662 O O . CYS A 1 620 ? 19.675 -0.748 -17.574 1.00 98.75 620 CYS A O 1
ATOM 4664 N N . MET A 1 621 ? 18.584 -0.038 -15.768 1.00 98.75 621 MET A N 1
ATOM 4665 C CA . MET A 1 621 ? 19.605 -0.442 -14.805 1.00 98.75 621 MET A CA 1
ATOM 4666 C C . MET A 1 621 ? 19.397 -1.882 -14.333 1.00 98.75 621 MET A C 1
ATOM 4668 O O . MET A 1 621 ? 18.308 -2.431 -14.442 1.00 98.75 621 MET A O 1
ATOM 4672 N N . TYR A 1 622 ? 20.453 -2.500 -13.801 1.00 98.75 622 TYR A N 1
ATOM 4673 C CA . TYR A 1 622 ? 20.439 -3.827 -13.178 1.00 98.75 622 TYR A CA 1
ATOM 4674 C C . TYR A 1 622 ? 21.368 -3.854 -11.972 1.00 98.75 622 TYR A C 1
ATOM 4676 O O . TYR A 1 622 ? 22.508 -3.383 -12.054 1.00 98.75 622 TYR A O 1
ATOM 4684 N N . HIS A 1 623 ? 20.919 -4.457 -10.877 1.00 98.38 623 HIS A N 1
ATOM 4685 C CA . HIS A 1 623 ? 21.783 -4.800 -9.754 1.00 98.38 623 HIS A CA 1
ATOM 4686 C C . HIS A 1 623 ? 21.868 -6.321 -9.610 1.00 98.38 623 HIS A C 1
ATOM 4688 O O . HIS A 1 623 ? 20.888 -6.995 -9.302 1.00 98.38 623 HIS A O 1
ATOM 4694 N N . SER A 1 624 ? 23.065 -6.866 -9.838 1.00 97.56 624 SER A N 1
ATOM 4695 C CA . SER A 1 624 ? 23.295 -8.309 -9.829 1.00 97.56 624 SER A CA 1
ATOM 4696 C C . SER A 1 624 ? 23.215 -8.870 -8.406 1.00 97.56 624 SER A C 1
ATOM 4698 O O . SER A 1 624 ? 24.076 -8.546 -7.582 1.00 97.56 624 SER A O 1
ATOM 4700 N N . PRO A 1 625 ? 22.288 -9.803 -8.113 1.00 91.00 625 PRO A N 1
ATOM 4701 C CA . PRO A 1 625 ? 22.237 -10.482 -6.821 1.00 91.00 625 PRO A CA 1
ATOM 4702 C C . PRO A 1 625 ? 23.364 -11.519 -6.676 1.00 91.00 625 PRO A C 1
ATOM 4704 O O . PRO A 1 625 ? 23.566 -12.068 -5.596 1.00 91.00 625 PRO A O 1
ATOM 4707 N N . VAL A 1 626 ? 24.088 -11.823 -7.762 1.00 93.12 626 VAL A N 1
ATOM 4708 C CA . VAL A 1 626 ? 25.203 -12.780 -7.774 1.00 93.12 626 VAL A CA 1
ATOM 4709 C C . VAL A 1 626 ? 26.512 -12.098 -7.396 1.00 93.12 626 VAL A C 1
ATOM 4711 O O . VAL A 1 626 ? 27.280 -12.628 -6.596 1.00 93.12 626 VAL A O 1
ATOM 4714 N N . SER A 1 627 ? 26.786 -10.938 -7.994 1.00 94.75 627 SER A N 1
ATOM 4715 C CA . SER A 1 627 ? 28.070 -10.245 -7.855 1.00 94.75 627 SER A CA 1
ATOM 4716 C C . SER A 1 627 ? 28.011 -8.985 -6.989 1.00 94.75 627 SER A C 1
ATOM 4718 O O . SER A 1 627 ? 29.066 -8.481 -6.607 1.00 94.75 627 SER A O 1
ATOM 4720 N N . GLY A 1 628 ? 26.814 -8.459 -6.701 1.00 94.75 628 GLY A N 1
ATOM 4721 C CA . GLY A 1 628 ? 26.618 -7.160 -6.048 1.00 94.75 628 GLY A CA 1
ATOM 4722 C C . GLY A 1 628 ? 27.014 -5.963 -6.920 1.00 94.75 628 GLY A C 1
ATOM 4723 O O . GLY A 1 628 ? 27.186 -4.853 -6.419 1.00 94.75 628 GLY A O 1
ATOM 4724 N N . LYS A 1 629 ? 27.243 -6.184 -8.221 1.00 98.25 629 LYS A N 1
ATOM 4725 C CA . LYS A 1 629 ? 27.640 -5.142 -9.172 1.00 98.25 629 LYS A CA 1
ATOM 4726 C C . LYS A 1 629 ? 26.427 -4.494 -9.826 1.00 98.25 629 LYS A C 1
ATOM 4728 O O . LYS A 1 629 ? 25.390 -5.130 -10.014 1.00 98.25 629 LYS A O 1
ATOM 4733 N N . TYR A 1 630 ? 26.613 -3.245 -10.235 1.00 98.75 630 TYR A N 1
ATOM 4734 C CA . TYR A 1 630 ? 25.614 -2.456 -10.941 1.00 98.75 630 TYR A CA 1
ATOM 4735 C C . TYR A 1 630 ? 25.938 -2.398 -12.426 1.00 98.75 630 TYR A C 1
ATOM 4737 O O . TYR A 1 630 ? 27.099 -2.264 -12.826 1.00 98.75 630 TYR A O 1
ATOM 4745 N N . TYR A 1 631 ? 24.894 -2.474 -13.236 1.00 98.88 631 TYR A N 1
ATOM 4746 C CA . TYR A 1 631 ? 24.984 -2.418 -14.680 1.00 98.88 631 TYR A CA 1
ATOM 4747 C C . TYR A 1 631 ? 23.932 -1.474 -15.244 1.00 98.88 631 TYR A C 1
ATOM 4749 O O . TYR A 1 631 ? 22.895 -1.232 -14.628 1.00 98.88 631 TYR A O 1
ATOM 4757 N N . TYR A 1 632 ? 24.208 -0.978 -16.441 1.00 98.75 632 TYR A N 1
ATOM 4758 C CA . TYR A 1 632 ? 23.247 -0.286 -17.280 1.00 98.75 632 TYR A CA 1
ATOM 4759 C C . TYR A 1 632 ? 23.164 -1.034 -18.613 1.00 98.75 632 TYR A C 1
ATOM 4761 O O . TYR A 1 632 ? 24.185 -1.224 -19.283 1.00 98.75 632 TYR A O 1
ATOM 4769 N N . PHE A 1 633 ? 21.973 -1.503 -18.968 1.00 98.69 633 PHE A N 1
ATOM 4770 C CA . PHE A 1 633 ? 21.659 -2.015 -20.295 1.00 98.69 633 PHE A CA 1
ATOM 4771 C C . PHE A 1 633 ? 21.229 -0.839 -21.159 1.00 98.69 633 PHE A C 1
ATOM 4773 O O . PHE A 1 633 ? 20.325 -0.107 -20.784 1.00 98.69 633 PHE A O 1
ATOM 4780 N N . ILE A 1 634 ? 21.892 -0.644 -22.291 1.00 98.50 634 ILE A N 1
ATOM 4781 C CA . ILE A 1 634 ? 21.610 0.434 -23.244 1.00 98.50 634 ILE A CA 1
ATOM 4782 C C . ILE A 1 634 ? 21.394 -0.183 -24.625 1.00 98.50 634 ILE A C 1
ATOM 4784 O O . ILE A 1 634 ? 22.068 -1.161 -24.964 1.00 98.50 634 ILE A O 1
ATOM 4788 N N . ASN A 1 635 ? 20.464 0.346 -25.412 1.00 97.88 635 ASN A N 1
ATOM 4789 C CA . ASN A 1 635 ? 20.094 -0.204 -26.712 1.00 97.88 635 ASN A CA 1
ATOM 4790 C C . ASN A 1 635 ? 19.976 0.872 -27.810 1.00 97.88 635 ASN A C 1
ATOM 4792 O O . ASN A 1 635 ? 20.213 2.057 -27.567 1.00 97.88 635 ASN A O 1
ATOM 4796 N N . TRP A 1 636 ? 19.743 0.435 -29.051 1.00 97.69 636 TRP A N 1
ATOM 4797 C CA . TRP A 1 636 ? 19.765 1.271 -30.254 1.00 97.69 636 TRP A CA 1
ATOM 4798 C C . TRP A 1 636 ? 18.646 0.902 -31.226 1.00 97.69 636 TRP A C 1
ATOM 4800 O O . TRP A 1 636 ? 18.221 -0.251 -31.313 1.00 97.69 636 TRP A O 1
ATOM 4810 N N . LYS A 1 637 ? 18.317 1.844 -32.117 1.00 96.25 637 LYS A N 1
ATOM 4811 C CA . LYS A 1 637 ? 17.377 1.624 -33.232 1.00 96.25 637 LYS A CA 1
ATOM 4812 C C . LYS A 1 637 ? 17.798 0.538 -34.224 1.00 96.25 637 LYS A C 1
ATOM 4814 O O . LYS A 1 637 ? 16.995 0.079 -35.024 1.00 96.25 637 LYS A O 1
ATOM 4819 N N . SER A 1 638 ? 19.058 0.106 -34.191 1.00 95.88 638 SER A N 1
ATOM 4820 C CA . SER A 1 638 ? 19.527 -1.018 -35.006 1.00 95.88 638 SER A CA 1
ATOM 4821 C C . SER A 1 638 ? 19.190 -2.391 -34.415 1.00 95.88 638 SER A C 1
ATOM 4823 O O . SER A 1 638 ? 19.422 -3.384 -35.091 1.00 95.88 638 SER A O 1
ATOM 4825 N N . GLY A 1 639 ? 18.741 -2.453 -33.157 1.00 96.19 639 GLY A N 1
ATOM 4826 C CA . GLY A 1 639 ? 18.594 -3.685 -32.377 1.00 96.19 639 GLY A CA 1
ATOM 4827 C C . GLY A 1 639 ? 19.826 -4.104 -31.585 1.00 96.19 639 GLY A C 1
ATOM 4828 O O . GLY A 1 639 ? 19.781 -5.080 -30.836 1.00 96.19 639 GLY A O 1
ATOM 4829 N N . LEU A 1 640 ? 20.925 -3.353 -31.693 1.00 97.56 640 LEU A N 1
ATOM 4830 C CA . LEU A 1 640 ? 22.076 -3.535 -30.814 1.00 97.56 640 LEU A CA 1
ATOM 4831 C C . LEU A 1 640 ? 21.654 -3.239 -29.371 1.00 97.56 640 LEU A C 1
ATOM 4833 O O . LEU A 1 640 ? 20.932 -2.279 -29.117 1.00 97.56 640 LEU A O 1
ATOM 4837 N N . TRP A 1 641 ? 22.180 -4.006 -28.423 1.00 97.62 641 TRP A N 1
ATOM 4838 C CA . TRP A 1 641 ? 22.171 -3.660 -27.009 1.00 97.62 641 TRP A CA 1
ATOM 4839 C C . TRP A 1 641 ? 23.489 -4.046 -26.339 1.00 97.62 641 TRP A C 1
ATOM 4841 O O . TRP A 1 641 ? 24.159 -5.013 -26.713 1.00 97.62 641 TRP A O 1
ATOM 4851 N N . GLN A 1 642 ? 23.879 -3.266 -25.337 1.00 98.19 642 GLN A N 1
ATOM 4852 C CA . GLN A 1 642 ? 25.115 -3.421 -24.580 1.00 98.19 642 GLN A CA 1
ATOM 4853 C C . GLN A 1 642 ? 24.822 -3.405 -23.084 1.00 98.19 642 GLN A C 1
ATOM 4855 O O . GLN A 1 642 ? 23.998 -2.633 -22.607 1.00 98.19 642 GLN A O 1
ATOM 4860 N N . GLN A 1 643 ? 25.551 -4.229 -22.338 1.00 98.56 643 GLN A N 1
ATOM 4861 C CA . GLN A 1 643 ? 25.571 -4.202 -20.881 1.00 98.56 643 GLN A CA 1
ATOM 4862 C C . GLN A 1 643 ? 26.859 -3.524 -20.427 1.00 98.56 643 GLN A C 1
ATOM 4864 O O . GLN A 1 643 ? 27.964 -3.989 -20.733 1.00 98.56 643 GLN A O 1
ATOM 4869 N N . ILE A 1 644 ? 26.723 -2.431 -19.687 1.00 98.69 644 ILE A N 1
ATOM 4870 C CA . ILE A 1 644 ? 27.827 -1.625 -19.171 1.00 98.69 644 ILE A CA 1
ATOM 4871 C C . ILE A 1 644 ? 27.921 -1.844 -17.663 1.00 98.69 644 ILE A C 1
ATOM 4873 O O . ILE A 1 644 ? 26.962 -1.574 -16.952 1.00 98.69 644 ILE A O 1
ATOM 4877 N N . GLU A 1 645 ? 29.058 -2.321 -17.151 1.00 98.75 645 GLU A N 1
ATOM 4878 C CA . GLU A 1 645 ? 29.314 -2.333 -15.701 1.00 98.75 645 GLU A CA 1
ATOM 4879 C C . GLU A 1 645 ? 29.585 -0.902 -15.226 1.00 98.75 645 GLU A C 1
ATOM 4881 O O . GLU A 1 645 ? 30.476 -0.246 -15.773 1.00 98.75 645 GLU A O 1
ATOM 4886 N N . VAL A 1 646 ? 28.854 -0.444 -14.208 1.00 98.69 646 VAL A N 1
ATOM 4887 C CA . VAL A 1 646 ? 28.940 0.909 -13.637 1.00 98.69 646 VAL A CA 1
ATOM 4888 C C . VAL A 1 646 ? 29.615 0.847 -12.267 1.00 98.69 646 VAL A C 1
ATOM 4890 O O . VAL A 1 646 ? 29.285 0.002 -11.435 1.00 98.69 646 VAL A O 1
ATOM 4893 N N . ARG A 1 647 ? 30.590 1.728 -12.029 1.00 97.75 647 ARG A N 1
ATOM 4894 C CA . ARG A 1 647 ? 31.436 1.748 -10.824 1.00 97.75 647 ARG A CA 1
ATOM 4895 C C . ARG A 1 647 ? 31.727 3.177 -10.369 1.00 97.75 647 ARG A C 1
ATOM 4897 O O . ARG A 1 647 ? 31.747 4.094 -11.187 1.00 97.75 647 ARG A O 1
ATOM 4904 N N . ASP A 1 648 ? 32.007 3.344 -9.078 1.00 96.31 648 ASP A N 1
ATOM 4905 C CA . ASP A 1 648 ? 32.621 4.566 -8.544 1.00 96.31 648 ASP A CA 1
ATOM 4906 C C . ASP A 1 648 ? 33.996 4.780 -9.199 1.00 96.31 648 ASP A C 1
ATOM 4908 O O . ASP A 1 648 ? 34.793 3.845 -9.328 1.00 96.31 648 ASP A O 1
ATOM 4912 N N . ASN A 1 649 ? 34.279 6.007 -9.632 1.00 95.38 649 ASN A N 1
ATOM 4913 C CA . ASN A 1 649 ? 35.578 6.386 -10.182 1.00 95.38 649 ASN A CA 1
ATOM 4914 C C . ASN A 1 649 ? 36.603 6.790 -9.099 1.00 95.38 649 ASN A C 1
ATOM 4916 O O . ASN A 1 649 ? 37.746 7.102 -9.431 1.00 95.38 649 ASN A O 1
ATOM 4920 N N . GLY A 1 650 ? 36.210 6.798 -7.821 1.00 92.94 650 GLY A N 1
ATOM 4921 C CA . GLY A 1 650 ? 37.045 7.157 -6.671 1.00 92.94 650 GLY A CA 1
ATOM 4922 C C . GLY A 1 650 ? 37.196 8.664 -6.439 1.00 92.94 650 GLY A C 1
ATOM 4923 O O . GLY A 1 650 ? 37.955 9.080 -5.566 1.00 92.94 650 GLY A O 1
ATOM 4924 N N . SER A 1 651 ? 36.490 9.489 -7.212 1.00 90.50 651 SER A N 1
ATOM 4925 C CA . SER A 1 651 ? 36.536 10.958 -7.165 1.00 90.50 651 SER A CA 1
ATOM 4926 C C . SER A 1 651 ? 35.142 11.595 -7.095 1.00 90.50 651 SER A C 1
ATOM 4928 O O . SER A 1 651 ? 34.966 12.758 -7.454 1.00 90.50 651 SER A O 1
ATOM 4930 N N . GLY A 1 652 ? 34.150 10.839 -6.612 1.00 89.75 652 GLY A N 1
ATOM 4931 C CA . GLY A 1 652 ? 32.771 11.306 -6.444 1.00 89.75 652 GLY A CA 1
ATOM 4932 C C . GLY A 1 652 ? 31.936 11.287 -7.727 1.00 89.75 652 GLY A C 1
ATOM 4933 O O . GLY A 1 652 ? 30.885 11.925 -7.767 1.00 89.75 652 GLY A O 1
ATOM 4934 N N . GLY A 1 653 ? 32.385 10.562 -8.757 1.00 95.06 653 GLY A N 1
ATOM 4935 C CA . GLY A 1 653 ? 31.639 10.333 -9.993 1.00 95.06 653 GLY A CA 1
ATOM 4936 C C . GLY A 1 653 ? 31.639 8.866 -10.416 1.00 95.06 653 GLY A C 1
ATOM 4937 O O . GLY A 1 653 ? 32.165 8.000 -9.718 1.00 95.06 653 GLY A O 1
ATOM 4938 N N . VAL A 1 654 ? 31.070 8.585 -11.584 1.00 97.88 654 VAL A N 1
ATOM 4939 C CA . VAL A 1 654 ? 30.971 7.222 -12.122 1.00 97.88 654 VAL A CA 1
ATOM 4940 C C . VAL A 1 654 ? 31.945 6.967 -13.271 1.00 97.88 654 VAL A C 1
ATOM 4942 O O . VAL A 1 654 ? 32.404 7.879 -13.958 1.00 97.88 654 VAL A O 1
ATOM 4945 N N . THR A 1 655 ? 32.271 5.696 -13.478 1.00 97.88 655 THR A N 1
ATOM 4946 C CA . THR A 1 655 ? 32.979 5.167 -14.647 1.00 97.88 655 THR A CA 1
ATOM 4947 C C . THR A 1 655 ? 32.408 3.797 -14.999 1.00 97.88 655 THR A C 1
ATOM 4949 O O . THR A 1 655 ? 31.743 3.165 -14.178 1.00 97.88 655 THR A O 1
ATOM 4952 N N . GLY A 1 656 ? 32.676 3.291 -16.199 1.00 97.19 656 GLY A N 1
ATOM 4953 C CA . GLY A 1 656 ? 32.213 1.961 -16.566 1.00 97.19 656 GLY A CA 1
ATOM 4954 C C . GLY A 1 656 ? 32.866 1.375 -17.800 1.00 97.19 656 GLY A C 1
ATOM 4955 O O . GLY A 1 656 ? 33.692 2.001 -18.460 1.00 97.19 656 GLY A O 1
ATOM 4956 N N . SER A 1 657 ? 32.527 0.120 -18.066 1.00 97.06 657 SER A N 1
ATOM 4957 C CA . SER A 1 657 ? 33.047 -0.647 -19.198 1.00 97.06 657 SER A CA 1
ATOM 4958 C C . SER A 1 657 ? 31.980 -1.584 -19.738 1.00 97.06 657 SER A C 1
ATOM 4960 O O . SER A 1 657 ? 31.302 -2.247 -18.954 1.00 97.06 657 SER A O 1
ATOM 4962 N N . MET A 1 658 ? 31.886 -1.699 -21.060 1.00 97.88 658 MET A N 1
ATOM 4963 C CA . MET A 1 658 ? 31.057 -2.715 -21.706 1.00 97.88 658 MET A CA 1
ATOM 4964 C C . MET A 1 658 ? 31.551 -4.117 -21.334 1.00 97.88 658 MET A C 1
ATOM 4966 O O . MET A 1 658 ? 32.733 -4.425 -21.488 1.00 97.88 658 MET A O 1
ATOM 4970 N N . VAL A 1 659 ? 30.637 -4.957 -20.855 1.00 97.94 659 VAL A N 1
ATOM 4971 C CA . VAL A 1 659 ? 30.903 -6.350 -20.461 1.00 97.94 659 VAL A CA 1
ATOM 4972 C C . VAL A 1 659 ? 30.171 -7.359 -21.340 1.00 97.94 659 VAL A C 1
ATOM 4974 O O . VAL A 1 659 ? 30.570 -8.518 -21.390 1.00 97.94 659 VAL A O 1
ATOM 4977 N N . ARG A 1 660 ? 29.131 -6.922 -22.058 1.00 96.94 660 ARG A N 1
ATOM 4978 C CA . ARG A 1 660 ? 28.339 -7.759 -22.962 1.00 96.94 660 ARG A CA 1
ATOM 4979 C C . ARG A 1 660 ? 27.725 -6.909 -24.069 1.00 96.94 660 ARG A C 1
ATOM 4981 O O . ARG A 1 660 ? 27.452 -5.731 -23.853 1.00 96.94 660 ARG A O 1
ATOM 4988 N N . SER A 1 661 ? 27.547 -7.494 -25.250 1.00 96.12 661 SER A N 1
ATOM 4989 C CA . SER A 1 661 ? 27.000 -6.816 -26.429 1.00 96.12 661 SER A CA 1
ATOM 4990 C C . SER A 1 661 ? 26.376 -7.832 -27.372 1.00 96.12 661 SER A C 1
ATOM 4992 O O . SER A 1 661 ? 27.062 -8.782 -27.766 1.00 96.12 661 SER A O 1
ATOM 4994 N N . HIS A 1 662 ? 25.109 -7.641 -27.729 1.00 96.00 662 HIS A N 1
ATOM 4995 C CA . HIS A 1 662 ? 24.347 -8.532 -28.602 1.00 96.00 662 HIS A CA 1
ATOM 4996 C C . HIS A 1 662 ? 23.328 -7.755 -29.440 1.00 96.00 662 HIS A C 1
ATOM 4998 O O . HIS A 1 662 ? 23.137 -6.559 -29.258 1.00 96.00 662 HIS A O 1
ATOM 5004 N N . ASP A 1 663 ? 22.686 -8.458 -30.367 1.00 94.50 663 ASP A N 1
ATOM 5005 C CA . ASP A 1 663 ? 21.695 -7.904 -31.281 1.00 94.50 663 ASP A CA 1
ATOM 5006 C C . ASP A 1 663 ? 20.346 -8.604 -31.054 1.00 94.50 663 ASP A C 1
ATOM 5008 O O . ASP A 1 663 ? 20.284 -9.836 -30.956 1.00 94.50 663 ASP A O 1
ATOM 5012 N N . ALA A 1 664 ? 19.281 -7.820 -30.907 1.00 93.69 664 ALA A N 1
ATOM 5013 C CA . ALA A 1 664 ? 17.914 -8.288 -30.739 1.00 93.69 664 ALA A CA 1
ATOM 5014 C C . ALA A 1 664 ? 17.182 -8.521 -32.078 1.00 93.69 664 ALA A C 1
ATOM 5016 O O . ALA A 1 664 ? 16.116 -9.128 -32.078 1.00 93.69 664 ALA A O 1
ATOM 5017 N N . GLY A 1 665 ? 17.757 -8.142 -33.213 1.00 92.56 665 GLY A N 1
ATOM 5018 C CA . GLY A 1 665 ? 17.253 -8.385 -34.565 1.00 92.56 665 GLY A CA 1
ATOM 5019 C C . GLY A 1 665 ? 16.639 -7.154 -35.231 1.00 92.56 665 GLY A C 1
ATOM 5020 O O . GLY A 1 665 ? 16.806 -6.981 -36.438 1.00 92.56 665 GLY A O 1
ATOM 5021 N N . GLY A 1 666 ? 15.975 -6.296 -34.460 1.00 94.38 666 GLY A N 1
ATOM 5022 C CA . GLY A 1 666 ? 15.297 -5.090 -34.931 1.00 94.38 666 GLY A CA 1
ATOM 5023 C C . GLY A 1 666 ? 15.305 -3.990 -33.874 1.00 94.38 666 GLY A C 1
ATOM 5024 O O . GLY A 1 666 ? 15.807 -4.204 -32.776 1.00 94.38 666 GLY A O 1
ATOM 5025 N N . GLN A 1 667 ? 14.770 -2.817 -34.217 1.00 98.00 667 GLN A N 1
ATOM 5026 C CA . GLN A 1 667 ? 14.729 -1.647 -33.336 1.00 98.00 667 GLN A CA 1
ATOM 5027 C C . GLN A 1 667 ? 14.168 -1.993 -31.947 1.00 98.00 667 GLN A C 1
ATOM 5029 O O . GLN A 1 667 ? 13.146 -2.670 -31.831 1.00 98.00 667 GLN A O 1
ATOM 5034 N N . THR A 1 668 ? 14.873 -1.544 -30.907 1.00 97.81 668 THR A N 1
ATOM 5035 C CA . THR A 1 668 ? 14.522 -1.783 -29.506 1.00 97.81 668 THR A CA 1
ATOM 5036 C C . THR A 1 668 ? 14.617 -0.505 -28.697 1.00 97.81 668 THR A C 1
ATOM 5038 O O . THR A 1 668 ? 15.553 0.260 -28.930 1.00 97.81 668 THR A O 1
ATOM 5041 N N . GLU A 1 669 ? 13.746 -0.364 -27.702 1.00 96.62 669 GLU A N 1
ATOM 5042 C CA . GLU A 1 669 ? 13.732 0.764 -26.767 1.00 96.62 669 GLU A CA 1
ATOM 5043 C C . GLU A 1 669 ? 13.428 0.290 -25.343 1.00 96.62 669 GLU A C 1
ATOM 5045 O O . GLU A 1 669 ? 14.353 0.097 -24.546 1.00 96.62 669 GLU A O 1
ATOM 5050 N N . GLY A 1 670 ? 12.157 0.008 -25.046 1.00 97.12 670 GLY A N 1
ATOM 5051 C CA . GLY A 1 670 ? 11.715 -0.333 -23.699 1.00 97.12 670 GLY A CA 1
ATOM 5052 C C . GLY A 1 670 ? 12.431 -1.553 -23.126 1.00 97.12 670 GLY A C 1
ATOM 5053 O O . GLY A 1 670 ? 12.526 -2.616 -23.755 1.00 97.12 670 GLY A O 1
ATOM 5054 N N . CYS A 1 671 ? 12.949 -1.423 -21.905 1.00 98.56 671 CYS A N 1
ATOM 5055 C CA . CYS A 1 671 ? 13.597 -2.528 -21.222 1.00 98.56 671 CYS A CA 1
ATOM 5056 C C . CYS A 1 671 ? 13.458 -2.459 -19.706 1.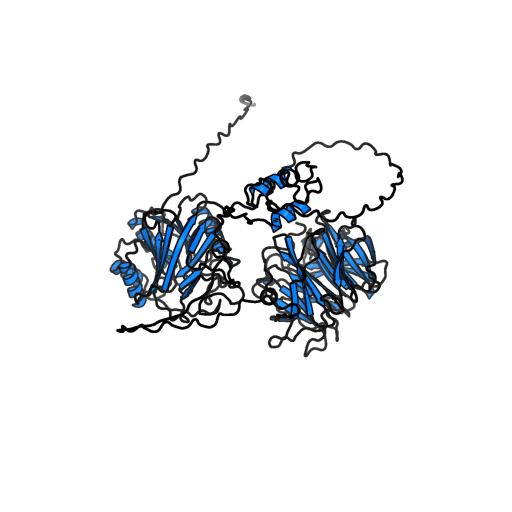00 98.56 671 CYS A C 1
ATOM 5058 O O . CYS A 1 671 ? 13.311 -1.396 -19.120 1.00 98.56 671 CYS A O 1
ATOM 5060 N N . VAL A 1 672 ? 13.550 -3.622 -19.064 1.00 98.75 672 VAL A N 1
ATOM 5061 C CA . VAL A 1 672 ? 13.614 -3.728 -17.603 1.00 98.75 672 VAL A CA 1
ATOM 5062 C C . VAL A 1 672 ? 14.444 -4.934 -17.210 1.00 98.75 672 VAL A C 1
ATOM 5064 O O . VAL A 1 672 ? 14.466 -5.958 -17.904 1.00 98.75 672 VAL A O 1
ATOM 5067 N N . THR A 1 673 ? 15.121 -4.842 -16.071 1.00 98.50 673 THR A N 1
ATOM 5068 C CA . THR A 1 673 ? 15.818 -5.986 -15.489 1.00 98.50 673 THR A CA 1
ATOM 5069 C C . THR A 1 673 ? 15.161 -6.447 -14.196 1.00 98.50 673 THR A C 1
ATOM 5071 O O . THR A 1 673 ? 14.649 -5.664 -13.396 1.00 98.50 673 THR A O 1
ATOM 5074 N N . ASP A 1 674 ? 15.163 -7.760 -14.009 1.00 97.56 674 ASP A N 1
ATOM 5075 C CA . ASP A 1 674 ? 14.716 -8.421 -12.799 1.00 97.56 674 ASP A CA 1
ATOM 5076 C C . ASP A 1 674 ? 15.927 -8.726 -11.911 1.00 97.56 674 ASP A C 1
ATOM 5078 O O . ASP A 1 674 ? 16.616 -9.735 -12.101 1.00 97.56 674 ASP A O 1
ATOM 5082 N N . ASP A 1 675 ? 16.158 -7.862 -10.924 1.00 95.94 675 ASP A N 1
ATOM 5083 C CA . ASP A 1 675 ? 17.273 -7.942 -9.971 1.00 95.94 675 ASP A CA 1
ATOM 5084 C C . ASP A 1 675 ? 17.228 -9.204 -9.081 1.00 95.94 675 ASP A C 1
ATOM 5086 O O . ASP A 1 675 ? 18.217 -9.544 -8.438 1.00 95.94 675 ASP A O 1
ATOM 5090 N N . ILE A 1 676 ? 16.102 -9.928 -9.025 1.00 93.19 676 ILE A N 1
ATOM 5091 C CA . ILE A 1 676 ? 15.961 -11.157 -8.221 1.00 93.19 676 ILE A CA 1
ATOM 5092 C C . ILE A 1 676 ? 16.129 -12.394 -9.107 1.00 93.19 676 ILE A C 1
ATOM 5094 O O . ILE A 1 676 ? 16.863 -13.326 -8.770 1.00 93.19 676 ILE A O 1
ATOM 5098 N N . HIS A 1 677 ? 15.447 -12.426 -10.252 1.00 93.44 677 HIS A N 1
ATOM 5099 C CA . HIS A 1 677 ? 15.459 -13.574 -11.157 1.00 93.44 677 HIS A CA 1
ATOM 5100 C C . HIS A 1 677 ? 16.599 -13.553 -12.170 1.00 93.44 677 HIS A C 1
ATOM 5102 O O . HIS A 1 677 ? 16.785 -14.555 -12.865 1.00 93.44 677 HIS A O 1
ATOM 5108 N N . LYS A 1 678 ? 17.376 -12.465 -12.224 1.00 95.31 678 LYS A N 1
ATOM 5109 C CA . LYS A 1 678 ? 18.514 -12.278 -13.132 1.00 95.31 678 LYS A CA 1
ATOM 5110 C C . LYS A 1 678 ? 18.070 -12.347 -14.592 1.00 95.31 678 LYS A C 1
ATOM 5112 O O . LYS A 1 678 ? 18.660 -13.064 -15.400 1.00 95.31 678 LYS A O 1
ATOM 5117 N N . LEU A 1 679 ? 16.988 -11.644 -14.916 1.00 96.75 679 LEU A N 1
ATOM 5118 C CA . LEU A 1 679 ? 16.411 -11.609 -16.261 1.00 96.75 679 LEU A CA 1
ATOM 5119 C C . LEU A 1 679 ? 16.466 -10.198 -16.834 1.00 96.75 679 LEU A C 1
ATOM 5121 O O . LEU A 1 679 ? 16.243 -9.229 -16.119 1.00 96.75 679 LEU A O 1
ATOM 5125 N N . TYR A 1 680 ? 16.748 -10.100 -18.127 1.00 98.12 680 TYR A N 1
ATOM 5126 C CA . TYR A 1 680 ? 16.709 -8.864 -18.898 1.00 98.12 680 TYR A CA 1
ATOM 5127 C C . TYR A 1 680 ? 15.576 -8.960 -19.913 1.00 98.12 680 TYR A C 1
ATOM 5129 O O . TYR A 1 680 ? 15.617 -9.837 -20.778 1.00 98.12 680 TYR A O 1
ATOM 5137 N N . TYR A 1 681 ? 14.575 -8.093 -19.796 1.00 98.50 681 TYR A N 1
ATOM 5138 C CA . TYR A 1 681 ? 13.472 -7.973 -20.743 1.00 98.50 681 TYR A CA 1
ATOM 5139 C C . TYR A 1 681 ? 13.727 -6.783 -21.665 1.00 98.50 681 TYR A C 1
ATOM 5141 O O . TYR A 1 681 ? 14.102 -5.715 -21.189 1.00 98.50 681 TYR A O 1
ATOM 5149 N N . ILE A 1 682 ? 13.511 -6.968 -22.964 1.00 98.38 682 ILE A N 1
ATOM 5150 C CA . ILE A 1 682 ? 13.685 -5.929 -23.984 1.00 98.38 682 ILE A CA 1
ATOM 5151 C C . ILE A 1 682 ? 12.560 -6.022 -25.017 1.00 98.38 682 ILE A C 1
ATOM 5153 O O . ILE A 1 682 ? 12.221 -7.121 -25.476 1.00 98.38 682 ILE A O 1
ATOM 5157 N N . GLY A 1 683 ? 11.978 -4.878 -25.359 1.00 98.12 683 GLY A N 1
ATOM 5158 C CA . GLY A 1 683 ? 11.017 -4.720 -26.442 1.00 98.12 683 GLY A CA 1
ATOM 5159 C C . GLY A 1 683 ? 11.743 -4.562 -27.770 1.00 98.12 683 GLY A C 1
ATOM 5160 O O . GLY A 1 683 ? 12.561 -3.664 -27.926 1.00 98.12 683 GLY A O 1
ATOM 5161 N N . GLU A 1 684 ? 11.470 -5.455 -28.716 1.00 98.06 684 GLU A N 1
ATOM 5162 C CA . GLU A 1 684 ? 11.739 -5.235 -30.136 1.00 98.06 684 GLU A CA 1
ATOM 5163 C C . GLU A 1 684 ? 10.441 -4.699 -30.743 1.00 98.06 684 GLU A C 1
ATOM 5165 O O . GLU A 1 684 ? 9.483 -5.462 -30.894 1.00 98.06 684 GLU A O 1
ATOM 5170 N N . GLU A 1 685 ? 10.401 -3.397 -31.037 1.00 97.75 685 GLU A N 1
ATOM 5171 C CA . GLU A 1 685 ? 9.176 -2.603 -31.247 1.00 97.75 685 GLU A CA 1
ATOM 5172 C C . GLU A 1 685 ? 8.180 -3.292 -32.188 1.00 97.75 685 GLU A C 1
ATOM 5174 O O . GLU A 1 685 ? 7.014 -3.513 -31.851 1.00 97.75 685 GLU A O 1
ATOM 5179 N N . ALA A 1 686 ? 8.678 -3.737 -33.342 1.00 97.62 686 ALA A N 1
ATOM 5180 C CA . ALA A 1 686 ? 7.865 -4.353 -34.379 1.00 97.62 686 ALA A CA 1
ATOM 5181 C C . ALA A 1 686 ? 7.599 -5.853 -34.170 1.00 97.62 686 ALA A C 1
ATOM 5183 O O . ALA A 1 686 ? 6.765 -6.409 -34.888 1.00 97.62 686 ALA A O 1
ATOM 5184 N N . ALA A 1 687 ? 8.283 -6.534 -33.244 1.00 97.06 687 ALA A N 1
ATOM 5185 C CA . ALA A 1 687 ? 8.293 -7.999 -33.155 1.00 97.06 687 ALA A CA 1
ATOM 5186 C C . ALA A 1 687 ? 7.742 -8.569 -31.839 1.00 97.06 687 ALA A C 1
ATOM 5188 O O . ALA A 1 687 ? 7.133 -9.646 -31.856 1.00 97.06 687 ALA A O 1
ATOM 5189 N N . GLY A 1 688 ? 7.944 -7.901 -30.701 1.00 97.62 688 GLY A N 1
ATOM 5190 C CA . GLY A 1 688 ? 7.501 -8.394 -29.397 1.00 97.62 688 GLY A CA 1
ATOM 5191 C C . GLY A 1 688 ? 8.481 -8.155 -28.256 1.00 97.62 688 GLY A C 1
ATOM 5192 O O . GLY A 1 688 ? 9.442 -7.405 -28.370 1.00 97.62 688 GLY A O 1
ATOM 5193 N N . VAL A 1 689 ? 8.250 -8.857 -27.148 1.00 98.25 689 VAL A N 1
ATOM 5194 C CA . VAL A 1 689 ? 9.115 -8.806 -25.963 1.00 98.25 689 VAL A CA 1
ATOM 5195 C C . VAL A 1 689 ? 9.985 -10.053 -25.901 1.00 98.25 689 VAL A C 1
ATOM 5197 O O . VAL A 1 689 ? 9.492 -11.185 -25.955 1.00 98.25 689 VAL A O 1
ATOM 5200 N N . TRP A 1 690 ? 11.283 -9.850 -25.710 1.00 96.75 690 TRP A N 1
ATOM 5201 C CA . TRP A 1 690 ? 12.259 -10.908 -25.476 1.00 96.75 690 TRP A CA 1
ATOM 5202 C C . TRP A 1 690 ? 12.759 -10.869 -24.040 1.00 96.75 690 TRP A C 1
ATOM 5204 O O . TRP A 1 690 ? 12.918 -9.796 -23.464 1.00 96.75 690 TRP A O 1
ATOM 5214 N N . ARG A 1 691 ? 13.083 -12.040 -23.482 1.00 94.50 691 ARG A N 1
ATOM 5215 C CA . ARG A 1 691 ? 13.853 -12.143 -22.238 1.00 94.50 691 ARG A CA 1
ATOM 5216 C C . ARG A 1 691 ? 15.161 -12.908 -22.421 1.00 94.50 691 ARG A C 1
ATOM 5218 O O . ARG A 1 691 ? 15.175 -13.979 -23.033 1.00 94.50 691 ARG A O 1
ATOM 5225 N N . TYR A 1 692 ? 16.227 -12.375 -21.836 1.00 95.88 692 TYR A N 1
ATOM 5226 C CA . TYR A 1 692 ? 17.574 -12.944 -21.739 1.00 95.88 692 TYR A CA 1
ATOM 5227 C C . TYR A 1 692 ? 17.942 -13.155 -20.262 1.00 95.88 692 TYR A C 1
ATOM 5229 O O . TYR A 1 692 ? 17.285 -12.622 -19.368 1.00 95.88 692 TYR A O 1
ATOM 5237 N N . GLY A 1 693 ? 19.022 -13.892 -19.994 1.00 96.38 693 GLY A N 1
ATOM 5238 C CA . GLY A 1 693 ? 19.699 -13.804 -18.695 1.00 96.38 693 GLY A CA 1
ATOM 5239 C C . GLY A 1 693 ? 20.397 -12.447 -18.538 1.00 96.38 693 GLY A C 1
ATOM 5240 O O . GLY A 1 693 ? 20.940 -11.931 -19.521 1.00 96.38 693 GLY A O 1
ATOM 5241 N N . ALA A 1 694 ? 20.350 -11.853 -17.344 1.00 97.62 694 ALA A N 1
ATOM 5242 C CA . ALA A 1 694 ? 20.891 -10.520 -17.056 1.00 97.62 694 ALA A CA 1
ATOM 5243 C C . ALA A 1 694 ? 22.349 -10.531 -16.571 1.00 97.62 694 ALA A C 1
ATOM 5245 O O . ALA A 1 694 ? 22.990 -9.479 -16.537 1.00 97.62 694 ALA A O 1
ATOM 5246 N N . GLU A 1 695 ? 22.909 -11.681 -16.195 1.00 98.12 695 GLU A N 1
ATOM 5247 C CA . GLU A 1 695 ? 24.306 -11.723 -15.768 1.00 98.12 695 GLU A CA 1
ATOM 5248 C C . GLU A 1 695 ? 25.238 -11.502 -16.972 1.00 98.12 695 GLU A C 1
ATOM 5250 O O . GLU A 1 695 ? 24.950 -11.954 -18.085 1.00 98.12 695 GLU A O 1
ATOM 5255 N N . PRO A 1 696 ? 26.394 -10.841 -16.788 1.00 97.25 696 PRO A N 1
ATOM 5256 C CA . PRO A 1 696 ? 27.322 -10.579 -17.890 1.00 97.25 696 PRO A CA 1
ATOM 5257 C C . PRO A 1 696 ? 27.921 -11.855 -18.497 1.00 97.25 696 PRO A C 1
ATOM 5259 O O . PRO A 1 696 ? 28.393 -11.832 -19.630 1.00 97.25 696 PRO A O 1
ATOM 5262 N N . GLY A 1 697 ? 27.911 -12.965 -17.751 1.00 96.31 697 GLY A N 1
ATOM 5263 C CA . GLY A 1 697 ? 28.345 -14.277 -18.231 1.00 96.31 697 GLY A CA 1
ATOM 5264 C C . GLY A 1 697 ? 27.258 -15.088 -18.943 1.00 96.31 697 GLY A C 1
ATOM 5265 O O . GLY A 1 697 ? 27.570 -16.158 -19.466 1.00 96.31 697 GLY A O 1
ATOM 5266 N N . ASP A 1 698 ? 26.005 -14.621 -18.961 1.00 94.88 698 ASP A N 1
ATOM 5267 C CA . ASP A 1 698 ? 24.915 -15.337 -19.623 1.00 94.88 698 ASP A CA 1
ATOM 5268 C C . ASP A 1 698 ? 25.066 -15.276 -21.154 1.00 94.88 698 ASP A C 1
ATOM 5270 O O . ASP A 1 698 ? 25.490 -14.274 -21.730 1.00 94.88 698 ASP A O 1
ATOM 5274 N N . GLY A 1 699 ? 24.707 -16.366 -21.840 1.00 91.25 699 GLY A N 1
ATOM 5275 C CA . GLY A 1 699 ? 24.782 -16.460 -23.303 1.00 91.25 699 GLY A CA 1
ATOM 5276 C C . GLY A 1 699 ? 23.701 -15.653 -24.036 1.00 91.25 699 GLY A C 1
ATOM 5277 O O . GLY A 1 699 ? 22.919 -14.926 -23.439 1.00 91.25 699 GLY A O 1
ATOM 5278 N N . THR A 1 700 ? 23.603 -15.807 -25.356 1.00 90.06 700 THR A N 1
ATOM 5279 C CA . THR A 1 700 ? 22.635 -15.079 -26.207 1.00 90.06 700 THR A CA 1
ATOM 5280 C C . THR A 1 700 ? 21.259 -15.727 -26.317 1.00 90.06 700 THR A C 1
ATOM 5282 O O . THR A 1 700 ? 20.400 -15.227 -27.042 1.00 90.06 700 THR A O 1
ATOM 5285 N N . ALA A 1 701 ? 21.043 -16.860 -25.648 1.00 91.38 701 ALA A N 1
ATOM 5286 C CA . ALA A 1 701 ? 19.761 -17.544 -25.694 1.00 91.38 701 ALA A CA 1
ATOM 5287 C C . ALA A 1 701 ? 18.656 -16.635 -25.137 1.00 91.38 701 ALA A C 1
ATOM 5289 O O . ALA A 1 701 ? 18.795 -16.067 -24.052 1.00 91.38 701 ALA A O 1
ATOM 5290 N N . ARG A 1 702 ? 17.559 -16.527 -25.889 1.00 92.00 702 ARG A N 1
ATOM 5291 C CA . ARG A 1 702 ? 16.405 -15.695 -25.548 1.00 92.00 702 ARG A CA 1
ATOM 5292 C C . ARG A 1 702 ? 15.106 -16.468 -25.646 1.00 92.00 702 ARG A C 1
ATOM 5294 O O . ARG A 1 702 ? 15.003 -17.426 -26.411 1.00 92.00 702 ARG A O 1
ATOM 5301 N N . VAL A 1 703 ? 14.109 -16.010 -24.904 1.00 92.44 703 VAL A N 1
ATOM 5302 C CA . VAL A 1 703 ? 12.742 -16.538 -24.935 1.00 92.44 703 VAL A CA 1
ATOM 5303 C C . VAL A 1 703 ? 11.800 -15.405 -25.321 1.00 92.44 703 VAL A C 1
ATOM 5305 O O . VAL A 1 703 ? 11.899 -14.320 -24.752 1.00 92.44 703 VAL A O 1
ATOM 5308 N N . GLN A 1 704 ? 10.900 -15.648 -26.276 1.00 93.94 704 GLN A N 1
ATOM 5309 C CA . GLN A 1 704 ? 9.834 -14.696 -26.586 1.00 93.94 704 GLN A CA 1
ATOM 5310 C C . GLN A 1 704 ? 8.793 -14.746 -25.467 1.00 93.94 704 GLN A C 1
ATOM 5312 O O . GLN A 1 704 ? 8.288 -15.824 -25.149 1.00 93.94 704 GLN A O 1
ATOM 5317 N N . VAL A 1 705 ? 8.514 -13.600 -24.853 1.00 95.44 705 VAL A N 1
ATOM 5318 C CA . VAL A 1 705 ? 7.466 -13.446 -23.837 1.00 95.44 705 VAL A CA 1
ATOM 5319 C C . VAL A 1 705 ? 6.113 -13.313 -24.521 1.00 95.44 705 VAL A C 1
ATOM 5321 O O . VAL A 1 705 ? 5.200 -14.081 -24.234 1.00 95.44 705 VAL A O 1
ATOM 5324 N N . ASP A 1 706 ? 6.022 -12.385 -25.471 1.00 96.56 706 ASP A N 1
ATOM 5325 C CA . ASP A 1 706 ? 4.885 -12.228 -26.372 1.00 96.56 706 ASP A CA 1
ATOM 5326 C C . ASP A 1 706 ? 5.347 -11.558 -27.676 1.00 96.56 706 ASP A C 1
ATOM 5328 O O . ASP A 1 706 ? 6.498 -11.124 -27.789 1.00 96.56 706 ASP A O 1
ATOM 5332 N N . ARG A 1 707 ? 4.468 -11.497 -28.673 1.00 96.94 707 ARG A N 1
ATOM 5333 C CA . ARG A 1 707 ? 4.722 -10.952 -30.008 1.00 96.94 707 ARG A CA 1
ATOM 5334 C C . ARG A 1 707 ? 3.702 -9.900 -30.407 1.00 96.94 707 ARG A C 1
ATOM 5336 O O . ARG A 1 707 ? 2.579 -9.875 -29.905 1.00 96.94 707 ARG A O 1
ATOM 5343 N N . THR A 1 708 ? 4.086 -9.082 -31.372 1.00 96.75 708 THR A N 1
ATOM 5344 C CA . THR A 1 708 ? 3.168 -8.172 -32.050 1.00 96.75 708 THR A CA 1
ATOM 5345 C C . THR A 1 708 ? 2.303 -8.918 -33.071 1.00 96.75 708 THR A C 1
ATOM 5347 O O . THR A 1 708 ? 2.695 -9.936 -33.653 1.00 96.75 708 THR A O 1
ATOM 5350 N N . GLY A 1 709 ? 1.100 -8.402 -33.317 1.00 90.69 709 GLY A N 1
ATOM 5351 C CA . GLY A 1 709 ? 0.226 -8.893 -34.378 1.00 90.69 709 GLY A CA 1
ATOM 5352 C C . GLY A 1 709 ? -0.404 -10.261 -34.091 1.00 90.69 709 GLY A C 1
ATOM 5353 O O . GLY A 1 709 ? -0.727 -10.612 -32.958 1.00 90.69 709 GLY A O 1
ATOM 5354 N N . SER A 1 710 ? -0.668 -11.030 -35.152 1.00 89.25 710 SER A N 1
ATOM 5355 C CA . SER A 1 710 ? -1.493 -12.240 -35.055 1.00 89.25 710 SER A CA 1
ATOM 5356 C C . SER A 1 710 ? -0.885 -13.293 -34.123 1.00 89.25 710 SER A C 1
ATOM 5358 O O . SER A 1 710 ? 0.198 -13.822 -34.374 1.00 89.25 710 SER A O 1
ATOM 5360 N N . GLY A 1 711 ? -1.650 -13.684 -33.101 1.00 86.44 711 GLY A N 1
ATOM 5361 C CA . GLY A 1 711 ? -1.259 -14.723 -32.147 1.00 86.44 711 GLY A CA 1
ATOM 5362 C C . GLY A 1 711 ? -0.382 -14.231 -30.995 1.00 86.44 711 GLY A C 1
ATOM 5363 O O . GLY A 1 711 ? 0.219 -15.075 -30.325 1.00 86.44 711 GLY A O 1
ATOM 5364 N N . GLY A 1 712 ? -0.289 -12.915 -30.794 1.00 93.00 712 GLY A N 1
ATOM 5365 C CA . GLY A 1 712 ? 0.193 -12.291 -29.562 1.00 93.00 712 GLY A CA 1
ATOM 5366 C C . GLY A 1 712 ? -0.773 -11.221 -29.050 1.00 93.00 712 GLY A C 1
ATOM 5367 O O . GLY A 1 712 ? -1.826 -10.988 -29.651 1.00 93.00 712 GLY A O 1
ATOM 5368 N N . HIS A 1 713 ? -0.424 -10.590 -27.930 1.00 95.94 713 HIS A N 1
ATOM 5369 C CA . HIS A 1 713 ? -1.243 -9.572 -27.263 1.00 95.94 713 HIS A CA 1
ATOM 5370 C C . HIS A 1 713 ? -0.588 -8.189 -27.312 1.00 95.94 713 HIS A C 1
ATOM 5372 O O . HIS A 1 713 ? -0.754 -7.387 -26.397 1.00 95.94 713 HIS A O 1
ATOM 5378 N N . LEU A 1 714 ? 0.185 -7.892 -28.352 1.00 97.56 714 LEU A N 1
ATOM 5379 C CA . LEU A 1 714 ? 0.821 -6.588 -28.527 1.00 97.56 714 LEU A CA 1
ATOM 5380 C C . LEU A 1 714 ? 0.480 -6.029 -29.912 1.00 97.56 714 LEU A C 1
ATOM 5382 O O . LEU A 1 714 ? 0.447 -6.755 -30.911 1.00 97.56 714 LEU A O 1
ATOM 5386 N N . THR A 1 715 ? 0.224 -4.728 -29.970 1.00 97.38 715 THR A N 1
ATOM 5387 C CA . THR A 1 715 ? 0.170 -3.958 -31.214 1.00 97.38 715 THR A CA 1
ATOM 5388 C C . THR A 1 715 ? 1.424 -3.111 -31.261 1.00 97.38 715 THR A C 1
ATOM 5390 O O . THR A 1 715 ? 1.632 -2.317 -30.350 1.00 97.38 715 THR A O 1
ATOM 5393 N N . ALA A 1 716 ? 2.233 -3.304 -32.304 1.00 96.12 716 ALA A N 1
ATOM 5394 C CA . ALA A 1 716 ? 3.449 -2.529 -32.491 1.00 96.12 716 ALA A CA 1
ATOM 5395 C C . ALA A 1 716 ? 3.131 -1.019 -32.477 1.00 96.12 716 ALA A C 1
ATOM 5397 O O . ALA A 1 716 ? 2.149 -0.617 -33.103 1.00 96.12 716 ALA A O 1
ATOM 5398 N N . ASP A 1 717 ? 3.897 -0.198 -31.770 1.00 97.81 717 ASP A N 1
ATOM 5399 C CA . ASP A 1 717 ? 5.218 -0.538 -31.220 1.00 97.81 717 ASP A CA 1
ATOM 5400 C C . ASP A 1 717 ? 5.197 -1.044 -29.757 1.00 97.81 717 ASP A C 1
ATOM 5402 O O . ASP A 1 717 ? 4.286 -0.753 -28.974 1.00 97.81 717 ASP A O 1
ATOM 5406 N N . VAL A 1 718 ? 6.154 -1.921 -29.424 1.00 98.31 718 VAL A N 1
ATOM 5407 C CA . VAL A 1 718 ? 6.429 -2.383 -28.051 1.00 98.31 718 VAL A CA 1
ATOM 5408 C C . VAL A 1 718 ? 7.376 -1.399 -27.387 1.00 98.31 718 VAL A C 1
ATOM 5410 O O . VAL A 1 718 ? 8.562 -1.401 -27.706 1.00 98.31 718 VAL A O 1
ATOM 5413 N N . GLU A 1 719 ? 6.848 -0.643 -26.431 1.00 97.94 719 GLU A N 1
ATOM 5414 C CA . GLU A 1 719 ? 7.585 0.432 -25.767 1.00 97.94 719 GLU A CA 1
ATOM 5415 C C . GLU A 1 719 ? 7.912 0.076 -24.314 1.00 97.94 719 GLU A C 1
ATOM 5417 O O . GLU A 1 719 ? 8.355 -1.042 -24.037 1.00 97.94 719 GLU A O 1
ATOM 5422 N N . GLY A 1 720 ? 7.706 1.008 -23.379 1.00 97.56 720 GLY A N 1
ATOM 5423 C CA . GLY A 1 720 ? 8.047 0.908 -21.969 1.00 97.56 720 GLY A CA 1
ATOM 5424 C C . GLY A 1 720 ? 7.675 -0.433 -21.349 1.00 97.56 720 GLY A C 1
ATOM 5425 O O . GLY A 1 720 ? 6.586 -0.985 -21.560 1.00 97.56 720 GLY A O 1
ATOM 5426 N N . ILE A 1 721 ? 8.604 -0.962 -20.556 1.00 98.69 721 ILE A N 1
ATOM 5427 C CA . ILE A 1 721 ? 8.457 -2.227 -19.847 1.00 98.69 721 ILE A CA 1
ATOM 5428 C C . ILE A 1 721 ? 8.835 -1.982 -18.394 1.00 98.69 721 ILE A C 1
ATOM 5430 O O . ILE A 1 721 ? 9.916 -1.476 -18.132 1.00 98.69 721 ILE A O 1
ATOM 5434 N N . SER A 1 722 ? 7.997 -2.395 -17.444 1.00 98.62 722 SER A N 1
ATOM 5435 C CA . SER A 1 722 ? 8.349 -2.332 -16.019 1.00 98.62 722 SER A CA 1
ATOM 5436 C C . SER A 1 722 ? 7.852 -3.554 -15.240 1.00 98.62 722 SER A C 1
ATOM 5438 O O . SER A 1 722 ? 7.040 -4.355 -15.725 1.00 98.62 722 SER A O 1
ATOM 5440 N N . LEU A 1 723 ? 8.394 -3.742 -14.035 1.00 98.31 723 LEU A N 1
ATOM 5441 C CA . LEU A 1 723 ? 8.151 -4.893 -13.169 1.00 98.31 723 LEU A CA 1
ATOM 5442 C C . LEU A 1 723 ? 7.486 -4.469 -11.860 1.00 98.31 723 LEU A C 1
ATOM 5444 O O . LEU A 1 723 ? 8.074 -3.781 -11.032 1.00 98.31 723 LEU A O 1
ATOM 5448 N N . TYR A 1 724 ? 6.295 -5.003 -11.611 1.00 97.94 724 TYR A N 1
ATOM 5449 C CA . TYR A 1 724 ? 5.682 -4.986 -10.291 1.00 97.94 724 TYR A CA 1
ATOM 5450 C C . TYR A 1 724 ? 6.212 -6.162 -9.470 1.00 97.94 724 TYR A C 1
ATOM 5452 O O . TYR A 1 724 ? 6.095 -7.316 -9.893 1.00 97.94 724 TYR A O 1
ATOM 5460 N N . TYR A 1 725 ? 6.742 -5.892 -8.280 1.00 93.38 725 TYR A N 1
ATOM 5461 C CA . TYR A 1 725 ? 7.304 -6.910 -7.395 1.00 93.38 725 TYR A CA 1
ATOM 5462 C C . TYR A 1 725 ? 6.338 -7.300 -6.279 1.00 93.38 725 TYR A C 1
ATOM 5464 O O . TYR A 1 725 ? 5.620 -6.472 -5.725 1.00 93.38 725 TYR A O 1
ATOM 5472 N N . LYS A 1 726 ? 6.368 -8.583 -5.915 1.00 87.12 726 LYS A N 1
ATOM 5473 C CA . LYS A 1 726 ? 5.760 -9.113 -4.695 1.00 87.12 726 LYS A CA 1
ATOM 5474 C C . LYS A 1 726 ? 6.829 -9.768 -3.821 1.00 87.12 726 LYS A C 1
ATOM 5476 O O . LYS A 1 726 ? 7.857 -10.240 -4.311 1.00 87.12 726 LYS A O 1
ATOM 5481 N N . SER A 1 727 ? 6.567 -9.830 -2.523 1.00 82.12 727 SER A N 1
ATOM 5482 C CA . SER A 1 727 ? 7.446 -10.402 -1.497 1.00 82.12 727 SER A CA 1
ATOM 5483 C C . SER A 1 727 ? 7.676 -11.906 -1.659 1.00 82.12 727 SER A C 1
ATOM 5485 O O . SER A 1 727 ? 8.721 -12.408 -1.254 1.00 82.12 727 SER A O 1
ATOM 5487 N N . ASP A 1 728 ? 6.751 -12.618 -2.309 1.00 80.12 728 ASP A N 1
ATOM 5488 C CA . ASP A 1 728 ? 6.856 -14.050 -2.625 1.00 80.12 728 ASP A CA 1
ATOM 5489 C C . ASP A 1 728 ? 7.811 -14.356 -3.794 1.00 80.12 728 ASP A C 1
ATOM 5491 O O . ASP A 1 728 ? 7.960 -15.511 -4.195 1.00 80.12 728 ASP A O 1
ATOM 5495 N N . GLY A 1 729 ? 8.444 -13.329 -4.365 1.00 83.06 729 GLY A N 1
ATOM 5496 C CA . GLY A 1 729 ? 9.300 -13.455 -5.533 1.00 83.06 729 GLY A CA 1
ATOM 5497 C C . GLY A 1 729 ? 8.536 -13.495 -6.855 1.00 83.06 729 GLY A C 1
ATOM 5498 O O . GLY A 1 729 ? 9.190 -13.476 -7.887 1.00 83.06 729 GLY A O 1
ATOM 5499 N N . ASN A 1 730 ? 7.200 -13.468 -6.882 1.00 88.38 730 ASN A N 1
ATOM 5500 C CA . ASN A 1 730 ? 6.408 -13.305 -8.108 1.00 88.38 730 ASN A CA 1
ATOM 5501 C C . ASN A 1 730 ? 6.114 -11.814 -8.376 1.00 88.38 730 ASN A C 1
ATOM 5503 O O . ASN A 1 730 ? 6.766 -10.918 -7.833 1.00 88.38 730 ASN A O 1
ATOM 5507 N N . GLY A 1 731 ? 5.149 -11.526 -9.252 1.00 93.56 731 GLY A N 1
ATOM 5508 C CA . GLY A 1 731 ? 4.741 -10.163 -9.586 1.00 93.56 731 GLY A CA 1
ATOM 5509 C C . GLY A 1 731 ? 4.176 -10.056 -10.993 1.00 93.56 731 GLY A C 1
ATOM 5510 O O . GLY A 1 731 ? 3.661 -11.048 -11.516 1.00 93.56 731 GLY A O 1
ATOM 5511 N N . TYR A 1 732 ? 4.328 -8.888 -11.614 1.00 97.94 732 TYR A N 1
ATOM 5512 C CA . TYR A 1 732 ? 3.831 -8.631 -12.965 1.00 97.94 732 TYR A CA 1
ATOM 5513 C C . TYR A 1 732 ? 4.871 -7.946 -13.840 1.00 97.94 732 TYR A C 1
ATOM 5515 O O . TYR A 1 732 ? 5.614 -7.096 -13.366 1.00 97.94 732 TYR A O 1
ATOM 5523 N N . LEU A 1 733 ? 4.893 -8.317 -15.114 1.00 98.56 733 LEU A N 1
ATOM 5524 C CA . LEU A 1 733 ? 5.550 -7.580 -16.186 1.00 98.56 733 LEU A CA 1
ATOM 5525 C C . LEU A 1 733 ? 4.475 -6.763 -16.901 1.00 98.56 733 LEU A C 1
ATOM 5527 O O . LEU A 1 733 ? 3.462 -7.329 -17.316 1.00 98.56 733 LEU A O 1
ATOM 5531 N N . ILE A 1 734 ? 4.682 -5.458 -17.030 1.00 98.75 734 ILE A N 1
ATOM 5532 C CA . ILE A 1 734 ? 3.752 -4.535 -17.687 1.00 98.75 734 ILE A CA 1
ATOM 5533 C C . ILE A 1 734 ? 4.454 -3.982 -18.915 1.00 98.75 734 ILE A C 1
ATOM 5535 O O . ILE A 1 734 ? 5.601 -3.557 -18.816 1.00 98.75 734 ILE A O 1
ATOM 5539 N N . VAL A 1 735 ? 3.775 -4.031 -20.057 1.00 98.81 735 VAL A N 1
ATOM 5540 C CA . VAL A 1 735 ? 4.333 -3.677 -21.364 1.00 98.81 735 VAL A CA 1
ATOM 5541 C C . VAL A 1 735 ? 3.398 -2.688 -22.044 1.00 98.81 735 VAL A C 1
ATOM 5543 O O . VAL A 1 735 ? 2.208 -2.991 -22.194 1.00 98.81 735 VAL A O 1
ATOM 5546 N N . SER A 1 736 ? 3.919 -1.543 -22.478 1.00 98.69 736 SER A N 1
ATOM 5547 C CA . SER A 1 736 ? 3.181 -0.628 -23.347 1.00 98.69 736 SER A CA 1
ATOM 5548 C C . SER A 1 736 ? 3.022 -1.234 -24.744 1.00 98.69 736 SER A C 1
ATOM 5550 O O . SER A 1 736 ? 3.986 -1.647 -25.388 1.00 98.69 736 SER A O 1
ATOM 5552 N N . SER A 1 737 ? 1.774 -1.325 -25.194 1.00 98.31 737 SER A N 1
ATOM 5553 C CA . SER A 1 737 ? 1.379 -1.692 -26.552 1.00 98.31 737 SER A CA 1
ATOM 5554 C C . SER A 1 737 ? 0.928 -0.404 -27.239 1.00 98.31 737 SER A C 1
ATOM 5556 O O . SER A 1 737 ? -0.265 -0.069 -27.253 1.00 98.31 737 SER A O 1
ATOM 5558 N N . GLN A 1 738 ? 1.897 0.353 -27.746 1.00 97.44 738 GLN A N 1
ATOM 5559 C CA . GLN A 1 738 ? 1.733 1.754 -28.124 1.00 97.44 738 GLN A CA 1
ATOM 5560 C C . GLN A 1 738 ? 0.748 1.922 -29.285 1.00 97.44 738 GLN A C 1
ATOM 5562 O O . GLN A 1 738 ? -0.152 2.762 -29.216 1.00 97.44 738 GLN A O 1
ATOM 5567 N N . GLY A 1 739 ? 0.819 1.062 -30.308 1.00 95.75 739 GLY A N 1
ATOM 5568 C CA . GLY A 1 739 ? 0.024 1.217 -31.535 1.00 95.75 739 GLY A CA 1
ATOM 5569 C C . GLY A 1 739 ? -1.489 1.074 -31.371 1.00 95.75 739 GLY A C 1
ATOM 5570 O O . GLY A 1 739 ? -2.250 1.371 -32.292 1.00 95.75 739 GLY A O 1
ATOM 5571 N N . ASN A 1 740 ? -1.960 0.624 -30.208 1.00 95.50 740 ASN A N 1
ATOM 5572 C CA . ASN A 1 740 ? -3.377 0.649 -29.855 1.00 95.50 740 ASN A CA 1
ATOM 5573 C C . ASN A 1 740 ? -3.651 1.337 -28.507 1.00 95.50 740 ASN A C 1
ATOM 5575 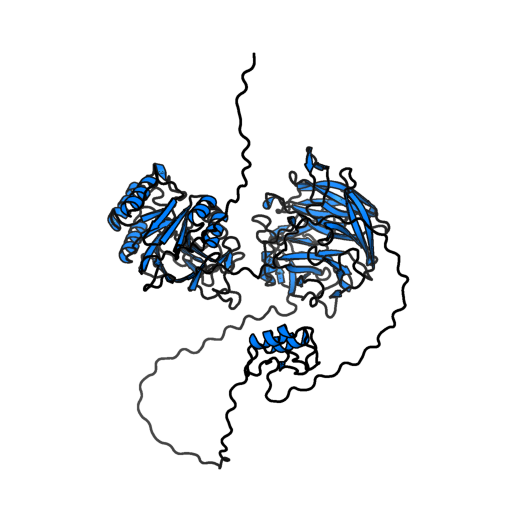O O . ASN A 1 740 ? -4.769 1.208 -28.000 1.00 95.50 740 ASN A O 1
ATOM 5579 N N . SER A 1 741 ? -2.683 2.058 -27.934 1.00 97.31 741 SER A N 1
ATOM 5580 C CA . SER A 1 741 ? -2.782 2.738 -26.634 1.00 97.31 741 SER A CA 1
ATOM 5581 C C . SER A 1 741 ? -3.338 1.817 -25.541 1.00 97.31 741 SER A C 1
ATOM 5583 O O . SER A 1 741 ? -4.362 2.112 -24.911 1.00 97.31 741 SER A O 1
ATOM 5585 N N . THR A 1 742 ? -2.742 0.635 -25.386 1.00 98.12 742 THR A N 1
ATOM 5586 C CA . THR A 1 742 ? -3.071 -0.306 -24.305 1.00 98.12 742 THR A CA 1
ATOM 5587 C C . THR A 1 742 ? -1.810 -0.789 -23.609 1.00 98.12 742 THR A C 1
ATOM 5589 O O . THR A 1 742 ? -0.702 -0.577 -24.085 1.00 98.12 742 THR A O 1
ATOM 5592 N N . PHE A 1 743 ? -1.990 -1.463 -22.482 1.00 98.62 743 PHE A N 1
ATOM 5593 C CA . PHE A 1 743 ? -0.914 -2.026 -21.686 1.00 98.62 743 PHE A CA 1
ATOM 5594 C C . PHE A 1 743 ? -1.203 -3.498 -21.432 1.00 98.62 743 PHE A C 1
ATOM 5596 O O . PHE A 1 743 ? -2.266 -3.837 -20.901 1.00 98.62 743 PHE A O 1
ATOM 5603 N N . SER A 1 744 ? -0.268 -4.368 -21.797 1.00 98.31 744 SER A N 1
ATOM 5604 C CA . SER A 1 744 ? -0.367 -5.811 -21.577 1.00 98.31 744 SER A CA 1
ATOM 5605 C C . SER A 1 744 ? 0.328 -6.202 -20.280 1.00 98.31 744 SER A C 1
ATOM 5607 O O . SER A 1 744 ? 1.448 -5.772 -20.009 1.00 98.31 744 SER A O 1
ATOM 5609 N N . VAL A 1 745 ? -0.337 -7.038 -19.484 1.00 98.44 745 VAL A N 1
ATOM 5610 C CA . VAL A 1 745 ? 0.159 -7.506 -18.188 1.00 98.44 745 VAL A CA 1
ATOM 5611 C C . VAL A 1 745 ? 0.431 -9.002 -18.257 1.00 98.44 745 VAL A C 1
ATOM 5613 O O . VAL A 1 745 ? -0.429 -9.776 -18.677 1.00 98.44 745 VAL A O 1
ATOM 5616 N N . TYR A 1 746 ? 1.608 -9.414 -17.798 1.00 97.75 746 TYR A N 1
ATOM 5617 C CA . TYR A 1 746 ? 2.038 -10.807 -17.733 1.00 97.75 746 TYR A CA 1
ATOM 5618 C C . TYR A 1 746 ? 2.502 -11.154 -16.322 1.00 97.75 746 TYR A C 1
ATOM 5620 O O . TYR A 1 746 ? 2.887 -10.281 -15.546 1.00 97.75 746 TYR A O 1
ATOM 5628 N N . GLU A 1 747 ? 2.523 -12.435 -15.978 1.00 94.69 747 GLU A N 1
ATOM 5629 C CA . GLU A 1 747 ? 3.155 -12.887 -14.739 1.00 94.69 747 GLU A CA 1
ATOM 5630 C C . GLU A 1 747 ? 4.669 -12.642 -14.769 1.00 94.69 747 GLU A C 1
ATOM 5632 O O . GLU A 1 747 ? 5.355 -12.990 -15.732 1.00 94.69 747 GLU A O 1
ATOM 5637 N N . ARG A 1 748 ? 5.219 -12.128 -13.669 1.00 93.75 748 ARG A N 1
ATOM 5638 C CA . ARG A 1 748 ? 6.662 -12.136 -13.403 1.00 93.75 748 ARG A CA 1
ATOM 5639 C C . ARG A 1 748 ? 7.046 -13.496 -12.819 1.00 93.75 748 ARG A C 1
ATOM 5641 O O . ARG A 1 748 ? 6.534 -13.883 -11.768 1.00 93.75 748 ARG A O 1
ATOM 5648 N N . ARG A 1 749 ? 7.942 -14.221 -13.493 1.00 81.81 749 ARG A N 1
ATOM 5649 C CA . ARG A 1 749 ? 8.334 -15.600 -13.151 1.00 81.81 749 ARG A CA 1
ATOM 5650 C C . ARG A 1 749 ? 9.859 -15.798 -13.241 1.00 81.81 749 ARG A C 1
ATOM 5652 O O . ARG A 1 749 ? 10.500 -15.127 -14.053 1.00 81.81 749 ARG A O 1
ATOM 5659 N N . PRO A 1 750 ? 10.447 -16.738 -12.475 1.00 81.00 750 PRO A N 1
ATOM 5660 C CA . PRO A 1 750 ? 11.877 -17.044 -12.537 1.00 81.00 750 PRO A CA 1
ATOM 5661 C C . PRO A 1 750 ? 12.309 -17.667 -13.875 1.00 81.00 750 PRO A C 1
ATOM 5663 O O . PRO A 1 750 ? 11.500 -18.202 -14.643 1.00 81.00 750 PRO A O 1
ATOM 5666 N N . ALA A 1 751 ? 13.615 -17.643 -14.148 1.00 69.75 751 ALA A N 1
ATOM 5667 C CA . ALA A 1 751 ? 14.209 -18.350 -15.283 1.00 69.75 751 ALA A CA 1
ATOM 5668 C C . ALA A 1 751 ? 13.929 -19.869 -15.210 1.00 69.75 751 ALA A C 1
ATOM 5670 O O . ALA A 1 751 ? 13.949 -20.455 -14.131 1.00 69.75 751 ALA A O 1
ATOM 5671 N N . GLY A 1 752 ? 13.664 -20.509 -16.356 1.00 68.25 752 GLY A N 1
ATOM 5672 C CA . GLY A 1 752 ? 13.408 -21.959 -16.440 1.00 68.25 752 GLY A CA 1
ATOM 5673 C C . GLY A 1 752 ? 11.980 -22.417 -16.105 1.00 68.25 752 GLY A C 1
ATOM 5674 O O . GLY A 1 752 ? 11.681 -23.597 -16.251 1.00 68.25 752 GLY A O 1
ATOM 5675 N N . SER A 1 753 ? 11.089 -21.507 -15.700 1.00 65.25 753 SER A N 1
ATOM 5676 C CA . SER A 1 753 ? 9.643 -21.764 -15.597 1.00 65.25 753 SER A CA 1
ATOM 5677 C C . SER A 1 753 ? 8.936 -21.652 -16.961 1.00 65.25 753 SER A C 1
ATOM 5679 O O . SER A 1 753 ? 9.542 -21.205 -17.944 1.00 65.25 753 SER A O 1
ATOM 5681 N N . THR A 1 754 ? 7.657 -22.051 -17.031 1.00 64.62 754 THR A N 1
ATOM 5682 C CA . THR A 1 754 ? 6.785 -21.816 -18.200 1.00 64.62 754 THR A CA 1
ATOM 5683 C C . THR A 1 754 ? 6.806 -20.337 -18.632 1.00 64.62 754 THR A C 1
ATOM 5685 O O . THR A 1 754 ? 7.124 -19.474 -17.810 1.00 64.62 754 THR A O 1
ATOM 5688 N N . PRO A 1 755 ? 6.495 -20.013 -19.905 1.00 72.25 755 PRO A N 1
ATOM 5689 C CA . PRO A 1 755 ? 6.486 -18.629 -20.392 1.00 72.25 755 PRO A CA 1
ATOM 5690 C C . PRO A 1 755 ? 5.662 -17.691 -19.500 1.00 72.25 755 PRO A C 1
ATOM 5692 O O . PRO A 1 755 ? 4.685 -18.129 -18.895 1.00 72.25 755 PRO A O 1
ATOM 5695 N N . ASN A 1 756 ? 6.056 -16.413 -19.421 1.00 89.06 756 ASN A N 1
ATOM 5696 C CA . ASN A 1 756 ? 5.330 -15.383 -18.675 1.00 89.06 756 ASN A CA 1
ATOM 5697 C C . ASN A 1 756 ? 3.865 -15.336 -19.154 1.00 89.06 756 ASN A C 1
ATOM 5699 O O . ASN A 1 756 ? 3.582 -14.888 -20.262 1.00 89.06 756 ASN A O 1
ATOM 5703 N N . THR A 1 757 ? 2.939 -15.842 -18.337 1.00 91.81 757 THR A N 1
ATOM 5704 C CA . THR A 1 757 ? 1.530 -15.985 -18.720 1.00 91.81 757 THR A CA 1
ATOM 5705 C C . THR A 1 757 ? 0.884 -14.615 -18.886 1.00 91.81 757 THR A C 1
ATOM 5707 O O . THR A 1 757 ? 0.974 -13.794 -17.977 1.00 91.81 757 THR A O 1
ATOM 5710 N N . PHE A 1 758 ? 0.203 -14.376 -20.008 1.00 94.38 758 PHE A N 1
ATOM 5711 C CA . PHE A 1 758 ? -0.616 -13.179 -20.205 1.00 94.38 758 PHE A CA 1
ATOM 5712 C C . PHE A 1 758 ? -1.816 -13.176 -19.247 1.00 94.38 758 PHE A C 1
ATOM 5714 O O . PHE A 1 758 ? -2.549 -14.161 -19.153 1.00 94.38 758 PHE A O 1
ATOM 5721 N N . LEU A 1 759 ? -2.014 -12.064 -18.540 1.00 93.81 759 LEU A N 1
ATOM 5722 C CA . LEU A 1 759 ? -3.051 -11.890 -17.519 1.00 93.81 759 LEU A CA 1
ATOM 5723 C C . LEU A 1 759 ? -4.189 -10.974 -17.976 1.00 93.81 759 LEU A C 1
ATOM 5725 O O . LEU A 1 759 ? -5.301 -11.074 -17.460 1.00 93.81 759 LEU A O 1
ATOM 5729 N N . GLY A 1 760 ? -3.929 -10.094 -18.941 1.00 94.75 760 GLY A N 1
ATOM 5730 C CA . GLY A 1 760 ? -4.932 -9.197 -19.497 1.00 94.75 760 GLY A CA 1
ATOM 5731 C C . GLY A 1 760 ? -4.341 -7.888 -19.998 1.00 94.75 760 GLY A C 1
ATOM 5732 O O . GLY A 1 760 ? -3.134 -7.655 -19.929 1.00 94.75 760 GLY A O 1
ATOM 5733 N N . GLN A 1 761 ? -5.225 -7.033 -20.506 1.00 96.69 761 GLN A N 1
ATOM 5734 C CA . GLN A 1 761 ? -4.883 -5.710 -21.014 1.00 96.69 761 GLN A CA 1
ATOM 5735 C C . GLN A 1 761 ? -5.708 -4.629 -20.336 1.00 96.69 761 GLN A C 1
ATOM 5737 O O . GLN A 1 761 ? -6.880 -4.834 -20.012 1.00 96.69 761 GLN A O 1
ATOM 5742 N N . PHE A 1 762 ? -5.120 -3.448 -20.201 1.00 97.81 762 PHE A N 1
ATOM 5743 C CA . PHE A 1 762 ? -5.830 -2.262 -19.752 1.00 97.81 762 PHE A CA 1
ATOM 5744 C C . PHE A 1 762 ? -5.518 -1.040 -20.615 1.00 97.81 762 PHE A C 1
ATOM 5746 O O . PHE A 1 762 ? -4.590 -1.041 -21.421 1.00 97.81 762 PHE A O 1
ATOM 5753 N N . ARG A 1 763 ? -6.322 0.007 -20.447 1.00 97.88 763 ARG A N 1
ATOM 5754 C CA . ARG A 1 763 ? -6.089 1.345 -20.989 1.00 97.88 763 ARG A CA 1
ATOM 5755 C C . ARG A 1 763 ? -6.337 2.367 -19.893 1.00 97.88 763 ARG A C 1
ATOM 5757 O O . ARG A 1 763 ? -7.315 2.244 -19.154 1.00 97.88 763 ARG A O 1
ATOM 5764 N N . VAL A 1 764 ? -5.495 3.390 -19.823 1.00 97.62 764 VAL A N 1
ATOM 5765 C CA . VAL A 1 764 ? -5.730 4.532 -18.939 1.00 97.62 764 VAL A CA 1
ATOM 5766 C C . VAL A 1 764 ? -6.714 5.479 -19.621 1.00 97.62 764 VAL A C 1
ATOM 5768 O O . VAL A 1 764 ? -6.472 5.955 -20.727 1.00 97.62 764 VAL A O 1
ATOM 5771 N N . VAL A 1 765 ? -7.871 5.690 -18.997 1.00 95.75 765 VAL A N 1
ATOM 5772 C CA . VAL A 1 765 ? -8.959 6.517 -19.540 1.00 95.75 765 VAL A CA 1
ATOM 5773 C C . VAL A 1 765 ? -9.095 7.817 -18.754 1.00 95.75 765 VAL A C 1
ATOM 5775 O O . VAL A 1 765 ? -8.629 7.908 -17.622 1.00 95.75 765 VAL A O 1
ATOM 5778 N N . ALA A 1 766 ? -9.767 8.806 -19.342 1.00 91.69 766 ALA A N 1
ATOM 5779 C CA . ALA A 1 766 ? -9.956 10.109 -18.719 1.00 91.69 766 ALA A CA 1
ATOM 5780 C C . ALA A 1 766 ? -10.683 10.013 -17.366 1.00 91.69 766 ALA A C 1
ATOM 5782 O O . ALA A 1 766 ? -11.613 9.216 -17.191 1.00 91.69 766 ALA A O 1
ATOM 5783 N N . ASN A 1 767 ? -10.291 10.873 -16.429 1.00 91.81 767 ASN A N 1
ATOM 5784 C CA . ASN A 1 767 ? -10.898 11.011 -15.114 1.00 91.81 767 ASN A CA 1
ATOM 5785 C C . ASN A 1 767 ? -10.977 12.492 -14.710 1.00 91.81 767 ASN A C 1
ATOM 5787 O O . ASN A 1 767 ? -9.991 13.101 -14.294 1.00 91.81 767 ASN A O 1
ATOM 5791 N N . GLY A 1 768 ? -12.172 13.078 -14.810 1.00 92.12 768 GLY A N 1
ATOM 5792 C CA . GLY A 1 768 ? -12.370 14.497 -14.518 1.00 92.12 768 GLY A CA 1
ATOM 5793 C C . GLY A 1 768 ? -11.631 15.386 -15.520 1.00 92.12 768 GLY A C 1
ATOM 5794 O O . GLY A 1 768 ? -11.940 15.347 -16.707 1.00 92.12 768 GLY A O 1
ATOM 5795 N N . SER A 1 769 ? -10.697 16.208 -15.033 1.00 91.12 769 SER A N 1
ATOM 5796 C CA . SER A 1 769 ? -9.853 17.071 -15.872 1.00 91.12 769 SER A CA 1
ATOM 5797 C C . SER A 1 769 ? -8.642 16.359 -16.472 1.00 91.12 769 SER A C 1
ATOM 5799 O O . SER A 1 769 ? -8.051 16.911 -17.390 1.00 91.12 769 SER A O 1
ATOM 5801 N N . ILE A 1 770 ? -8.287 15.176 -15.961 1.00 96.50 770 ILE A N 1
ATOM 5802 C CA . ILE A 1 770 ? -7.173 14.375 -16.470 1.00 96.50 770 ILE A CA 1
ATOM 5803 C C . ILE A 1 770 ? -7.681 13.587 -17.672 1.00 96.50 770 ILE A C 1
ATOM 5805 O O . ILE A 1 770 ? -8.686 12.875 -17.568 1.00 96.50 770 ILE A O 1
ATOM 5809 N N . ASP A 1 771 ? -7.014 13.702 -18.809 1.00 96.12 771 ASP A N 1
ATOM 5810 C CA . ASP A 1 771 ? -7.380 12.997 -20.028 1.00 96.12 771 ASP A CA 1
ATOM 5811 C C . ASP A 1 771 ? -6.838 11.557 -20.084 1.00 96.12 771 ASP A C 1
ATOM 5813 O O . ASP A 1 771 ? -6.197 11.049 -19.162 1.00 96.12 771 ASP A O 1
ATOM 5817 N N . ALA A 1 772 ? -7.237 10.841 -21.135 1.00 96.38 772 ALA A N 1
ATOM 5818 C CA . ALA A 1 772 ? -6.825 9.461 -21.369 1.00 96.38 772 ALA A CA 1
ATOM 5819 C C . ALA A 1 772 ? -5.430 9.430 -21.987 1.00 96.38 772 ALA A C 1
ATOM 5821 O O . ALA A 1 772 ? -5.110 10.312 -22.774 1.00 96.38 772 ALA A O 1
ATOM 5822 N N . THR A 1 773 ? -4.661 8.369 -21.739 1.00 98.00 773 THR A N 1
ATOM 5823 C CA . THR A 1 773 ? -3.355 8.248 -22.390 1.00 98.00 773 THR A CA 1
ATOM 5824 C C . THR A 1 773 ? -3.475 7.763 -23.825 1.00 98.00 773 THR A C 1
ATOM 5826 O O . THR A 1 773 ? -4.338 6.944 -24.178 1.00 98.00 773 THR A O 1
ATOM 5829 N N . SER A 1 774 ? -2.562 8.237 -24.661 1.00 95.31 774 SER A N 1
ATOM 5830 C CA . SER A 1 774 ? -2.373 7.740 -26.017 1.00 95.31 774 SER A CA 1
ATOM 5831 C C . SER A 1 774 ? -0.898 7.708 -26.391 1.00 95.31 774 SER A C 1
ATOM 5833 O O . SER A 1 774 ? -0.123 8.516 -25.894 1.00 95.31 774 SER A O 1
ATOM 5835 N N . GLY A 1 775 ? -0.520 6.755 -27.250 1.00 95.25 775 GLY A N 1
ATOM 5836 C CA . GLY A 1 775 ? 0.847 6.679 -27.766 1.00 95.25 775 GLY A CA 1
ATOM 5837 C C . GLY A 1 775 ? 1.916 6.518 -26.685 1.00 95.25 775 GLY A C 1
ATOM 5838 O O . GLY A 1 775 ? 3.002 7.032 -26.856 1.00 95.25 775 GLY A O 1
ATOM 5839 N N . THR A 1 776 ? 1.611 5.853 -25.566 1.00 98.06 776 THR A N 1
ATOM 5840 C CA . THR A 1 776 ? 2.541 5.743 -24.436 1.00 98.06 776 THR A CA 1
ATOM 5841 C C . THR A 1 776 ? 3.853 5.059 -24.827 1.00 98.06 776 THR A C 1
ATOM 5843 O O . THR A 1 776 ? 3.854 3.860 -25.106 1.00 98.06 776 THR A O 1
ATOM 5846 N N . ASP A 1 777 ? 4.953 5.801 -24.762 1.00 96.19 777 ASP A N 1
ATOM 5847 C CA . ASP A 1 777 ? 6.326 5.287 -24.739 1.00 96.19 777 ASP A CA 1
ATOM 5848 C C . ASP A 1 777 ? 6.643 4.616 -23.387 1.00 96.19 777 ASP A C 1
ATOM 5850 O O . ASP A 1 777 ? 6.341 3.435 -23.193 1.00 96.19 777 ASP A O 1
ATOM 5854 N N . GLY A 1 778 ? 7.201 5.350 -22.422 1.00 97.56 778 GLY A N 1
ATOM 5855 C CA . GLY A 1 778 ? 7.689 4.821 -21.152 1.00 97.56 778 GLY A CA 1
ATOM 5856 C C . GLY A 1 778 ? 6.637 4.647 -20.052 1.00 97.56 778 GLY A C 1
ATOM 5857 O O . GLY A 1 778 ? 5.551 5.246 -20.041 1.00 97.56 778 GLY A O 1
ATOM 5858 N N . LEU A 1 779 ? 6.968 3.776 -19.095 1.00 98.69 779 LEU A N 1
ATOM 5859 C CA . LEU A 1 779 ? 6.167 3.512 -17.901 1.00 98.69 779 LEU A CA 1
ATOM 5860 C C . LEU A 1 779 ? 7.032 2.959 -16.770 1.00 98.69 779 LEU A C 1
ATOM 5862 O O . LEU A 1 779 ? 7.934 2.161 -17.008 1.00 98.69 779 LEU A O 1
ATOM 5866 N N . ASP A 1 780 ? 6.667 3.272 -15.530 1.00 98.88 780 ASP A N 1
ATOM 5867 C CA . ASP A 1 780 ? 7.276 2.651 -14.355 1.00 98.88 780 ASP A CA 1
ATOM 5868 C C . ASP A 1 780 ? 6.238 2.298 -13.294 1.00 98.88 780 ASP A C 1
ATOM 5870 O O . ASP A 1 780 ? 5.173 2.914 -13.191 1.00 98.88 780 ASP A O 1
ATOM 5874 N N . VAL A 1 781 ? 6.527 1.268 -12.502 1.00 98.75 781 VAL A N 1
ATOM 5875 C CA . VAL A 1 781 ? 5.620 0.774 -11.476 1.00 98.75 781 VAL A CA 1
ATOM 5876 C C . VAL A 1 781 ? 6.361 0.452 -10.190 1.00 98.75 781 VAL A C 1
ATOM 5878 O O . VAL A 1 781 ? 7.399 -0.202 -10.168 1.00 98.75 781 VAL A O 1
ATOM 5881 N N . THR A 1 782 ? 5.760 0.835 -9.070 1.00 98.06 782 THR A N 1
ATOM 5882 C CA . THR A 1 782 ? 6.162 0.340 -7.758 1.00 98.06 782 THR A CA 1
ATOM 5883 C C . THR A 1 782 ? 4.981 -0.276 -7.035 1.00 98.06 782 THR A C 1
ATOM 5885 O O . THR A 1 782 ? 3.858 0.224 -7.088 1.00 98.06 782 THR A O 1
ATOM 5888 N N . ASN A 1 783 ? 5.246 -1.366 -6.325 1.00 95.06 783 ASN A N 1
ATOM 5889 C CA . ASN A 1 783 ? 4.310 -1.979 -5.394 1.00 95.06 783 ASN A CA 1
ATOM 5890 C C . ASN A 1 783 ? 4.311 -1.280 -4.023 1.00 95.06 783 ASN A C 1
ATOM 5892 O O . ASN A 1 783 ? 3.412 -1.494 -3.212 1.00 95.06 783 ASN A O 1
ATOM 5896 N N . PHE A 1 784 ? 5.333 -0.469 -3.746 1.00 95.19 784 PHE A N 1
ATOM 5897 C CA . PHE A 1 784 ? 5.569 0.085 -2.425 1.00 95.19 784 PHE A CA 1
ATOM 5898 C C . PHE A 1 784 ? 4.697 1.328 -2.173 1.00 95.19 784 PHE A C 1
ATOM 5900 O O . PHE A 1 784 ? 4.575 2.174 -3.061 1.00 95.19 784 PHE A O 1
ATOM 5907 N N . PRO A 1 785 ? 4.102 1.495 -0.976 1.00 91.38 785 PRO A N 1
ATOM 5908 C CA . PRO A 1 785 ? 3.235 2.636 -0.686 1.00 91.38 785 PRO A CA 1
ATOM 5909 C C . PRO A 1 785 ? 3.961 3.983 -0.791 1.00 91.38 785 PRO A C 1
ATOM 5911 O O . PRO A 1 785 ? 5.028 4.160 -0.201 1.00 91.38 785 PRO A O 1
ATOM 5914 N N . LEU A 1 786 ? 3.346 4.970 -1.448 1.00 93.88 786 LEU A N 1
ATOM 5915 C CA . LEU A 1 786 ? 3.876 6.336 -1.580 1.00 93.88 786 LEU A CA 1
ATOM 5916 C C . LEU A 1 786 ? 2.932 7.351 -0.921 1.00 93.88 786 LEU A C 1
ATOM 5918 O O . LEU A 1 786 ? 2.321 8.207 -1.560 1.00 93.88 786 LEU A O 1
ATOM 5922 N N . GLY A 1 787 ? 2.774 7.219 0.397 1.00 83.19 787 GLY A N 1
ATOM 5923 C CA . GLY A 1 787 ? 1.857 8.055 1.173 1.00 83.19 787 GLY A CA 1
ATOM 5924 C C . GLY A 1 787 ? 0.380 7.750 0.898 1.00 83.19 787 GLY A C 1
ATOM 5925 O O . GLY A 1 787 ? 0.024 6.673 0.427 1.00 83.19 787 GLY A O 1
ATOM 5926 N N . SER A 1 788 ? -0.500 8.695 1.237 1.00 80.12 788 SER A N 1
ATOM 5927 C CA . SER A 1 788 ? -1.956 8.509 1.146 1.00 80.12 788 SER A CA 1
ATOM 5928 C C . SER A 1 788 ? -2.507 8.558 -0.281 1.00 80.12 788 SER A C 1
ATOM 5930 O O . SER A 1 788 ? -3.564 7.983 -0.524 1.00 80.12 788 SER A O 1
ATOM 5932 N N . ALA A 1 789 ? -1.813 9.219 -1.214 1.00 75.94 789 ALA A N 1
ATOM 5933 C CA . ALA A 1 789 ? -2.233 9.309 -2.614 1.00 75.94 789 ALA A CA 1
ATOM 5934 C C . ALA A 1 789 ? -2.089 7.963 -3.346 1.00 75.94 789 ALA A C 1
ATOM 5936 O O . ALA A 1 789 ? -2.947 7.589 -4.144 1.00 75.94 789 ALA A O 1
ATOM 5937 N N . PHE A 1 790 ? -1.042 7.201 -3.014 1.00 93.62 790 PHE A N 1
ATOM 5938 C CA . PHE A 1 790 ? -0.715 5.924 -3.654 1.00 93.62 790 PHE A CA 1
ATOM 5939 C C . PHE A 1 790 ? -0.444 4.837 -2.600 1.00 93.62 790 PHE A C 1
ATOM 5941 O O . PHE A 1 790 ? 0.682 4.351 -2.460 1.00 93.62 790 PHE A O 1
ATOM 5948 N N . PRO A 1 791 ? -1.469 4.443 -1.820 1.00 84.88 791 PRO A N 1
ATOM 5949 C CA . PRO A 1 791 ? -1.299 3.577 -0.653 1.00 84.88 791 PRO A CA 1
ATOM 5950 C C . PRO A 1 791 ? -0.944 2.128 -1.011 1.00 84.88 791 PRO A C 1
ATOM 5952 O O . PRO A 1 791 ? -0.485 1.388 -0.147 1.00 84.88 791 PRO A O 1
ATOM 5955 N N . GLN A 1 792 ? -1.165 1.714 -2.264 1.00 89.62 792 GLN A N 1
ATOM 5956 C CA . GLN A 1 792 ? -0.872 0.362 -2.751 1.00 89.62 792 GLN A CA 1
ATOM 5957 C C . GLN A 1 792 ? 0.210 0.326 -3.835 1.00 89.62 792 GLN A C 1
ATOM 5959 O O . GLN A 1 792 ? 0.342 -0.674 -4.540 1.00 89.62 792 GLN A O 1
ATOM 5964 N N . GLY A 1 793 ? 0.958 1.421 -3.968 1.00 95.88 793 GLY A N 1
ATOM 5965 C CA . GLY A 1 793 ? 1.882 1.626 -5.068 1.00 95.88 793 GLY A CA 1
ATOM 5966 C C . GLY A 1 793 ? 1.300 2.492 -6.179 1.00 95.88 793 GLY A C 1
ATOM 5967 O O . GLY A 1 793 ? 0.146 2.936 -6.138 1.00 95.88 793 GLY A O 1
ATOM 5968 N N . LEU A 1 794 ? 2.142 2.746 -7.167 1.00 98.56 794 LEU A N 1
ATOM 5969 C CA . LEU A 1 794 ? 1.927 3.709 -8.236 1.00 98.56 794 LEU A CA 1
ATOM 5970 C C . LEU A 1 794 ? 2.375 3.083 -9.554 1.00 98.56 794 LEU A C 1
ATOM 5972 O O . LEU A 1 794 ? 3.451 2.496 -9.614 1.00 98.56 794 LEU A O 1
ATOM 5976 N N . LEU A 1 795 ? 1.554 3.244 -10.586 1.00 98.81 795 LEU A N 1
ATOM 5977 C CA . LEU A 1 795 ? 1.932 3.101 -11.985 1.00 98.81 795 LEU A CA 1
ATOM 5978 C C . LEU A 1 795 ? 2.001 4.508 -12.596 1.00 98.81 795 LEU A C 1
ATOM 5980 O O . LEU A 1 795 ? 1.029 5.260 -12.514 1.00 98.81 795 LEU A O 1
ATOM 5984 N N . VAL A 1 796 ? 3.124 4.852 -13.210 1.00 98.81 796 VAL A N 1
ATOM 5985 C CA . VAL A 1 796 ? 3.310 6.071 -14.004 1.00 98.81 796 VAL A CA 1
ATOM 5986 C C . VAL A 1 796 ? 3.350 5.672 -15.470 1.00 98.81 796 VAL A C 1
ATOM 5988 O O . VAL A 1 796 ? 4.007 4.694 -15.814 1.00 98.81 796 VAL A O 1
ATOM 5991 N N . VAL A 1 797 ? 2.632 6.397 -16.324 1.00 98.62 797 VAL A N 1
ATOM 5992 C CA . VAL A 1 797 ? 2.603 6.147 -17.772 1.00 98.62 797 VAL A CA 1
ATOM 5993 C C . VAL A 1 797 ? 2.728 7.454 -18.540 1.00 98.62 797 VAL A C 1
ATOM 5995 O O . VAL A 1 797 ? 2.077 8.439 -18.184 1.00 98.62 797 VAL A O 1
ATOM 5998 N N . HIS A 1 798 ? 3.542 7.461 -19.590 1.00 98.62 798 HIS A N 1
ATOM 5999 C CA . HIS A 1 798 ? 3.632 8.570 -20.534 1.00 98.62 798 HIS A CA 1
ATOM 6000 C C . HIS A 1 798 ? 2.322 8.742 -21.340 1.00 98.62 798 HIS A C 1
ATOM 6002 O O . HIS A 1 798 ? 1.594 7.777 -21.601 1.00 98.62 798 HIS A O 1
ATOM 6008 N N . ASP A 1 799 ? 1.999 9.980 -21.712 1.00 98.50 799 ASP A N 1
ATOM 6009 C CA . ASP A 1 799 ? 0.913 10.344 -22.621 1.00 98.50 799 ASP A CA 1
ATOM 6010 C C . ASP A 1 799 ? 1.387 11.315 -23.711 1.00 98.50 799 ASP A C 1
ATOM 6012 O O . ASP A 1 799 ? 1.564 12.512 -23.457 1.00 98.50 799 ASP A O 1
ATOM 6016 N N . ALA A 1 800 ? 1.495 10.807 -24.941 1.00 97.25 800 ALA A N 1
ATOM 6017 C CA . ALA A 1 800 ? 2.000 11.545 -26.096 1.00 97.25 800 ALA A CA 1
ATOM 6018 C C . ALA A 1 800 ? 1.094 12.720 -26.508 1.00 97.25 800 ALA A C 1
ATOM 6020 O O . ALA A 1 800 ? 1.548 13.665 -27.158 1.00 97.25 800 ALA A O 1
ATOM 6021 N N . SER A 1 801 ? -0.198 12.688 -26.152 1.00 95.75 801 SER A N 1
ATOM 6022 C CA . SER A 1 801 ? -1.179 13.703 -26.558 1.00 95.75 801 SER A CA 1
ATOM 6023 C C . SER A 1 801 ? -1.982 14.244 -25.377 1.00 95.75 801 SER A C 1
ATOM 6025 O O . SER A 1 801 ? -3.199 14.070 -25.309 1.00 95.75 801 SER A O 1
ATOM 6027 N N . ASN A 1 802 ? -1.307 15.014 -24.528 1.00 95.88 802 ASN A N 1
ATOM 6028 C CA . ASN A 1 802 ? -1.911 15.687 -23.384 1.00 95.88 802 ASN A CA 1
ATOM 6029 C C . ASN A 1 802 ? -2.887 16.814 -23.795 1.00 95.88 802 ASN A C 1
ATOM 6031 O O . ASN A 1 802 ? -2.505 17.880 -24.296 1.00 95.88 802 ASN A O 1
ATOM 6035 N N . THR A 1 803 ? -4.176 16.591 -23.566 1.00 94.31 803 THR A N 1
ATOM 6036 C CA . THR A 1 803 ? -5.273 17.470 -23.975 1.00 94.31 803 THR A CA 1
ATOM 6037 C C . THR A 1 803 ? -5.182 18.836 -23.299 1.00 94.31 803 THR A C 1
ATOM 6039 O O . THR A 1 803 ? -5.240 18.971 -22.082 1.00 94.31 803 THR A O 1
ATOM 6042 N N . GLY A 1 804 ? -5.134 19.898 -24.107 1.00 90.19 804 GLY A N 1
ATOM 6043 C CA . GLY A 1 804 ? -5.062 21.274 -23.605 1.00 90.19 804 GLY A CA 1
ATOM 6044 C C . GLY A 1 804 ? -3.639 21.780 -23.353 1.00 90.19 804 GLY A C 1
ATOM 6045 O O . GLY A 1 804 ? -3.478 22.949 -23.000 1.00 90.19 804 GLY A O 1
ATOM 6046 N N . ALA A 1 805 ? -2.619 20.957 -23.610 1.00 93.56 805 ALA A N 1
ATOM 6047 C CA . ALA A 1 805 ? -1.217 21.351 -23.644 1.00 93.56 805 ALA A CA 1
ATOM 6048 C C . ALA A 1 805 ? -0.628 21.182 -25.054 1.00 93.56 805 ALA A C 1
ATOM 6050 O O . ALA A 1 805 ? -1.165 20.478 -25.906 1.00 93.56 805 ALA A O 1
ATOM 6051 N N . SER A 1 806 ? 0.492 21.858 -25.315 1.00 93.00 806 SER A N 1
ATOM 6052 C CA . SER A 1 806 ? 1.269 21.680 -26.549 1.00 93.00 806 SER A CA 1
ATOM 6053 C C . SER A 1 806 ? 2.364 20.621 -26.425 1.00 93.00 806 SER A C 1
ATOM 6055 O O . SER A 1 806 ? 3.130 20.467 -27.368 1.00 93.00 806 SER A O 1
ATOM 6057 N N . ALA A 1 807 ? 2.494 19.973 -25.268 1.00 97.25 807 ALA A N 1
ATOM 6058 C CA . ALA A 1 807 ? 3.576 19.061 -24.909 1.00 97.25 807 ALA A CA 1
ATOM 6059 C C . ALA A 1 807 ? 3.019 17.853 -24.146 1.00 97.25 807 ALA A C 1
ATOM 6061 O O . ALA A 1 807 ? 2.044 18.013 -23.400 1.00 97.25 807 ALA A O 1
ATOM 6062 N N . SER A 1 808 ? 3.638 16.683 -24.323 1.00 98.12 808 SER A N 1
ATOM 6063 C CA . SER A 1 808 ? 3.286 15.452 -23.609 1.00 98.12 808 SER A CA 1
ATOM 6064 C C . SER A 1 808 ? 3.570 15.534 -22.102 1.00 98.12 808 SER A C 1
ATOM 6066 O O . SER A 1 808 ? 4.232 16.459 -21.612 1.00 98.12 808 SER A O 1
ATOM 6068 N N . ASN A 1 809 ? 2.993 14.610 -21.331 1.00 98.50 809 ASN A N 1
ATOM 6069 C CA . ASN A 1 809 ? 3.184 14.515 -19.880 1.00 98.50 809 ASN A CA 1
ATOM 6070 C C . ASN A 1 809 ? 3.057 13.066 -19.383 1.00 98.50 809 ASN A C 1
ATOM 6072 O O . ASN A 1 809 ? 3.030 12.131 -20.176 1.00 98.50 809 ASN A O 1
ATOM 6076 N N . HIS A 1 810 ? 2.986 12.877 -18.063 1.00 98.69 810 HIS A N 1
ATOM 6077 C CA . HIS A 1 810 ? 2.765 11.571 -17.448 1.00 98.69 810 HIS A CA 1
ATOM 6078 C C . HIS A 1 810 ? 1.475 11.541 -16.631 1.00 98.69 810 HIS A C 1
ATOM 6080 O O . HIS A 1 810 ? 1.148 12.496 -15.920 1.00 98.69 810 HIS A O 1
ATOM 6086 N N . LYS A 1 811 ? 0.772 10.407 -16.657 1.00 98.69 811 LYS A N 1
ATOM 6087 C CA . LYS A 1 811 ? -0.376 10.132 -15.786 1.00 98.69 811 LYS A CA 1
ATOM 6088 C C . LYS A 1 811 ? 0.028 9.183 -14.665 1.00 98.69 811 LYS A C 1
ATOM 6090 O O . LYS A 1 811 ? 0.713 8.185 -14.879 1.00 98.69 811 LYS A O 1
ATOM 6095 N N . LEU A 1 812 ? -0.428 9.490 -13.457 1.00 98.69 812 LEU A N 1
ATOM 6096 C CA . LEU A 1 812 ? -0.165 8.729 -12.243 1.00 98.69 812 LEU A CA 1
ATOM 6097 C C . LEU A 1 812 ? -1.431 7.958 -11.861 1.00 98.69 812 LEU A C 1
ATOM 6099 O O . LEU A 1 812 ? -2.473 8.524 -11.505 1.00 98.69 812 LEU A O 1
ATOM 6103 N N . VAL A 1 813 ? -1.320 6.640 -11.941 1.00 98.50 813 VAL A N 1
ATOM 6104 C CA . VAL A 1 813 ? -2.385 5.675 -11.706 1.00 98.50 813 VAL A CA 1
ATOM 6105 C C . VAL A 1 813 ? -2.118 4.957 -10.385 1.00 98.50 813 VAL A C 1
ATOM 6107 O O . VAL A 1 813 ? -1.130 4.230 -10.263 1.00 98.50 813 VAL A O 1
ATOM 6110 N N . PRO A 1 814 ? -3.004 5.083 -9.385 1.00 96.56 814 PRO A N 1
ATOM 6111 C CA . PRO A 1 814 ? -2.898 4.269 -8.186 1.00 96.56 814 PRO A CA 1
ATOM 6112 C C . PRO A 1 814 ? -2.990 2.785 -8.534 1.00 96.56 814 PRO A C 1
ATOM 6114 O O . PRO A 1 814 ? -3.933 2.363 -9.209 1.00 96.56 814 PRO A O 1
ATOM 6117 N N . TRP A 1 815 ? -2.038 1.982 -8.051 1.00 96.88 815 TRP A N 1
ATOM 6118 C CA . TRP A 1 815 ? -1.940 0.563 -8.408 1.00 96.88 815 TRP A CA 1
ATOM 6119 C C . TRP A 1 815 ? -3.251 -0.196 -8.171 1.00 96.88 815 TRP A C 1
ATOM 6121 O O . TRP A 1 815 ? -3.654 -1.032 -8.980 1.00 96.88 815 TRP A O 1
ATOM 6131 N N . GLN A 1 816 ? -3.974 0.143 -7.102 1.00 89.50 816 GLN A N 1
ATOM 6132 C CA . GLN A 1 816 ? -5.250 -0.484 -6.769 1.00 89.50 816 GLN A CA 1
ATOM 6133 C C . GLN A 1 816 ? -6.316 -0.343 -7.870 1.00 89.50 816 GLN A C 1
ATOM 6135 O O . GLN A 1 816 ? -7.170 -1.224 -7.994 1.00 89.50 816 GLN A O 1
ATOM 6140 N N . ASN A 1 817 ? -6.264 0.716 -8.687 1.00 85.50 817 ASN A N 1
ATOM 6141 C CA . ASN A 1 817 ? -7.203 0.916 -9.793 1.00 85.50 817 ASN A CA 1
ATOM 6142 C C . ASN A 1 817 ? -6.953 -0.114 -10.903 1.00 85.50 817 ASN A C 1
ATOM 6144 O O . ASN A 1 817 ? -7.900 -0.700 -11.428 1.00 85.50 817 ASN A O 1
ATOM 6148 N N . LEU A 1 818 ? -5.682 -0.391 -11.204 1.00 90.94 818 LEU A N 1
ATOM 6149 C CA . LEU A 1 818 ? -5.278 -1.432 -12.146 1.00 90.94 818 LEU A CA 1
ATOM 6150 C C . LEU A 1 818 ? -5.542 -2.833 -11.580 1.00 90.94 818 LEU A C 1
ATOM 6152 O O . LEU A 1 818 ? -6.183 -3.662 -12.231 1.00 90.94 818 LEU A O 1
ATOM 6156 N N . ALA A 1 819 ? -5.091 -3.089 -10.350 1.00 83.56 819 ALA A N 1
ATOM 6157 C CA . ALA A 1 819 ? -5.197 -4.399 -9.721 1.00 83.56 819 ALA A CA 1
ATOM 6158 C C . ALA A 1 819 ? -6.650 -4.864 -9.585 1.00 83.56 819 ALA A C 1
ATOM 6160 O O . ALA A 1 819 ? -6.955 -6.018 -9.874 1.00 83.56 819 ALA A O 1
ATOM 6161 N N . THR A 1 820 ? -7.566 -3.957 -9.231 1.00 77.69 820 THR A N 1
ATOM 6162 C CA . THR A 1 820 ? -9.005 -4.259 -9.168 1.00 77.69 820 THR A CA 1
ATOM 6163 C C . THR A 1 820 ? -9.553 -4.626 -10.545 1.00 77.69 820 THR A C 1
ATOM 6165 O O . THR A 1 820 ? -10.272 -5.617 -10.683 1.00 77.69 820 THR A O 1
ATOM 6168 N N . GLY A 1 821 ? -9.195 -3.849 -11.568 1.00 75.38 821 GLY A N 1
ATOM 6169 C CA . GLY A 1 821 ? -9.699 -4.028 -12.923 1.00 75.38 821 GLY A CA 1
ATOM 6170 C C . GLY A 1 821 ? -9.295 -5.366 -13.551 1.00 75.38 821 GLY A C 1
ATOM 6171 O O . GLY A 1 821 ? -10.136 -6.060 -14.122 1.00 75.38 821 GLY A O 1
ATOM 6172 N N . LEU A 1 822 ? -8.029 -5.758 -13.395 1.00 80.62 822 LEU A N 1
ATOM 6173 C CA . LEU A 1 822 ? -7.481 -7.014 -13.926 1.00 80.62 822 LEU A CA 1
ATOM 6174 C C . LEU A 1 822 ? -7.464 -8.170 -12.914 1.00 80.62 822 LEU A C 1
ATOM 6176 O O . LEU A 1 822 ? -6.971 -9.250 -13.226 1.00 80.62 822 LEU A O 1
ATOM 6180 N N . ARG A 1 823 ? -8.030 -7.974 -11.715 1.00 82.00 823 ARG A N 1
ATOM 6181 C CA . ARG A 1 823 ? -8.037 -8.959 -10.615 1.00 82.00 823 ARG A CA 1
ATOM 6182 C C . ARG A 1 823 ? -6.630 -9.451 -10.245 1.00 82.00 823 ARG A C 1
ATOM 6184 O O . ARG A 1 823 ? -6.429 -10.629 -9.951 1.00 82.00 823 ARG A O 1
ATOM 6191 N N . LEU A 1 824 ? -5.658 -8.545 -10.259 1.00 83.56 824 LEU A N 1
ATOM 6192 C CA . LEU A 1 824 ? -4.282 -8.824 -9.864 1.00 83.56 824 LEU A CA 1
ATOM 6193 C C . LEU A 1 824 ? -4.180 -8.837 -8.332 1.00 83.56 824 LEU A C 1
ATOM 6195 O O . LEU A 1 824 ? -4.771 -7.999 -7.654 1.00 83.56 824 LEU A O 1
ATOM 6199 N N . SER A 1 825 ? -3.400 -9.761 -7.767 1.00 81.50 825 SER A N 1
ATOM 6200 C CA . SER A 1 825 ? -3.026 -9.703 -6.348 1.00 81.50 825 SER A CA 1
ATOM 6201 C C . SER A 1 825 ? -2.080 -8.527 -6.091 1.00 81.50 825 SER A C 1
ATOM 6203 O O . SER A 1 825 ? -1.084 -8.393 -6.805 1.00 81.50 825 SER A O 1
ATOM 6205 N N . THR A 1 826 ? -2.353 -7.736 -5.058 1.00 83.31 826 THR A N 1
ATOM 6206 C CA . THR A 1 826 ? -1.495 -6.633 -4.602 1.00 83.31 826 THR A CA 1
ATOM 6207 C C . THR A 1 826 ? -0.608 -7.085 -3.447 1.00 83.31 826 THR A C 1
ATOM 6209 O O . THR A 1 826 ? -1.073 -7.791 -2.553 1.00 83.31 826 THR A O 1
ATOM 6212 N N . ASP A 1 827 ? 0.643 -6.632 -3.432 1.00 81.69 827 ASP A N 1
ATOM 6213 C CA . ASP A 1 827 ? 1.564 -6.797 -2.307 1.00 81.69 827 ASP A CA 1
ATOM 6214 C C . ASP A 1 827 ? 2.365 -5.514 -2.082 1.00 81.69 827 ASP A C 1
ATOM 6216 O O . ASP A 1 827 ? 3.194 -5.138 -2.901 1.00 81.69 827 ASP A O 1
ATOM 6220 N N . THR A 1 828 ? 2.161 -4.857 -0.947 1.00 87.00 828 THR A N 1
ATOM 6221 C CA . THR A 1 828 ? 2.822 -3.589 -0.607 1.00 87.00 828 THR A CA 1
ATOM 6222 C C . THR A 1 828 ? 4.058 -3.749 0.274 1.00 87.00 828 THR A C 1
ATOM 6224 O O . THR A 1 828 ? 4.662 -2.760 0.685 1.00 87.00 828 THR A O 1
ATOM 6227 N N . SER A 1 829 ? 4.431 -4.984 0.610 1.00 80.81 829 SER A N 1
ATOM 6228 C CA . SER A 1 829 ? 5.461 -5.269 1.614 1.00 80.81 829 SER A CA 1
ATOM 6229 C C . SER A 1 829 ? 6.878 -5.344 1.047 1.00 80.81 829 SER A C 1
ATOM 6231 O O . SER A 1 829 ? 7.845 -5.238 1.802 1.00 80.81 829 SER A O 1
ATOM 6233 N N . TRP A 1 830 ? 7.022 -5.512 -0.269 1.00 85.94 830 TRP A N 1
ATOM 6234 C CA . TRP A 1 830 ? 8.333 -5.563 -0.907 1.00 85.94 830 TRP A CA 1
ATOM 6235 C C . TRP A 1 830 ? 8.893 -4.151 -1.101 1.00 85.94 830 TRP A C 1
ATOM 6237 O O . TRP A 1 830 ? 8.302 -3.350 -1.818 1.00 85.94 830 TRP A O 1
ATOM 6247 N N . ASP A 1 831 ? 10.016 -3.848 -0.443 1.00 88.00 831 ASP A N 1
ATOM 6248 C CA . ASP A 1 831 ? 10.688 -2.545 -0.491 1.00 88.00 831 ASP A CA 1
ATOM 6249 C C . ASP A 1 831 ? 11.892 -2.592 -1.456 1.00 88.00 831 ASP A C 1
ATOM 6251 O O . ASP A 1 831 ? 12.907 -3.219 -1.119 1.00 88.00 831 ASP A O 1
ATOM 6255 N N . PRO A 1 832 ? 11.851 -1.901 -2.616 1.00 90.12 832 PRO A N 1
ATOM 6256 C CA . PRO A 1 832 ? 12.947 -1.920 -3.593 1.00 90.12 832 PRO A CA 1
ATOM 6257 C C . PRO A 1 832 ? 14.262 -1.371 -3.032 1.00 90.12 832 PRO A C 1
ATOM 6259 O O . PRO A 1 832 ? 15.341 -1.704 -3.520 1.00 90.12 832 PRO A O 1
ATOM 6262 N N . ARG A 1 833 ? 14.210 -0.557 -1.971 1.00 91.62 833 ARG A N 1
ATOM 6263 C CA . ARG A 1 833 ? 15.399 0.040 -1.346 1.00 91.62 833 ARG A CA 1
ATOM 6264 C C . ARG A 1 833 ? 16.216 -0.970 -0.545 1.00 91.62 833 ARG A C 1
ATOM 6266 O O . ARG A 1 833 ? 17.301 -0.622 -0.082 1.00 91.62 833 ARG A O 1
ATOM 6273 N N . GLN A 1 834 ? 15.707 -2.186 -0.343 1.00 87.75 834 GLN A N 1
ATOM 6274 C CA . GLN A 1 834 ? 16.445 -3.270 0.311 1.00 87.75 834 GLN A CA 1
ATOM 6275 C C . GLN A 1 834 ? 17.365 -4.014 -0.662 1.00 87.75 834 GLN A C 1
ATOM 6277 O O . GLN A 1 834 ? 18.271 -4.717 -0.221 1.00 87.75 834 GLN A O 1
ATOM 6282 N N . ILE A 1 835 ? 17.185 -3.842 -1.976 1.00 79.44 835 ILE A N 1
ATOM 6283 C CA . ILE A 1 835 ? 18.115 -4.385 -2.966 1.00 79.44 835 ILE A CA 1
ATOM 6284 C C . ILE A 1 835 ? 19.475 -3.694 -2.803 1.00 79.44 835 ILE A C 1
ATOM 6286 O O . ILE A 1 835 ? 19.566 -2.470 -2.871 1.00 79.44 835 ILE A O 1
ATOM 6290 N N . GLY A 1 836 ? 20.535 -4.481 -2.598 1.00 68.88 836 GLY A N 1
ATOM 6291 C CA . GLY A 1 836 ? 21.900 -3.966 -2.443 1.00 68.88 836 GLY A CA 1
ATOM 6292 C C . GLY A 1 836 ? 22.249 -3.439 -1.047 1.00 68.88 836 GLY A C 1
ATOM 6293 O O . GLY A 1 836 ? 23.223 -2.695 -0.929 1.00 68.88 836 GLY A O 1
ATOM 6294 N N . ARG A 1 837 ? 21.475 -3.795 -0.010 1.00 72.88 837 ARG A N 1
ATOM 6295 C CA . ARG A 1 837 ? 21.805 -3.541 1.405 1.00 72.88 837 ARG A CA 1
ATOM 6296 C C . ARG A 1 837 ? 22.491 -4.704 2.103 1.00 72.88 837 ARG A C 1
ATOM 6298 O O . ARG A 1 837 ? 22.239 -5.865 1.712 1.00 72.88 837 ARG A O 1
#

Nearest PDB structures (foldseek):
  3ams-assembly1_A  TM=9.237E-01  e=2.965E-39  Bacillus subtilis
  1qlg-assembly1_A  TM=9.337E-01  e=1.319E-38  Bacillus amyloliquefaciens
  2poo-assembly1_A  TM=9.207E-01  e=9.468E-39  Bacillus amyloliquefaciens
  5zcs-assembly1_D  TM=5.642E-01  e=5.328E-06  Homo sapiens
  7r5j-assembly1_N0  TM=5.423E-01  e=6.909E-04  Homo sapiens

Organism: NCBI:txid1618355

InterPro domains:
  IPR003431 3 pythase, beta-propeller [PF02333] (491-833)
  IPR003431 3 pythase, beta-propeller [PS51662] (483-822)
  IPR004843 Calcineurin-like, phosphoesterase domain [PF00149] (35-208)
  IPR011042 Six-bladed beta-propeller, TolB-like [G3DSA:2.120.10.30] (487-837)
  IPR018247 EF-Hand 1, calcium-binding site [PS00018] (386-398)
  IPR018247 EF-Hand 1, calcium-binding site [PS00018] (417-429)
  IPR029052 Metallo-dependent phosphatase-like [G3DSA:3.60.21.10] (31-271)
  IPR029052 Metallo-dependent phosphatase-like [SSF56300] (32-265)
  IPR036439 Dockerin domain superfamily [G3DSA:1.10.1330.10] (381-442)
  IPR036439 Dockerin domain superfamily [SSF63446] (383-439)
  IPR051441 Selenoprotein W and related [PTHR15124] (328-383)

Foldseek 3Di:
DDDDDDDDDDDDDDPPPPPPPPPPLPAFQFFAEFQKEWEAEQAALDPQLLLQLLVCVVVPHQAYEYAEDQRLPVALVSSLVSNCVRVNLLRHYAYAHDPSDPCPVSCVQVSRQVNCVSLVHDGDDDTHDNFDWDAHRLATETHAHKQEDLVSLCVSQPSHRGLAYEYGHEADDCLQDQDGGHHINDQSNVQSCLQSQYEYEYENAQWWWKFAKALGRVQLHHPCVQFPADPQAGHDLFEHETERSIYMYIYRHLSHHDFADRPDQDDPDPLGRPGFSSSSGISDIATVSNVHARWIKMKTACYPVNSQKIKIWIAHSVRDTRDIHIYGTDHDDPPPDDDDDDDDDDDDDDDDDDDDDDDDDDDDDDDDDDDDDDQDDDDPQDQQCPQVSPQALEPVSVVLLVVQEQHFDDPASVNLNSSRPRHRYPVSVVRSVVRHGGGDDDDDDDDDDDDDDDDDDDDDDDDDDDDDDDDDDDDDDDDDDDDDDPPPDAFEFAFDAWADFDPDFFQFWFAWEWAAQPPALQQTWIWTGGQQAFIWIGGPRRYTLDGDGGRFRWAYKYWAAFAQFFDADVVGHTDRGFTKMWIFGFQQQWIWIWTQDSVSRDTDTQDIEHDPPHGWHAKYKEQAPVPRWIWIWIHAQAQKIWIWTWHHPVPRHIYIDTLDIDGPRGGWHAWYADRVQQKIWIFRQQFAIKIFRNDSPGDPDIDGLFTDDDPGDAPGGWAHWEWEDAPVRKGWIWIQRQVVQKIWIFIRDHPPDDRGHTQHMYWHADDDQFHTAHRWHYKYWYQAQSPPSQGRTWIKIKHRDGPPDSGTIITIGRVSSVCVRSVNDGHHPDDSNPRSD